Protein AF-0000000075629301 (afdb_homodimer)

Sequence (1030 aa):
MAGKGCRGGLLLKEEIRVGLITSRSAKGLIEGILRESGQEAEVIDLPVHAIGMLSTKTIAKILRSRRDLLERARSVDILVIPGHVRGDAAVISKVVGRPVYKGTVSPVYIPDIMKILRSGGKLDTEKPAEEVVKLSDYTSKIVFREAFRVGSLRIPLKPPPLLVVAEIPPTVAEDGIAGLAARMERDGASMVAVGTGFDDDPQVVHEKVRTALSALKDSPVIAETPTLDHAYSALKAGASGVIMPVETAVRLASEKPLPGDAFIIVSGEQPEELAKAVESLRTSGYSKVAVDPSLSPPLLGLLESIERFRRASRLLNVPLVFSAANVAEEVQADSHGVHALLALMALEAGASIYYVVEDSYKSYRSTAEAAEAARYASAARTLFSPRIPLTRLFVVKQPRRPPNPVEPPGERVNVDYIPPSMDRTGYAHIQVDHERGVIMLTFYPAGGEPVTFEGRKPTSLLRALTSRFPVSSEHAGYIGYELAKAEIALALGKTYVQDSPVLVPVWGGLDEEGCMAGKGCRGGLLLKEEIRVGLITSRSAKGLIEGILRESGQEAEVIDLPVHAIGMLSTKTIAKILRSRRDLLERARSVDILVIPGHVRGDAAVISKVVGRPVYKGTVSPVYIPDIMKILRSGGKLDTEKPAEEVVKLSDYTSKIVFREAFRVGSLRIPLKPPPLLVVAEIPPTVAEDGIAGLAARMERDGASMVAVGTGFDDDPQVVHEKVRTALSALKDSPVIAETPTLDHAYSALKAGASGVIMPVETAVRLASEKPLPGDAFIIVSGEQPEELAKAVESLRTSGYSKVAVDPSLSPPLLGLLESIERFRRASRLLNVPLVFSAANVAEEVQADSHGVHALLALMALEAGASIYYVVEDSYKSYRSTAEAAEAARYASAARTLFSPRIPLTRLFVVKQPRRPPNPVEPPGERVNVDYIPPSMDRTGYAHIQVDHERGVIMLTFYPAGGEPVTFEGRKPTSLLRALTSRFPVSSEHAGYIGYELAKAEIALALGKTYVQDSPVLVPVWGGLDEEGC

InterPro domains:
  IPR005236 Dihydropteroate synthase-related protein synthase-related protein [TIGR00284] (16-502)
  IPR011005 Dihydropteroate synthase-like superfamily [SSF51717] (174-373)
  IPR025595 Ycf91-like [PF14251] (423-499)

Structure (mmCIF, N/CA/C/O backbone):
data_AF-0000000075629301-model_v1
#
loop_
_entity.id
_entity.type
_entity.pdbx_description
1 polymer 'DUF4346 domain-containing protein'
#
loop_
_atom_site.group_PDB
_atom_site.id
_atom_site.type_symbol
_atom_site.label_atom_id
_atom_site.label_alt_id
_atom_site.label_comp_id
_atom_site.label_asym_id
_atom_site.label_entity_id
_atom_site.label_seq_id
_atom_site.pdbx_PDB_ins_code
_atom_site.Cartn_x
_atom_site.Cartn_y
_atom_site.Cartn_z
_atom_site.occupancy
_atom_site.B_iso_or_equiv
_atom_site.auth_seq_id
_atom_site.auth_comp_id
_atom_site.auth_asym_id
_atom_site.auth_atom_id
_atom_site.pdbx_PDB_model_num
ATOM 1 N N . MET A 1 1 ? 36.844 20.312 -61.188 1 24.89 1 MET A N 1
ATOM 2 C CA . MET A 1 1 ? 35.719 21.094 -60.656 1 24.89 1 MET A CA 1
ATOM 3 C C . MET A 1 1 ? 35.156 20.453 -59.406 1 24.89 1 MET A C 1
ATOM 5 O O . MET A 1 1 ? 34.562 19.375 -59.469 1 24.89 1 MET A O 1
ATOM 9 N N . ALA A 1 2 ? 35.844 20.531 -58.25 1 26.88 2 ALA A N 1
ATOM 10 C CA . ALA A 1 2 ? 35.781 19.891 -56.938 1 26.88 2 ALA A CA 1
ATOM 11 C C . ALA A 1 2 ? 34.5 20.266 -56.219 1 26.88 2 ALA A C 1
ATOM 13 O O . ALA A 1 2 ? 34.219 21.453 -56 1 26.88 2 ALA A O 1
ATOM 14 N N . GLY A 1 3 ? 33.406 19.484 -56.312 1 23.94 3 GLY A N 1
ATOM 15 C CA . GLY A 1 3 ? 32.062 19.703 -55.781 1 23.94 3 GLY A CA 1
ATOM 16 C C . GLY A 1 3 ? 32.031 19.906 -54.281 1 23.94 3 GLY A C 1
ATOM 17 O O . GLY A 1 3 ? 32.625 19.125 -53.531 1 23.94 3 GLY A O 1
ATOM 18 N N . LYS A 1 4 ? 31.906 21.219 -53.75 1 29.98 4 LYS A N 1
ATOM 19 C CA . LYS A 1 4 ? 31.812 21.734 -52.406 1 29.98 4 LYS A CA 1
ATOM 20 C C . LYS A 1 4 ? 30.656 21.078 -51.656 1 29.98 4 LYS A C 1
ATOM 22 O O . LYS A 1 4 ? 29.484 21.266 -52.031 1 29.98 4 LYS A O 1
ATOM 27 N N . GLY A 1 5 ? 30.812 19.875 -51.094 1 27.61 5 GLY A N 1
ATOM 28 C CA . GLY A 1 5 ? 29.797 19.156 -50.375 1 27.61 5 GLY A CA 1
ATOM 29 C C . GLY A 1 5 ? 29.203 19.953 -49.219 1 27.61 5 GLY A C 1
ATOM 30 O O . GLY A 1 5 ? 29.938 20.562 -48.438 1 27.61 5 GLY A O 1
ATOM 31 N N . CYS A 1 6 ? 27.953 20.531 -49.344 1 28.75 6 CYS A N 1
ATOM 32 C CA . CYS A 1 6 ? 27.125 21.281 -48.406 1 28.75 6 CYS A CA 1
ATOM 33 C C . CYS A 1 6 ? 27 20.562 -47.094 1 28.75 6 CYS A C 1
ATOM 35 O O . CYS A 1 6 ? 26.5 19.438 -47.031 1 28.75 6 CYS A O 1
ATOM 37 N N . ARG A 1 7 ? 28 20.656 -46.156 1 27.78 7 ARG A N 1
ATOM 38 C CA . ARG A 1 7 ? 27.906 20.219 -44.781 1 27.78 7 ARG A CA 1
ATOM 39 C C . ARG A 1 7 ? 26.609 20.719 -44.125 1 27.78 7 ARG A C 1
ATOM 41 O O . ARG A 1 7 ? 26.438 21.922 -43.938 1 27.78 7 ARG A O 1
ATOM 48 N N . GLY A 1 8 ? 25.406 20.234 -44.469 1 29.11 8 GLY A N 1
ATOM 49 C CA . GLY A 1 8 ? 24.125 20.484 -43.812 1 29.11 8 GLY A CA 1
ATOM 50 C C . GLY A 1 8 ? 24.219 20.531 -42.312 1 29.11 8 GLY A C 1
ATOM 51 O O . GLY A 1 8 ? 24.781 19.625 -41.688 1 29.11 8 GLY A O 1
ATOM 52 N N . GLY A 1 9 ? 24.438 21.672 -41.781 1 28.47 9 GLY A N 1
ATOM 53 C CA . GLY A 1 9 ? 24.547 22.016 -40.375 1 28.47 9 GLY A CA 1
ATOM 54 C C . GLY A 1 9 ? 23.5 21.328 -39.5 1 28.47 9 GLY A C 1
ATOM 55 O O . GLY A 1 9 ? 22.328 21.297 -39.844 1 28.47 9 GLY A O 1
ATOM 56 N N . LEU A 1 10 ? 23.859 20.234 -38.969 1 31.39 10 LEU A N 1
ATOM 57 C CA . LEU A 1 10 ? 23.094 19.625 -37.875 1 31.39 10 LEU A CA 1
ATOM 58 C C . LEU A 1 10 ? 22.469 20.703 -36.969 1 31.39 10 LEU A C 1
ATOM 60 O O . LEU A 1 10 ? 23.188 21.484 -36.344 1 31.39 10 LEU A O 1
ATOM 64 N N . LEU A 1 11 ? 21.406 21.422 -37.344 1 32.66 11 LEU A N 1
ATOM 65 C CA . LEU A 1 11 ? 20.641 22.359 -36.5 1 32.66 11 LEU A CA 1
ATOM 66 C C . LEU A 1 11 ? 20.609 21.875 -35.062 1 32.66 11 LEU A C 1
ATOM 68 O O . LEU A 1 11 ? 20.156 20.766 -34.781 1 32.66 11 LEU A O 1
ATOM 72 N N . LEU A 1 12 ? 21.547 22.125 -34.281 1 34.84 12 LEU A N 1
ATOM 73 C CA . LEU A 1 12 ? 21.516 22 -32.844 1 34.84 12 LEU A CA 1
ATOM 74 C C . LEU A 1 12 ? 20.109 22.297 -32.312 1 34.84 12 LEU A C 1
ATOM 76 O O . LEU A 1 12 ? 19.562 23.391 -32.531 1 34.84 12 LEU A O 1
ATOM 80 N N . LYS A 1 13 ? 19.219 21.5 -32.312 1 41.97 13 LYS A N 1
ATOM 81 C CA . LYS A 1 13 ? 17.906 21.672 -31.719 1 41.97 13 LYS A CA 1
ATOM 82 C C . LYS A 1 13 ? 17.969 22.531 -30.469 1 41.97 13 LYS A C 1
ATOM 84 O O . LYS A 1 13 ? 18.734 22.219 -29.547 1 41.97 13 LYS A O 1
ATOM 89 N N . GLU A 1 14 ? 17.859 23.812 -30.344 1 52.94 14 GLU A N 1
ATOM 90 C CA . GLU A 1 14 ? 17.781 24.75 -29.234 1 52.94 14 GLU A CA 1
ATOM 91 C C . GLU A 1 14 ? 16.969 24.172 -28.078 1 52.94 14 GLU A C 1
ATOM 93 O O . GLU A 1 14 ? 15.852 23.688 -28.281 1 52.94 14 GLU A O 1
ATOM 98 N N . GLU A 1 15 ? 17.625 23.781 -26.984 1 73.5 15 GLU A N 1
ATOM 99 C CA . GLU A 1 15 ? 17.016 23.219 -25.797 1 73.5 15 GLU A CA 1
ATOM 100 C C . GLU A 1 15 ? 15.922 24.125 -25.234 1 73.5 15 GLU A C 1
ATOM 102 O O . GLU A 1 15 ? 16.125 25.328 -25.109 1 73.5 15 GLU A O 1
ATOM 107 N N . ILE A 1 16 ? 14.656 23.766 -25.219 1 87.81 16 ILE A N 1
ATOM 108 C CA . ILE A 1 16 ? 13.484 24.484 -24.734 1 87.81 16 ILE A CA 1
ATOM 109 C C . ILE A 1 16 ? 13.766 25.047 -23.344 1 87.81 16 ILE A C 1
ATOM 111 O O . ILE A 1 16 ? 14.297 24.359 -22.484 1 87.81 16 ILE A O 1
ATOM 115 N N . ARG A 1 17 ? 13.711 26.422 -23.234 1 92.94 17 ARG A N 1
ATOM 116 C CA . ARG A 1 17 ? 13.859 27.062 -21.938 1 92.94 17 ARG A CA 1
ATOM 117 C C . ARG A 1 17 ? 12.562 27.016 -21.141 1 92.94 17 ARG A C 1
ATOM 119 O O . ARG A 1 17 ? 11.531 27.531 -21.578 1 92.94 17 ARG A O 1
ATOM 126 N N . VAL A 1 18 ? 12.648 26.344 -20 1 95.06 18 VAL A N 1
ATOM 127 C CA . VAL A 1 18 ? 11.461 26.156 -19.172 1 95.06 18 VAL A CA 1
ATOM 128 C C . VAL A 1 18 ? 11.531 27.078 -17.953 1 95.06 18 VAL A C 1
ATOM 130 O O . VAL A 1 18 ? 12.594 27.234 -17.344 1 95.06 18 VAL A O 1
ATOM 133 N N . GLY A 1 19 ? 10.445 27.781 -17.641 1 96.31 19 GLY A N 1
ATOM 134 C CA . GLY A 1 19 ? 10.297 28.547 -16.406 1 96.31 19 GLY A CA 1
ATOM 135 C C . GLY A 1 19 ? 9.344 27.906 -15.422 1 96.31 19 GLY A C 1
ATOM 136 O O . GLY A 1 19 ? 8.297 27.375 -15.812 1 96.31 19 GLY A O 1
ATOM 137 N N . LEU A 1 20 ? 9.742 27.844 -14.133 1 95.25 20 LEU A N 1
ATOM 138 C CA . LEU A 1 20 ? 8.898 27.328 -13.062 1 95.25 20 LEU A CA 1
ATOM 139 C C . LEU A 1 20 ? 8.445 28.438 -12.125 1 95.25 20 LEU A C 1
ATOM 141 O O . LEU A 1 20 ? 9.273 29.047 -11.445 1 95.25 20 LEU A O 1
ATOM 145 N N . ILE A 1 21 ? 7.141 28.656 -12.102 1 94.06 21 ILE A N 1
ATOM 146 C CA . ILE A 1 21 ? 6.586 29.641 -11.172 1 94.06 21 ILE A CA 1
ATOM 147 C C . ILE A 1 21 ? 6.375 29 -9.805 1 94.06 21 ILE A C 1
ATOM 149 O O . ILE A 1 21 ? 5.895 27.859 -9.711 1 94.06 21 ILE A O 1
ATOM 153 N N . THR A 1 22 ? 6.789 29.672 -8.742 1 89.12 22 THR A N 1
ATOM 154 C CA . THR A 1 22 ? 6.629 29.141 -7.391 1 89.12 22 THR A CA 1
ATOM 155 C C . THR A 1 22 ? 6.539 30.281 -6.379 1 89.12 22 THR A C 1
ATOM 157 O O . THR A 1 22 ? 6.43 31.453 -6.762 1 89.12 22 THR A O 1
ATOM 160 N N . SER A 1 23 ? 6.34 29.984 -5.148 1 80.62 23 SER A N 1
ATOM 161 C CA . SER A 1 23 ? 6.344 30.969 -4.074 1 80.62 23 SER A CA 1
ATOM 162 C C . SER A 1 23 ? 7.754 31.219 -3.551 1 80.62 23 SER A C 1
ATOM 164 O O . SER A 1 23 ? 8.672 30.453 -3.848 1 80.62 23 SER A O 1
ATOM 166 N N . ARG A 1 24 ? 7.898 32.25 -2.836 1 77.19 24 ARG A N 1
ATOM 167 C CA . ARG A 1 24 ? 9.188 32.594 -2.242 1 77.19 24 ARG A CA 1
ATOM 168 C C . ARG A 1 24 ? 9.664 31.469 -1.31 1 77.19 24 ARG A C 1
ATOM 170 O O . ARG A 1 24 ? 10.859 31.172 -1.246 1 77.19 24 ARG A O 1
ATOM 177 N N . SER A 1 25 ? 8.68 30.938 -0.648 1 69.06 25 SER A N 1
ATOM 178 C CA . SER A 1 25 ? 9.016 29.922 0.351 1 69.06 25 SER A CA 1
ATOM 179 C C . SER A 1 25 ? 9.445 28.609 -0.305 1 69.06 25 SER A C 1
ATOM 181 O O . SER A 1 25 ? 10.188 27.828 0.289 1 69.06 25 SER A O 1
ATOM 183 N N . ALA A 1 26 ? 9.055 28.422 -1.596 1 78.06 26 ALA A N 1
ATOM 184 C CA . ALA A 1 26 ? 9.305 27.141 -2.258 1 78.06 26 ALA A CA 1
ATOM 185 C C . ALA A 1 26 ? 10.477 27.25 -3.23 1 78.06 26 ALA A C 1
ATOM 187 O O . ALA A 1 26 ? 10.922 26.25 -3.791 1 78.06 26 ALA A O 1
ATOM 188 N N . LYS A 1 27 ? 10.984 28.438 -3.42 1 83.81 27 LYS A N 1
ATOM 189 C CA . LYS A 1 27 ? 12.039 28.672 -4.402 1 83.81 27 LYS A CA 1
ATOM 190 C C . LYS A 1 27 ? 13.25 27.797 -4.133 1 83.81 27 LYS A C 1
ATOM 192 O O . LYS A 1 27 ? 13.727 27.094 -5.027 1 83.81 27 LYS A O 1
ATOM 197 N N . GLY A 1 28 ? 13.664 27.844 -2.906 1 79.19 28 GLY A N 1
ATOM 198 C CA . GLY A 1 28 ? 14.836 27.062 -2.545 1 79.19 28 GLY A CA 1
ATOM 199 C C . GLY A 1 28 ? 14.641 25.578 -2.775 1 79.19 28 GLY A C 1
ATOM 200 O O . GLY A 1 28 ? 15.547 24.891 -3.246 1 79.19 28 GLY A O 1
ATOM 201 N N . LEU A 1 29 ? 13.492 25.141 -2.408 1 80.56 29 LEU A N 1
ATOM 202 C CA . LEU A 1 29 ? 13.164 23.734 -2.584 1 80.56 29 LEU A CA 1
ATOM 203 C C . LEU A 1 29 ? 13.227 23.328 -4.055 1 80.56 29 LEU A C 1
ATOM 205 O O . LEU A 1 29 ? 13.82 22.312 -4.406 1 80.56 29 LEU A O 1
ATOM 209 N N . ILE A 1 30 ? 12.664 24.141 -4.938 1 86.25 30 ILE A N 1
ATOM 210 C CA . ILE A 1 30 ? 12.602 23.859 -6.367 1 86.25 30 ILE A CA 1
ATOM 211 C C . ILE A 1 30 ? 14 23.906 -6.965 1 86.25 30 ILE A C 1
ATOM 213 O O . ILE A 1 30 ? 14.383 23.047 -7.754 1 86.25 30 ILE A O 1
ATOM 217 N N . GLU A 1 31 ? 14.758 24.859 -6.578 1 87.62 31 GLU A N 1
ATOM 218 C CA . GLU A 1 31 ? 16.141 24.969 -7.051 1 87.62 31 GLU A CA 1
ATOM 219 C C . GLU A 1 31 ? 16.969 23.766 -6.621 1 87.62 31 GLU A C 1
ATOM 221 O O . GLU A 1 31 ? 17.812 23.281 -7.383 1 87.62 31 GLU A O 1
ATOM 226 N N . GLY A 1 32 ? 16.719 23.359 -5.473 1 81.56 32 GLY A N 1
ATOM 227 C CA . GLY A 1 32 ? 17.391 22.172 -4.996 1 81.56 32 GLY A CA 1
ATOM 228 C C . GLY A 1 32 ? 17.078 20.938 -5.828 1 81.56 32 GLY A C 1
ATOM 229 O O . GLY A 1 32 ? 17.984 20.172 -6.18 1 81.56 32 GLY A O 1
ATOM 230 N N . ILE A 1 33 ? 15.844 20.766 -6.121 1 83.5 33 ILE A N 1
ATOM 231 C CA . ILE A 1 33 ? 15.406 19.625 -6.918 1 83.5 33 ILE A CA 1
ATOM 232 C C . ILE A 1 33 ? 16.047 19.688 -8.305 1 83.5 33 ILE A C 1
ATOM 234 O O . ILE A 1 33 ? 16.516 18.672 -8.82 1 83.5 33 ILE A O 1
ATOM 238 N N . LEU A 1 34 ? 16.094 20.875 -8.875 1 86.69 34 LEU A N 1
ATOM 239 C CA . LEU A 1 34 ? 16.672 21.062 -10.203 1 86.69 34 LEU A CA 1
ATOM 240 C C . LEU A 1 34 ? 18.172 20.766 -10.18 1 86.69 34 LEU A C 1
ATOM 242 O O . LEU A 1 34 ? 18.688 20.078 -11.062 1 86.69 34 LEU A O 1
ATOM 246 N N . ARG A 1 35 ? 18.781 21.188 -9.172 1 85.38 35 ARG A N 1
ATOM 247 C CA . ARG A 1 35 ? 20.219 20.953 -9.031 1 85.38 35 ARG A CA 1
ATOM 248 C C . ARG A 1 35 ? 20.531 19.469 -8.898 1 85.38 35 ARG A C 1
ATOM 250 O O . ARG A 1 35 ? 21.438 18.953 -9.555 1 85.38 35 ARG A O 1
ATOM 257 N N . GLU A 1 36 ? 19.781 18.875 -8.102 1 80.62 36 GLU A N 1
ATOM 258 C CA . GLU A 1 36 ? 20 17.453 -7.832 1 80.62 36 GLU A CA 1
ATOM 259 C C . GLU A 1 36 ? 19.719 16.609 -9.062 1 80.62 36 GLU A C 1
ATOM 261 O O . GLU A 1 36 ? 20.344 15.562 -9.266 1 80.62 36 GLU A O 1
ATOM 266 N N . SER A 1 37 ? 18.844 17.094 -9.883 1 81.69 37 SER A N 1
ATOM 267 C CA . SER A 1 37 ? 18.438 16.312 -11.047 1 81.69 37 SER A CA 1
ATOM 268 C C . SER A 1 37 ? 19.219 16.719 -12.289 1 81.69 37 SER A C 1
ATOM 270 O O . SER A 1 37 ? 19.016 16.156 -13.367 1 81.69 37 SER A O 1
ATOM 272 N N . GLY A 1 38 ? 20.016 17.734 -12.219 1 83.19 38 GLY A N 1
ATOM 273 C CA . GLY A 1 38 ? 20.812 18.203 -13.336 1 83.19 38 GLY A CA 1
ATOM 274 C C . GLY A 1 38 ? 20 18.906 -14.398 1 83.19 38 GLY A C 1
ATOM 275 O O . GLY A 1 38 ? 20.359 18.891 -15.578 1 83.19 38 GLY A O 1
ATOM 276 N N . GLN A 1 39 ? 18.875 19.359 -13.953 1 85.75 39 GLN A N 1
ATOM 277 C CA . GLN A 1 39 ? 18 20.078 -14.891 1 85.75 39 GLN A CA 1
ATOM 278 C C . GLN A 1 39 ? 18.141 21.594 -14.711 1 85.75 39 GLN A C 1
ATOM 280 O O . GLN A 1 39 ? 18.484 22.062 -13.625 1 85.75 39 GLN A O 1
ATOM 285 N N . GLU A 1 40 ? 17.953 22.234 -15.797 1 90.69 40 GLU A N 1
ATOM 286 C CA . GLU A 1 40 ? 18 23.703 -15.742 1 90.69 40 GLU A CA 1
ATOM 287 C C . GLU A 1 40 ? 16.656 24.312 -16.094 1 90.69 40 GLU A C 1
ATOM 289 O O . GLU A 1 40 ? 15.969 23.844 -17 1 90.69 40 GLU A O 1
ATOM 294 N N . ALA A 1 41 ? 16.266 25.219 -15.25 1 93.94 41 ALA A N 1
ATOM 295 C CA . ALA A 1 41 ? 15.047 25.984 -15.492 1 93.94 41 ALA A CA 1
ATOM 296 C C . ALA A 1 41 ? 15.109 27.344 -14.805 1 93.94 41 ALA A C 1
ATOM 298 O O . ALA A 1 41 ? 15.875 27.531 -13.859 1 93.94 41 ALA A O 1
ATOM 299 N N . GLU A 1 42 ? 14.438 28.266 -15.359 1 94.75 42 GLU A N 1
ATOM 300 C CA . GLU A 1 42 ? 14.289 29.547 -14.68 1 94.75 42 GLU A CA 1
ATOM 301 C C . GLU A 1 42 ? 13.234 29.484 -13.586 1 94.75 42 GLU A C 1
ATOM 303 O O . GLU A 1 42 ? 12.055 29.266 -13.867 1 94.75 42 GLU A O 1
ATOM 308 N N . VAL A 1 43 ? 13.68 29.656 -12.328 1 94.5 43 VAL A N 1
ATOM 309 C CA . VAL A 1 43 ? 12.719 29.641 -11.234 1 94.5 43 VAL A CA 1
ATOM 310 C C . VAL A 1 43 ? 12.227 31.047 -10.953 1 94.5 43 VAL A C 1
ATOM 312 O O . VAL A 1 43 ? 13.016 31.938 -10.602 1 94.5 43 VAL A O 1
ATOM 315 N N . ILE A 1 44 ? 10.969 31.25 -11.133 1 94.75 44 ILE A N 1
ATOM 316 C CA . ILE A 1 44 ? 10.344 32.562 -10.961 1 94.75 44 ILE A CA 1
ATOM 317 C C . ILE A 1 44 ? 9.5 32.562 -9.688 1 94.75 44 ILE A C 1
ATOM 319 O O . ILE A 1 44 ? 8.391 32.031 -9.672 1 94.75 44 ILE A O 1
ATOM 323 N N . ASP A 1 45 ? 9.953 33.125 -8.633 1 90.06 45 ASP A N 1
ATOM 324 C CA . ASP A 1 45 ? 9.219 33.156 -7.375 1 90.06 45 ASP A CA 1
ATOM 325 C C . ASP A 1 45 ? 8.344 34.406 -7.281 1 90.06 45 ASP A C 1
ATOM 327 O O . ASP A 1 45 ? 8.836 35.531 -7.457 1 90.06 45 ASP A O 1
ATOM 331 N N . LEU A 1 46 ? 7.133 34.25 -7.051 1 88.56 46 LEU A N 1
ATOM 332 C CA . LEU A 1 46 ? 6.199 35.344 -6.828 1 88.56 46 LEU A CA 1
ATOM 333 C C . LEU A 1 46 ? 6.316 35.906 -5.406 1 88.56 46 LEU A C 1
ATOM 335 O O . LEU A 1 46 ? 6.793 35.188 -4.512 1 88.56 46 LEU A O 1
ATOM 339 N N . PRO A 1 47 ? 5.977 37.094 -5.234 1 84.69 47 PRO A N 1
ATOM 340 C CA . PRO A 1 47 ? 6.059 37.688 -3.895 1 84.69 47 PRO A CA 1
ATOM 341 C C . PRO A 1 47 ? 4.922 37.219 -2.982 1 84.69 47 PRO A C 1
ATOM 343 O O . PRO A 1 47 ? 4.223 38.062 -2.396 1 84.69 47 PRO A O 1
ATOM 346 N N . VAL A 1 48 ? 4.75 35.906 -2.973 1 76.19 48 VAL A N 1
ATOM 347 C CA . VAL A 1 48 ? 3.75 35.281 -2.115 1 76.19 48 VAL A CA 1
ATOM 348 C C . VAL A 1 48 ? 4.391 34.125 -1.324 1 76.19 48 VAL A C 1
ATOM 350 O O . VAL A 1 48 ? 5.383 33.562 -1.763 1 76.19 48 VAL A O 1
ATOM 353 N N . HIS A 1 49 ? 3.932 33.969 -0.226 1 62.22 49 HIS A N 1
ATOM 354 C CA . HIS A 1 49 ? 4.512 32.938 0.64 1 62.22 49 HIS A CA 1
ATOM 355 C C . HIS A 1 49 ? 3.941 31.562 0.323 1 62.22 49 HIS A C 1
ATOM 357 O O . HIS A 1 49 ? 4.598 30.547 0.558 1 62.22 49 HIS A O 1
ATOM 363 N N . ALA A 1 50 ? 2.695 31.562 -0.016 1 63.69 50 ALA A N 1
ATOM 364 C CA . ALA A 1 50 ? 2.068 30.312 -0.392 1 63.69 50 ALA A CA 1
ATOM 365 C C . ALA A 1 50 ? 1.321 30.438 -1.716 1 63.69 50 ALA A C 1
ATOM 367 O O . ALA A 1 50 ? 0.444 31.297 -1.859 1 63.69 50 ALA A O 1
ATOM 368 N N . ILE A 1 51 ? 1.729 29.656 -2.652 1 67.62 51 ILE A N 1
ATOM 369 C CA . ILE A 1 51 ? 1.162 29.781 -3.988 1 67.62 51 ILE A CA 1
ATOM 370 C C . ILE A 1 51 ? -0.035 28.844 -4.137 1 67.62 51 ILE A C 1
ATOM 372 O O . ILE A 1 51 ? -0.898 29.062 -4.992 1 67.62 51 ILE A O 1
ATOM 376 N N . GLY A 1 52 ? -0.083 27.906 -3.242 1 61.34 52 GLY A N 1
ATOM 377 C CA . GLY A 1 52 ? -1.161 26.938 -3.34 1 61.34 52 GLY A CA 1
ATOM 378 C C . GLY A 1 52 ? -2.533 27.547 -3.119 1 61.34 52 GLY A C 1
ATOM 379 O O . GLY A 1 52 ? -3.541 26.984 -3.572 1 61.34 52 GLY A O 1
ATOM 380 N N . MET A 1 53 ? -2.543 28.703 -2.463 1 59.09 53 MET A N 1
ATOM 381 C CA . MET A 1 53 ? -3.822 29.344 -2.158 1 59.09 53 MET A CA 1
ATOM 382 C C . MET A 1 53 ? -4.227 30.312 -3.266 1 59.09 53 MET A C 1
ATOM 384 O O . MET A 1 53 ? -5.328 30.859 -3.242 1 59.09 53 MET A O 1
ATOM 388 N N . LEU A 1 54 ? -3.354 30.438 -4.219 1 72.69 54 LEU A N 1
ATOM 389 C CA . LEU A 1 54 ? -3.623 31.422 -5.258 1 72.69 54 LEU A CA 1
ATOM 390 C C . LEU A 1 54 ? -4.355 30.797 -6.434 1 72.69 54 LEU A C 1
ATOM 392 O O . LEU A 1 54 ? -4.348 29.562 -6.586 1 72.69 54 LEU A O 1
ATOM 396 N N . SER A 1 55 ? -5.102 31.594 -7.164 1 84.56 55 SER A N 1
ATOM 397 C CA . SER A 1 55 ? -5.684 31.188 -8.445 1 84.56 55 SER A CA 1
ATOM 398 C C . SER A 1 55 ? -4.824 31.656 -9.609 1 84.56 55 SER A C 1
ATOM 400 O O . SER A 1 55 ? -3.961 32.531 -9.453 1 84.56 55 SER A O 1
ATOM 402 N N . THR A 1 56 ? -5.07 31.062 -10.734 1 92.12 56 THR A N 1
ATOM 403 C CA . THR A 1 56 ? -4.355 31.469 -11.938 1 92.12 56 THR A CA 1
ATOM 404 C C . THR A 1 56 ? -4.621 32.938 -12.258 1 92.12 56 THR A C 1
ATOM 406 O O . THR A 1 56 ? -3.736 33.656 -12.734 1 92.12 56 THR A O 1
ATOM 409 N N . LYS A 1 57 ? -5.797 33.406 -11.844 1 90.62 57 LYS A N 1
ATOM 410 C CA . LYS A 1 57 ? -6.137 34.812 -12.055 1 90.62 57 LYS A CA 1
ATOM 411 C C . LYS A 1 57 ? -5.266 35.719 -11.188 1 90.62 57 LYS A C 1
ATOM 413 O O . LYS A 1 57 ? -4.781 36.75 -11.664 1 90.62 57 LYS A O 1
ATOM 418 N N . THR A 1 58 ? -5.125 35.25 -10 1 88.38 58 THR A N 1
ATOM 419 C CA . THR A 1 58 ? -4.301 36.031 -9.086 1 88.38 58 THR A CA 1
ATOM 420 C C . THR A 1 58 ? -2.848 36.031 -9.547 1 88.38 58 THR A C 1
ATOM 422 O O . THR A 1 58 ? -2.182 37.094 -9.469 1 88.38 58 THR A O 1
ATOM 425 N N . ILE A 1 59 ? -2.404 34.969 -9.992 1 92.44 59 ILE A N 1
ATOM 426 C CA . ILE A 1 59 ? -1.031 34.875 -10.477 1 92.44 59 ILE A CA 1
ATOM 427 C C . ILE A 1 59 ? -0.857 35.781 -11.695 1 92.44 59 ILE A C 1
ATOM 429 O O . ILE A 1 59 ? 0.13 36.5 -11.797 1 92.44 59 ILE A O 1
ATOM 433 N N . ALA A 1 60 ? -1.821 35.781 -12.602 1 94.31 60 ALA A N 1
ATOM 434 C CA . ALA A 1 60 ? -1.796 36.625 -13.781 1 94.31 60 ALA A CA 1
ATOM 435 C C . ALA A 1 60 ? -1.741 38.094 -13.391 1 94.31 60 ALA A C 1
ATOM 437 O O . ALA A 1 60 ? -1.001 38.875 -14 1 94.31 60 ALA A O 1
ATOM 438 N N . LYS A 1 61 ? -2.494 38.375 -12.375 1 92.44 61 LYS A N 1
ATOM 439 C CA . LYS A 1 61 ? -2.525 39.75 -11.891 1 92.44 61 LYS A CA 1
ATOM 440 C C . LYS A 1 61 ? -1.166 40.156 -11.336 1 92.44 61 LYS A C 1
ATOM 442 O O . LYS A 1 61 ? -0.705 41.281 -11.586 1 92.44 61 LYS A O 1
ATOM 447 N N . ILE A 1 62 ? -0.581 39.281 -10.641 1 92.12 62 ILE A N 1
ATOM 448 C CA . ILE A 1 62 ? 0.725 39.562 -10.047 1 92.12 62 ILE A CA 1
ATOM 449 C C . ILE A 1 62 ? 1.755 39.781 -11.156 1 92.12 62 ILE A C 1
ATOM 451 O O . ILE A 1 62 ? 2.535 40.75 -11.117 1 92.12 62 ILE A O 1
ATOM 455 N N . LEU A 1 63 ? 1.713 39 -12.164 1 93.5 63 LEU A N 1
ATOM 456 C CA . LEU A 1 63 ? 2.67 39.062 -13.266 1 93.5 63 LEU A CA 1
ATOM 457 C C . LEU A 1 63 ? 2.465 40.344 -14.07 1 93.5 63 LEU A C 1
ATOM 459 O O . LEU A 1 63 ? 3.434 40.969 -14.516 1 93.5 63 LEU A O 1
ATOM 463 N N . ARG A 1 64 ? 1.228 40.719 -14.18 1 92.56 64 ARG A N 1
ATOM 464 C CA . ARG A 1 64 ? 0.909 41.938 -14.922 1 92.56 64 ARG A CA 1
ATOM 465 C C . ARG A 1 64 ? 1.408 43.188 -14.188 1 92.56 64 ARG A C 1
ATOM 467 O O . ARG A 1 64 ? 1.833 44.156 -14.812 1 92.56 64 ARG A O 1
ATOM 474 N N . SER A 1 65 ? 1.328 43.094 -12.898 1 93 65 SER A N 1
ATOM 475 C CA . SER A 1 65 ? 1.621 44.25 -12.07 1 93 65 SER A CA 1
ATOM 476 C C . SER A 1 65 ? 3.119 44.406 -11.828 1 93 65 SER A C 1
ATOM 478 O O . SER A 1 65 ? 3.596 45.469 -11.469 1 93 65 SER A O 1
ATOM 480 N N . ARG A 1 66 ? 3.873 43.406 -12.008 1 92.94 66 ARG A N 1
ATOM 481 C CA . ARG A 1 66 ? 5.305 43.406 -11.734 1 92.94 66 ARG A CA 1
ATOM 482 C C . ARG A 1 66 ? 6.113 43.219 -13.008 1 92.94 66 ARG A C 1
ATOM 484 O O . ARG A 1 66 ? 6.359 42.094 -13.43 1 92.94 66 ARG A O 1
ATOM 491 N N . ARG A 1 67 ? 6.723 44.188 -13.5 1 91.75 67 ARG A N 1
ATOM 492 C CA . ARG A 1 67 ? 7.426 44.188 -14.781 1 91.75 67 ARG A CA 1
ATOM 493 C C . ARG A 1 67 ? 8.625 43.25 -14.742 1 91.75 67 ARG A C 1
ATOM 495 O O . ARG A 1 67 ? 8.914 42.562 -15.734 1 91.75 67 ARG A O 1
ATOM 502 N N . ASP A 1 68 ? 9.312 43.219 -13.633 1 93.69 68 ASP A N 1
ATOM 503 C CA . ASP A 1 68 ? 10.477 42.344 -13.508 1 93.69 68 ASP A CA 1
ATOM 504 C C . ASP A 1 68 ? 10.094 40.875 -13.648 1 93.69 68 ASP A C 1
ATOM 506 O O . ASP A 1 68 ? 10.758 40.125 -14.359 1 93.69 68 ASP A O 1
ATOM 510 N N . LEU A 1 69 ? 9.031 40.5 -13.031 1 94.75 69 LEU A N 1
ATOM 511 C CA . LEU A 1 69 ? 8.555 39.125 -13.094 1 94.75 69 LEU A CA 1
ATOM 512 C C . LEU A 1 69 ? 8.039 38.812 -14.492 1 94.75 69 LEU A C 1
ATOM 514 O O . LEU A 1 69 ? 8.25 37.688 -14.992 1 94.75 69 LEU A O 1
ATOM 518 N N . LEU A 1 70 ? 7.344 39.719 -15.078 1 95.06 70 LEU A N 1
ATOM 519 C CA . LEU A 1 70 ? 6.789 39.5 -16.406 1 95.06 70 LEU A CA 1
ATOM 520 C C . LEU A 1 70 ? 7.902 39.281 -17.438 1 95.06 70 LEU A C 1
ATOM 522 O O . LEU A 1 70 ? 7.785 38.438 -18.312 1 95.06 70 LEU A O 1
ATOM 526 N N . GLU A 1 71 ? 8.922 40.062 -17.328 1 95 71 GLU A N 1
ATOM 527 C CA . GLU A 1 71 ? 10.047 39.938 -18.25 1 95 71 GLU A CA 1
ATOM 528 C C . GLU A 1 71 ? 10.75 38.594 -18.078 1 95 71 GLU A C 1
ATOM 530 O O . GLU A 1 71 ? 11.133 37.969 -19.062 1 95 71 GLU A O 1
ATOM 535 N N . ARG A 1 72 ? 10.906 38.188 -16.859 1 95 72 ARG A N 1
ATOM 536 C CA . ARG A 1 72 ? 11.508 36.875 -16.609 1 95 72 ARG A CA 1
ATOM 537 C C . ARG A 1 72 ? 10.641 35.75 -17.188 1 95 72 ARG A C 1
ATOM 539 O O . ARG A 1 72 ? 11.164 34.781 -17.766 1 95 72 ARG A O 1
ATOM 546 N N . ALA A 1 73 ? 9.383 35.875 -17.031 1 95.38 73 ALA A N 1
ATOM 547 C CA . ALA A 1 73 ? 8.445 34.875 -17.547 1 95.38 73 ALA A CA 1
ATOM 548 C C . ALA A 1 73 ? 8.492 34.812 -19.078 1 95.38 73 ALA A C 1
ATOM 550 O O . ALA A 1 73 ? 8.375 33.75 -19.656 1 95.38 73 ALA A O 1
ATOM 551 N N . ARG A 1 74 ? 8.711 35.938 -19.703 1 94.69 74 ARG A N 1
ATOM 552 C CA . ARG A 1 74 ? 8.719 36.031 -21.156 1 94.69 74 ARG A CA 1
ATOM 553 C C . ARG A 1 74 ? 10.055 35.562 -21.719 1 94.69 74 ARG A C 1
ATOM 555 O O . ARG A 1 74 ? 10.164 35.281 -22.922 1 94.69 74 ARG A O 1
ATOM 562 N N . SER A 1 75 ? 11 35.469 -20.859 1 93.88 75 SER A N 1
ATOM 563 C CA . SER A 1 75 ? 12.336 35.094 -21.312 1 93.88 75 SER A CA 1
ATOM 564 C C . SER A 1 75 ? 12.43 33.625 -21.578 1 93.88 75 SER A C 1
ATOM 566 O O . SER A 1 75 ? 13.375 33.156 -22.234 1 93.88 75 SER A O 1
ATOM 568 N N . VAL A 1 76 ? 11.492 32.875 -21.094 1 95.38 76 VAL A N 1
ATOM 569 C CA . VAL A 1 76 ? 11.508 31.422 -21.297 1 95.38 76 VAL A CA 1
ATOM 570 C C . VAL A 1 76 ? 10.523 31.047 -22.406 1 95.38 76 VAL A C 1
ATOM 572 O O . VAL A 1 76 ? 9.711 31.875 -22.828 1 95.38 76 VAL A O 1
ATOM 575 N N . ASP A 1 77 ? 10.664 29.812 -22.859 1 94.81 77 ASP A N 1
ATOM 576 C CA . ASP A 1 77 ? 9.812 29.328 -23.953 1 94.81 77 ASP A CA 1
ATOM 577 C C . ASP A 1 77 ? 8.5 28.781 -23.422 1 94.81 77 ASP A C 1
ATOM 579 O O . ASP A 1 77 ? 7.461 28.891 -24.078 1 94.81 77 ASP A O 1
ATOM 583 N N . ILE A 1 78 ? 8.539 28.125 -22.281 1 95.94 78 ILE A N 1
ATOM 584 C CA . ILE A 1 78 ? 7.383 27.5 -21.656 1 95.94 78 ILE A CA 1
ATOM 585 C C . ILE A 1 78 ? 7.398 27.797 -20.156 1 95.94 78 ILE A C 1
ATOM 587 O O . ILE A 1 78 ? 8.453 27.766 -19.516 1 95.94 78 ILE A O 1
ATOM 591 N N . LEU A 1 79 ? 6.211 28.094 -19.656 1 96.06 79 LEU A N 1
ATOM 592 C CA . LEU A 1 79 ? 6.066 28.312 -18.219 1 96.06 79 LEU A CA 1
ATOM 593 C C . LEU A 1 79 ? 5.242 27.203 -17.578 1 96.06 79 LEU A C 1
ATOM 595 O O . LEU A 1 79 ? 4.266 26.734 -18.172 1 96.06 79 LEU A O 1
ATOM 599 N N . VAL A 1 80 ? 5.664 26.812 -16.391 1 95.25 80 VAL A N 1
ATOM 600 C CA . VAL A 1 80 ? 4.949 25.781 -15.648 1 95.25 80 VAL A CA 1
ATOM 601 C C . VAL A 1 80 ? 4.602 26.312 -14.258 1 95.25 80 VAL A C 1
ATOM 603 O O . VAL A 1 80 ? 5.449 26.875 -13.57 1 95.25 80 VAL A O 1
ATOM 606 N N . ILE A 1 81 ? 3.348 26.188 -13.867 1 93.81 81 ILE A N 1
ATOM 607 C CA . ILE A 1 81 ? 2.918 26.547 -12.523 1 93.81 81 ILE A CA 1
ATOM 608 C C . ILE A 1 81 ? 2.65 25.281 -11.711 1 93.81 81 ILE A C 1
ATOM 610 O O . ILE A 1 81 ? 2.502 24.203 -12.281 1 93.81 81 ILE A O 1
ATOM 614 N N . PRO A 1 82 ? 2.674 25.391 -10.352 1 87.31 82 PRO A N 1
ATOM 615 C CA . PRO A 1 82 ? 2.369 24.188 -9.555 1 87.31 82 PRO A CA 1
ATOM 616 C C . PRO A 1 82 ? 1.009 23.594 -9.898 1 87.31 82 PRO A C 1
ATOM 618 O O . PRO A 1 82 ? 0.061 24.328 -10.188 1 87.31 82 PRO A O 1
ATOM 621 N N . GLY A 1 83 ? 0.944 22.359 -9.844 1 84.12 83 GLY A N 1
ATOM 622 C CA . GLY A 1 83 ? -0.236 21.625 -10.273 1 84.12 83 GLY A CA 1
ATOM 623 C C . GLY A 1 83 ? -1.46 21.906 -9.43 1 84.12 83 GLY A C 1
ATOM 624 O O . GLY A 1 83 ? -2.592 21.797 -9.898 1 84.12 83 GLY A O 1
ATOM 625 N N . HIS A 1 84 ? -1.266 22.344 -8.188 1 78.69 84 HIS A N 1
ATOM 626 C CA . HIS A 1 84 ? -2.391 22.5 -7.266 1 78.69 84 HIS A CA 1
ATOM 627 C C . HIS A 1 84 ? -2.998 23.891 -7.359 1 78.69 84 HIS A C 1
ATOM 629 O O . HIS A 1 84 ? -3.992 24.188 -6.691 1 78.69 84 HIS A O 1
ATOM 635 N N . VAL A 1 85 ? -2.395 24.797 -8.133 1 83.06 85 VAL A N 1
ATOM 636 C CA . VAL A 1 85 ? -2.949 26.125 -8.328 1 83.06 85 VAL A CA 1
ATOM 637 C C . VAL A 1 85 ? -4.32 26.031 -8.992 1 83.06 85 VAL A C 1
ATOM 639 O O . VAL A 1 85 ? -4.5 25.266 -9.945 1 83.06 85 VAL A O 1
ATOM 642 N N . ARG A 1 86 ? -5.246 26.719 -8.414 1 80.19 86 ARG A N 1
ATOM 643 C CA . ARG A 1 86 ? -6.609 26.641 -8.922 1 80.19 86 ARG A CA 1
ATOM 644 C C . ARG A 1 86 ? -6.77 27.469 -10.188 1 80.19 86 ARG A C 1
ATOM 646 O O . ARG A 1 86 ? -6.227 28.578 -10.289 1 80.19 86 ARG A O 1
ATOM 653 N N . GLY A 1 87 ? -7.496 26.938 -11.195 1 85.56 87 GLY A N 1
ATOM 654 C CA . GLY A 1 87 ? -7.84 27.688 -12.383 1 85.56 87 GLY A CA 1
ATOM 655 C C . GLY A 1 87 ? -7.086 27.234 -13.625 1 85.56 87 GLY A C 1
ATOM 656 O O . GLY A 1 87 ? -6.289 26.297 -13.555 1 85.56 87 GLY A O 1
ATOM 657 N N . ASP A 1 88 ? -7.336 27.844 -14.789 1 92.31 88 ASP A N 1
ATOM 658 C CA . ASP A 1 88 ? -6.754 27.547 -16.094 1 92.31 88 ASP A CA 1
ATOM 659 C C . ASP A 1 88 ? -5.48 28.359 -16.328 1 92.31 88 ASP A C 1
ATOM 661 O O . ASP A 1 88 ? -5.516 29.578 -16.359 1 92.31 88 ASP A O 1
ATOM 665 N N . ALA A 1 89 ? -4.477 27.656 -16.516 1 94.5 89 ALA A N 1
ATOM 666 C CA . ALA A 1 89 ? -3.184 28.312 -16.719 1 94.5 89 ALA A CA 1
ATOM 667 C C . ALA A 1 89 ? -3.182 29.156 -17.984 1 94.5 89 ALA A C 1
ATOM 669 O O . ALA A 1 89 ? -2.293 30 -18.172 1 94.5 89 ALA A O 1
ATOM 670 N N . ALA A 1 90 ? -4.145 28.984 -18.859 1 94.56 90 ALA A N 1
ATOM 671 C CA . ALA A 1 90 ? -4.258 29.75 -20.094 1 94.56 90 ALA A CA 1
ATOM 672 C C . ALA A 1 90 ? -4.398 31.25 -19.797 1 94.56 90 ALA A C 1
ATOM 674 O O . ALA A 1 90 ? -3.99 32.094 -20.594 1 94.56 90 ALA A O 1
ATOM 675 N N . VAL A 1 91 ? -5.031 31.516 -18.625 1 95.06 91 VAL A N 1
ATOM 676 C CA . VAL A 1 91 ? -5.207 32.906 -18.188 1 95.06 91 VAL A CA 1
ATOM 677 C C . VAL A 1 91 ? -3.846 33.562 -18.062 1 95.06 91 VAL A C 1
ATOM 679 O O . VAL A 1 91 ? -3.691 34.75 -18.406 1 95.06 91 VAL A O 1
ATOM 682 N N . ILE A 1 92 ? -2.912 32.844 -17.562 1 96 92 ILE A N 1
ATOM 683 C CA . ILE A 1 92 ? -1.559 33.344 -17.391 1 96 92 ILE A CA 1
ATOM 684 C C . ILE A 1 92 ? -0.87 33.469 -18.75 1 96 92 ILE A C 1
ATOM 686 O O . ILE A 1 92 ? -0.122 34.406 -18.984 1 96 92 ILE A O 1
ATOM 690 N N . SER A 1 93 ? -1.114 32.5 -19.594 1 96.12 93 SER A N 1
ATOM 691 C CA . SER A 1 93 ? -0.533 32.5 -20.938 1 96.12 93 SER A CA 1
ATOM 692 C C . SER A 1 93 ? -0.884 33.75 -21.703 1 96.12 93 SER A C 1
ATOM 694 O O . SER A 1 93 ? -0.057 34.281 -22.453 1 96.12 93 SER A O 1
ATOM 696 N N . LYS A 1 94 ? -2.037 34.219 -21.531 1 95.12 94 LYS A N 1
ATOM 697 C CA . LYS A 1 94 ? -2.5 35.438 -22.219 1 95.12 94 LYS A CA 1
ATOM 698 C C . LYS A 1 94 ? -1.695 36.656 -21.781 1 95.12 94 LYS A C 1
ATOM 700 O O . LYS A 1 94 ? -1.472 37.562 -22.578 1 95.12 94 LYS A O 1
ATOM 705 N N . VAL A 1 95 ? -1.309 36.625 -20.594 1 95.5 95 VAL A N 1
ATOM 706 C CA . VAL A 1 95 ? -0.588 37.781 -20.031 1 95.5 95 VAL A CA 1
ATOM 707 C C . VAL A 1 95 ? 0.883 37.688 -20.422 1 95.5 95 VAL A C 1
ATOM 709 O O . VAL A 1 95 ? 1.478 38.719 -20.812 1 95.5 95 VAL A O 1
ATOM 712 N N . VAL A 1 96 ? 1.422 36.5 -20.422 1 95.56 96 VAL A N 1
ATOM 713 C CA . VAL A 1 96 ? 2.857 36.344 -20.609 1 95.56 96 VAL A CA 1
ATOM 714 C C . VAL A 1 96 ? 3.162 36.188 -22.109 1 95.56 96 VAL A C 1
ATOM 716 O O . VAL A 1 96 ? 4.273 36.5 -22.547 1 95.56 96 VAL A O 1
ATOM 719 N N . GLY A 1 97 ? 2.291 35.688 -22.844 1 93.75 97 GLY A N 1
ATOM 720 C CA . GLY A 1 97 ? 2.504 35.469 -24.266 1 93.75 97 GLY A CA 1
ATOM 721 C C . GLY A 1 97 ? 3.291 34.188 -24.562 1 93.75 97 GLY A C 1
ATOM 722 O O . GLY A 1 97 ? 4.012 34.125 -25.562 1 93.75 97 GLY A O 1
ATOM 723 N N . ARG A 1 98 ? 3.379 33.312 -23.625 1 94.12 98 ARG A N 1
ATOM 724 C CA . ARG A 1 98 ? 4.027 32 -23.734 1 94.12 98 ARG A CA 1
ATOM 725 C C . ARG A 1 98 ? 3.086 30.891 -23.297 1 94.12 98 ARG A C 1
ATOM 727 O O . ARG A 1 98 ? 2.137 31.141 -22.547 1 94.12 98 ARG A O 1
ATOM 734 N N . PRO A 1 99 ? 3.33 29.719 -23.828 1 94.75 99 PRO A N 1
ATOM 735 C CA . PRO A 1 99 ? 2.564 28.594 -23.281 1 94.75 99 PRO A CA 1
ATOM 736 C C . PRO A 1 99 ? 2.803 28.391 -21.797 1 94.75 99 PRO A C 1
ATOM 738 O O . PRO A 1 99 ? 3.945 28.438 -21.328 1 94.75 99 PRO A O 1
ATOM 741 N N . VAL A 1 100 ? 1.729 28.25 -21.078 1 96.19 100 VAL A N 1
ATOM 742 C CA . VAL A 1 100 ? 1.792 27.984 -19.641 1 96.19 100 VAL A CA 1
ATOM 743 C C . VAL A 1 100 ? 1.019 26.719 -19.312 1 96.19 100 VAL A C 1
ATOM 745 O O . VAL A 1 100 ? -0.116 26.531 -19.766 1 96.19 100 VAL A O 1
ATOM 748 N N . TYR A 1 101 ? 1.667 25.812 -18.531 1 94.5 101 TYR A N 1
ATOM 749 C CA . TYR A 1 101 ? 1.043 24.547 -18.172 1 94.5 101 TYR A CA 1
ATOM 750 C C . TYR A 1 101 ? 1.005 24.375 -16.656 1 94.5 101 TYR A C 1
ATOM 752 O O . TYR A 1 101 ? 1.807 24.969 -15.93 1 94.5 101 TYR A O 1
ATOM 760 N N . LYS A 1 102 ? 0.038 23.531 -16.234 1 91.75 102 LYS A N 1
ATOM 761 C CA . LYS A 1 102 ? 0.08 23.016 -14.867 1 91.75 102 LYS A CA 1
ATOM 762 C C . LYS A 1 102 ? 1.116 21.906 -14.727 1 91.75 102 LYS A C 1
ATOM 764 O O . LYS A 1 102 ? 1.096 20.938 -15.484 1 91.75 102 LYS A O 1
ATOM 769 N N . GLY A 1 103 ? 2.018 22.188 -13.844 1 89.19 103 GLY A N 1
ATOM 770 C CA . GLY A 1 103 ? 3.021 21.172 -13.562 1 89.19 103 GLY A CA 1
ATOM 771 C C . GLY A 1 103 ? 2.562 20.125 -12.555 1 89.19 103 GLY A C 1
ATOM 772 O O . GLY A 1 103 ? 1.422 19.672 -12.609 1 89.19 103 GLY A O 1
ATOM 773 N N . THR A 1 104 ? 3.479 19.781 -11.664 1 84.88 104 THR A N 1
ATOM 774 C CA . THR A 1 104 ? 3.213 18.734 -10.695 1 84.88 104 THR A CA 1
ATOM 775 C C . THR A 1 104 ? 2.756 19.328 -9.359 1 84.88 104 THR A C 1
ATOM 777 O O . THR A 1 104 ? 3.07 20.469 -9.047 1 84.88 104 THR A O 1
ATOM 780 N N . VAL A 1 105 ? 1.93 18.562 -8.648 1 76.81 105 VAL A N 1
ATOM 781 C CA . VAL A 1 105 ? 1.586 18.922 -7.277 1 76.81 105 VAL A CA 1
ATOM 782 C C . VAL A 1 105 ? 2.779 18.656 -6.363 1 76.81 105 VAL A C 1
ATOM 784 O O . VAL A 1 105 ? 3.182 19.531 -5.594 1 76.81 105 VAL A O 1
ATOM 787 N N . SER A 1 106 ? 3.387 17.547 -6.551 1 74.38 106 SER A N 1
ATOM 788 C CA . SER A 1 106 ? 4.59 17.219 -5.797 1 74.38 106 SER A CA 1
ATOM 789 C C . SER A 1 106 ? 5.848 17.594 -6.57 1 74.38 106 SER A C 1
ATOM 791 O O . SER A 1 106 ? 6.066 17.109 -7.688 1 74.38 106 SER A O 1
ATOM 793 N N . PRO A 1 107 ? 6.695 18.375 -5.949 1 78.94 107 PRO A N 1
ATOM 794 C CA . PRO A 1 107 ? 7.891 18.844 -6.656 1 78.94 107 PRO A CA 1
ATOM 795 C C . PRO A 1 107 ? 8.844 17.703 -7.008 1 78.94 107 PRO A C 1
ATOM 797 O O . PRO A 1 107 ? 9.742 17.875 -7.836 1 78.94 107 PRO A O 1
ATOM 800 N N . VAL A 1 108 ? 8.648 16.594 -6.469 1 76.75 108 VAL A N 1
ATOM 801 C CA . VAL A 1 108 ? 9.57 15.492 -6.711 1 76.75 108 VAL A CA 1
ATOM 802 C C . VAL A 1 108 ? 9.477 15.039 -8.164 1 76.75 108 VAL A C 1
ATOM 804 O O . VAL A 1 108 ? 10.367 14.367 -8.672 1 76.75 108 VAL A O 1
ATOM 807 N N . TYR A 1 109 ? 8.453 15.391 -8.891 1 79.38 109 TYR A N 1
ATOM 808 C CA . TYR A 1 109 ? 8.234 14.953 -10.266 1 79.38 109 TYR A CA 1
ATOM 809 C C . TYR A 1 109 ? 8.68 16.016 -11.258 1 79.38 109 TYR A C 1
ATOM 811 O O . TYR A 1 109 ? 8.523 15.844 -12.469 1 79.38 109 TYR A O 1
ATOM 819 N N . ILE A 1 110 ? 9.227 17.094 -10.719 1 86.38 110 ILE A N 1
ATOM 820 C CA . ILE A 1 110 ? 9.664 18.188 -11.586 1 86.38 110 ILE A CA 1
ATOM 821 C C . ILE A 1 110 ? 10.641 17.656 -12.633 1 86.38 110 ILE A C 1
ATOM 823 O O . ILE A 1 110 ? 10.523 17.969 -13.82 1 86.38 110 ILE A O 1
ATOM 827 N N . PRO A 1 111 ? 11.562 16.75 -12.289 1 83.62 111 PRO A N 1
ATOM 828 C CA . PRO A 1 111 ? 12.469 16.234 -13.312 1 83.62 111 PRO A CA 1
ATOM 829 C C . PRO A 1 111 ? 11.727 15.484 -14.422 1 83.62 111 PRO A C 1
ATOM 831 O O . PRO A 1 111 ? 12.109 15.57 -15.594 1 83.62 111 PRO A O 1
ATOM 834 N N . ASP A 1 112 ? 10.68 14.82 -14.094 1 81.88 112 ASP A N 1
ATOM 835 C CA . ASP A 1 112 ? 9.898 14.07 -15.078 1 81.88 112 ASP A CA 1
ATOM 836 C C . ASP A 1 112 ? 9.203 15.016 -16.062 1 81.88 112 ASP A C 1
ATOM 838 O O . ASP A 1 112 ? 9.203 14.766 -17.266 1 81.88 112 ASP A O 1
ATOM 842 N N . ILE A 1 113 ? 8.664 16.078 -15.562 1 85.94 113 ILE A N 1
ATOM 843 C CA . ILE A 1 113 ? 7.93 16.969 -16.453 1 85.94 113 ILE A CA 1
ATOM 844 C C . ILE A 1 113 ? 8.914 17.75 -17.328 1 85.94 113 ILE A C 1
ATOM 846 O O . ILE A 1 113 ? 8.602 18.078 -18.469 1 85.94 113 ILE A O 1
ATOM 850 N N . MET A 1 114 ? 10.094 18 -16.781 1 87.69 114 MET A N 1
ATOM 851 C CA . MET A 1 114 ? 11.125 18.641 -17.578 1 87.69 114 MET A CA 1
ATOM 852 C C . MET A 1 114 ? 11.508 17.781 -18.781 1 87.69 114 MET A C 1
ATOM 854 O O . MET A 1 114 ? 11.656 18.281 -19.891 1 87.69 114 MET A O 1
ATOM 858 N N . LYS A 1 115 ? 11.562 16.516 -18.516 1 82.94 115 LYS A N 1
ATOM 859 C CA . LYS A 1 115 ? 11.891 15.578 -19.594 1 82.94 115 LYS A CA 1
ATOM 860 C C . LYS A 1 115 ? 10.781 15.539 -20.641 1 82.94 115 LYS A C 1
ATOM 862 O O . LYS A 1 115 ? 11.055 15.492 -21.828 1 82.94 115 LYS A O 1
ATOM 867 N N . ILE A 1 116 ? 9.57 15.57 -20.172 1 81.25 116 ILE A N 1
ATOM 868 C CA . ILE A 1 116 ? 8.414 15.555 -21.062 1 81.25 116 ILE A CA 1
ATOM 869 C C . ILE A 1 116 ? 8.43 16.812 -21.938 1 81.25 116 ILE A C 1
ATOM 871 O O . ILE A 1 116 ? 8.289 16.719 -23.156 1 81.25 116 ILE A O 1
ATOM 875 N N . LEU A 1 117 ? 8.68 17.953 -21.359 1 86.44 117 LEU A N 1
ATOM 876 C CA . LEU A 1 117 ? 8.656 19.203 -22.094 1 86.44 117 LEU A CA 1
ATOM 877 C C . LEU A 1 117 ? 9.828 19.297 -23.062 1 86.44 117 LEU A C 1
ATOM 879 O O . LEU A 1 117 ? 9.672 19.75 -24.188 1 86.44 117 LEU A O 1
ATOM 883 N N . ARG A 1 118 ? 10.922 18.828 -22.688 1 85.88 118 ARG A N 1
ATOM 884 C CA . ARG A 1 118 ? 12.117 18.891 -23.516 1 85.88 118 ARG A CA 1
ATOM 885 C C . ARG A 1 118 ? 12.023 17.938 -24.703 1 85.88 118 ARG A C 1
ATOM 887 O O . ARG A 1 118 ? 12.641 18.156 -25.75 1 85.88 118 ARG A O 1
ATOM 894 N N . SER A 1 119 ? 11.281 16.922 -24.5 1 79.06 119 SER A N 1
ATOM 895 C CA . SER A 1 119 ? 11.07 15.977 -25.578 1 79.06 119 SER A CA 1
ATOM 896 C C . SER A 1 119 ? 9.953 16.438 -26.516 1 79.06 119 SER A C 1
ATOM 898 O O . SER A 1 119 ? 9.539 15.695 -27.406 1 79.06 119 SER A O 1
ATOM 900 N N . GLY A 1 120 ? 9.484 17.578 -26.188 1 81.19 120 GLY A N 1
ATOM 901 C CA . GLY A 1 120 ? 8.453 18.156 -27.047 1 81.19 120 GLY A CA 1
ATOM 902 C C . GLY A 1 120 ? 7.047 17.844 -26.578 1 81.19 120 GLY A C 1
ATOM 903 O O . GLY A 1 120 ? 6.074 18.156 -27.281 1 81.19 120 GLY A O 1
ATOM 904 N N . GLY A 1 121 ? 7.012 17.125 -25.406 1 78.69 121 GLY A N 1
ATOM 905 C CA . GLY A 1 121 ? 5.699 16.844 -24.844 1 78.69 121 GLY A CA 1
ATOM 906 C C . GLY A 1 121 ? 5.004 18.078 -24.312 1 78.69 121 GLY A C 1
ATOM 907 O O . GLY A 1 121 ? 5.625 19.141 -24.188 1 78.69 121 GLY A O 1
ATOM 908 N N . LYS A 1 122 ? 3.66 17.922 -24.172 1 82 122 LYS A N 1
ATOM 909 C CA . LYS A 1 122 ? 2.865 19.016 -23.625 1 82 122 LYS A CA 1
ATOM 910 C C . LYS A 1 122 ? 2.15 18.594 -22.344 1 82 122 LYS A C 1
ATOM 912 O O . LYS A 1 122 ? 1.852 17.422 -22.156 1 82 122 LYS A O 1
ATOM 917 N N . LEU A 1 123 ? 2.051 19.5 -21.484 1 88.56 123 LEU A N 1
ATOM 918 C CA . LEU A 1 123 ? 1.249 19.312 -20.281 1 88.56 123 LEU A CA 1
ATOM 919 C C . LEU A 1 123 ? -0.108 20 -20.422 1 88.56 123 LEU A C 1
ATOM 921 O O . LEU A 1 123 ? -0.482 20.422 -21.516 1 88.56 123 LEU A O 1
ATOM 925 N N . ASP A 1 124 ? -0.885 19.969 -19.359 1 88 124 ASP A N 1
ATOM 926 C CA . ASP A 1 124 ? -2.242 20.5 -19.422 1 88 124 ASP A CA 1
ATOM 927 C C . ASP A 1 124 ? -2.324 21.859 -18.719 1 88 124 ASP A C 1
ATOM 929 O O . ASP A 1 124 ? -1.542 22.141 -17.812 1 88 124 ASP A O 1
ATOM 933 N N . THR A 1 125 ? -3.268 22.656 -19.156 1 91.69 125 THR A N 1
ATOM 934 C CA . THR A 1 125 ? -3.395 23.984 -18.578 1 91.69 125 THR A CA 1
ATOM 935 C C . THR A 1 125 ? -4.348 23.953 -17.375 1 91.69 125 THR A C 1
ATOM 937 O O . THR A 1 125 ? -4.367 24.891 -16.578 1 91.69 125 THR A O 1
ATOM 940 N N . GLU A 1 126 ? -5.098 22.875 -17.234 1 88.12 126 GLU A N 1
ATOM 941 C CA . GLU A 1 126 ? -6.129 22.844 -16.203 1 88.12 126 GLU A CA 1
ATOM 942 C C . GLU A 1 126 ? -5.852 21.75 -15.172 1 88.12 126 GLU A C 1
ATOM 944 O O . GLU A 1 126 ? -6.23 21.891 -14.008 1 88.12 126 GLU A O 1
ATOM 949 N N . LYS A 1 127 ? -5.23 20.797 -15.656 1 84.06 127 LYS A N 1
ATOM 950 C CA . LYS A 1 127 ? -5.004 19.641 -14.781 1 84.06 127 LYS A CA 1
ATOM 951 C C . LYS A 1 127 ? -3.523 19.5 -14.445 1 84.06 127 LYS A C 1
ATOM 953 O O . LYS A 1 127 ? -2.66 19.719 -15.297 1 84.06 127 LYS A O 1
ATOM 958 N N . PRO A 1 128 ? -3.285 19.078 -13.164 1 84.5 128 PRO A N 1
ATOM 959 C CA . PRO A 1 128 ? -1.889 18.812 -12.805 1 84.5 128 PRO A CA 1
ATOM 960 C C . PRO A 1 128 ? -1.261 17.703 -13.648 1 84.5 128 PRO A C 1
ATOM 962 O O . PRO A 1 128 ? -1.972 16.844 -14.18 1 84.5 128 PRO A O 1
ATOM 965 N N . ALA A 1 129 ? 0.054 17.75 -13.797 1 80.44 129 ALA A N 1
ATOM 966 C CA . ALA A 1 129 ? 0.801 16.828 -14.648 1 80.44 129 ALA A CA 1
ATOM 967 C C . ALA A 1 129 ? 0.534 15.383 -14.25 1 80.44 129 ALA A C 1
ATOM 969 O O . ALA A 1 129 ? 0.478 14.492 -15.102 1 80.44 129 ALA A O 1
ATOM 970 N N . GLU A 1 130 ? 0.384 15.148 -12.992 1 72.19 130 GLU A N 1
ATOM 971 C CA . GLU A 1 130 ? 0.175 13.789 -12.492 1 72.19 130 GLU A CA 1
ATOM 972 C C . GLU A 1 130 ? -1.125 13.203 -13.023 1 72.19 130 GLU A C 1
ATOM 974 O O . GLU A 1 130 ? -1.271 11.977 -13.109 1 72.19 130 GLU A O 1
ATOM 979 N N . GLU A 1 131 ? -2.021 14.156 -13.414 1 68.31 131 GLU A N 1
ATOM 980 C CA . GLU A 1 131 ? -3.322 13.719 -13.906 1 68.31 131 GLU A CA 1
ATOM 981 C C . GLU A 1 131 ? -3.322 13.602 -15.43 1 68.31 131 GLU A C 1
ATOM 983 O O . GLU A 1 131 ? -4.203 12.961 -16 1 68.31 131 GLU A O 1
ATOM 988 N N . VAL A 1 132 ? -2.424 14.359 -16.016 1 62.91 132 VAL A N 1
ATOM 989 C CA . VAL A 1 132 ? -2.387 14.43 -17.484 1 62.91 132 VAL A CA 1
ATOM 990 C C . VAL A 1 132 ? -1.565 13.266 -18.031 1 62.91 132 VAL A C 1
ATOM 992 O O . VAL A 1 132 ? -1.971 12.617 -19 1 62.91 132 VAL A O 1
ATOM 995 N N . VAL A 1 133 ? -0.432 13.211 -17.484 1 61.41 133 VAL A N 1
ATOM 996 C CA . VAL A 1 133 ? 0.408 12.117 -17.969 1 61.41 133 VAL A CA 1
ATOM 997 C C . VAL A 1 133 ? -0.033 10.805 -17.328 1 61.41 133 VAL A C 1
ATOM 999 O O . VAL A 1 133 ? 0.355 10.5 -16.203 1 61.41 133 VAL A O 1
ATOM 1002 N N . LYS A 1 134 ? -1.123 10.383 -17.859 1 63.03 134 LYS A N 1
ATOM 1003 C CA . LYS A 1 134 ? -1.737 9.172 -17.328 1 63.03 134 LYS A CA 1
ATOM 1004 C C . LYS A 1 134 ? -1.237 7.926 -18.047 1 63.03 134 LYS A C 1
ATOM 1006 O O . LYS A 1 134 ? -0.788 8.008 -19.188 1 63.03 134 LYS A O 1
ATOM 1011 N N . LEU A 1 135 ? -1.1 7.055 -17.297 1 67.69 135 LEU A N 1
ATOM 1012 C CA . LEU A 1 135 ? -0.795 5.742 -17.859 1 67.69 135 LEU A CA 1
ATOM 1013 C C . LEU A 1 135 ? -1.625 5.484 -19.109 1 67.69 135 LEU A C 1
ATOM 1015 O O . LEU A 1 135 ? -1.187 4.766 -20.016 1 67.69 135 LEU A O 1
ATOM 1019 N N . SER A 1 136 ? -2.703 6.215 -19.141 1 64.75 136 SER A N 1
ATOM 1020 C CA . SER A 1 136 ? -3.631 6.02 -20.25 1 64.75 136 SER A CA 1
ATOM 1021 C C . SER A 1 136 ? -3.041 6.531 -21.562 1 64.75 136 SER A C 1
ATOM 1023 O O . SER A 1 136 ? -3.402 6.051 -22.641 1 64.75 136 SER A O 1
ATOM 1025 N N . ASP A 1 137 ? -2.162 7.473 -21.422 1 66.06 137 ASP A N 1
ATOM 1026 C CA . ASP A 1 137 ? -1.519 8 -22.625 1 66.06 137 ASP A CA 1
ATOM 1027 C C . ASP A 1 137 ? -0.663 6.938 -23.297 1 66.06 137 ASP A C 1
ATOM 1029 O O . ASP A 1 137 ? -0.474 6.973 -24.516 1 66.06 137 ASP A O 1
ATOM 1033 N N . TYR A 1 138 ? -0.274 6.047 -22.484 1 69.25 138 TYR A N 1
ATOM 1034 C CA . TYR A 1 138 ? 0.536 4.961 -23.031 1 69.25 138 TYR A CA 1
ATOM 1035 C C . TYR A 1 138 ? -0.343 3.807 -23.5 1 69.25 138 TYR A C 1
ATOM 1037 O O . TYR A 1 138 ? 0.004 3.096 -24.438 1 69.25 138 TYR A O 1
ATOM 1045 N N . THR A 1 139 ? -1.484 3.756 -22.906 1 73.88 139 THR A N 1
ATOM 1046 C CA . THR A 1 139 ? -2.312 2.584 -23.172 1 73.88 139 THR A CA 1
ATOM 1047 C C . THR A 1 139 ? -3.283 2.846 -24.312 1 73.88 139 THR A C 1
ATOM 1049 O O . THR A 1 139 ? -3.719 1.912 -24.984 1 73.88 139 THR A O 1
ATOM 1052 N N . SER A 1 140 ? -3.678 4.109 -24.484 1 68.19 140 SER A N 1
ATOM 1053 C CA . SER A 1 140 ? -4.656 4.445 -25.516 1 68.19 140 SER A CA 1
ATOM 1054 C C . SER A 1 140 ? -4.094 4.188 -26.922 1 68.19 140 SER A C 1
ATOM 1056 O O . SER A 1 140 ? -4.852 4.047 -27.875 1 68.19 140 SER A O 1
ATOM 1058 N N . LYS A 1 141 ? -2.863 3.996 -27.062 1 69.62 141 LYS A N 1
ATOM 1059 C CA . LYS A 1 141 ? -2.238 3.85 -28.375 1 69.62 141 LYS A CA 1
ATOM 1060 C C . LYS A 1 141 ? -1.851 2.398 -28.641 1 69.62 141 LYS A C 1
ATOM 1062 O O . LYS A 1 141 ? -1.209 2.096 -29.641 1 69.62 141 LYS A O 1
ATOM 1067 N N . ILE A 1 142 ? -2.34 1.59 -27.734 1 80.69 142 ILE A N 1
ATOM 1068 C CA . ILE A 1 142 ? -1.963 0.188 -27.891 1 80.69 142 ILE A CA 1
ATOM 1069 C C . ILE A 1 142 ? -2.73 -0.432 -29.047 1 80.69 142 ILE A C 1
ATOM 1071 O O . ILE A 1 142 ? -3.961 -0.365 -29.094 1 80.69 142 ILE A O 1
ATOM 1075 N N . VAL A 1 143 ? -2.062 -0.895 -30.016 1 78.75 143 VAL A N 1
ATOM 1076 C CA . VAL A 1 143 ? -2.645 -1.692 -31.078 1 78.75 143 VAL A CA 1
ATOM 1077 C C . VAL A 1 143 ? -2.525 -3.178 -30.75 1 78.75 143 VAL A C 1
ATOM 1079 O O . VAL A 1 143 ? -1.45 -3.65 -30.375 1 78.75 143 VAL A O 1
ATOM 1082 N N . PHE A 1 144 ? -3.67 -3.75 -30.734 1 89 144 PHE A N 1
ATOM 1083 C CA . PHE A 1 144 ? -3.646 -5.164 -30.375 1 89 144 PHE A CA 1
ATOM 1084 C C . PHE A 1 144 ? -4.562 -5.969 -31.297 1 89 144 PHE A C 1
ATOM 1086 O O . PHE A 1 144 ? -5.406 -5.402 -31.984 1 89 144 PHE A O 1
ATOM 1093 N N . ARG A 1 145 ? -4.336 -7.242 -31.406 1 92.31 145 ARG A N 1
ATOM 1094 C CA . ARG A 1 145 ? -5.199 -8.148 -32.156 1 92.31 145 ARG A CA 1
ATOM 1095 C C . ARG A 1 145 ? -6.488 -8.438 -31.391 1 92.31 145 ARG A C 1
ATOM 1097 O O . ARG A 1 145 ? -6.453 -9.031 -30.297 1 92.31 145 ARG A O 1
ATOM 1104 N N . GLU A 1 146 ? -7.547 -8.008 -31.969 1 95.69 146 GLU A N 1
ATOM 1105 C CA . GLU A 1 146 ? -8.867 -8.219 -31.391 1 95.69 146 GLU A CA 1
ATOM 1106 C C . GLU A 1 146 ? -9.336 -9.656 -31.578 1 95.69 146 GLU A C 1
ATOM 1108 O O . GLU A 1 146 ? -9.273 -10.195 -32.688 1 95.69 146 GLU A O 1
ATOM 1113 N N . ALA A 1 147 ? -9.719 -10.258 -30.5 1 97.62 147 ALA A N 1
ATOM 1114 C CA . ALA A 1 147 ? -10.312 -11.594 -30.594 1 97.62 147 ALA A CA 1
ATOM 1115 C C . ALA A 1 147 ? -11.781 -11.508 -31 1 97.62 147 ALA A C 1
ATOM 1117 O O . ALA A 1 147 ? -12.219 -12.203 -31.922 1 97.62 147 ALA A O 1
ATOM 1118 N N . PHE A 1 148 ? -12.539 -10.727 -30.375 1 97.5 148 PHE A N 1
ATOM 1119 C CA . PHE A 1 148 ? -13.953 -10.445 -30.609 1 97.5 148 PHE A CA 1
ATOM 1120 C C . PHE A 1 148 ? -14.414 -9.25 -29.797 1 97.5 148 PHE A C 1
ATOM 1122 O O . PHE A 1 148 ? -13.625 -8.664 -29.047 1 97.5 148 PHE A O 1
ATOM 1129 N N . ARG A 1 149 ? -15.664 -8.898 -29.891 1 96.5 149 ARG A N 1
ATOM 1130 C CA . ARG A 1 149 ? -16.234 -7.762 -29.172 1 96.5 149 ARG A CA 1
ATOM 1131 C C . ARG A 1 149 ? -17.328 -8.211 -28.219 1 96.5 149 ARG A C 1
ATOM 1133 O O . ARG A 1 149 ? -18.094 -9.133 -28.531 1 96.5 149 ARG A O 1
ATOM 1140 N N . VAL A 1 150 ? -17.391 -7.66 -27.125 1 96.88 150 VAL A N 1
ATOM 1141 C CA . VAL A 1 150 ? -18.484 -7.758 -26.172 1 96.88 150 VAL A CA 1
ATOM 1142 C C . VAL A 1 150 ? -19.125 -6.387 -25.969 1 96.88 150 VAL A C 1
ATOM 1144 O O . VAL A 1 150 ? -18.594 -5.551 -25.234 1 96.88 150 VAL A O 1
ATOM 1147 N N . GLY A 1 151 ? -20.234 -6.18 -26.531 1 90.56 151 GLY A N 1
ATOM 1148 C CA . GLY A 1 151 ? -20.688 -4.805 -26.672 1 90.56 151 GLY A CA 1
ATOM 1149 C C . GLY A 1 151 ? -19.734 -3.936 -27.469 1 90.56 151 GLY A C 1
ATOM 1150 O O . GLY A 1 151 ? -19.344 -4.289 -28.578 1 90.56 151 GLY A O 1
ATOM 1151 N N . SER A 1 152 ? -19.375 -2.857 -26.891 1 92.06 152 SER A N 1
ATOM 1152 C CA . SER A 1 152 ? -18.422 -1.957 -27.531 1 92.06 152 SER A CA 1
ATOM 1153 C C . SER A 1 152 ? -16.984 -2.281 -27.125 1 92.06 152 SER A C 1
ATOM 1155 O O . SER A 1 152 ? -16.031 -1.688 -27.641 1 92.06 152 SER A O 1
ATOM 1157 N N . LEU A 1 153 ? -16.875 -3.229 -26.312 1 95.44 153 LEU A N 1
ATOM 1158 C CA . LEU A 1 153 ? -15.57 -3.543 -25.75 1 95.44 153 LEU A CA 1
ATOM 1159 C C . LEU A 1 153 ? -14.812 -4.512 -26.656 1 95.44 153 LEU A C 1
ATOM 1161 O O . LEU A 1 153 ? -15.305 -5.602 -26.953 1 95.44 153 LEU A O 1
ATOM 1165 N N . ARG A 1 154 ? -13.664 -4.133 -27.094 1 95.94 154 ARG A N 1
ATOM 1166 C CA . ARG A 1 154 ? -12.789 -5.012 -27.859 1 95.94 154 ARG A CA 1
ATOM 1167 C C . ARG A 1 154 ? -11.938 -5.883 -26.938 1 95.94 154 ARG A C 1
ATOM 1169 O O . ARG A 1 154 ? -11.156 -5.367 -26.141 1 95.94 154 ARG A O 1
ATOM 1176 N N . ILE A 1 155 ? -12.062 -7.145 -27.047 1 98 155 ILE A N 1
ATOM 1177 C CA . ILE A 1 155 ? -11.297 -8.07 -26.219 1 98 155 ILE A CA 1
ATOM 1178 C C . ILE A 1 155 ? -10.008 -8.461 -26.938 1 98 155 ILE A C 1
ATOM 1180 O O . ILE A 1 155 ? -10.047 -9.031 -28.031 1 98 155 ILE A O 1
ATOM 1184 N N . PRO A 1 156 ? -8.875 -8.18 -26.328 1 97.19 156 PRO A N 1
ATOM 1185 C CA . PRO A 1 156 ? -7.625 -8.578 -26.984 1 97.19 156 PRO A CA 1
ATOM 1186 C C . PRO A 1 156 ? -7.375 -10.078 -26.922 1 97.19 156 PRO A C 1
ATOM 1188 O O . PRO A 1 156 ? -7.68 -10.719 -25.906 1 97.19 156 PRO A O 1
ATOM 1191 N N . LEU A 1 157 ? -6.824 -10.633 -27.969 1 97.44 157 LEU A N 1
ATOM 1192 C CA . LEU A 1 157 ? -6.434 -12.039 -27.969 1 97.44 157 LEU A CA 1
ATOM 1193 C C . LEU A 1 157 ? -5.305 -12.281 -26.969 1 97.44 157 LEU A C 1
ATOM 1195 O O . LEU A 1 157 ? -5.332 -13.266 -26.219 1 97.44 157 LEU A O 1
ATOM 1199 N N . LYS A 1 158 ? -4.371 -11.383 -27.016 1 95.19 158 LYS A N 1
ATOM 1200 C CA . LYS A 1 158 ? -3.24 -11.352 -26.094 1 95.19 158 LYS A CA 1
ATOM 1201 C C . LYS A 1 158 ? -3.01 -9.938 -25.562 1 95.19 158 LYS A C 1
ATOM 1203 O O . LYS A 1 158 ? -3.365 -8.953 -26.219 1 95.19 158 LYS A O 1
ATOM 1208 N N . PRO A 1 159 ? -2.465 -9.867 -24.391 1 94.25 159 PRO A N 1
ATOM 1209 C CA . PRO A 1 159 ? -2.158 -8.539 -23.844 1 94.25 159 PRO A CA 1
ATOM 1210 C C . PRO A 1 159 ? -0.91 -7.926 -24.484 1 94.25 159 PRO A C 1
ATOM 1212 O O . PRO A 1 159 ? -0.086 -8.641 -25.062 1 94.25 159 PRO A O 1
ATOM 1215 N N . PRO A 1 160 ? -0.822 -6.605 -24.375 1 92.56 160 PRO A N 1
ATOM 1216 C CA . PRO A 1 160 ? -1.733 -5.609 -23.797 1 92.56 160 PRO A CA 1
ATOM 1217 C C . PRO A 1 160 ? -2.852 -5.215 -24.766 1 92.56 160 PRO A C 1
ATOM 1219 O O . PRO A 1 160 ? -2.734 -5.43 -25.969 1 92.56 160 PRO A O 1
ATOM 1222 N N . PRO A 1 161 ? -3.926 -4.535 -24.328 1 94.81 161 PRO A N 1
ATOM 1223 C CA . PRO A 1 161 ? -4.152 -4.094 -22.938 1 94.81 161 PRO A CA 1
ATOM 1224 C C . PRO A 1 161 ? -4.707 -5.207 -22.047 1 94.81 161 PRO A C 1
ATOM 1226 O O . PRO A 1 161 ? -5.125 -6.254 -22.562 1 94.81 161 PRO A O 1
ATOM 1229 N N . LEU A 1 162 ? -4.555 -5.016 -20.781 1 97 162 LEU A N 1
ATOM 1230 C CA . LEU A 1 162 ? -5.18 -5.852 -19.766 1 97 162 LEU A CA 1
ATOM 1231 C C . LEU A 1 162 ? -6.52 -5.266 -19.328 1 97 162 LEU A C 1
ATOM 1233 O O . LEU A 1 162 ? -6.57 -4.168 -18.766 1 97 162 LEU A O 1
ATOM 1237 N N . LEU A 1 163 ? -7.637 -5.961 -19.625 1 97.81 163 LEU A N 1
ATOM 1238 C CA . LEU A 1 163 ? -8.969 -5.469 -19.281 1 97.81 163 LEU A CA 1
ATOM 1239 C C . LEU A 1 163 ? -9.398 -5.941 -17.906 1 97.81 163 LEU A C 1
ATOM 1241 O O . LEU A 1 163 ? -9.117 -7.078 -17.516 1 97.81 163 LEU A O 1
ATOM 1245 N N . VAL A 1 164 ? -10.117 -5.121 -17.141 1 98.56 164 VAL A N 1
ATOM 1246 C CA . VAL A 1 164 ? -10.492 -5.445 -15.766 1 98.56 164 VAL A CA 1
ATOM 1247 C C . VAL A 1 164 ? -11.969 -5.836 -15.711 1 98.56 164 VAL A C 1
ATOM 1249 O O . VAL A 1 164 ? -12.828 -5.094 -16.203 1 98.56 164 VAL A O 1
ATOM 1252 N N . VAL A 1 165 ? -12.258 -6.992 -15.219 1 98.75 165 VAL A N 1
ATOM 1253 C CA . VAL A 1 165 ? -13.609 -7.41 -14.875 1 98.75 165 VAL A CA 1
ATOM 1254 C C . VAL A 1 165 ? -13.789 -7.371 -13.352 1 98.75 165 VAL A C 1
ATOM 1256 O O . VAL A 1 165 ? -13.016 -7.988 -12.617 1 98.75 165 VAL A O 1
ATOM 1259 N N . ALA A 1 166 ? -14.742 -6.605 -12.891 1 98.69 166 ALA A N 1
ATOM 1260 C CA . ALA A 1 166 ? -15.031 -6.504 -11.461 1 98.69 166 ALA A CA 1
ATOM 1261 C C . ALA A 1 166 ? -16.297 -7.27 -11.102 1 98.69 166 ALA A C 1
ATOM 1263 O O . ALA A 1 166 ? -17.359 -7.059 -11.711 1 98.69 166 ALA A O 1
ATOM 1264 N N . GLU A 1 167 ? -16.219 -8.078 -10.148 1 98.25 167 GLU A N 1
ATOM 1265 C CA . GLU A 1 167 ? -17.344 -8.93 -9.758 1 98.25 167 GLU A CA 1
ATOM 1266 C C . GLU A 1 167 ? -18.109 -8.32 -8.586 1 98.25 167 GLU A C 1
ATOM 1268 O O . GLU A 1 167 ? -17.516 -7.926 -7.582 1 98.25 167 GLU A O 1
ATOM 1273 N N . ILE A 1 168 ? -19.359 -8.258 -8.75 1 97.81 168 ILE A N 1
ATOM 1274 C CA . ILE A 1 168 ? -20.25 -8.016 -7.613 1 97.81 168 ILE A CA 1
ATOM 1275 C C . ILE A 1 168 ? -20.391 -9.297 -6.797 1 97.81 168 ILE A C 1
ATOM 1277 O O . ILE A 1 168 ? -20.969 -10.281 -7.273 1 97.81 168 ILE A O 1
ATOM 1281 N N . PRO A 1 169 ? -19.922 -9.281 -5.613 1 94 169 PRO A N 1
ATOM 1282 C CA . PRO A 1 169 ? -20.016 -10.5 -4.805 1 94 169 PRO A CA 1
ATOM 1283 C C . PRO A 1 169 ? -21.453 -10.961 -4.594 1 94 169 PRO A C 1
ATOM 1285 O O . PRO A 1 169 ? -22.359 -10.125 -4.488 1 94 169 PRO A O 1
ATOM 1288 N N . PRO A 1 170 ? -21.609 -12.25 -4.473 1 90.12 170 PRO A N 1
ATOM 1289 C CA . PRO A 1 170 ? -22.969 -12.766 -4.262 1 90.12 170 PRO A CA 1
ATOM 1290 C C . PRO A 1 170 ? -23.562 -12.312 -2.936 1 90.12 170 PRO A C 1
ATOM 1292 O O . PRO A 1 170 ? -24.797 -12.336 -2.77 1 90.12 170 PRO A O 1
ATOM 1295 N N . THR A 1 171 ? -22.734 -11.883 -2.027 1 85.75 171 THR A N 1
ATOM 1296 C CA . THR A 1 171 ? -23.172 -11.539 -0.677 1 85.75 171 THR A CA 1
ATOM 1297 C C . THR A 1 171 ? -23.75 -10.125 -0.633 1 85.75 171 THR A C 1
ATOM 1299 O O . THR A 1 171 ? -24.328 -9.719 0.373 1 85.75 171 THR A O 1
ATOM 1302 N N . VAL A 1 172 ? -23.625 -9.352 -1.673 1 90.25 172 VAL A N 1
ATOM 1303 C CA . VAL A 1 172 ? -24.125 -7.984 -1.703 1 90.25 172 VAL A CA 1
ATOM 1304 C C . VAL A 1 172 ? -25.656 -8 -1.734 1 90.25 172 VAL A C 1
ATOM 1306 O O . VAL A 1 172 ? -26.266 -8.766 -2.484 1 90.25 172 VAL A O 1
ATOM 1309 N N . ALA A 1 173 ? -26.234 -7.18 -0.902 1 87.5 173 ALA A N 1
ATOM 1310 C CA . ALA A 1 173 ? -27.688 -7.051 -0.875 1 87.5 173 ALA A CA 1
ATOM 1311 C C . ALA A 1 173 ? -28.219 -6.5 -2.197 1 87.5 173 ALA A C 1
ATOM 1313 O O . ALA A 1 173 ? -27.516 -5.758 -2.891 1 87.5 173 ALA A O 1
ATOM 1314 N N . GLU A 1 174 ? -29.438 -6.859 -2.502 1 90.44 174 GLU A N 1
ATOM 1315 C CA . GLU A 1 174 ? -30.047 -6.484 -3.773 1 90.44 174 GLU A CA 1
ATOM 1316 C C . GLU A 1 174 ? -30.031 -4.969 -3.965 1 90.44 174 GLU A C 1
ATOM 1318 O O . GLU A 1 174 ? -29.781 -4.48 -5.066 1 90.44 174 GLU A O 1
ATOM 1323 N N . ASP A 1 175 ? -30.328 -4.27 -2.926 1 92.81 175 ASP A N 1
ATOM 1324 C CA . ASP A 1 175 ? -30.438 -2.818 -3.023 1 92.81 175 ASP A CA 1
ATOM 1325 C C . ASP A 1 175 ? -29.062 -2.168 -3.193 1 92.81 175 ASP A C 1
ATOM 1327 O O . ASP A 1 175 ? -28.969 -0.995 -3.557 1 92.81 175 ASP A O 1
ATOM 1331 N N . GLY A 1 176 ? -28.047 -2.906 -2.979 1 95.06 176 GLY A N 1
ATOM 1332 C CA . GLY A 1 176 ? -26.688 -2.379 -3.1 1 95.06 176 GLY A CA 1
ATOM 1333 C C . GLY A 1 176 ? -26.062 -2.66 -4.449 1 95.06 176 GLY A C 1
ATOM 1334 O O . GLY A 1 176 ? -25.016 -2.094 -4.785 1 95.06 176 GLY A O 1
ATOM 1335 N N . ILE A 1 177 ? -26.656 -3.473 -5.281 1 97 177 ILE A N 1
ATOM 1336 C CA . ILE A 1 177 ? -26.062 -3.98 -6.516 1 97 177 ILE A CA 1
ATOM 1337 C C . ILE A 1 177 ? -25.922 -2.842 -7.52 1 97 177 ILE A C 1
ATOM 1339 O O . ILE A 1 177 ? -24.859 -2.674 -8.125 1 97 177 ILE A O 1
ATOM 1343 N N . ALA A 1 178 ? -26.969 -2.027 -7.664 1 97.69 178 ALA A N 1
ATOM 1344 C CA . ALA A 1 178 ? -26.938 -0.936 -8.633 1 97.69 178 ALA A CA 1
ATOM 1345 C C . ALA A 1 178 ? -25.828 0.059 -8.297 1 97.69 178 ALA A C 1
ATOM 1347 O O . ALA A 1 178 ? -25.031 0.436 -9.172 1 97.69 178 ALA A O 1
ATOM 1348 N N . GLY A 1 179 ? -25.797 0.452 -7.008 1 96.56 179 GLY A N 1
ATOM 1349 C CA . GLY A 1 179 ? -24.781 1.389 -6.57 1 96.56 179 GLY A CA 1
ATOM 1350 C C . GLY A 1 179 ? -23.375 0.865 -6.754 1 96.56 179 GLY A C 1
ATOM 1351 O O . GLY A 1 179 ? -22.484 1.6 -7.191 1 96.56 179 GLY A O 1
ATOM 1352 N N . LEU A 1 180 ? -23.188 -0.364 -6.449 1 96.69 180 LEU A N 1
ATOM 1353 C CA . LEU A 1 180 ? -21.859 -0.967 -6.574 1 96.69 180 LEU A CA 1
ATOM 1354 C C . LEU A 1 180 ? -21.453 -1.085 -8.039 1 96.69 180 LEU A C 1
ATOM 1356 O O . LEU A 1 180 ? -20.312 -0.79 -8.391 1 96.69 180 LEU A O 1
ATOM 1360 N N . ALA A 1 181 ? -22.344 -1.506 -8.898 1 98.19 181 ALA A N 1
ATOM 1361 C CA . ALA A 1 181 ? -22.078 -1.615 -10.328 1 98.19 181 ALA A CA 1
ATOM 1362 C C . ALA A 1 181 ? -21.625 -0.273 -10.906 1 98.19 181 ALA A C 1
ATOM 1364 O O . ALA A 1 181 ? -20.625 -0.196 -11.617 1 98.19 181 ALA A O 1
ATOM 1365 N N . ALA A 1 182 ? -22.359 0.729 -10.57 1 97.75 182 ALA A N 1
ATOM 1366 C CA . ALA A 1 182 ? -22.047 2.07 -11.055 1 97.75 182 ALA A CA 1
ATOM 1367 C C . ALA A 1 182 ? -20.656 2.506 -10.586 1 97.75 182 ALA A C 1
ATOM 1369 O O . ALA A 1 182 ? -19.891 3.078 -11.359 1 97.75 182 ALA A O 1
ATOM 1370 N N . ARG A 1 183 ? -20.406 2.277 -9.328 1 96.31 183 ARG A N 1
ATOM 1371 C CA . ARG A 1 183 ? -19.109 2.637 -8.773 1 96.31 183 ARG A CA 1
ATOM 1372 C C . ARG A 1 183 ? -17.984 1.872 -9.469 1 96.31 183 ARG A C 1
ATOM 1374 O O . ARG A 1 183 ? -16.938 2.441 -9.773 1 96.31 183 ARG A O 1
ATOM 1381 N N . MET A 1 184 ? -18.172 0.572 -9.703 1 97.88 184 MET A N 1
ATOM 1382 C CA . MET A 1 184 ? -17.156 -0.258 -10.352 1 97.88 184 MET A CA 1
ATOM 1383 C C . MET A 1 184 ? -16.844 0.266 -11.75 1 97.88 184 MET A C 1
ATOM 1385 O O . MET A 1 184 ? -15.68 0.302 -12.148 1 97.88 184 MET A O 1
ATOM 1389 N N . GLU A 1 185 ? -17.859 0.671 -12.453 1 97.56 185 GLU A N 1
ATOM 1390 C CA . GLU A 1 185 ? -17.641 1.264 -13.766 1 97.56 185 GLU A CA 1
ATOM 1391 C C . GLU A 1 185 ? -16.828 2.553 -13.664 1 97.56 185 GLU A C 1
ATOM 1393 O O . GLU A 1 185 ? -15.875 2.754 -14.414 1 97.56 185 GLU A O 1
ATOM 1398 N N . ARG A 1 186 ? -17.172 3.389 -12.711 1 95.12 186 ARG A N 1
ATOM 1399 C CA . ARG A 1 186 ? -16.438 4.633 -12.492 1 95.12 186 ARG A CA 1
ATOM 1400 C C . ARG A 1 186 ? -14.992 4.363 -12.109 1 95.12 186 ARG A C 1
ATOM 1402 O O . ARG A 1 186 ? -14.094 5.117 -12.484 1 95.12 186 ARG A O 1
ATOM 1409 N N . ASP A 1 187 ? -14.812 3.303 -11.391 1 96 187 ASP A N 1
ATOM 1410 C CA . ASP A 1 187 ? -13.492 2.928 -10.898 1 96 187 ASP A CA 1
ATOM 1411 C C . ASP A 1 187 ? -12.625 2.369 -12.023 1 96 187 ASP A C 1
ATOM 1413 O O . ASP A 1 187 ? -11.422 2.168 -11.852 1 96 187 ASP A O 1
ATOM 1417 N N . GLY A 1 188 ? -13.227 2.033 -13.164 1 95.19 188 GLY A N 1
ATOM 1418 C CA . GLY A 1 188 ? -12.398 1.673 -14.312 1 95.19 188 GLY A CA 1
ATOM 1419 C C . GLY A 1 188 ? -12.617 0.245 -14.773 1 95.19 188 GLY A C 1
ATOM 1420 O O . GLY A 1 188 ? -11.875 -0.26 -15.617 1 95.19 188 GLY A O 1
ATOM 1421 N N . ALA A 1 189 ? -13.656 -0.435 -14.25 1 97.94 189 ALA A N 1
ATOM 1422 C CA . ALA A 1 189 ? -13.969 -1.775 -14.742 1 97.94 189 ALA A CA 1
ATOM 1423 C C . ALA A 1 189 ? -14.414 -1.737 -16.203 1 97.94 189 ALA A C 1
ATOM 1425 O O . ALA A 1 189 ? -15.258 -0.922 -16.578 1 97.94 189 ALA A O 1
ATOM 1426 N N . SER A 1 190 ? -13.805 -2.604 -16.984 1 97.38 190 SER A N 1
ATOM 1427 C CA . SER A 1 190 ? -14.227 -2.738 -18.375 1 97.38 190 SER A CA 1
ATOM 1428 C C . SER A 1 190 ? -15.539 -3.496 -18.484 1 97.38 190 SER A C 1
ATOM 1430 O O . SER A 1 190 ? -16.328 -3.268 -19.406 1 97.38 190 SER A O 1
ATOM 1432 N N . MET A 1 191 ? -15.766 -4.406 -17.609 1 98.25 191 MET A N 1
ATOM 1433 C CA . MET A 1 191 ? -16.969 -5.219 -17.484 1 98.25 191 MET A CA 1
ATOM 1434 C C . MET A 1 191 ? -17.312 -5.461 -16.016 1 98.25 191 MET A C 1
ATOM 1436 O O . MET A 1 191 ? -16.438 -5.473 -15.164 1 98.25 191 MET A O 1
ATOM 1440 N N . VAL A 1 192 ? -18.578 -5.613 -15.797 1 98.62 192 VAL A N 1
ATOM 1441 C CA . VAL A 1 192 ? -19.031 -5.965 -14.453 1 98.62 192 VAL A CA 1
ATOM 1442 C C . VAL A 1 192 ? -19.609 -7.379 -14.453 1 98.62 192 VAL A C 1
ATOM 1444 O O . VAL A 1 192 ? -20.406 -7.727 -15.328 1 98.62 192 VAL A O 1
ATOM 1447 N N . ALA A 1 193 ? -19.203 -8.203 -13.578 1 98.62 193 ALA A N 1
ATOM 1448 C CA . ALA A 1 193 ? -19.703 -9.57 -13.43 1 98.62 193 ALA A CA 1
ATOM 1449 C C . ALA A 1 193 ? -20.594 -9.695 -12.195 1 98.62 193 ALA A C 1
ATOM 1451 O O . ALA A 1 193 ? -20.266 -9.148 -11.133 1 98.62 193 ALA A O 1
ATOM 1452 N N . VAL A 1 194 ? -21.625 -10.359 -12.383 1 98.06 194 VAL A N 1
ATOM 1453 C CA . VAL A 1 194 ? -22.516 -10.641 -11.258 1 98.06 194 VAL A CA 1
ATOM 1454 C C . VAL A 1 194 ? -22.188 -12.016 -10.68 1 98.06 194 VAL A C 1
ATOM 1456 O O . VAL A 1 194 ? -22.25 -13.023 -11.383 1 98.06 194 VAL A O 1
ATOM 1459 N N . GLY A 1 195 ? -21.828 -11.961 -9.391 1 96.38 195 GLY A N 1
ATOM 1460 C CA . GLY A 1 195 ? -21.562 -13.219 -8.719 1 96.38 195 GLY A CA 1
ATOM 1461 C C . GLY A 1 195 ? -22.828 -13.992 -8.375 1 96.38 195 GLY A C 1
ATOM 1462 O O . GLY A 1 195 ? -23.875 -13.391 -8.133 1 96.38 195 GLY A O 1
ATOM 1463 N N . THR A 1 196 ? -22.672 -15.32 -8.352 1 92.5 196 THR A N 1
ATOM 1464 C CA . THR A 1 196 ? -23.766 -16.219 -8.008 1 92.5 196 THR A CA 1
ATOM 1465 C C . THR A 1 196 ? -23.438 -17.031 -6.758 1 92.5 196 THR A C 1
ATOM 1467 O O . THR A 1 196 ? -22.406 -17.703 -6.707 1 92.5 196 THR A O 1
ATOM 1470 N N . GLY A 1 197 ? -24.328 -16.875 -5.848 1 86.31 197 GLY A N 1
ATOM 1471 C CA . GLY A 1 197 ? -24.156 -17.672 -4.641 1 86.31 197 GLY A CA 1
ATOM 1472 C C . GLY A 1 197 ? -24.516 -19.125 -4.828 1 86.31 197 GLY A C 1
ATOM 1473 O O . GLY A 1 197 ? -25.203 -19.484 -5.781 1 86.31 197 GLY A O 1
ATOM 1474 N N . PHE A 1 198 ? -24.078 -19.922 -3.934 1 77.75 198 PHE A N 1
ATOM 1475 C CA . PHE A 1 198 ? -24.297 -21.359 -4.008 1 77.75 198 PHE A CA 1
ATOM 1476 C C . PHE A 1 198 ? -25.781 -21.688 -4.055 1 77.75 198 PHE A C 1
ATOM 1478 O O . PHE A 1 198 ? -26.203 -22.609 -4.758 1 77.75 198 PHE A O 1
ATOM 1485 N N . ASP A 1 199 ? -26.625 -20.875 -3.391 1 83.75 199 ASP A N 1
ATOM 1486 C CA . ASP A 1 199 ? -28.047 -21.188 -3.26 1 83.75 199 ASP A CA 1
ATOM 1487 C C . ASP A 1 199 ? -28.875 -20.297 -4.168 1 83.75 199 ASP A C 1
ATOM 1489 O O . ASP A 1 199 ? -30.109 -20.312 -4.102 1 83.75 199 ASP A O 1
ATOM 1493 N N . ASP A 1 200 ? -28.234 -19.547 -4.965 1 90.31 200 ASP A N 1
ATOM 1494 C CA . ASP A 1 200 ? -28.984 -18.641 -5.824 1 90.31 200 ASP A CA 1
ATOM 1495 C C . ASP A 1 200 ? -29.719 -19.391 -6.922 1 90.31 200 ASP A C 1
ATOM 1497 O O . ASP A 1 200 ? -29.109 -20.156 -7.676 1 90.31 200 ASP A O 1
ATOM 1501 N N . ASP A 1 201 ? -31.016 -19.156 -7.023 1 93.94 201 ASP A N 1
ATOM 1502 C CA . ASP A 1 201 ? -31.766 -19.703 -8.148 1 93.94 201 ASP A CA 1
ATOM 1503 C C . ASP A 1 201 ? -31.547 -18.875 -9.406 1 93.94 201 ASP A C 1
ATOM 1505 O O . ASP A 1 201 ? -31.109 -17.719 -9.336 1 93.94 201 ASP A O 1
ATOM 1509 N N . PRO A 1 202 ? -31.797 -19.484 -10.555 1 96.5 202 PRO A N 1
ATOM 1510 C CA . PRO A 1 202 ? -31.609 -18.766 -11.82 1 96.5 202 PRO A CA 1
ATOM 1511 C C . PRO A 1 202 ? -32.344 -17.422 -11.844 1 96.5 202 PRO A C 1
ATOM 1513 O O . PRO A 1 202 ? -31.828 -16.453 -12.398 1 96.5 202 PRO A O 1
ATOM 1516 N N . GLN A 1 203 ? -33.438 -17.375 -11.203 1 97 203 GLN A N 1
ATOM 1517 C CA . GLN A 1 203 ? -34.188 -16.125 -11.188 1 97 203 GLN A CA 1
ATOM 1518 C C . GLN A 1 203 ? -33.469 -15.031 -10.43 1 97 203 GLN A C 1
ATOM 1520 O O . GLN A 1 203 ? -33.562 -13.852 -10.773 1 97 203 GLN A O 1
ATOM 1525 N N . VAL A 1 204 ? -32.844 -15.398 -9.383 1 95.5 204 VAL A N 1
ATOM 1526 C CA . VAL A 1 204 ? -32.031 -14.453 -8.609 1 95.5 204 VAL A CA 1
ATOM 1527 C C . VAL A 1 204 ? -30.938 -13.852 -9.484 1 95.5 204 VAL A C 1
ATOM 1529 O O . VAL A 1 204 ? -30.703 -12.648 -9.445 1 95.5 204 VAL A O 1
ATOM 1532 N N . VAL A 1 205 ? -30.281 -14.648 -10.297 1 96.81 205 VAL A N 1
ATOM 1533 C CA . VAL A 1 205 ? -29.234 -14.188 -11.211 1 96.81 205 VAL A CA 1
ATOM 1534 C C . VAL A 1 205 ? -29.828 -13.234 -12.234 1 96.81 205 VAL A C 1
ATOM 1536 O O . VAL A 1 205 ? -29.219 -12.211 -12.562 1 96.81 205 VAL A O 1
ATOM 1539 N N . HIS A 1 206 ? -31.047 -13.617 -12.727 1 98 206 HIS A N 1
ATOM 1540 C CA . HIS A 1 206 ? -31.75 -12.75 -13.656 1 98 206 HIS A CA 1
ATOM 1541 C C . HIS A 1 206 ? -31.938 -11.352 -13.078 1 98 206 HIS A C 1
ATOM 1543 O O . HIS A 1 206 ? -31.625 -10.359 -13.734 1 98 206 HIS A O 1
ATOM 1549 N N . GLU A 1 207 ? -32.438 -11.336 -11.883 1 97.69 207 GLU A N 1
ATOM 1550 C CA . GLU A 1 207 ? -32.719 -10.062 -11.234 1 97.69 207 GLU A CA 1
ATOM 1551 C C . GLU A 1 207 ? -31.453 -9.266 -10.953 1 97.69 207 GLU A C 1
ATOM 1553 O O . GLU A 1 207 ? -31.438 -8.047 -11.133 1 97.69 207 GLU A O 1
ATOM 1558 N N . LYS A 1 208 ? -30.422 -9.922 -10.508 1 97.62 208 LYS A N 1
ATOM 1559 C CA . LYS A 1 208 ? -29.156 -9.258 -10.234 1 97.62 208 LYS A CA 1
ATOM 1560 C C . LYS A 1 208 ? -28.578 -8.625 -11.5 1 97.62 208 LYS A C 1
ATOM 1562 O O . LYS A 1 208 ? -28.078 -7.5 -11.461 1 97.62 208 LYS A O 1
ATOM 1567 N N . VAL A 1 209 ? -28.656 -9.336 -12.602 1 98.25 209 VAL A N 1
ATOM 1568 C CA . VAL A 1 209 ? -28.141 -8.836 -13.875 1 98.25 209 VAL A CA 1
ATOM 1569 C C . VAL A 1 209 ? -28.922 -7.594 -14.297 1 98.25 209 VAL A C 1
ATOM 1571 O O . VAL A 1 209 ? -28.328 -6.578 -14.672 1 98.25 209 VAL A O 1
ATOM 1574 N N . ARG A 1 210 ? -30.234 -7.691 -14.18 1 98.19 210 ARG A N 1
ATOM 1575 C CA . ARG A 1 210 ? -31.078 -6.562 -14.562 1 98.19 210 ARG A CA 1
ATOM 1576 C C . ARG A 1 210 ? -30.75 -5.332 -13.727 1 98.19 210 ARG A C 1
ATOM 1578 O O . ARG A 1 210 ? -30.672 -4.223 -14.258 1 98.19 210 ARG A O 1
ATOM 1585 N N . THR A 1 211 ? -30.656 -5.566 -12.453 1 98.12 211 THR A N 1
ATOM 1586 C CA . THR A 1 211 ? -30.359 -4.477 -11.531 1 98.12 211 THR A CA 1
ATOM 1587 C C . THR A 1 211 ? -29 -3.846 -11.859 1 98.12 211 THR A C 1
ATOM 1589 O O . THR A 1 211 ? -28.875 -2.619 -11.891 1 98.12 211 THR A O 1
ATOM 1592 N N . ALA A 1 212 ? -27.969 -4.621 -12.109 1 98.31 212 ALA A N 1
ATOM 1593 C CA . ALA A 1 212 ? -26.641 -4.109 -12.469 1 98.31 212 ALA A CA 1
ATOM 1594 C C . ALA A 1 212 ? -26.688 -3.314 -13.766 1 98.31 212 ALA A C 1
ATOM 1596 O O . ALA A 1 212 ? -26.141 -2.213 -13.852 1 98.31 212 ALA A O 1
ATOM 1597 N N . LEU A 1 213 ? -27.406 -3.832 -14.766 1 97.56 213 LEU A N 1
ATOM 1598 C CA . LEU A 1 213 ? -27.516 -3.201 -16.078 1 97.56 213 LEU A CA 1
ATOM 1599 C C . LEU A 1 213 ? -28.172 -1.829 -15.969 1 97.56 213 LEU A C 1
ATOM 1601 O O . LEU A 1 213 ? 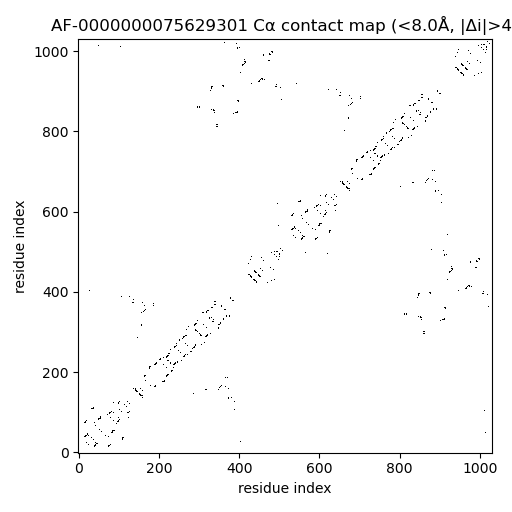-27.797 -0.902 -16.688 1 97.56 213 LEU A O 1
ATOM 1605 N N . SER A 1 214 ? -29.078 -1.773 -15.102 1 97.25 214 SER A N 1
ATOM 1606 C CA . SER A 1 214 ? -29.844 -0.536 -14.969 1 97.25 214 SER A CA 1
ATOM 1607 C C . SER A 1 214 ? -28.969 0.614 -14.5 1 97.25 214 SER A C 1
ATOM 1609 O O . SER A 1 214 ? -29.281 1.782 -14.727 1 97.25 214 SER A O 1
ATOM 1611 N N . ALA A 1 215 ? -27.875 0.298 -13.875 1 97.31 215 ALA A N 1
ATOM 1612 C CA . ALA A 1 215 ? -27.031 1.322 -13.266 1 97.31 215 ALA A CA 1
ATOM 1613 C C . ALA A 1 215 ? -25.828 1.631 -14.141 1 97.31 215 ALA A C 1
ATOM 1615 O O . ALA A 1 215 ? -25.109 2.605 -13.906 1 97.31 215 ALA A O 1
ATOM 1616 N N . LEU A 1 216 ? -25.578 0.837 -15.125 1 96.69 216 LEU A N 1
ATOM 1617 C CA . LEU A 1 216 ? -24.375 0.97 -15.938 1 96.69 216 LEU A CA 1
ATOM 1618 C C . LEU A 1 216 ? -24.641 1.824 -17.172 1 96.69 216 LEU A C 1
ATOM 1620 O O . LEU A 1 216 ? -25.75 1.806 -17.719 1 96.69 216 LEU A O 1
ATOM 1624 N N . LYS A 1 217 ? -23.672 2.525 -17.594 1 93 217 LYS A N 1
ATOM 1625 C CA . LYS A 1 217 ? -23.812 3.391 -18.766 1 93 217 LYS A CA 1
ATOM 1626 C C . LYS A 1 217 ? -23.312 2.691 -20.016 1 93 217 LYS A C 1
ATOM 1628 O O . LYS A 1 217 ? -24.031 2.627 -21.031 1 93 217 LYS A O 1
ATOM 1633 N N . ASP A 1 218 ? -22.109 2.094 -19.938 1 91.62 218 ASP A N 1
ATOM 1634 C CA . ASP A 1 218 ? -21.469 1.597 -21.156 1 91.62 218 ASP A CA 1
ATOM 1635 C C . ASP A 1 218 ? -20.938 0.179 -20.969 1 91.62 218 ASP A C 1
ATOM 1637 O O . ASP A 1 218 ? -20.859 -0.597 -21.922 1 91.62 218 ASP A O 1
ATOM 1641 N N . SER A 1 219 ? -20.672 -0.206 -19.766 1 95.75 219 SER A N 1
ATOM 1642 C CA . SER A 1 219 ? -19.953 -1.453 -19.516 1 95.75 219 SER A CA 1
ATOM 1643 C C . SER A 1 219 ? -20.891 -2.656 -19.625 1 95.75 219 SER A C 1
ATOM 1645 O O . SER A 1 219 ? -22 -2.637 -19.094 1 95.75 219 SER A O 1
ATOM 1647 N N . PRO A 1 220 ? -20.5 -3.648 -20.328 1 97.88 220 PRO A N 1
ATOM 1648 C CA . PRO A 1 220 ? -21.297 -4.871 -20.375 1 97.88 220 PRO A CA 1
ATOM 1649 C C . PRO A 1 220 ? -21.359 -5.586 -19.016 1 97.88 220 PRO A C 1
ATOM 1651 O O . PRO A 1 220 ? -20.484 -5.375 -18.172 1 97.88 220 PRO A O 1
ATOM 1654 N N . VAL A 1 221 ? -22.406 -6.367 -18.875 1 98.31 221 VAL A N 1
ATOM 1655 C CA . VAL A 1 221 ? -22.578 -7.199 -17.688 1 98.31 221 VAL A CA 1
ATOM 1656 C C . VAL A 1 221 ? -22.453 -8.672 -18.078 1 98.31 221 VAL A C 1
ATOM 1658 O O . VAL A 1 221 ? -22.984 -9.094 -19.109 1 98.31 221 VAL A O 1
ATOM 1661 N N . ILE A 1 222 ? -21.688 -9.391 -17.359 1 98.5 222 ILE A N 1
ATOM 1662 C CA . ILE A 1 222 ? -21.656 -10.844 -17.469 1 98.5 222 ILE A CA 1
ATOM 1663 C C . ILE A 1 222 ? -22.047 -11.477 -16.141 1 98.5 222 ILE A C 1
ATOM 1665 O O . ILE A 1 222 ? -22.25 -10.773 -15.148 1 98.5 222 ILE A O 1
ATOM 1669 N N . ALA A 1 223 ? -22.234 -12.766 -16.141 1 98.44 223 ALA A N 1
ATOM 1670 C CA . ALA A 1 223 ? -22.703 -13.398 -14.914 1 98.44 223 ALA A CA 1
ATOM 1671 C C . ALA A 1 223 ? -22.016 -14.742 -14.68 1 98.44 223 ALA A C 1
ATOM 1673 O O . ALA A 1 223 ? -21.766 -15.477 -15.633 1 98.44 223 ALA A O 1
ATOM 1674 N N . GLU A 1 224 ? -21.688 -15.023 -13.445 1 97 224 GLU A N 1
ATOM 1675 C CA . GLU A 1 224 ? -21.312 -16.375 -13.062 1 97 224 GLU A CA 1
ATOM 1676 C C . GLU A 1 224 ? -22.5 -17.328 -13.109 1 97 224 GLU A C 1
ATOM 1678 O O . GLU A 1 224 ? -23.547 -17.047 -12.516 1 97 224 GLU A O 1
ATOM 1683 N N . THR A 1 225 ? -22.328 -18.469 -13.82 1 97.25 225 THR A N 1
ATOM 1684 C CA . THR A 1 225 ? -23.453 -19.359 -14.047 1 97.25 225 THR A CA 1
ATOM 1685 C C . THR A 1 225 ? -23.031 -20.828 -13.875 1 97.25 225 THR A C 1
ATOM 1687 O O . THR A 1 225 ? -22.547 -21.453 -14.82 1 97.25 225 THR A O 1
ATOM 1690 N N . PRO A 1 226 ? -23.344 -21.391 -12.719 1 92.69 226 PRO A N 1
ATOM 1691 C CA . PRO A 1 226 ? -22.906 -22.766 -12.453 1 92.69 226 PRO A CA 1
ATOM 1692 C C . PRO A 1 226 ? -23.641 -23.781 -13.312 1 92.69 226 PRO A C 1
ATOM 1694 O O . PRO A 1 226 ? -23.109 -24.875 -13.562 1 92.69 226 PRO A O 1
ATOM 1697 N N . THR A 1 227 ? -24.875 -23.422 -13.789 1 93.88 227 THR A N 1
ATOM 1698 C CA . THR A 1 227 ? -25.641 -24.328 -14.625 1 93.88 227 THR A CA 1
ATOM 1699 C C . THR A 1 227 ? -26.125 -23.625 -15.891 1 93.88 227 THR A C 1
ATOM 1701 O O . THR A 1 227 ? -26.047 -22.406 -16 1 93.88 227 THR A O 1
ATOM 1704 N N . LEU A 1 228 ? -26.578 -24.484 -16.828 1 96.62 228 LEU A N 1
ATOM 1705 C CA . LEU A 1 228 ? -27.109 -23.938 -18.062 1 96.62 228 LEU A CA 1
ATOM 1706 C C . LEU A 1 228 ? -28.375 -23.125 -17.812 1 96.62 228 LEU A C 1
ATOM 1708 O O . LEU A 1 228 ? -28.625 -22.125 -18.5 1 96.62 228 LEU A O 1
ATOM 1712 N N . ASP A 1 229 ? -29.141 -23.484 -16.797 1 95.81 229 ASP A N 1
ATOM 1713 C CA . ASP A 1 229 ? -30.328 -22.734 -16.438 1 95.81 229 ASP A CA 1
ATOM 1714 C C . ASP A 1 229 ? -29.953 -21.328 -15.969 1 95.81 229 ASP A C 1
ATOM 1716 O O . ASP A 1 229 ? -30.625 -20.344 -16.328 1 95.81 229 ASP A O 1
ATOM 1720 N N . HIS A 1 230 ? -28.938 -21.25 -15.172 1 97.25 230 HIS A N 1
ATOM 1721 C CA . HIS A 1 230 ? -28.438 -19.938 -14.734 1 97.25 230 HIS A CA 1
ATOM 1722 C C . HIS A 1 230 ? -27.969 -19.109 -15.922 1 97.25 230 HIS A C 1
ATOM 1724 O O . HIS A 1 230 ? -28.219 -17.906 -15.977 1 97.25 230 HIS A O 1
ATOM 1730 N N . ALA A 1 231 ? -27.297 -19.781 -16.859 1 97.94 231 ALA A N 1
ATOM 1731 C CA . ALA A 1 231 ? -26.766 -19.094 -18.031 1 97.94 231 ALA A CA 1
ATOM 1732 C C . ALA A 1 231 ? -27.891 -18.531 -18.891 1 97.94 231 ALA A C 1
ATOM 1734 O O . ALA A 1 231 ? -27.844 -17.375 -19.328 1 97.94 231 ALA A O 1
ATOM 1735 N N . TYR A 1 232 ? -28.875 -19.391 -19.109 1 96.88 232 TYR A N 1
ATOM 1736 C CA . TYR A 1 232 ? -30.031 -18.953 -19.875 1 96.88 232 TYR A CA 1
ATOM 1737 C C . TYR A 1 232 ? -30.703 -17.75 -19.234 1 96.88 232 TYR A C 1
ATOM 1739 O O . TYR A 1 232 ? -31.016 -16.781 -19.922 1 96.88 232 TYR A O 1
ATOM 1747 N N . SER A 1 233 ? -30.891 -17.812 -17.938 1 97.25 233 SER A N 1
ATOM 1748 C CA . SER A 1 233 ? -31.547 -16.734 -17.203 1 97.25 233 SER A CA 1
ATOM 1749 C C . SER A 1 233 ? -30.75 -15.445 -17.266 1 97.25 233 SER A C 1
ATOM 1751 O O . SER A 1 233 ? -31.312 -14.359 -17.391 1 97.25 233 SER A O 1
ATOM 1753 N N . ALA A 1 234 ? -29.422 -15.5 -17.156 1 98.06 234 ALA A N 1
ATOM 1754 C CA . ALA A 1 234 ? -28.547 -14.328 -17.203 1 98.06 234 ALA A CA 1
ATOM 1755 C C . ALA A 1 234 ? -28.625 -13.648 -18.562 1 98.06 234 ALA A C 1
ATOM 1757 O O . ALA A 1 234 ? -28.75 -12.43 -18.656 1 98.06 234 ALA A O 1
ATOM 1758 N N . LEU A 1 235 ? -28.578 -14.453 -19.625 1 97.94 235 LEU A N 1
ATOM 1759 C CA . LEU A 1 235 ? -28.625 -13.914 -20.969 1 97.94 235 LEU A CA 1
ATOM 1760 C C . LEU A 1 235 ? -29.984 -13.305 -21.281 1 97.94 235 LEU A C 1
ATOM 1762 O O . LEU A 1 235 ? -30.078 -12.266 -21.938 1 97.94 235 LEU A O 1
ATOM 1766 N N . LYS A 1 236 ? -31 -14 -20.812 1 97.06 236 LYS A N 1
ATOM 1767 C CA . LYS A 1 236 ? -32.344 -13.477 -20.984 1 97.06 236 LYS A CA 1
ATOM 1768 C C . LYS A 1 236 ? -32.5 -12.109 -20.328 1 97.06 236 LYS A C 1
ATOM 1770 O O . LYS A 1 236 ? -33.219 -11.242 -20.828 1 97.06 236 LYS A O 1
ATOM 1775 N N . ALA A 1 237 ? -31.828 -11.914 -19.219 1 97.69 237 ALA A N 1
ATOM 1776 C CA . ALA A 1 237 ? -31.891 -10.664 -18.453 1 97.69 237 ALA A CA 1
ATOM 1777 C C . ALA A 1 237 ? -31.109 -9.562 -19.172 1 97.69 237 ALA A C 1
ATOM 1779 O O . ALA A 1 237 ? -31.25 -8.383 -18.844 1 97.69 237 ALA A O 1
ATOM 1780 N N . GLY A 1 238 ? -30.25 -9.961 -20.156 1 96.94 238 GLY A N 1
ATOM 1781 C CA . GLY A 1 238 ? -29.531 -8.961 -20.922 1 96.94 238 GLY A CA 1
ATOM 1782 C C . GLY A 1 238 ? -28.016 -9.047 -20.75 1 96.94 238 GLY A C 1
ATOM 1783 O O . GLY A 1 238 ? -27.281 -8.211 -21.266 1 96.94 238 GLY A O 1
ATOM 1784 N N . ALA A 1 239 ? -27.531 -10 -20.016 1 98 239 ALA A N 1
ATOM 1785 C CA . ALA A 1 239 ? -26.078 -10.18 -19.875 1 98 239 ALA A CA 1
ATOM 1786 C C . ALA A 1 239 ? -25.422 -10.414 -21.234 1 98 239 ALA A C 1
ATOM 1788 O O . ALA A 1 239 ? -26 -11.086 -22.094 1 98 239 ALA A O 1
ATOM 1789 N N . SER A 1 240 ? -24.266 -9.883 -21.406 1 97.69 240 SER A N 1
ATOM 1790 C CA . SER A 1 240 ? -23.531 -10.047 -22.656 1 97.69 240 SER A CA 1
ATOM 1791 C C . SER A 1 240 ? -22.797 -11.383 -22.688 1 97.69 240 SER A C 1
ATOM 1793 O O . SER A 1 240 ? -22.391 -11.844 -23.75 1 97.69 240 SER A O 1
ATOM 1795 N N . GLY A 1 241 ? -22.641 -11.953 -21.531 1 97.88 241 GLY A N 1
ATOM 1796 C CA . GLY A 1 241 ? -21.891 -13.203 -21.438 1 97.88 241 GLY A CA 1
ATOM 1797 C C . GLY A 1 241 ? -22.062 -13.906 -20.109 1 97.88 241 GLY A C 1
ATOM 1798 O O . GLY A 1 241 ? -22.75 -13.414 -19.219 1 97.88 241 GLY A O 1
ATOM 1799 N N . VAL A 1 242 ? -21.438 -15.094 -20.062 1 98.31 242 VAL A N 1
ATOM 1800 C CA . VAL A 1 242 ? -21.562 -15.93 -18.875 1 98.31 242 VAL A CA 1
ATOM 1801 C C . VAL A 1 242 ? -20.219 -16.578 -18.562 1 98.31 242 VAL A C 1
ATOM 1803 O O . VAL A 1 242 ? -19.406 -16.797 -19.453 1 98.31 242 VAL A O 1
ATOM 1806 N N . ILE A 1 243 ? -19.969 -16.766 -17.281 1 98.31 243 ILE A N 1
ATOM 1807 C CA . ILE A 1 243 ? -18.859 -17.547 -16.781 1 98.31 243 ILE A CA 1
ATOM 1808 C C . ILE A 1 243 ? -19.344 -18.906 -16.312 1 98.31 243 ILE A C 1
ATOM 1810 O O . ILE A 1 243 ? -20.297 -19 -15.516 1 98.31 243 ILE A O 1
ATOM 1814 N N . MET A 1 244 ? -18.766 -19.984 -16.812 1 97 244 MET A N 1
ATOM 1815 C CA . MET A 1 244 ? -19.234 -21.312 -16.422 1 97 244 MET A CA 1
ATOM 1816 C C . MET A 1 244 ? -18.062 -22.281 -16.281 1 97 244 MET A C 1
ATOM 1818 O O . MET A 1 244 ? -17.016 -22.094 -16.906 1 97 244 MET A O 1
ATOM 1822 N N . PRO A 1 245 ? -18.219 -23.328 -15.406 1 95.56 245 PRO A N 1
ATOM 1823 C CA . PRO A 1 245 ? -17.172 -24.344 -15.289 1 95.56 245 PRO A CA 1
ATOM 1824 C C . PRO A 1 245 ? -17.047 -25.203 -16.547 1 95.56 245 PRO A C 1
ATOM 1826 O O . PRO A 1 245 ? -17.984 -25.281 -17.344 1 95.56 245 PRO A O 1
ATOM 1829 N N . VAL A 1 246 ? -15.93 -25.797 -16.688 1 96.62 246 VAL A N 1
ATOM 1830 C CA . VAL A 1 246 ? -15.586 -26.562 -17.891 1 96.62 246 VAL A CA 1
ATOM 1831 C C . VAL A 1 246 ? -16.609 -27.672 -18.109 1 96.62 246 VAL A C 1
ATOM 1833 O O . VAL A 1 246 ? -16.969 -27.969 -19.25 1 96.62 246 VAL A O 1
ATOM 1836 N N . GLU A 1 247 ? -17.188 -28.203 -17.047 1 93.38 247 GLU A N 1
ATOM 1837 C CA . GLU A 1 247 ? -18.188 -29.25 -17.172 1 93.38 247 GLU A CA 1
ATOM 1838 C C . GLU A 1 247 ? -19.469 -28.719 -17.828 1 93.38 247 GLU A C 1
ATOM 1840 O O . GLU A 1 247 ? -20.062 -29.391 -18.656 1 93.38 247 GLU A O 1
ATOM 1845 N N . THR A 1 248 ? -19.812 -27.516 -17.438 1 94.62 248 THR A N 1
ATOM 1846 C CA . THR A 1 248 ? -21 -26.891 -17.984 1 94.62 248 THR A CA 1
ATOM 1847 C C . THR A 1 248 ? -20.766 -26.484 -19.438 1 94.62 248 THR A C 1
ATOM 1849 O O . THR A 1 248 ? -21.688 -26.547 -20.266 1 94.62 248 THR A O 1
ATOM 1852 N N . ALA A 1 249 ? -19.609 -26.094 -19.812 1 96.25 249 ALA A N 1
ATOM 1853 C CA . ALA A 1 249 ? -19.25 -25.703 -21.172 1 96.25 249 ALA A CA 1
ATOM 1854 C C . ALA A 1 249 ? -19.344 -26.891 -22.141 1 96.25 249 ALA A C 1
ATOM 1856 O O . ALA A 1 249 ? -19.781 -26.734 -23.281 1 96.25 249 ALA A O 1
ATOM 1857 N N . VAL A 1 250 ? -18.938 -28.047 -21.625 1 94.5 250 VAL A N 1
ATOM 1858 C CA . VAL A 1 250 ? -19.016 -29.25 -22.438 1 94.5 250 VAL A CA 1
ATOM 1859 C C . VAL A 1 250 ? -20.484 -29.578 -22.734 1 94.5 250 VAL A C 1
ATOM 1861 O O . VAL A 1 250 ? -20.828 -29.938 -23.859 1 94.5 250 VAL A O 1
ATOM 1864 N N . ARG A 1 251 ? -21.297 -29.391 -21.75 1 94.38 251 ARG A N 1
ATOM 1865 C CA . ARG A 1 251 ? -22.734 -29.609 -21.938 1 94.38 251 ARG A CA 1
ATOM 1866 C C . ARG A 1 251 ? -23.312 -28.594 -22.922 1 94.38 251 ARG A C 1
ATOM 1868 O O . ARG A 1 251 ? -24.156 -28.938 -23.75 1 94.38 251 ARG A O 1
ATOM 1875 N N . LEU A 1 252 ? -22.906 -27.406 -22.812 1 95.62 252 LEU A N 1
ATOM 1876 C CA . LEU A 1 252 ? -23.359 -26.359 -23.703 1 95.62 252 LEU A CA 1
ATOM 1877 C C . LEU A 1 252 ? -23.047 -26.703 -25.156 1 95.62 252 LEU A C 1
ATOM 1879 O O . LEU A 1 252 ? -23.891 -26.516 -26.031 1 95.62 252 LEU A O 1
ATOM 1883 N N . ALA A 1 253 ? -21.891 -27.156 -25.391 1 94.12 253 ALA A N 1
ATOM 1884 C CA . ALA A 1 253 ? -21.469 -27.5 -26.75 1 94.12 253 ALA A CA 1
ATOM 1885 C C . ALA A 1 253 ? -22.359 -28.578 -27.328 1 94.12 253 ALA A C 1
ATOM 1887 O O . ALA A 1 253 ? -22.625 -28.594 -28.531 1 94.12 253 ALA A O 1
ATOM 1888 N N . SER A 1 254 ? -22.812 -29.422 -26.438 1 92.12 254 SER A N 1
ATOM 1889 C CA . SER A 1 254 ? -23.609 -30.562 -26.891 1 92.12 254 SER A CA 1
ATOM 1890 C C . SER A 1 254 ? -25.078 -30.156 -27.062 1 92.12 254 SER A C 1
ATOM 1892 O O . SER A 1 254 ? -25.719 -30.531 -28.047 1 92.12 254 SER A O 1
ATOM 1894 N N . GLU A 1 255 ? -25.594 -29.344 -26.141 1 90.38 255 GLU A N 1
ATOM 1895 C CA . GLU A 1 255 ? -27.016 -29.047 -26.094 1 90.38 255 GLU A CA 1
ATOM 1896 C C . GLU A 1 255 ? -27.344 -27.75 -26.844 1 90.38 255 GLU A C 1
ATOM 1898 O O . GLU A 1 255 ? -28.469 -27.578 -27.328 1 90.38 255 GLU A O 1
ATOM 1903 N N . LYS A 1 256 ? -26.5 -26.922 -26.922 1 85.25 256 LYS A N 1
ATOM 1904 C CA . LYS A 1 256 ? -26.531 -25.641 -27.625 1 85.25 256 LYS A CA 1
ATOM 1905 C C . LYS A 1 256 ? -27.797 -24.859 -27.266 1 85.25 256 LYS A C 1
ATOM 1907 O O . LYS A 1 256 ? -28.5 -24.375 -28.156 1 85.25 256 LYS A O 1
ATOM 1912 N N . PRO A 1 257 ? -28.047 -24.656 -25.984 1 82.81 257 PRO A N 1
ATOM 1913 C CA . PRO A 1 257 ? -29.281 -23.969 -25.594 1 82.81 257 PRO A CA 1
ATOM 1914 C C . PRO A 1 257 ? -29.141 -22.453 -25.578 1 82.81 257 PRO A C 1
ATOM 1916 O O . PRO A 1 257 ? -30.125 -21.734 -25.406 1 82.81 257 PRO A O 1
ATOM 1919 N N . LEU A 1 258 ? -27.969 -21.906 -25.828 1 91.06 258 LEU A N 1
ATOM 1920 C CA . LEU A 1 258 ? -27.703 -20.469 -25.719 1 91.06 258 LEU A CA 1
ATOM 1921 C C . LEU A 1 258 ? -27.438 -19.875 -27.094 1 91.06 258 LEU A C 1
ATOM 1923 O O . LEU A 1 258 ? -27.078 -20.594 -28.031 1 91.06 258 LEU A O 1
ATOM 1927 N N . PRO A 1 259 ? -27.688 -18.562 -27.203 1 90.12 259 PRO A N 1
ATOM 1928 C CA . PRO A 1 259 ? -27.359 -17.922 -28.469 1 90.12 259 PRO A CA 1
ATOM 1929 C C . PRO A 1 259 ? -25.875 -18.062 -28.844 1 90.12 259 PRO A C 1
ATOM 1931 O O . PRO A 1 259 ? -25.016 -17.984 -27.969 1 90.12 259 PRO A O 1
ATOM 1934 N N . GLY A 1 260 ? -25.594 -18.219 -30.062 1 86.94 260 GLY A N 1
ATOM 1935 C CA . GLY A 1 260 ? -24.25 -18.453 -30.547 1 86.94 260 GLY A CA 1
ATOM 1936 C C . GLY A 1 260 ? -23.312 -17.266 -30.359 1 86.94 260 GLY A C 1
ATOM 1937 O O . GLY A 1 260 ? -22.094 -17.422 -30.359 1 86.94 260 GLY A O 1
ATOM 1938 N N . ASP A 1 261 ? -23.875 -16.109 -30.188 1 91.62 261 ASP A N 1
ATOM 1939 C CA . ASP A 1 261 ? -23.062 -14.898 -30.094 1 91.62 261 ASP A CA 1
ATOM 1940 C C . ASP A 1 261 ? -22.812 -14.531 -28.625 1 91.62 261 ASP A C 1
ATOM 1942 O O . ASP A 1 261 ? -22.234 -13.477 -28.344 1 91.62 261 ASP A O 1
ATOM 1946 N N . ALA A 1 262 ? -23.219 -15.375 -27.734 1 95.44 262 ALA A N 1
ATOM 1947 C CA . ALA A 1 262 ? -22.969 -15.141 -26.328 1 95.44 262 ALA A CA 1
ATOM 1948 C C . ALA A 1 262 ? -21.484 -15.227 -26 1 95.44 262 ALA A C 1
ATOM 1950 O O . ALA A 1 262 ? -20.781 -16.078 -26.531 1 95.44 262 ALA A O 1
ATOM 1951 N N . PHE A 1 263 ? -21 -14.281 -25.203 1 98.25 263 PHE A N 1
ATOM 1952 C CA . PHE A 1 263 ? -19.641 -14.352 -24.703 1 98.25 263 PHE A CA 1
ATOM 1953 C C . PHE A 1 263 ? -19.516 -15.391 -23.594 1 98.25 263 PHE A C 1
ATOM 1955 O O . PHE A 1 263 ? -20.25 -15.336 -22.609 1 98.25 263 PHE A O 1
ATOM 1962 N N . ILE A 1 264 ? -18.609 -16.375 -23.766 1 98.56 264 ILE A N 1
ATOM 1963 C CA . ILE A 1 264 ? -18.484 -17.469 -22.812 1 98.56 264 ILE A CA 1
ATOM 1964 C C . ILE A 1 264 ? -17.078 -17.484 -22.219 1 98.56 264 ILE A C 1
ATOM 1966 O O . ILE A 1 264 ? -16.094 -17.516 -22.953 1 98.56 264 ILE A O 1
ATOM 1970 N N . ILE A 1 265 ? -16.984 -17.375 -20.906 1 98.69 265 ILE A N 1
ATOM 1971 C CA . ILE A 1 265 ? -15.742 -17.641 -20.188 1 98.69 265 ILE A CA 1
ATOM 1972 C C . ILE A 1 265 ? -15.789 -19.016 -19.531 1 98.69 265 ILE A C 1
ATOM 1974 O O . ILE A 1 265 ? -16.656 -19.281 -18.703 1 98.69 265 ILE A O 1
ATOM 1978 N N . VAL A 1 266 ? -14.875 -19.875 -19.906 1 98.56 266 VAL A N 1
ATOM 1979 C CA . VAL A 1 266 ? -14.812 -21.234 -19.359 1 98.56 266 VAL A CA 1
ATOM 1980 C C . VAL A 1 266 ? -13.734 -21.312 -18.281 1 98.56 266 VAL A C 1
ATOM 1982 O O . VAL A 1 266 ? -12.562 -21.031 -18.547 1 98.56 266 VAL A O 1
ATOM 1985 N N . SER A 1 267 ? -14.164 -21.672 -17.125 1 97.56 267 SER A N 1
ATOM 1986 C CA . SER A 1 267 ? -13.219 -21.812 -16.016 1 97.56 267 SER A CA 1
ATOM 1987 C C . SER A 1 267 ? -12.844 -23.266 -15.773 1 97.56 267 SER A C 1
ATOM 1989 O O . SER A 1 267 ? -13.68 -24.156 -15.93 1 97.56 267 SER A O 1
ATOM 1991 N N . GLY A 1 268 ? -11.625 -23.531 -15.461 1 95.12 268 GLY A N 1
ATOM 1992 C CA . GLY A 1 268 ? -11.109 -24.859 -15.156 1 95.12 268 GLY A CA 1
ATOM 1993 C C . GLY A 1 268 ? -9.633 -24.859 -14.797 1 95.12 268 GLY A C 1
ATOM 1994 O O . GLY A 1 268 ? -8.945 -23.859 -15 1 95.12 268 GLY A O 1
ATOM 1995 N N . GLU A 1 269 ? -9.117 -25.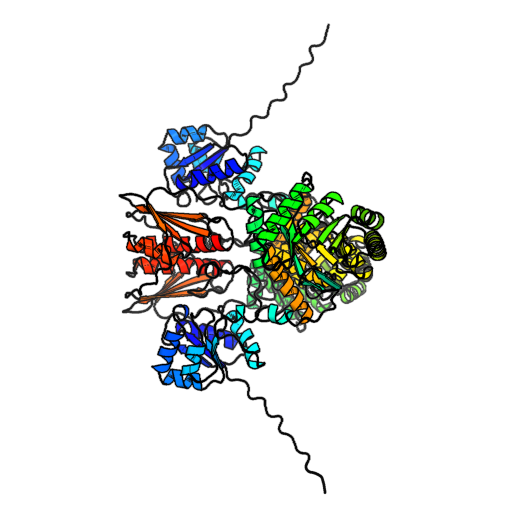984 -14.328 1 92.81 269 GLU A N 1
ATOM 1996 C CA . GLU A 1 269 ? -7.75 -26.031 -13.82 1 92.81 269 GLU A CA 1
ATOM 1997 C C . GLU A 1 269 ? -6.805 -26.641 -14.844 1 92.81 269 GLU A C 1
ATOM 1999 O O . GLU A 1 269 ? -5.648 -26.234 -14.961 1 92.81 269 GLU A O 1
ATOM 2004 N N . GLN A 1 270 ? -7.32 -27.578 -15.641 1 94.69 270 GLN A N 1
ATOM 2005 C CA . GLN A 1 270 ? -6.445 -28.344 -16.516 1 94.69 270 GLN A CA 1
ATOM 2006 C C . GLN A 1 270 ? -6.441 -27.781 -17.938 1 94.69 270 GLN A C 1
ATOM 2008 O O . GLN A 1 270 ? -7.461 -27.812 -18.625 1 94.69 270 GLN A O 1
ATOM 2013 N N . PRO A 1 271 ? -5.301 -27.328 -18.406 1 97.38 271 PRO A N 1
ATOM 2014 C CA . PRO A 1 271 ? -5.211 -26.688 -19.719 1 97.38 271 PRO A CA 1
ATOM 2015 C C . PRO A 1 271 ? -5.734 -27.562 -20.844 1 97.38 271 PRO A C 1
ATOM 2017 O O . PRO A 1 271 ? -6.422 -27.078 -21.75 1 97.38 271 PRO A O 1
ATOM 2020 N N . GLU A 1 272 ? -5.473 -28.844 -20.812 1 97.06 272 GLU A N 1
ATOM 2021 C CA . GLU A 1 272 ? -5.895 -29.766 -21.859 1 97.06 272 GLU A CA 1
ATOM 2022 C C . GLU A 1 272 ? -7.414 -29.891 -21.906 1 97.06 272 GLU A C 1
ATOM 2024 O O . GLU A 1 272 ? -8.016 -29.953 -22.969 1 97.06 272 GLU A O 1
ATOM 2029 N N . GLU A 1 273 ? -7.98 -29.953 -20.719 1 96.5 273 GLU A N 1
ATOM 2030 C CA . GLU A 1 273 ? -9.438 -30.016 -20.641 1 96.5 273 GLU A CA 1
ATOM 2031 C C . GLU A 1 273 ? -10.078 -28.734 -21.172 1 96.5 273 GLU A C 1
ATOM 2033 O O . GLU A 1 273 ? -11.109 -28.781 -21.844 1 96.5 273 GLU A O 1
ATOM 2038 N N . LEU A 1 274 ? -9.477 -27.641 -20.875 1 97.88 274 LEU A N 1
ATOM 2039 C CA . LEU A 1 274 ? -9.953 -26.344 -21.359 1 97.88 274 LEU A CA 1
ATOM 2040 C C . LEU A 1 274 ? -9.852 -26.25 -22.875 1 97.88 274 LEU A C 1
ATOM 2042 O O . LEU A 1 274 ? -10.758 -25.734 -23.531 1 97.88 274 LEU A O 1
ATOM 2046 N N . ALA A 1 275 ? -8.742 -26.766 -23.406 1 97.69 275 ALA A N 1
ATOM 2047 C CA . ALA A 1 275 ? -8.547 -26.766 -24.844 1 97.69 275 ALA A CA 1
ATOM 2048 C C . ALA A 1 275 ? -9.641 -27.562 -25.547 1 97.69 275 ALA A C 1
ATOM 2050 O O . ALA A 1 275 ? -10.172 -27.125 -26.578 1 97.69 275 ALA A O 1
ATOM 2051 N N . LYS A 1 276 ? -9.945 -28.688 -25 1 97.31 276 LYS A N 1
ATOM 2052 C CA . LYS A 1 276 ? -10.992 -29.531 -25.562 1 97.31 276 LYS A CA 1
ATOM 2053 C C . LYS A 1 276 ? -12.352 -28.844 -25.516 1 97.31 276 LYS A C 1
ATOM 2055 O O . LYS A 1 276 ? -13.133 -28.922 -26.469 1 97.31 276 LYS A O 1
ATOM 2060 N N . ALA A 1 277 ? -12.609 -28.203 -24.422 1 97.31 277 ALA A N 1
ATOM 2061 C CA . ALA A 1 277 ? -13.875 -27.5 -24.266 1 97.31 277 ALA A CA 1
ATOM 2062 C C . ALA A 1 277 ? -14 -26.359 -25.281 1 97.31 277 ALA A C 1
ATOM 2064 O O . ALA A 1 277 ? -15.07 -26.156 -25.859 1 97.31 277 ALA A O 1
ATOM 2065 N N . VAL A 1 278 ? -12.953 -25.594 -25.453 1 97.75 278 VAL A N 1
ATOM 2066 C CA . VAL A 1 278 ? -12.945 -24.484 -26.391 1 97.75 278 VAL A CA 1
ATOM 2067 C C . VAL A 1 278 ? -13.219 -25 -27.812 1 97.75 278 VAL A C 1
ATOM 2069 O O . VAL A 1 278 ? -14.008 -24.406 -28.547 1 97.75 278 VAL A O 1
ATOM 2072 N N . GLU A 1 279 ? -12.562 -26.062 -28.188 1 97 279 GLU A N 1
ATOM 2073 C CA . GLU A 1 279 ? -12.75 -26.656 -29.5 1 97 279 GLU A CA 1
ATOM 2074 C C . GLU A 1 279 ? -14.195 -27.109 -29.703 1 97 279 GLU A C 1
ATOM 2076 O O . GLU A 1 279 ? -14.781 -26.875 -30.766 1 97 279 GLU A O 1
ATOM 2081 N N . SER A 1 280 ? -14.703 -27.734 -28.703 1 96.69 280 SER A N 1
ATOM 2082 C CA . SER A 1 280 ? -16.094 -28.203 -28.766 1 96.69 280 SER A CA 1
ATOM 2083 C C . SER A 1 280 ? -17.062 -27.047 -28.922 1 96.69 280 SER A C 1
ATOM 2085 O O . SER A 1 280 ? -18.016 -27.125 -29.703 1 96.69 280 SER A O 1
ATOM 2087 N N . LEU A 1 281 ? -16.828 -25.984 -28.188 1 97.38 281 LEU A N 1
ATOM 2088 C CA . LEU A 1 281 ? -17.688 -24.812 -28.266 1 97.38 281 LEU A CA 1
ATOM 2089 C C . LEU A 1 281 ? -17.609 -24.156 -29.641 1 97.38 281 LEU A C 1
ATOM 2091 O O . LEU A 1 281 ? -18.641 -23.797 -30.234 1 97.38 281 LEU A O 1
ATOM 2095 N N . ARG A 1 282 ? -16.453 -24.047 -30.172 1 95.31 282 ARG A N 1
ATOM 2096 C CA . ARG A 1 282 ? -16.281 -23.453 -31.484 1 95.31 282 ARG A CA 1
ATOM 2097 C C . ARG A 1 282 ? -16.984 -24.266 -32.562 1 95.31 282 ARG A C 1
ATOM 2099 O O . ARG A 1 282 ? -17.656 -23.703 -33.438 1 95.31 282 ARG A O 1
ATOM 2106 N N . THR A 1 283 ? -16.781 -25.531 -32.469 1 94.94 283 THR A N 1
ATOM 2107 C CA . THR A 1 283 ? -17.422 -26.422 -33.438 1 94.94 283 THR A CA 1
ATOM 2108 C C . THR A 1 283 ? -18.938 -26.312 -33.344 1 94.94 283 THR A C 1
ATOM 2110 O O . THR A 1 283 ? -19.625 -26.5 -34.344 1 94.94 283 THR A O 1
ATOM 2113 N N . SER A 1 284 ? -19.391 -26.016 -32.156 1 95.5 284 SER A N 1
ATOM 2114 C CA . SER A 1 284 ? -20.828 -25.922 -31.938 1 95.5 284 SER A CA 1
ATOM 2115 C C . SER A 1 284 ? -21.359 -24.531 -32.281 1 95.5 284 SER A C 1
ATOM 2117 O O . SER A 1 284 ? -22.531 -24.25 -32.094 1 95.5 284 SER A O 1
ATOM 2119 N N . GLY A 1 285 ? -20.5 -23.609 -32.656 1 94.44 285 GLY A N 1
ATOM 2120 C CA . GLY A 1 285 ? -20.969 -22.344 -33.156 1 94.44 285 GLY A CA 1
ATOM 2121 C C . GLY A 1 285 ? -20.688 -21.188 -32.219 1 94.44 285 GLY A C 1
ATOM 2122 O O . GLY A 1 285 ? -21.078 -20.047 -32.5 1 94.44 285 GLY A O 1
ATOM 2123 N N . TYR A 1 286 ? -20.094 -21.422 -31.125 1 96.12 286 TYR A N 1
ATOM 2124 C CA . TYR A 1 286 ? -19.734 -20.344 -30.188 1 96.12 286 TYR A CA 1
ATOM 2125 C C . TYR A 1 286 ? -18.359 -19.781 -30.531 1 96.12 286 TYR A C 1
ATOM 2127 O O . TYR A 1 286 ? -17.344 -20.5 -30.438 1 96.12 286 TYR A O 1
ATOM 2135 N N . SER A 1 287 ? -18.312 -18.5 -30.844 1 93.75 287 SER A N 1
ATOM 2136 C CA . SER A 1 287 ? -17.062 -17.938 -31.344 1 93.75 287 SER A CA 1
ATOM 2137 C C . SER A 1 287 ? -16.438 -17 -30.312 1 93.75 287 SER A C 1
ATOM 2139 O O . SER A 1 287 ? -15.25 -16.688 -30.406 1 93.75 287 SER A O 1
ATOM 2141 N N . LYS A 1 288 ? -17.219 -16.469 -29.406 1 98 288 LYS A N 1
ATOM 2142 C CA . LYS A 1 288 ? -16.719 -15.547 -28.391 1 98 288 LYS A CA 1
ATOM 2143 C C . LYS A 1 288 ? -16.406 -16.281 -27.094 1 98 288 LYS A C 1
ATOM 2145 O O . LYS A 1 288 ? -17.188 -16.234 -26.141 1 98 288 LYS A O 1
ATOM 2150 N N . VAL A 1 289 ? -15.195 -16.953 -27.094 1 98.44 289 VAL A N 1
ATOM 2151 C CA . VAL A 1 289 ? -14.852 -17.812 -25.969 1 98.44 289 VAL A CA 1
ATOM 2152 C C . VAL A 1 289 ? -13.531 -17.344 -25.344 1 98.44 289 VAL A C 1
ATOM 2154 O O . VAL A 1 289 ? -12.562 -17.062 -26.062 1 98.44 289 VAL A O 1
ATOM 2157 N N . ALA A 1 290 ? -13.508 -17.125 -24.062 1 98.69 290 ALA A N 1
ATOM 2158 C CA . ALA A 1 290 ? -12.305 -16.922 -23.25 1 98.69 290 ALA A CA 1
ATOM 2159 C C . ALA A 1 290 ? -12.164 -18.016 -22.203 1 98.69 290 ALA A C 1
ATOM 2161 O O . ALA A 1 290 ? -13.117 -18.766 -21.938 1 98.69 290 ALA A O 1
ATOM 2162 N N . VAL A 1 291 ? -10.984 -18.188 -21.656 1 98.62 291 VAL A N 1
ATOM 2163 C CA . VAL A 1 291 ? -10.742 -19.25 -20.703 1 98.62 291 VAL A CA 1
ATOM 2164 C C . VAL A 1 291 ? -10.125 -18.688 -19.438 1 98.62 291 VAL A C 1
ATOM 2166 O O . VAL A 1 291 ? -9.312 -17.75 -19.484 1 98.62 291 VAL A O 1
ATOM 2169 N N . ASP A 1 292 ? -10.539 -19.156 -18.312 1 98.25 292 ASP A N 1
ATOM 2170 C CA . ASP A 1 292 ? -10 -18.828 -17 1 98.25 292 ASP A CA 1
ATOM 2171 C C . ASP A 1 292 ? -9.328 -20.031 -16.359 1 98.25 292 ASP A C 1
ATOM 2173 O O . ASP A 1 292 ? -9.969 -20.797 -15.641 1 98.25 292 ASP A O 1
ATOM 2177 N N . PRO A 1 293 ? -7.961 -20.188 -16.641 1 96.69 293 PRO A N 1
ATOM 2178 C CA . PRO A 1 293 ? -7.258 -21.234 -15.883 1 96.69 293 PRO A CA 1
ATOM 2179 C C . PRO A 1 293 ? -7.145 -20.906 -14.391 1 96.69 293 PRO A C 1
ATOM 2181 O O . PRO A 1 293 ? -6.164 -20.297 -13.961 1 96.69 293 PRO A O 1
ATOM 2184 N N . SER A 1 294 ? -8.055 -21.047 -13.633 1 92.19 294 SER A N 1
ATOM 2185 C CA . SER A 1 294 ? -8.258 -20.688 -12.234 1 92.19 294 SER A CA 1
ATOM 2186 C C . SER A 1 294 ? -6.93 -20.641 -11.484 1 92.19 294 SER A C 1
ATOM 2188 O O . SER A 1 294 ? -6.062 -21.484 -11.688 1 92.19 294 SER A O 1
ATOM 2190 N N . LEU A 1 295 ? -6.723 -19.656 -10.734 1 95.31 295 LEU A N 1
ATOM 2191 C CA . LEU A 1 295 ? -5.566 -19.531 -9.852 1 95.31 295 LEU A CA 1
ATOM 2192 C C . LEU A 1 295 ? -5.91 -19.969 -8.438 1 95.31 295 LEU A C 1
ATOM 2194 O O . LEU A 1 295 ? -7.008 -19.688 -7.945 1 95.31 295 LEU A O 1
ATOM 2198 N N . SER A 1 296 ? -4.969 -20.641 -7.848 1 90.94 296 SER A N 1
ATOM 2199 C CA . SER A 1 296 ? -5.109 -21.016 -6.445 1 90.94 296 SER A CA 1
ATOM 2200 C C . SER A 1 296 ? -4.605 -19.922 -5.52 1 90.94 296 SER A C 1
ATOM 2202 O O . SER A 1 296 ? -3.783 -19.094 -5.918 1 90.94 296 SER A O 1
ATOM 2204 N N . PRO A 1 297 ? -5.137 -19.891 -4.297 1 89.5 297 PRO A N 1
ATOM 2205 C CA . PRO A 1 297 ? -4.637 -18.906 -3.326 1 89.5 297 PRO A CA 1
ATOM 2206 C C . PRO A 1 297 ? -3.191 -19.172 -2.912 1 89.5 297 PRO A C 1
ATOM 2208 O O . PRO A 1 297 ? -2.688 -20.281 -3.09 1 89.5 297 PRO A O 1
ATOM 2211 N N . PRO A 1 298 ? -2.543 -18.109 -2.369 1 90.69 298 PRO A N 1
ATOM 2212 C CA . PRO A 1 298 ? -1.179 -18.297 -1.867 1 90.69 298 PRO A CA 1
ATOM 2213 C C . PRO A 1 298 ? -1.088 -19.359 -0.783 1 90.69 298 PRO A C 1
ATOM 2215 O O . PRO A 1 298 ? -1.973 -19.453 0.072 1 90.69 298 PRO A O 1
ATOM 2218 N N . LEU A 1 299 ? -0.006 -20.172 -0.797 1 87.88 299 LEU A N 1
ATOM 2219 C CA . LEU A 1 299 ? 0.312 -21.25 0.129 1 87.88 299 LEU A CA 1
ATOM 2220 C C . LEU A 1 299 ? -0.565 -22.469 -0.137 1 87.88 299 LEU A C 1
ATOM 2222 O O . LEU A 1 299 ? -0.362 -23.531 0.462 1 87.88 299 LEU A O 1
ATOM 2226 N N . LEU A 1 300 ? -1.529 -22.375 -1.074 1 87.56 300 LEU A N 1
ATOM 2227 C CA . LEU A 1 300 ? -2.398 -23.484 -1.438 1 87.56 300 LEU A CA 1
ATOM 2228 C C . LEU A 1 300 ? -2.283 -23.797 -2.926 1 87.56 300 LEU A C 1
ATOM 2230 O O . LEU A 1 300 ? -3.273 -24.156 -3.57 1 87.56 300 LEU A O 1
ATOM 2234 N N . GLY A 1 301 ? -1.113 -23.5 -3.482 1 90.06 301 GLY A N 1
ATOM 2235 C CA . GLY A 1 301 ? -0.835 -23.922 -4.848 1 90.06 301 GLY A CA 1
ATOM 2236 C C . GLY A 1 301 ? -0.84 -22.766 -5.836 1 90.06 301 GLY A C 1
ATOM 2237 O O . GLY A 1 301 ? -1.142 -22.953 -7.016 1 90.06 301 GLY A O 1
ATOM 2238 N N . LEU A 1 302 ? -0.594 -21.562 -5.371 1 94.81 302 LEU A N 1
ATOM 2239 C CA . LEU A 1 302 ? -0.561 -20.406 -6.27 1 94.81 302 LEU A CA 1
ATOM 2240 C C . LEU A 1 302 ? 0.489 -20.594 -7.359 1 94.81 302 LEU A C 1
ATOM 2242 O O . LEU A 1 302 ? 0.201 -20.406 -8.539 1 94.81 302 LEU A O 1
ATOM 2246 N N . LEU A 1 303 ? 1.726 -21 -7.008 1 96.69 303 LEU A N 1
ATOM 2247 C CA . LEU A 1 303 ? 2.814 -21.109 -7.969 1 96.69 303 LEU A CA 1
ATOM 2248 C C . LEU A 1 303 ? 2.531 -22.219 -8.984 1 96.69 303 LEU A C 1
ATOM 2250 O O . LEU A 1 303 ? 2.789 -22.047 -10.18 1 96.69 303 LEU A O 1
ATOM 2254 N N . GLU A 1 304 ? 1.937 -23.297 -8.508 1 94.25 304 GLU A N 1
ATOM 2255 C CA . GLU A 1 304 ? 1.538 -24.359 -9.422 1 94.25 304 GLU A CA 1
ATOM 2256 C C . GLU A 1 304 ? 0.46 -23.891 -10.391 1 94.25 304 GLU A C 1
ATOM 2258 O O . GLU A 1 304 ? 0.479 -24.25 -11.57 1 94.25 304 GLU A O 1
ATOM 2263 N N . SER A 1 305 ? -0.457 -23.188 -9.875 1 96.38 305 SER A N 1
ATOM 2264 C CA . SER A 1 305 ? -1.538 -22.703 -10.727 1 96.38 305 SER A CA 1
ATOM 2265 C C . SER A 1 305 ? -1.021 -21.703 -11.758 1 96.38 305 SER A C 1
ATOM 2267 O O . SER A 1 305 ? -1.535 -21.625 -12.875 1 96.38 305 SER A O 1
ATOM 2269 N N . ILE A 1 306 ? -0.031 -20.891 -11.43 1 97.62 306 ILE A N 1
ATOM 2270 C CA . ILE A 1 306 ? 0.575 -19.969 -12.375 1 97.62 306 ILE A CA 1
ATOM 2271 C C . ILE A 1 306 ? 1.268 -20.75 -13.492 1 97.62 306 ILE A C 1
ATOM 2273 O O . ILE A 1 306 ? 1.211 -20.344 -14.664 1 97.62 306 ILE A O 1
ATOM 2277 N N . GLU A 1 307 ? 1.894 -21.828 -13.133 1 96.12 307 GLU A N 1
ATOM 2278 C CA . GLU A 1 307 ? 2.506 -22.688 -14.141 1 96.12 307 GLU A CA 1
ATOM 2279 C C . GLU A 1 307 ? 1.458 -23.25 -15.102 1 96.12 307 GLU A C 1
ATOM 2281 O O . GLU A 1 307 ? 1.679 -23.297 -16.312 1 96.12 307 GLU A O 1
ATOM 2286 N N . ARG A 1 308 ? 0.36 -23.719 -14.516 1 96.5 308 ARG A N 1
ATOM 2287 C CA . ARG A 1 308 ? -0.731 -24.203 -15.352 1 96.5 308 ARG A CA 1
ATOM 2288 C C . ARG A 1 308 ? -1.263 -23.109 -16.266 1 96.5 308 ARG A C 1
ATOM 2290 O O . ARG A 1 308 ? -1.592 -23.375 -17.422 1 96.5 308 ARG A O 1
ATOM 2297 N N . PHE A 1 309 ? -1.33 -21.938 -15.766 1 97.94 309 PHE A N 1
ATOM 2298 C CA . PHE A 1 309 ? -1.798 -20.797 -16.547 1 97.94 309 PHE A CA 1
ATOM 2299 C C . PHE A 1 309 ? -0.894 -20.547 -17.75 1 97.94 309 PHE A C 1
ATOM 2301 O O . PHE A 1 309 ? -1.378 -20.328 -18.859 1 97.94 309 PHE A O 1
ATOM 2308 N N . ARG A 1 310 ? 0.394 -20.578 -17.516 1 96.94 310 ARG A N 1
ATOM 2309 C CA . ARG A 1 310 ? 1.351 -20.375 -18.594 1 96.94 310 ARG A CA 1
ATOM 2310 C C . ARG A 1 310 ? 1.24 -21.469 -19.656 1 96.94 310 ARG A C 1
ATOM 2312 O O . ARG A 1 310 ? 1.357 -21.188 -20.844 1 96.94 310 ARG A O 1
ATOM 2319 N N . ARG A 1 311 ? 1.009 -22.656 -19.203 1 96.69 311 ARG A N 1
ATOM 2320 C CA . ARG A 1 311 ? 0.798 -23.766 -20.141 1 96.69 311 ARG A CA 1
ATOM 2321 C C . ARG A 1 311 ? -0.448 -23.531 -20.984 1 96.69 311 ARG A C 1
ATOM 2323 O O . ARG A 1 311 ? -0.433 -23.766 -22.188 1 96.69 311 ARG A O 1
ATOM 2330 N N . ALA A 1 312 ? -1.464 -23.062 -20.344 1 97.88 312 ALA A N 1
ATOM 2331 C CA . ALA A 1 312 ? -2.697 -22.75 -21.062 1 97.88 312 ALA A CA 1
ATOM 2332 C C . ALA A 1 312 ? -2.465 -21.672 -22.109 1 97.88 312 ALA A C 1
ATOM 2334 O O . ALA A 1 312 ? -3.01 -21.75 -23.219 1 97.88 312 ALA A O 1
ATOM 2335 N N . SER A 1 313 ? -1.692 -20.703 -21.719 1 97.06 313 SER A N 1
ATOM 2336 C CA . SER A 1 313 ? -1.398 -19.578 -22.609 1 97.06 313 SER A CA 1
ATOM 2337 C C . SER A 1 313 ? -0.696 -20.062 -23.891 1 97.06 313 SER A C 1
ATOM 2339 O O . SER A 1 313 ? -0.9 -19.484 -24.969 1 97.06 313 SER A O 1
ATOM 2341 N N . ARG A 1 314 ? 0.085 -21.109 -23.797 1 94.38 314 ARG A N 1
ATOM 2342 C CA . ARG A 1 314 ? 0.803 -21.656 -24.953 1 94.38 314 ARG A CA 1
ATOM 2343 C C . ARG A 1 314 ? -0.1 -22.562 -25.781 1 94.38 314 ARG A C 1
ATOM 2345 O O . ARG A 1 314 ? 0.025 -22.625 -27 1 94.38 314 ARG A O 1
ATOM 2352 N N . LEU A 1 315 ? -1 -23.172 -25.109 1 96.19 315 LEU A N 1
ATOM 2353 C CA . LEU A 1 315 ? -1.809 -24.203 -25.75 1 96.19 315 LEU A CA 1
ATOM 2354 C C . LEU A 1 315 ? -3.027 -23.609 -26.438 1 96.19 315 LEU A C 1
ATOM 2356 O O . LEU A 1 315 ? -3.521 -24.156 -27.422 1 96.19 315 LEU A O 1
ATOM 2360 N N . LEU A 1 316 ? -3.506 -22.516 -25.906 1 96.94 316 LEU A N 1
ATOM 2361 C CA . LEU A 1 316 ? -4.801 -22.016 -26.344 1 96.94 316 LEU A CA 1
ATOM 2362 C C . LEU A 1 316 ? -4.645 -20.703 -27.109 1 96.94 316 LEU A C 1
ATOM 2364 O O . LEU A 1 316 ? -3.807 -19.875 -26.766 1 96.94 316 LEU A O 1
ATOM 2368 N N . ASN A 1 317 ? -5.406 -20.578 -28.141 1 95.69 317 ASN A N 1
ATOM 2369 C CA . ASN A 1 317 ? -5.453 -19.344 -28.922 1 95.69 317 ASN A CA 1
ATOM 2370 C C . ASN A 1 317 ? -6.754 -18.594 -28.688 1 95.69 317 ASN A C 1
ATOM 2372 O O . ASN A 1 317 ? -7.469 -18.266 -29.641 1 95.69 317 ASN A O 1
ATOM 2376 N N . VAL A 1 318 ? -7.098 -18.297 -27.484 1 98.38 318 VAL A N 1
ATOM 2377 C CA . VAL A 1 318 ? -8.234 -17.5 -27.031 1 98.38 318 VAL A CA 1
ATOM 2378 C C . VAL A 1 318 ? -7.801 -16.594 -25.891 1 98.38 318 VAL A C 1
ATOM 2380 O O . VAL A 1 318 ? -6.77 -16.828 -25.25 1 98.38 318 VAL A O 1
ATOM 2383 N N . PRO A 1 319 ? -8.523 -15.469 -25.625 1 98.62 319 PRO A N 1
ATOM 2384 C CA . PRO A 1 319 ? -8.188 -14.633 -24.469 1 98.62 319 PRO A CA 1
ATOM 2385 C C . PRO A 1 319 ? -8.211 -15.406 -23.156 1 98.62 319 PRO A C 1
ATOM 2387 O O . PRO A 1 319 ? -9.078 -16.266 -22.953 1 98.62 319 PRO A O 1
ATOM 2390 N N . LEU A 1 320 ? -7.277 -15.156 -22.328 1 98.75 320 LEU A N 1
ATOM 2391 C CA . LEU A 1 320 ? -7.203 -15.797 -21.016 1 98.75 320 LEU A CA 1
ATOM 2392 C C . LEU A 1 320 ? -7.59 -14.828 -19.906 1 98.75 320 LEU A C 1
ATOM 2394 O O . LEU A 1 320 ? -7.297 -13.633 -20 1 98.75 320 LEU A O 1
ATOM 2398 N N . VAL A 1 321 ? -8.258 -15.375 -18.906 1 98.75 321 VAL A N 1
ATOM 2399 C CA . VAL A 1 321 ? -8.672 -14.602 -17.734 1 98.75 321 VAL A CA 1
ATOM 2400 C C . VAL A 1 321 ? -7.754 -14.93 -16.562 1 98.75 321 VAL A C 1
ATOM 2402 O O . VAL A 1 321 ? -7.578 -16.094 -16.203 1 98.75 321 VAL A O 1
ATOM 2405 N N . PHE A 1 322 ? -7.086 -13.922 -16.047 1 98.62 322 PHE A N 1
ATOM 2406 C CA . PHE A 1 322 ? -6.305 -14.031 -14.82 1 98.62 322 PHE A CA 1
ATOM 2407 C C . PHE A 1 322 ? -7.156 -13.695 -13.602 1 98.62 322 PHE A C 1
ATOM 2409 O O . PHE A 1 322 ? -7.324 -12.523 -13.258 1 98.62 322 PHE A O 1
ATOM 2416 N N . SER A 1 323 ? -7.684 -14.727 -12.945 1 97.5 323 SER A N 1
ATOM 2417 C CA . SER A 1 323 ? -8.547 -14.531 -11.781 1 97.5 323 SER A CA 1
ATOM 2418 C C . SER A 1 323 ? -7.742 -14.109 -10.555 1 97.5 323 SER A C 1
ATOM 2420 O O . SER A 1 323 ? -7.531 -14.906 -9.641 1 97.5 323 SER A O 1
ATOM 2422 N N . ALA A 1 324 ? -7.438 -12.867 -10.477 1 97.94 324 ALA A N 1
ATOM 2423 C CA . ALA A 1 324 ? -6.645 -12.305 -9.383 1 97.94 324 ALA A CA 1
ATOM 2424 C C . ALA A 1 324 ? -7.441 -12.281 -8.078 1 97.94 324 ALA A C 1
ATOM 2426 O O . ALA A 1 324 ? -6.863 -12.188 -6.996 1 97.94 324 ALA A O 1
ATOM 2427 N N . ALA A 1 325 ? -8.773 -12.359 -8.188 1 93.88 325 ALA A N 1
ATOM 2428 C CA . ALA A 1 325 ? -9.664 -12.312 -7.027 1 93.88 325 ALA A CA 1
ATOM 2429 C C . ALA A 1 325 ? -9.289 -13.367 -5.996 1 93.88 325 ALA A C 1
ATOM 2431 O O . ALA A 1 325 ? -9.234 -13.086 -4.797 1 93.88 325 ALA A O 1
ATOM 2432 N N . ASN A 1 326 ? -8.953 -14.586 -6.473 1 86.19 326 ASN A N 1
ATOM 2433 C CA . ASN A 1 326 ? -8.633 -15.703 -5.59 1 86.19 326 ASN A CA 1
ATOM 2434 C C . ASN A 1 326 ? -7.34 -15.453 -4.82 1 86.19 326 ASN A C 1
ATOM 2436 O O . ASN A 1 326 ? -7.152 -15.977 -3.723 1 86.19 326 ASN A O 1
ATOM 2440 N N . VAL A 1 327 ? -6.473 -14.688 -5.367 1 94.31 327 VAL A N 1
ATOM 2441 C CA . VAL A 1 327 ? -5.176 -14.422 -4.754 1 94.31 327 VAL A CA 1
ATOM 2442 C C . VAL A 1 327 ? -5.262 -13.172 -3.879 1 94.31 327 VAL A C 1
ATOM 2444 O O . VAL A 1 327 ? -4.992 -13.234 -2.678 1 94.31 327 VAL A O 1
ATOM 2447 N N . ALA A 1 328 ? -5.785 -12.039 -4.434 1 95.69 328 ALA A N 1
ATOM 2448 C CA . ALA A 1 328 ? -5.801 -10.75 -3.758 1 95.69 328 ALA A CA 1
ATOM 2449 C C . ALA A 1 328 ? -6.672 -10.789 -2.506 1 95.69 328 ALA A C 1
ATOM 2451 O O . ALA A 1 328 ? -6.359 -10.141 -1.504 1 95.69 328 ALA A O 1
ATOM 2452 N N . GLU A 1 329 ? -7.746 -11.594 -2.504 1 89.38 329 GLU A N 1
ATOM 2453 C CA . GLU A 1 329 ? -8.656 -11.688 -1.366 1 89.38 329 GLU A CA 1
ATOM 2454 C C . GLU A 1 329 ? -8 -12.414 -0.193 1 89.38 329 GLU A C 1
ATOM 2456 O O . GLU A 1 329 ? -8.359 -12.188 0.963 1 89.38 329 GLU A O 1
ATOM 2461 N N . GLU A 1 330 ? -7.055 -13.195 -0.49 1 86.56 330 GLU A N 1
ATOM 2462 C CA . GLU A 1 330 ? -6.473 -14.031 0.557 1 86.56 330 GLU A CA 1
ATOM 2463 C C . GLU A 1 330 ? -5.223 -13.383 1.147 1 86.56 330 GLU A C 1
ATOM 2465 O O . GLU A 1 330 ? -4.812 -13.719 2.26 1 86.56 330 GLU A O 1
ATOM 2470 N N . VAL A 1 331 ? -4.57 -12.5 0.437 1 92.06 331 VAL A N 1
ATOM 2471 C CA . VAL A 1 331 ? -3.383 -11.82 0.939 1 92.06 331 VAL A CA 1
ATOM 2472 C C . VAL A 1 331 ? -3.787 -10.75 1.952 1 92.06 331 VAL A C 1
ATOM 2474 O O . VAL A 1 331 ? -4.453 -9.773 1.602 1 92.06 331 VAL A O 1
ATOM 2477 N N . GLN A 1 332 ? -3.422 -10.906 3.189 1 88.62 332 GLN A N 1
ATOM 2478 C CA . GLN A 1 332 ? -3.77 -9.961 4.246 1 88.62 332 GLN A CA 1
ATOM 2479 C C . GLN A 1 332 ? -2.764 -8.82 4.312 1 88.62 332 GLN A C 1
ATOM 2481 O O . GLN A 1 332 ? -2.01 -8.703 5.281 1 88.62 332 GLN A O 1
ATOM 2486 N N . ALA A 1 333 ? -2.775 -7.941 3.412 1 93.25 333 ALA A N 1
ATOM 2487 C CA . ALA A 1 333 ? -1.933 -6.758 3.266 1 93.25 333 ALA A CA 1
ATOM 2488 C C . ALA A 1 333 ? -2.613 -5.703 2.4 1 93.25 333 ALA A C 1
ATOM 2490 O O . ALA A 1 333 ? -3.74 -5.898 1.943 1 93.25 333 ALA A O 1
ATOM 2491 N N . ASP A 1 334 ? -1.956 -4.594 2.211 1 94.06 334 ASP A N 1
ATOM 2492 C CA . ASP A 1 334 ? -2.479 -3.545 1.338 1 94.06 334 ASP A CA 1
ATOM 2493 C C . ASP A 1 334 ? -2.619 -4.047 -0.097 1 94.06 334 ASP A C 1
ATOM 2495 O O . ASP A 1 334 ? -1.632 -4.43 -0.725 1 94.06 334 ASP A O 1
ATOM 2499 N N . SER A 1 335 ? -3.795 -3.922 -0.667 1 94.69 335 SER A N 1
ATOM 2500 C CA . SER A 1 335 ? -4.121 -4.586 -1.925 1 94.69 335 SER A CA 1
ATOM 2501 C C . SER A 1 335 ? -3.512 -3.85 -3.113 1 94.69 335 SER A C 1
ATOM 2503 O O . SER A 1 335 ? -3.312 -4.438 -4.18 1 94.69 335 SER A O 1
ATOM 2505 N N . HIS A 1 336 ? -3.262 -2.561 -3.041 1 93.94 336 HIS A N 1
ATOM 2506 C CA . HIS A 1 336 ? -2.809 -1.815 -4.211 1 93.94 336 HIS A CA 1
ATOM 2507 C C . HIS A 1 336 ? -1.466 -2.336 -4.711 1 93.94 336 HIS A C 1
ATOM 2509 O O . HIS A 1 336 ? -1.269 -2.502 -5.914 1 93.94 336 HIS A O 1
ATOM 2515 N N . GLY A 1 337 ? -0.491 -2.65 -3.76 1 96.06 337 GLY A N 1
ATOM 2516 C CA . GLY A 1 337 ? 0.749 -3.277 -4.191 1 96.06 337 GLY A CA 1
ATOM 2517 C C . GLY A 1 337 ? 0.556 -4.695 -4.699 1 96.06 337 GLY A C 1
ATOM 2518 O O . GLY A 1 337 ? 1.229 -5.117 -5.641 1 96.06 337 GLY A O 1
ATOM 2519 N N . VAL A 1 338 ? -0.337 -5.406 -4.117 1 97.62 338 VAL A N 1
ATOM 2520 C CA . VAL A 1 338 ? -0.651 -6.773 -4.52 1 97.62 338 VAL A CA 1
ATOM 2521 C C . VAL A 1 338 ? -1.162 -6.785 -5.957 1 97.62 338 VAL A C 1
ATOM 2523 O O . VAL A 1 338 ? -0.678 -7.555 -6.789 1 97.62 338 VAL A O 1
ATOM 2526 N N . HIS A 1 339 ? -2.115 -5.875 -6.238 1 98.12 339 HIS A N 1
ATOM 2527 C CA . HIS A 1 339 ? -2.682 -5.805 -7.578 1 98.12 339 HIS A CA 1
ATOM 2528 C C . HIS A 1 339 ? -1.632 -5.379 -8.602 1 98.12 339 HIS A C 1
ATOM 2530 O O . HIS A 1 339 ? -1.651 -5.84 -9.742 1 98.12 339 HIS A O 1
ATOM 2536 N N . ALA A 1 340 ? -0.719 -4.484 -8.211 1 96.5 340 ALA A N 1
ATOM 2537 C CA . ALA A 1 340 ? 0.331 -4.066 -9.133 1 96.5 340 ALA A CA 1
ATOM 2538 C C . ALA A 1 340 ? 1.18 -5.254 -9.578 1 96.5 340 ALA A C 1
ATOM 2540 O O . ALA A 1 340 ? 1.415 -5.449 -10.766 1 96.5 340 ALA A O 1
ATOM 2541 N N . LEU A 1 341 ? 1.629 -6.059 -8.633 1 97.81 341 LEU A N 1
ATOM 2542 C CA . LEU A 1 341 ? 2.457 -7.219 -8.945 1 97.81 341 LEU A CA 1
ATOM 2543 C C . LEU A 1 341 ? 1.659 -8.266 -9.719 1 97.81 341 LEU A C 1
ATOM 2545 O O . LEU A 1 341 ? 2.145 -8.812 -10.711 1 97.81 341 LEU A O 1
ATOM 2549 N N . LEU A 1 342 ? 0.435 -8.508 -9.336 1 98.56 342 LEU A N 1
ATOM 2550 C CA . LEU A 1 342 ? -0.397 -9.5 -10.008 1 98.56 342 LEU A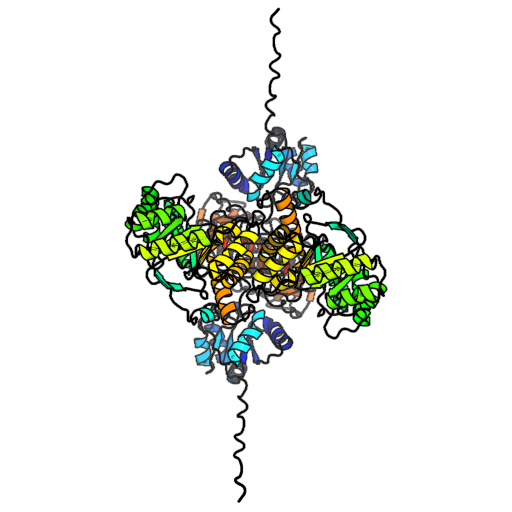 CA 1
ATOM 2551 C C . LEU A 1 342 ? -0.68 -9.086 -11.445 1 98.56 342 LEU A C 1
ATOM 2553 O O . LEU A 1 342 ? -0.717 -9.93 -12.344 1 98.56 342 LEU A O 1
ATOM 2557 N N . ALA A 1 343 ? -0.944 -7.805 -11.664 1 97.88 343 ALA A N 1
ATOM 2558 C CA . ALA A 1 343 ? -1.213 -7.332 -13.016 1 97.88 343 ALA A CA 1
ATOM 2559 C C . ALA A 1 343 ? -0.001 -7.543 -13.922 1 97.88 343 ALA A C 1
ATOM 2561 O O . ALA A 1 343 ? -0.145 -7.93 -15.086 1 97.88 343 ALA A O 1
ATOM 2562 N N . LEU A 1 344 ? 1.198 -7.246 -13.398 1 95.69 344 LEU A N 1
ATOM 2563 C CA . LEU A 1 344 ? 2.416 -7.484 -14.172 1 95.69 344 LEU A CA 1
ATOM 2564 C C . LEU A 1 344 ? 2.58 -8.969 -14.484 1 95.69 344 LEU A C 1
ATOM 2566 O O . LEU A 1 344 ? 2.947 -9.328 -15.602 1 95.69 344 LEU A O 1
ATOM 2570 N N . MET A 1 345 ? 2.299 -9.805 -13.508 1 97.81 345 MET A N 1
ATOM 2571 C CA . MET A 1 345 ? 2.373 -11.25 -13.711 1 97.81 345 MET A CA 1
ATOM 2572 C C . MET A 1 345 ? 1.337 -11.711 -14.734 1 97.81 345 MET A C 1
ATOM 2574 O O . MET A 1 345 ? 1.622 -12.57 -15.57 1 97.81 345 MET A O 1
ATOM 2578 N N . ALA A 1 346 ? 0.123 -11.117 -14.617 1 98.31 346 ALA A N 1
ATOM 2579 C CA . ALA A 1 346 ? -0.939 -11.445 -15.562 1 98.31 346 ALA A CA 1
ATOM 2580 C C . ALA A 1 346 ? -0.512 -11.141 -17 1 98.31 346 ALA A C 1
ATOM 2582 O O . ALA A 1 346 ? -0.693 -11.969 -17.891 1 98.31 346 ALA A O 1
ATOM 2583 N N . LEU A 1 347 ? 0.039 -10 -17.172 1 95.56 347 LEU A N 1
ATOM 2584 C CA . LEU A 1 347 ? 0.511 -9.602 -18.484 1 95.56 347 LEU A CA 1
ATOM 2585 C C . LEU A 1 347 ? 1.598 -10.547 -18.984 1 95.56 347 LEU A C 1
ATOM 2587 O O . LEU A 1 347 ? 1.582 -10.961 -20.156 1 95.56 347 LEU A O 1
ATOM 2591 N N . GLU A 1 348 ? 2.52 -10.852 -18.141 1 93.88 348 GLU A N 1
ATOM 2592 C CA . GLU A 1 348 ? 3.615 -11.742 -18.5 1 93.88 348 GLU A CA 1
ATOM 2593 C C . GLU A 1 348 ? 3.096 -13.133 -18.859 1 93.88 348 GLU A C 1
ATOM 2595 O O . GLU A 1 348 ? 3.648 -13.805 -19.734 1 93.88 348 GLU A O 1
ATOM 2600 N N . ALA A 1 349 ? 2.023 -13.562 -18.188 1 97.31 349 ALA A N 1
ATOM 2601 C CA . ALA A 1 349 ? 1.453 -14.891 -18.406 1 97.31 349 ALA A CA 1
ATOM 2602 C C . ALA A 1 349 ? 0.587 -14.922 -19.656 1 97.31 349 ALA A C 1
ATOM 2604 O O . ALA A 1 349 ? 0.167 -16 -20.109 1 97.31 349 ALA A O 1
ATOM 2605 N N . GLY A 1 350 ? 0.258 -13.766 -20.172 1 96.56 350 GLY A N 1
ATOM 2606 C CA . GLY A 1 350 ? -0.482 -13.711 -21.422 1 96.56 350 GLY A CA 1
ATOM 2607 C C . GLY A 1 350 ? -1.975 -13.523 -21.234 1 96.56 350 GLY A C 1
ATOM 2608 O O . GLY A 1 350 ? -2.77 -13.852 -22.109 1 96.56 350 GLY A O 1
ATOM 2609 N N . ALA A 1 351 ? -2.348 -12.961 -20.078 1 98.44 351 ALA A N 1
ATOM 2610 C CA . ALA A 1 351 ? -3.764 -12.781 -19.781 1 98.44 351 ALA A CA 1
ATOM 2611 C C . ALA A 1 351 ? -4.316 -11.531 -20.469 1 98.44 351 ALA A C 1
ATOM 2613 O O . ALA A 1 351 ? -3.652 -10.492 -20.5 1 98.44 351 ALA A O 1
ATOM 2614 N N . SER A 1 352 ? -5.52 -11.656 -21 1 98.19 352 SER A N 1
ATOM 2615 C CA . SER A 1 352 ? -6.211 -10.523 -21.625 1 98.19 352 SER A CA 1
ATOM 2616 C C . SER A 1 352 ? -7.148 -9.844 -20.625 1 98.19 352 SER A C 1
ATOM 2618 O O . SER A 1 352 ? -7.504 -8.68 -20.797 1 98.19 352 SER A O 1
ATOM 2620 N N . ILE A 1 353 ? -7.551 -10.602 -19.656 1 98.75 353 ILE A N 1
ATOM 2621 C CA . ILE A 1 353 ? -8.555 -10.117 -18.719 1 98.75 353 ILE A CA 1
ATOM 2622 C C . ILE A 1 353 ? -8.078 -10.336 -17.281 1 98.75 353 ILE A C 1
ATOM 2624 O O . ILE A 1 353 ? -7.551 -11.398 -16.953 1 98.75 353 ILE A O 1
ATOM 2628 N N . TYR A 1 354 ? -8.156 -9.32 -16.516 1 98.75 354 TYR A N 1
ATOM 2629 C CA . TYR A 1 354 ? -7.844 -9.32 -15.086 1 98.75 354 TYR A CA 1
ATOM 2630 C C . TYR A 1 354 ? -9.117 -9.289 -14.25 1 98.75 354 TYR A C 1
ATOM 2632 O O . TYR A 1 354 ? -9.875 -8.32 -14.297 1 98.75 354 TYR A O 1
ATOM 2640 N N . TYR A 1 355 ? -9.383 -10.375 -13.484 1 98.69 355 TYR A N 1
ATOM 2641 C CA . TYR A 1 355 ? -10.633 -10.562 -12.766 1 98.69 355 TYR A CA 1
ATOM 2642 C C . TYR A 1 355 ? -10.461 -10.242 -11.281 1 98.69 355 TYR A C 1
ATOM 2644 O O . TYR A 1 355 ? -9.648 -10.867 -10.602 1 98.69 355 TYR A O 1
ATOM 2652 N N . VAL A 1 356 ? -11.242 -9.25 -10.727 1 98.19 356 VAL A N 1
ATOM 2653 C CA . VAL A 1 356 ? -11.094 -8.797 -9.352 1 98.19 356 VAL A CA 1
ATOM 2654 C C . VAL A 1 356 ? -12.445 -8.82 -8.648 1 98.19 356 VAL A C 1
ATOM 2656 O O . VAL A 1 356 ? -13.492 -8.852 -9.305 1 98.19 356 VAL A O 1
ATOM 2659 N N . VAL A 1 357 ? -12.438 -8.875 -7.301 1 95.88 357 VAL A N 1
ATOM 2660 C CA . VAL A 1 357 ? -13.648 -8.852 -6.496 1 95.88 357 VAL A CA 1
ATOM 2661 C C . VAL A 1 357 ? -13.398 -8.086 -5.203 1 95.88 357 VAL A C 1
ATOM 2663 O O . VAL A 1 357 ? -12.258 -7.977 -4.746 1 95.88 357 VAL A O 1
ATOM 2666 N N . GLU A 1 358 ? -14.383 -7.402 -4.719 1 95.06 358 GLU A N 1
ATOM 2667 C CA . GLU A 1 358 ? -14.359 -6.75 -3.416 1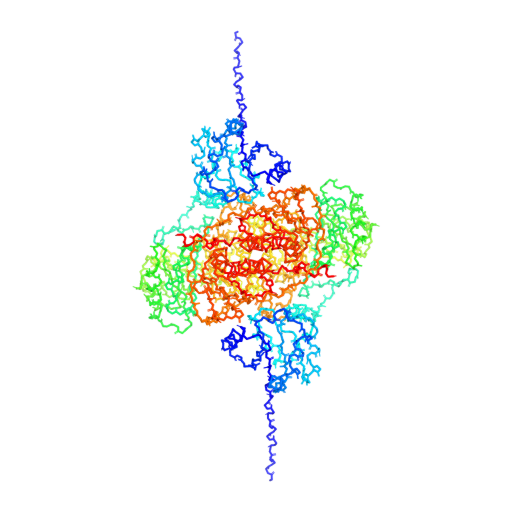 95.06 358 GLU A CA 1
ATOM 2668 C C . GLU A 1 358 ? -15.25 -7.473 -2.414 1 95.06 358 GLU A C 1
ATOM 2670 O O . GLU A 1 358 ? -16.219 -6.902 -1.917 1 95.06 358 GLU A O 1
ATOM 2675 N N . ASP A 1 359 ? -14.898 -8.672 -2.098 1 88.94 359 ASP A N 1
ATOM 2676 C CA . ASP A 1 359 ? -15.734 -9.516 -1.253 1 88.94 359 ASP A CA 1
ATOM 2677 C C . ASP A 1 359 ? -15.578 -9.148 0.221 1 88.94 359 ASP A C 1
ATOM 2679 O O . ASP A 1 359 ? -16.562 -9.062 0.952 1 88.94 359 ASP A O 1
ATOM 2683 N N . SER A 1 360 ? -14.398 -9.016 0.702 1 86.31 360 SER A N 1
ATOM 2684 C CA . SER A 1 360 ? -14.125 -8.562 2.059 1 86.31 360 SER A CA 1
ATOM 2685 C C . SER A 1 360 ? -13.703 -7.094 2.074 1 86.31 360 SER A C 1
ATOM 2687 O O . SER A 1 360 ? -13.336 -6.535 1.038 1 86.31 360 SER A O 1
ATOM 2689 N N . TYR A 1 361 ? -13.75 -6.449 3.242 1 89.38 361 TYR A N 1
ATOM 2690 C CA . TYR A 1 361 ? -13.445 -5.023 3.324 1 89.38 361 TYR A CA 1
ATOM 2691 C C . TYR A 1 361 ? -11.961 -4.766 3.09 1 89.38 361 TYR A C 1
ATOM 2693 O O . TYR A 1 361 ? -11.57 -3.645 2.76 1 89.38 361 TYR A O 1
ATOM 2701 N N . LYS A 1 362 ? -11.156 -5.762 3.293 1 87.56 362 LYS A N 1
ATOM 2702 C CA . LYS A 1 362 ? -9.734 -5.59 2.98 1 87.56 362 LYS A CA 1
ATOM 2703 C C . LYS A 1 362 ? -9.539 -5.211 1.515 1 87.56 362 LYS A C 1
ATOM 2705 O O . LYS A 1 362 ? -8.555 -4.566 1.162 1 87.56 362 LYS A O 1
ATOM 2710 N N . SER A 1 363 ? -10.484 -5.605 0.743 1 92.75 363 SER A N 1
ATOM 2711 C CA . SER A 1 363 ? -10.406 -5.363 -0.694 1 92.75 363 SER A CA 1
ATOM 2712 C C . SER A 1 363 ? -11.211 -4.125 -1.087 1 92.75 363 SER A C 1
ATOM 2714 O O . SER A 1 363 ? -11.586 -3.965 -2.25 1 92.75 363 SER A O 1
ATOM 2716 N N . TYR A 1 364 ? -11.5 -3.264 -0.089 1 93.38 364 TYR A N 1
ATOM 2717 C CA . TYR A 1 364 ? -12.211 -2.018 -0.348 1 93.38 364 TYR A CA 1
ATOM 2718 C C . TYR A 1 364 ? -11.562 -1.245 -1.49 1 93.38 364 TYR A C 1
ATOM 2720 O O . TYR A 1 364 ? -10.383 -0.896 -1.42 1 93.38 364 TYR A O 1
ATOM 2728 N N . ARG A 1 365 ? -12.336 -1.008 -2.637 1 95.88 365 ARG A N 1
ATOM 2729 C CA . ARG A 1 365 ? -11.961 -0.223 -3.809 1 95.88 365 ARG A CA 1
ATOM 2730 C C . ARG A 1 365 ? -10.898 -0.946 -4.637 1 95.88 365 ARG A C 1
ATOM 2732 O O . ARG A 1 365 ? -10.125 -0.312 -5.355 1 95.88 365 ARG A O 1
ATOM 2739 N N . SER A 1 366 ? -10.82 -2.225 -4.543 1 96.69 366 SER A N 1
ATOM 2740 C CA . SER A 1 366 ? -9.867 -3.031 -5.305 1 96.69 366 SER A CA 1
ATOM 2741 C C . SER A 1 366 ? -10.109 -2.896 -6.805 1 96.69 366 SER A C 1
ATOM 2743 O O . SER A 1 366 ? -9.188 -3.086 -7.605 1 96.69 366 SER A O 1
ATOM 2745 N N . THR A 1 367 ? -11.352 -2.576 -7.172 1 97.94 367 THR A N 1
ATOM 2746 C CA . THR A 1 367 ? -11.625 -2.363 -8.594 1 97.94 367 THR A CA 1
ATOM 2747 C C . THR A 1 367 ? -10.781 -1.214 -9.141 1 97.94 367 THR A C 1
ATOM 2749 O O . THR A 1 367 ? -10.148 -1.346 -10.188 1 97.94 367 THR A O 1
ATOM 2752 N N . ALA A 1 368 ? -10.758 -0.102 -8.422 1 96.75 368 ALA A N 1
ATOM 2753 C CA . ALA A 1 368 ? -9.953 1.045 -8.836 1 96.75 368 ALA A CA 1
ATOM 2754 C C . ALA A 1 368 ? -8.469 0.703 -8.828 1 96.75 368 ALA A C 1
ATOM 2756 O O . ALA A 1 368 ? -7.727 1.11 -9.727 1 96.75 368 ALA A O 1
ATOM 2757 N N . GLU A 1 369 ? -8.062 0.001 -7.809 1 96.5 369 GLU A N 1
ATOM 2758 C CA . GLU A 1 369 ? -6.672 -0.413 -7.695 1 96.5 369 GLU A CA 1
ATOM 2759 C C . GLU A 1 369 ? -6.277 -1.343 -8.844 1 96.5 369 GLU A C 1
ATOM 2761 O O . GLU A 1 369 ? -5.203 -1.194 -9.43 1 96.5 369 GLU A O 1
ATOM 2766 N N . ALA A 1 370 ? -7.141 -2.275 -9.148 1 97.81 370 ALA A N 1
ATOM 2767 C CA . ALA A 1 370 ? -6.906 -3.207 -10.25 1 97.81 370 ALA A CA 1
ATOM 2768 C C . ALA A 1 370 ? -6.852 -2.475 -11.586 1 97.81 370 ALA A C 1
ATOM 2770 O O . ALA A 1 370 ? -6.027 -2.795 -12.445 1 97.81 370 ALA A O 1
ATOM 2771 N N . ALA A 1 371 ? -7.777 -1.556 -11.773 1 95.81 371 ALA A N 1
ATOM 2772 C CA . ALA A 1 371 ? -7.793 -0.779 -13.008 1 95.81 371 ALA A CA 1
ATOM 2773 C C . ALA A 1 371 ? -6.484 -0.011 -13.195 1 95.81 371 ALA A C 1
ATOM 2775 O O . ALA A 1 371 ? -5.906 -0.009 -14.281 1 95.81 371 ALA A O 1
ATOM 2776 N N . GLU A 1 372 ? -6.039 0.642 -12.109 1 93.06 372 GLU A N 1
ATOM 2777 C CA . GLU A 1 372 ? -4.762 1.351 -12.156 1 93.06 372 GLU A CA 1
ATOM 2778 C C . GLU A 1 372 ? -3.607 0.39 -12.422 1 93.06 372 GLU A C 1
ATOM 2780 O O . GLU A 1 372 ? -2.713 0.69 -13.219 1 93.06 372 GLU A O 1
ATOM 2785 N N . ALA A 1 373 ? -3.6 -0.727 -11.797 1 95.5 373 ALA A N 1
ATOM 2786 C CA . ALA A 1 373 ? -2.564 -1.744 -11.961 1 95.5 373 ALA A CA 1
ATOM 2787 C C . ALA A 1 373 ? -2.537 -2.27 -13.391 1 95.5 373 ALA A C 1
ATOM 2789 O O . ALA A 1 373 ? -1.465 -2.477 -13.961 1 95.5 373 ALA A O 1
ATOM 2790 N N . ALA A 1 374 ? -3.729 -2.527 -13.938 1 95.38 374 ALA A N 1
ATOM 2791 C CA . ALA A 1 374 ? -3.83 -3.02 -15.305 1 95.38 374 ALA A CA 1
ATOM 2792 C C . ALA A 1 374 ? -3.273 -2 -16.297 1 95.38 374 ALA A C 1
ATOM 2794 O O . ALA A 1 374 ? -2.561 -2.361 -17.234 1 95.38 374 ALA A O 1
ATOM 2795 N N . ARG A 1 375 ? -3.607 -0.724 -16.109 1 91.31 375 ARG A N 1
ATOM 2796 C CA . ARG A 1 375 ? -3.068 0.334 -16.969 1 91.31 375 ARG A CA 1
ATOM 2797 C C . ARG A 1 375 ? -1.551 0.415 -16.844 1 91.31 375 ARG A C 1
ATOM 2799 O O . ARG A 1 375 ? -0.847 0.552 -17.844 1 91.31 375 ARG A O 1
ATOM 2806 N N . TYR A 1 376 ? -1.074 0.337 -15.633 1 91.56 376 TYR A N 1
ATOM 2807 C CA . TYR A 1 376 ? 0.358 0.36 -15.352 1 91.56 376 TYR A CA 1
ATOM 2808 C C . TYR A 1 376 ? 1.067 -0.792 -16.062 1 91.56 376 TYR A C 1
ATOM 2810 O O . TYR A 1 376 ? 2.055 -0.583 -16.766 1 91.56 376 TYR A O 1
ATOM 2818 N N . ALA A 1 377 ? 0.563 -1.981 -15.891 1 93.06 377 ALA A N 1
ATOM 2819 C CA . ALA A 1 377 ? 1.177 -3.164 -16.5 1 93.06 377 ALA A CA 1
ATOM 2820 C C . ALA A 1 377 ? 1.166 -3.076 -18.016 1 93.06 377 ALA A C 1
ATOM 2822 O O . ALA A 1 377 ? 2.152 -3.42 -18.672 1 93.06 377 ALA A O 1
ATOM 2823 N N . SER A 1 378 ? 0.045 -2.621 -18.562 1 92.12 378 SER A N 1
ATOM 2824 C CA . SER A 1 378 ? -0.07 -2.484 -20 1 92.12 378 SER A CA 1
ATOM 2825 C C . SER A 1 378 ? 0.925 -1.461 -20.547 1 92.12 378 SER A C 1
ATOM 2827 O O . SER A 1 378 ? 1.567 -1.693 -21.578 1 92.12 378 SER A O 1
ATOM 2829 N N . ALA A 1 379 ? 1.049 -0.34 -19.812 1 85.44 379 ALA A N 1
ATOM 2830 C CA . ALA A 1 379 ? 2 0.695 -20.203 1 85.44 379 ALA A CA 1
ATOM 2831 C C . ALA A 1 379 ? 3.436 0.188 -20.094 1 85.44 379 ALA A C 1
ATOM 2833 O O . ALA A 1 379 ? 4.25 0.427 -21 1 85.44 379 ALA A O 1
ATOM 2834 N N . ALA A 1 380 ? 3.721 -0.499 -19 1 83.44 380 ALA A N 1
ATOM 2835 C CA . ALA A 1 380 ? 5.059 -1.038 -18.766 1 83.44 380 ALA A CA 1
ATOM 2836 C C . ALA A 1 380 ? 5.465 -1.989 -19.891 1 83.44 380 ALA A C 1
ATOM 2838 O O . ALA A 1 380 ? 6.609 -1.957 -20.359 1 83.44 380 ALA A O 1
ATOM 2839 N N . ARG A 1 381 ? 4.547 -2.791 -20.312 1 84.5 381 ARG A N 1
ATOM 2840 C CA . ARG A 1 381 ? 4.816 -3.73 -21.391 1 84.5 381 ARG A CA 1
ATOM 2841 C C . ARG A 1 381 ? 5.047 -2.996 -22.719 1 84.5 381 ARG A C 1
ATOM 2843 O O . ARG A 1 381 ? 5.918 -3.375 -23.5 1 84.5 381 ARG A O 1
ATOM 2850 N N . THR A 1 382 ? 4.254 -2.031 -22.906 1 77.31 382 THR A N 1
ATOM 2851 C CA . THR A 1 382 ? 4.348 -1.262 -24.141 1 77.31 382 THR A CA 1
ATOM 2852 C C . THR A 1 382 ? 5.688 -0.538 -24.219 1 77.31 382 THR A C 1
ATOM 2854 O O . THR A 1 382 ? 6.285 -0.45 -25.297 1 77.31 382 THR A O 1
ATOM 2857 N N . LEU A 1 383 ? 6.199 -0.102 -23.078 1 70.62 383 LEU A N 1
ATOM 2858 C CA . LEU A 1 383 ? 7.434 0.676 -23.031 1 70.62 383 LEU A CA 1
ATOM 2859 C C . LEU A 1 383 ? 8.641 -0.225 -22.766 1 70.62 383 LEU A C 1
ATOM 2861 O O . LEU A 1 383 ? 9.781 0.244 -22.766 1 70.62 383 LEU A O 1
ATOM 2865 N N . PHE A 1 384 ? 8.328 -1.518 -22.531 1 68 384 PHE A N 1
ATOM 2866 C CA . PHE A 1 384 ? 9.359 -2.488 -22.188 1 68 384 PHE A CA 1
ATOM 2867 C C . PHE A 1 384 ? 10.188 -2.006 -21 1 68 384 PHE A C 1
ATOM 2869 O O . PHE A 1 384 ? 11.414 -2.086 -21.031 1 68 384 PHE A O 1
ATOM 2876 N N . SER A 1 385 ? 9.438 -1.29 -20.125 1 68.06 385 SER A N 1
ATOM 2877 C CA . SER A 1 385 ? 10.047 -0.826 -18.875 1 68.06 385 SER A CA 1
ATOM 2878 C C . SER A 1 385 ? 9.023 -0.718 -17.766 1 68.06 385 SER A C 1
ATOM 2880 O O . SER A 1 385 ? 7.969 -0.104 -17.938 1 68.06 385 SER A O 1
ATOM 2882 N N . PRO A 1 386 ? 9.352 -1.32 -16.641 1 67.62 386 PRO A N 1
ATOM 2883 C CA . PRO A 1 386 ? 8.422 -1.14 -15.531 1 67.62 386 PRO A CA 1
ATOM 2884 C C . PRO A 1 386 ? 8.469 0.269 -14.945 1 67.62 386 PRO A C 1
ATOM 2886 O O . PRO A 1 386 ? 7.578 0.656 -14.18 1 67.62 386 PRO A O 1
ATOM 2889 N N . ARG A 1 387 ? 9.477 1.003 -15.25 1 69.06 387 ARG A N 1
ATOM 2890 C CA . ARG A 1 387 ? 9.602 2.361 -14.727 1 69.06 387 ARG A CA 1
ATOM 2891 C C . ARG A 1 387 ? 9.031 3.377 -15.719 1 69.06 387 ARG A C 1
ATOM 2893 O O . ARG A 1 387 ? 9.602 3.596 -16.781 1 69.06 387 ARG A O 1
ATOM 2900 N N . ILE A 1 388 ? 7.898 3.855 -15.406 1 69.94 388 ILE A N 1
ATOM 2901 C CA . ILE A 1 388 ? 7.211 4.84 -16.234 1 69.94 388 ILE A CA 1
ATOM 2902 C C . ILE A 1 388 ? 7.332 6.223 -15.594 1 69.94 388 ILE A C 1
ATOM 2904 O O . ILE A 1 388 ? 7.016 6.402 -14.414 1 69.94 388 ILE A O 1
ATOM 2908 N N . PRO A 1 389 ? 7.816 7.145 -16.328 1 65.12 389 PRO A N 1
ATOM 2909 C CA . PRO A 1 389 ? 7.957 8.484 -15.75 1 65.12 389 PRO A CA 1
ATOM 2910 C C . PRO A 1 389 ? 6.637 9.055 -15.234 1 65.12 389 PRO A C 1
ATOM 2912 O O . PRO A 1 389 ? 5.59 8.836 -15.852 1 65.12 389 PRO A O 1
ATOM 2915 N N . LEU A 1 390 ? 6.715 9.773 -14.203 1 63.78 390 LEU A N 1
ATOM 2916 C CA . LEU A 1 390 ? 5.609 10.531 -13.633 1 63.78 390 LEU A CA 1
ATOM 2917 C C . LEU A 1 390 ? 4.504 9.602 -13.148 1 63.78 390 LEU A C 1
ATOM 2919 O O . LEU A 1 390 ? 3.348 10.016 -13.031 1 63.78 390 LEU A O 1
ATOM 2923 N N . THR A 1 391 ? 4.82 8.367 -13.039 1 67.12 391 THR A N 1
ATOM 2924 C CA . THR A 1 391 ? 3.797 7.453 -12.547 1 67.12 391 THR A CA 1
ATOM 2925 C C . THR A 1 391 ? 3.777 7.441 -11.016 1 67.12 391 THR A C 1
ATOM 2927 O O . THR A 1 391 ? 4.828 7.359 -10.383 1 67.12 391 THR A O 1
ATOM 2930 N N . ARG A 1 392 ? 2.607 7.645 -10.586 1 72.62 392 ARG A N 1
ATOM 2931 C CA . ARG A 1 392 ? 2.42 7.527 -9.141 1 72.62 392 ARG A CA 1
ATOM 2932 C C . ARG A 1 392 ? 2.562 6.074 -8.688 1 72.62 392 ARG A C 1
ATOM 2934 O O . ARG A 1 392 ? 2.299 5.152 -9.461 1 72.62 392 ARG A O 1
ATOM 2941 N N . LEU A 1 393 ? 3.072 5.953 -7.488 1 77.5 393 LEU A N 1
ATOM 2942 C CA . LEU A 1 393 ? 3.205 4.625 -6.898 1 77.5 393 LEU A CA 1
ATOM 2943 C C . LEU A 1 393 ? 1.99 4.293 -6.039 1 77.5 393 LEU A C 1
ATOM 2945 O O . LEU A 1 393 ? 2.137 3.896 -4.879 1 77.5 393 LEU A O 1
ATOM 2949 N N . PHE A 1 394 ? 0.778 4.621 -6.648 1 84.75 394 PHE A N 1
ATOM 2950 C CA . PHE A 1 394 ? -0.559 4.277 -6.176 1 84.75 394 PHE A CA 1
ATOM 2951 C C . PHE A 1 394 ? -0.937 5.121 -4.965 1 84.75 394 PHE A C 1
ATOM 2953 O O . PHE A 1 394 ? -1.509 6.203 -5.109 1 84.75 394 PHE A O 1
ATOM 2960 N N . VAL A 1 395 ? -0.381 4.781 -3.682 1 87.75 395 VAL A N 1
ATOM 2961 C CA . VAL A 1 395 ? -0.988 5.516 -2.576 1 87.75 395 VAL A CA 1
ATOM 2962 C C . VAL A 1 395 ? 0.103 6.066 -1.66 1 87.75 395 VAL A C 1
ATOM 2964 O O . VAL A 1 395 ? 0.165 7.273 -1.415 1 87.75 395 VAL A O 1
ATOM 2967 N N . VAL A 1 396 ? 1.045 5.27 -1.22 1 91.12 396 VAL A N 1
ATOM 2968 C CA . VAL A 1 396 ? 1.899 5.621 -0.09 1 91.12 396 VAL A CA 1
ATOM 2969 C C . VAL A 1 396 ? 3.295 5.988 -0.592 1 91.12 396 VAL A C 1
ATOM 2971 O O . VAL A 1 396 ? 3.85 7.02 -0.204 1 91.12 396 VAL A O 1
ATOM 2974 N N . LYS A 1 397 ? 3.844 5.27 -1.494 1 90.38 397 LYS A N 1
ATOM 2975 C CA . LYS A 1 397 ? 5.25 5.387 -1.879 1 90.38 397 LYS A CA 1
ATOM 2976 C C . LYS A 1 397 ? 5.438 6.457 -2.949 1 90.38 397 LYS A C 1
ATOM 2978 O O . LYS A 1 397 ? 4.469 6.887 -3.584 1 90.38 397 LYS A O 1
ATOM 2983 N N . GLN A 1 398 ? 6.629 6.969 -3.029 1 86.81 398 GLN A N 1
ATOM 2984 C CA . GLN A 1 398 ? 7.02 7.902 -4.082 1 86.81 398 GLN A CA 1
ATOM 2985 C C . GLN A 1 398 ? 8.398 7.562 -4.633 1 86.81 398 GLN A C 1
ATOM 2987 O O . GLN A 1 398 ? 9.195 6.895 -3.967 1 86.81 398 GLN A O 1
ATOM 2992 N N . PRO A 1 399 ? 8.719 7.977 -5.766 1 81.5 399 PRO A N 1
ATOM 2993 C CA . PRO A 1 399 ? 9.914 7.496 -6.461 1 81.5 399 PRO A CA 1
ATOM 2994 C C . PRO A 1 399 ? 11.188 8.219 -6.008 1 81.5 399 PRO A C 1
ATOM 2996 O O . PRO A 1 399 ? 12.289 7.703 -6.199 1 81.5 399 PRO A O 1
ATOM 2999 N N . ARG A 1 400 ? 11.023 9.398 -5.383 1 82.25 400 ARG A N 1
ATOM 3000 C CA . ARG A 1 400 ? 12.203 10.188 -5.043 1 82.25 400 ARG A CA 1
ATOM 3001 C C . ARG A 1 400 ? 12.156 10.641 -3.588 1 82.25 400 ARG A C 1
ATOM 3003 O O . ARG A 1 400 ? 11.07 10.82 -3.021 1 82.25 400 ARG A O 1
ATOM 3010 N N . ARG A 1 401 ? 13.328 10.82 -3.109 1 85.5 401 ARG A N 1
ATOM 3011 C CA . ARG A 1 401 ? 13.461 11.328 -1.746 1 85.5 401 ARG A CA 1
ATOM 3012 C C . ARG A 1 401 ? 12.852 12.719 -1.613 1 85.5 401 ARG A C 1
ATOM 3014 O O . ARG A 1 401 ? 12.984 13.547 -2.514 1 85.5 401 ARG A O 1
ATOM 3021 N N . PRO A 1 402 ? 12.203 12.977 -0.412 1 86.44 402 PRO A N 1
ATOM 3022 C CA . PRO A 1 402 ? 11.758 14.352 -0.178 1 86.44 402 PRO A CA 1
ATOM 3023 C C . PRO A 1 402 ? 12.906 15.359 -0.203 1 86.44 402 PRO A C 1
ATOM 3025 O O . PRO A 1 402 ? 14.008 15.062 0.266 1 86.44 402 PRO A O 1
ATOM 3028 N N . PRO A 1 403 ? 12.648 16.516 -0.748 1 78.56 403 PRO A N 1
ATOM 3029 C CA . PRO A 1 403 ? 13.688 17.547 -0.739 1 78.56 403 PRO A CA 1
ATOM 3030 C C . PRO A 1 403 ? 14.031 18.016 0.67 1 78.56 403 PRO A C 1
ATOM 3032 O O . PRO A 1 403 ? 13.188 17.984 1.563 1 78.56 403 PRO A O 1
ATOM 3035 N N . ASN A 1 404 ? 15.281 18.484 0.788 1 82.38 404 ASN A N 1
ATOM 3036 C CA . ASN A 1 404 ? 15.672 19.094 2.053 1 82.38 404 ASN A CA 1
ATOM 3037 C C . ASN A 1 404 ? 14.93 20.406 2.295 1 82.38 404 ASN A C 1
ATOM 3039 O O . ASN A 1 404 ? 14.68 21.156 1.357 1 82.38 404 ASN A O 1
ATOM 3043 N N . PRO A 1 405 ? 14.539 20.641 3.539 1 83.81 405 PRO A N 1
ATOM 3044 C CA . PRO A 1 405 ? 13.898 21.938 3.828 1 83.81 405 PRO A CA 1
ATOM 3045 C C . PRO A 1 405 ? 14.844 23.125 3.664 1 83.81 405 PRO A C 1
ATOM 3047 O O . PRO A 1 405 ? 16.062 22.953 3.75 1 83.81 405 PRO A O 1
ATOM 3050 N N . VAL A 1 406 ? 14.211 24.219 3.377 1 77.62 406 VAL A N 1
ATOM 3051 C CA . VAL A 1 406 ? 14.961 25.469 3.336 1 77.62 406 VAL A CA 1
ATOM 3052 C C . VAL A 1 406 ? 15.172 25.984 4.754 1 77.62 406 VAL A C 1
ATOM 3054 O O . VAL A 1 406 ? 14.258 25.953 5.578 1 77.62 406 VAL A O 1
ATOM 3057 N N . GLU A 1 407 ? 16.391 26.406 5 1 84.38 407 GLU A N 1
ATOM 3058 C CA . GLU A 1 407 ? 16.672 26.969 6.32 1 84.38 407 GLU A CA 1
ATOM 3059 C C . GLU A 1 407 ? 15.812 28.203 6.594 1 84.38 407 GLU A C 1
ATOM 3061 O O . GLU A 1 407 ? 15.891 29.188 5.855 1 84.38 407 GLU A O 1
ATOM 3066 N N . PRO A 1 408 ? 15.016 28.094 7.609 1 83 408 PRO A N 1
ATOM 3067 C CA . PRO A 1 408 ? 14.164 29.25 7.879 1 83 408 PRO A CA 1
ATOM 3068 C C . PRO A 1 408 ? 14.922 30.422 8.516 1 83 408 PRO A C 1
ATOM 3070 O O . PRO A 1 408 ? 15.914 30.203 9.219 1 83 408 PRO A O 1
ATOM 3073 N N . PRO A 1 409 ? 14.445 31.578 8.242 1 84.19 409 PRO A N 1
ATOM 3074 C CA . PRO A 1 409 ? 15.062 32.75 8.883 1 84.19 409 PRO A CA 1
ATOM 3075 C C . PRO A 1 409 ? 14.602 32.938 10.328 1 84.19 409 PRO A C 1
ATOM 3077 O O . PRO A 1 409 ? 13.641 32.312 10.766 1 84.19 409 PRO A O 1
ATOM 3080 N N . GLY A 1 410 ? 15.375 33.719 11.078 1 91.75 410 GLY A N 1
ATOM 3081 C CA . GLY A 1 410 ? 14.945 34.188 12.391 1 91.75 410 GLY A CA 1
ATOM 3082 C C . GLY A 1 410 ? 15.281 33.188 13.5 1 91.75 410 GLY A C 1
ATOM 3083 O O . GLY A 1 410 ? 16.266 32.438 13.406 1 91.75 410 GLY A O 1
ATOM 3084 N N . GLU A 1 411 ? 14.547 33.312 14.508 1 94.69 411 GLU A N 1
ATOM 3085 C CA . GLU A 1 411 ? 14.766 32.5 15.719 1 94.69 411 GLU A CA 1
ATOM 3086 C C . GLU A 1 411 ? 14.289 31.078 15.531 1 94.69 411 GLU A C 1
ATOM 3088 O O . GLU A 1 411 ? 13.266 30.828 14.898 1 94.69 411 GLU A O 1
ATOM 3093 N N . ARG A 1 412 ? 15.086 30.141 16.172 1 95.88 412 ARG A N 1
ATOM 3094 C CA . ARG A 1 412 ? 14.719 28.734 16.156 1 95.88 412 ARG A CA 1
ATOM 3095 C C . ARG A 1 412 ? 14.469 28.219 17.578 1 95.88 412 ARG A C 1
ATOM 3097 O O . ARG A 1 412 ? 15.242 28.516 18.5 1 95.88 412 ARG A O 1
ATOM 3104 N N . VAL A 1 413 ? 13.406 27.578 17.719 1 97.12 413 VAL A N 1
ATOM 3105 C CA . VAL A 1 413 ? 13.008 27.078 19.031 1 97.12 413 VAL A CA 1
ATOM 3106 C C . VAL A 1 413 ? 12.742 25.578 18.953 1 97.12 413 VAL A C 1
ATOM 3108 O O . VAL A 1 413 ? 11.859 25.141 18.219 1 97.12 413 VAL A O 1
ATOM 3111 N N . ASN A 1 414 ? 13.484 24.75 19.688 1 96.81 414 ASN A N 1
ATOM 3112 C CA . ASN A 1 414 ? 13.188 23.328 19.812 1 96.81 414 ASN A CA 1
ATOM 3113 C C . ASN A 1 414 ? 12.031 23.078 20.781 1 96.81 414 ASN A C 1
ATOM 3115 O O . ASN A 1 414 ? 12.062 23.562 21.922 1 96.81 414 ASN A O 1
ATOM 3119 N N . VAL A 1 415 ? 11.031 22.375 20.312 1 96.62 415 VAL A N 1
ATOM 3120 C CA . VAL A 1 415 ? 9.82 22.203 21.109 1 96.62 415 VAL A CA 1
ATOM 3121 C C . VAL A 1 415 ? 9.695 20.734 21.531 1 96.62 415 VAL A C 1
ATOM 3123 O O . VAL A 1 415 ? 9.609 19.844 20.688 1 96.62 415 VAL A O 1
ATOM 3126 N N . ASP A 1 416 ? 9.656 20.453 22.766 1 92.88 416 ASP A N 1
ATOM 3127 C CA . ASP A 1 416 ? 9.359 19.156 23.328 1 92.88 416 ASP A CA 1
ATOM 3128 C C . ASP A 1 416 ? 7.859 19 23.609 1 92.88 416 ASP A C 1
ATOM 3130 O O . ASP A 1 416 ? 7.051 19.766 23.078 1 92.88 416 ASP A O 1
ATOM 3134 N N . TYR A 1 417 ? 7.605 18.016 24.297 1 89.94 417 TYR A N 1
ATOM 3135 C CA . TYR A 1 417 ? 6.199 17.75 24.594 1 89.94 417 TYR A CA 1
ATOM 3136 C C . TYR A 1 417 ? 5.609 18.844 25.469 1 89.94 417 TYR A C 1
ATOM 3138 O O . TYR A 1 417 ? 6.168 19.172 26.516 1 89.94 417 TYR A O 1
ATOM 3146 N N . ILE A 1 418 ? 4.523 19.469 25.047 1 91 418 ILE A N 1
ATOM 3147 C CA . ILE A 1 418 ? 3.734 20.438 25.797 1 91 418 ILE A CA 1
ATOM 3148 C C . ILE A 1 418 ? 2.342 19.859 26.062 1 91 418 ILE A C 1
ATOM 3150 O O . ILE A 1 418 ? 1.58 19.609 25.125 1 91 418 ILE A O 1
ATOM 3154 N N . PRO A 1 419 ? 1.957 19.594 27.266 1 85 419 PRO A N 1
ATOM 3155 C CA . PRO A 1 419 ? 0.633 19.047 27.562 1 85 419 PRO A CA 1
ATOM 3156 C C . PRO A 1 419 ? -0.502 19.984 27.172 1 85 419 PRO A C 1
ATOM 3158 O O . PRO A 1 419 ? -0.333 21.203 27.203 1 85 419 PRO A O 1
ATOM 3161 N N . PRO A 1 420 ? -1.635 19.391 26.844 1 82.5 420 PRO A N 1
ATOM 3162 C CA . PRO A 1 420 ? -2.777 20.219 26.453 1 82.5 420 PRO A CA 1
ATOM 3163 C C . PRO A 1 420 ? -3.416 20.938 27.625 1 82.5 420 PRO A C 1
ATOM 3165 O O . PRO A 1 420 ? -3.305 20.484 28.766 1 82.5 420 PRO A O 1
ATOM 3168 N N . SER A 1 421 ? -4.008 22.109 27.25 1 80.38 421 SER A N 1
ATOM 3169 C CA . SER A 1 421 ? -4.844 22.828 28.219 1 80.38 421 SER A CA 1
ATOM 3170 C C . SER A 1 421 ? -6.324 22.672 27.891 1 80.38 421 SER A C 1
ATOM 3172 O O . SER A 1 421 ? -6.715 22.719 26.719 1 80.38 421 SER A O 1
ATOM 3174 N N . MET A 1 422 ? -7.078 22.375 28.922 1 73.69 422 MET A N 1
ATOM 3175 C CA . MET A 1 422 ? -8.508 22.172 28.703 1 73.69 422 MET A CA 1
ATOM 3176 C C . MET A 1 422 ? -9.188 23.5 28.344 1 73.69 422 MET A C 1
ATOM 3178 O O . MET A 1 422 ? -8.898 24.531 28.953 1 73.69 422 MET A O 1
ATOM 3182 N N . ASP A 1 423 ? -9.922 23.453 27.281 1 79.06 423 ASP A N 1
ATOM 3183 C CA . ASP A 1 423 ? -10.727 24.609 26.891 1 79.06 423 ASP A CA 1
ATOM 3184 C C . ASP A 1 423 ? -12.023 24.672 27.703 1 79.06 423 ASP A C 1
ATOM 3186 O O . ASP A 1 423 ? -12.859 23.781 27.609 1 79.06 423 ASP A O 1
ATOM 3190 N N . ARG A 1 424 ? -12.266 25.672 28.344 1 82.88 424 ARG A N 1
ATOM 3191 C CA . ARG A 1 424 ? -13.438 25.812 29.203 1 82.88 424 ARG A CA 1
ATOM 3192 C C . ARG A 1 424 ? -14.695 26.062 28.391 1 82.88 424 ARG A C 1
ATOM 3194 O O . ARG A 1 424 ? -15.812 25.953 28.906 1 82.88 424 ARG A O 1
ATOM 3201 N N . THR A 1 425 ? -14.445 26.328 27.172 1 88 425 THR A N 1
ATOM 3202 C CA . THR A 1 425 ? -15.594 26.672 26.328 1 88 425 THR A CA 1
ATOM 3203 C C . THR A 1 425 ? -16.359 25.406 25.938 1 88 425 THR A C 1
ATOM 3205 O O . THR A 1 425 ? -17.531 25.484 25.547 1 88 425 THR A O 1
ATOM 3208 N N . GLY A 1 426 ? -15.773 24.297 25.938 1 89.25 426 GLY A N 1
ATOM 3209 C CA . GLY A 1 426 ? -16.422 23.062 25.547 1 89.25 426 GLY A CA 1
ATOM 3210 C C . GLY A 1 426 ? -15.469 22.031 24.969 1 89.25 426 GLY A C 1
ATOM 3211 O O . GLY A 1 426 ? -14.25 22.188 25.078 1 89.25 426 GLY A O 1
ATOM 3212 N N . TYR A 1 427 ? -16.047 20.969 24.453 1 85.25 427 TYR A N 1
ATOM 3213 C CA . TYR A 1 427 ? -15.219 19.938 23.828 1 85.25 427 TYR A CA 1
ATOM 3214 C C . TYR A 1 427 ? -15.812 19.516 22.484 1 85.25 427 TYR A C 1
ATOM 3216 O O . TYR A 1 427 ? -16.984 19.766 22.219 1 85.25 427 TYR A O 1
ATOM 3224 N N . ALA A 1 428 ? -14.953 18.969 21.656 1 90.81 428 ALA A N 1
ATOM 3225 C CA . ALA A 1 428 ? -15.344 18.562 20.312 1 90.81 428 ALA A CA 1
ATOM 3226 C C . ALA A 1 428 ? -15.25 17.047 20.156 1 90.81 428 ALA A C 1
ATOM 3228 O O . ALA A 1 428 ? -14.32 16.422 20.672 1 90.81 428 ALA A O 1
ATOM 3229 N N . HIS A 1 429 ? -16.188 16.484 19.5 1 88 429 HIS A N 1
ATOM 3230 C CA . HIS A 1 429 ? -16.203 15.086 19.109 1 88 429 HIS A CA 1
ATOM 3231 C C . HIS A 1 429 ? -16.344 14.922 17.609 1 88 429 HIS A C 1
ATOM 3233 O O . HIS A 1 429 ? -17.297 15.43 17 1 88 429 HIS A O 1
ATOM 3239 N N . ILE A 1 430 ? -15.383 14.234 17.031 1 93.38 430 ILE A N 1
ATOM 3240 C CA . ILE A 1 430 ? -15.344 14.094 15.57 1 93.38 430 ILE A CA 1
ATOM 3241 C C . ILE A 1 430 ? -15.641 12.648 15.188 1 93.38 430 ILE A C 1
ATOM 3243 O O . ILE A 1 430 ? -15.141 11.719 15.812 1 93.38 430 ILE A O 1
ATOM 3247 N N . GLN A 1 431 ? -16.516 12.453 14.219 1 90.19 431 GLN A N 1
ATOM 3248 C CA . GLN A 1 431 ? -16.844 11.156 13.641 1 90.19 431 GLN A CA 1
ATOM 3249 C C . GLN A 1 431 ? -16.812 11.211 12.117 1 90.19 431 GLN A C 1
ATOM 3251 O O . GLN A 1 431 ? -16.844 12.289 11.523 1 90.19 431 GLN A O 1
ATOM 3256 N N . VAL A 1 432 ? -16.672 10.062 11.539 1 94 432 VAL A N 1
ATOM 3257 C CA . VAL A 1 432 ? -16.688 9.953 10.086 1 94 432 VAL A CA 1
ATOM 3258 C C . VAL A 1 432 ? -17.844 9.047 9.648 1 94 432 VAL A C 1
ATOM 3260 O O . VAL A 1 432 ? -17.969 7.922 10.148 1 94 432 VAL A O 1
ATOM 3263 N N . ASP A 1 433 ? -18.719 9.555 8.844 1 93.75 433 ASP A N 1
ATOM 3264 C CA . ASP A 1 433 ? -19.781 8.773 8.227 1 93.75 433 ASP A CA 1
ATOM 3265 C C . ASP A 1 433 ? -19.391 8.312 6.824 1 93.75 433 ASP A C 1
ATOM 3267 O O . ASP A 1 433 ? -19.562 9.055 5.855 1 93.75 433 ASP A O 1
ATOM 3271 N N . HIS A 1 434 ? -18.953 7.129 6.691 1 92.31 434 HIS A N 1
ATOM 3272 C CA . HIS A 1 434 ? -18.453 6.609 5.426 1 92.31 434 HIS A CA 1
ATOM 3273 C C . HIS A 1 434 ? -19.594 6.367 4.438 1 92.31 434 HIS A C 1
ATOM 3275 O O . HIS A 1 434 ? -19.391 6.461 3.223 1 92.31 434 HIS A O 1
ATOM 3281 N N . GLU A 1 435 ? -20.719 6.055 4.91 1 89.44 435 GLU A N 1
ATOM 3282 C CA . GLU A 1 435 ? -21.844 5.805 4.027 1 89.44 435 GLU A CA 1
ATOM 3283 C C . GLU A 1 435 ? -22.266 7.074 3.299 1 89.44 435 GLU A C 1
ATOM 3285 O O . GLU A 1 435 ? -22.5 7.059 2.086 1 89.44 435 GLU A O 1
ATOM 3290 N N . ARG A 1 436 ? -22.328 8.164 4.125 1 93.38 436 ARG A N 1
ATOM 3291 C CA . ARG A 1 436 ? -22.75 9.43 3.545 1 93.38 436 ARG A CA 1
ATOM 3292 C C . ARG A 1 436 ? -21.562 10.18 2.955 1 93.38 436 ARG A C 1
ATOM 3294 O O . ARG A 1 436 ? -21.734 11.156 2.221 1 93.38 436 ARG A O 1
ATOM 3301 N N . GLY A 1 437 ? -20.375 9.773 3.312 1 93.88 437 GLY A N 1
ATOM 3302 C CA . GLY A 1 437 ? -19.172 10.406 2.812 1 93.88 437 GLY A CA 1
ATOM 3303 C C . GLY A 1 437 ? -18.922 11.781 3.416 1 93.88 437 GLY A C 1
ATOM 3304 O O . GLY A 1 437 ? -18.516 12.711 2.713 1 93.88 437 GLY A O 1
ATOM 3305 N N . VAL A 1 438 ? -19.234 11.93 4.734 1 96.12 438 VAL A N 1
ATOM 3306 C CA . VAL A 1 438 ? -19.062 13.234 5.359 1 96.12 438 VAL A CA 1
ATOM 3307 C C . VAL A 1 438 ? -18.375 13.07 6.715 1 96.12 438 VAL A C 1
ATOM 3309 O O . VAL A 1 438 ? -18.375 11.977 7.289 1 96.12 438 VAL A O 1
ATOM 3312 N N . ILE A 1 439 ? -17.75 14.117 7.18 1 97.56 439 ILE A N 1
ATOM 3313 C CA . ILE A 1 439 ? -17.203 14.234 8.523 1 97.56 439 ILE A CA 1
ATOM 3314 C C . ILE A 1 439 ? -18.203 14.953 9.43 1 97.56 439 ILE A C 1
ATOM 3316 O O . ILE A 1 439 ? -18.859 15.922 9.008 1 97.56 439 ILE A O 1
ATOM 3320 N N . MET A 1 440 ? -18.375 14.461 10.617 1 96.25 440 MET A N 1
ATOM 3321 C CA . MET A 1 440 ? -19.266 15.055 11.609 1 96.25 440 MET A CA 1
ATOM 3322 C C . MET A 1 440 ? -18.469 15.641 12.773 1 96.25 440 MET A C 1
ATOM 3324 O O . MET A 1 440 ? -17.828 14.906 13.516 1 96.25 440 MET A O 1
ATOM 3328 N N . LEU A 1 441 ? -18.484 16.922 12.898 1 97.62 441 LEU A N 1
ATOM 3329 C CA . LEU A 1 441 ? -17.859 17.656 14 1 97.62 441 LEU A CA 1
ATOM 3330 C C . LEU A 1 441 ? -18.906 18.156 14.984 1 97.62 441 LEU A C 1
ATOM 3332 O O . LEU A 1 441 ? -19.609 19.141 14.711 1 97.62 441 LEU A O 1
ATOM 3336 N N . THR A 1 442 ? -18.984 17.5 16.109 1 94.12 442 THR A N 1
ATOM 3337 C CA . THR A 1 442 ? -19.938 17.891 17.141 1 94.12 442 THR A CA 1
ATOM 3338 C C . THR A 1 442 ? -19.25 18.703 18.234 1 94.12 442 THR A C 1
ATOM 3340 O O . THR A 1 442 ? -18.25 18.25 18.812 1 94.12 442 THR A O 1
ATOM 3343 N N . PHE A 1 443 ? -19.734 19.859 18.484 1 94.56 443 PHE A N 1
ATOM 3344 C CA . PHE A 1 443 ? -19.219 20.672 19.578 1 94.56 443 PHE A CA 1
ATOM 3345 C C . PHE A 1 443 ? -20.203 20.703 20.734 1 94.56 443 PHE A C 1
ATOM 3347 O O . PHE A 1 443 ? -21.391 20.969 20.547 1 94.56 443 PHE A O 1
ATOM 3354 N N . TYR A 1 444 ? -19.688 20.375 21.922 1 88.56 444 TYR A N 1
ATOM 3355 C CA . TYR A 1 444 ? -20.438 20.438 23.172 1 88.56 444 TYR A CA 1
ATOM 3356 C C . TYR A 1 444 ? -20.016 21.656 24 1 88.56 444 TYR A C 1
ATOM 3358 O O . TYR A 1 444 ? -19.031 21.609 24.734 1 88.56 444 TYR A O 1
ATOM 3366 N N . PRO A 1 445 ? -20.828 22.656 23.922 1 91.69 445 PRO A N 1
ATOM 3367 C CA . PRO A 1 445 ? -20.469 23.844 24.703 1 91.69 445 PRO A CA 1
ATOM 3368 C C . PRO A 1 445 ? -20.672 23.656 26.203 1 91.69 445 PRO A C 1
ATOM 3370 O O . PRO A 1 445 ? -21.469 22.797 26.609 1 91.69 445 PRO A O 1
ATOM 3373 N N . ALA A 1 446 ? -19.75 24.312 27.062 1 86.75 446 ALA A N 1
ATOM 3374 C CA . ALA A 1 446 ? -19.906 24.25 28.516 1 86.75 446 ALA A CA 1
ATOM 3375 C C . ALA A 1 446 ? -21.328 24.625 28.922 1 86.75 446 ALA A C 1
ATOM 3377 O O . ALA A 1 446 ? -21.891 24.047 29.859 1 86.75 446 ALA A O 1
ATOM 3378 N N . GLY A 1 447 ? -21.969 25.484 28.266 1 81.62 447 GLY A N 1
ATOM 3379 C CA . GLY A 1 447 ? -23.359 25.875 28.469 1 81.62 447 GLY A CA 1
ATOM 3380 C C . GLY A 1 447 ? -24.172 25.938 27.188 1 81.62 447 GLY A C 1
ATOM 3381 O O . GLY A 1 447 ? -23.703 26.469 26.188 1 81.62 447 GLY A O 1
ATOM 3382 N N . GLY A 1 448 ? -25.203 25.062 27.125 1 86 448 GLY A N 1
ATOM 3383 C CA . GLY A 1 448 ? -26.031 25.078 25.938 1 86 448 GLY A CA 1
ATOM 3384 C C . GLY A 1 448 ? -26.203 23.719 25.312 1 86 448 GLY A C 1
ATOM 3385 O O . GLY A 1 448 ? -25.812 22.703 25.891 1 86 448 GLY A O 1
ATOM 3386 N N . GLU A 1 449 ? -26.719 23.75 24.047 1 92.69 449 GLU A N 1
ATOM 3387 C CA . GLU A 1 449 ? -27 22.516 23.328 1 92.69 449 GLU A CA 1
ATOM 3388 C C . GLU A 1 449 ? -25.891 22.188 22.344 1 92.69 449 GLU A C 1
ATOM 3390 O O . GLU A 1 449 ? -25.312 23.078 21.719 1 92.69 449 GLU A O 1
ATOM 3395 N N . PRO A 1 450 ? -25.594 20.938 22.203 1 93.06 450 PRO A N 1
ATOM 3396 C CA . PRO A 1 450 ? -24.594 20.516 21.234 1 93.06 450 PRO A CA 1
ATOM 3397 C C . PRO A 1 450 ? -24.984 20.844 19.797 1 93.06 450 PRO A C 1
ATOM 3399 O O . PRO A 1 450 ? -26.172 20.844 19.469 1 93.06 450 PRO A O 1
ATOM 3402 N N . VAL A 1 451 ? -24.031 21.125 18.984 1 96.75 451 VAL A N 1
ATOM 3403 C CA . VAL A 1 451 ? -24.219 21.391 17.562 1 96.75 451 VAL A CA 1
ATOM 3404 C C . VAL A 1 451 ? -23.266 20.516 16.75 1 96.75 451 VAL A C 1
ATOM 3406 O O . VAL A 1 451 ? -22.078 20.422 17.062 1 96.75 451 VAL A O 1
ATOM 3409 N N . THR A 1 452 ? -23.844 19.844 15.719 1 97 452 THR A N 1
ATOM 3410 C CA . THR A 1 452 ? -23.031 19.016 14.828 1 97 452 THR A CA 1
ATOM 3411 C C . THR A 1 452 ? -22.891 19.672 13.461 1 97 452 THR A C 1
ATOM 3413 O O . THR A 1 452 ? -23.891 19.906 12.773 1 97 452 THR A O 1
ATOM 3416 N N . PHE A 1 453 ? -21.703 20.031 13.102 1 98.12 453 PHE A N 1
ATOM 3417 C CA . PHE A 1 453 ? -21.375 20.5 11.758 1 98.12 453 PHE A CA 1
ATOM 3418 C C . PHE A 1 453 ? -20.984 19.328 10.859 1 98.12 453 PHE A C 1
ATOM 3420 O O . PHE A 1 453 ? -20.062 18.562 11.195 1 98.12 453 PHE A O 1
ATOM 3427 N N . GLU A 1 454 ? -21.625 19.125 9.734 1 97.44 454 GLU A N 1
ATOM 3428 C CA . GLU A 1 454 ? -21.359 17.984 8.852 1 97.44 454 GLU A CA 1
ATOM 3429 C C . GLU A 1 454 ? -20.984 18.453 7.445 1 97.44 454 GLU A C 1
ATOM 3431 O O . GLU A 1 454 ? -21.562 19.422 6.934 1 97.44 454 GLU A O 1
ATOM 3436 N N . GLY A 1 455 ? -19.953 17.891 6.879 1 96.19 455 GLY A N 1
ATOM 3437 C CA . GLY A 1 455 ? -19.484 18.234 5.547 1 96.19 455 GLY A CA 1
ATOM 3438 C C . GLY A 1 455 ? -18.25 17.469 5.137 1 96.19 455 GLY A C 1
ATOM 3439 O O . GLY A 1 455 ? -17.797 16.578 5.855 1 96.19 455 GLY A O 1
ATOM 3440 N N . ARG A 1 456 ? -17.719 17.797 3.957 1 93.94 456 ARG A N 1
ATOM 3441 C CA . ARG A 1 456 ? -16.609 17.031 3.385 1 93.94 456 ARG A CA 1
ATOM 3442 C C . ARG A 1 456 ? -15.297 17.797 3.531 1 93.94 456 ARG A C 1
ATOM 3444 O O . ARG A 1 456 ? -14.219 17.203 3.42 1 93.94 456 ARG A O 1
ATOM 3451 N N . LYS A 1 457 ? -15.375 19.062 3.793 1 94.06 457 LYS A N 1
ATOM 3452 C CA . LYS A 1 457 ? -14.164 19.875 3.852 1 94.06 457 LYS A CA 1
ATOM 3453 C C . LYS A 1 457 ? -13.812 20.234 5.293 1 94.06 457 LYS A C 1
ATOM 3455 O O . LYS A 1 457 ? -14.477 21.078 5.91 1 94.06 457 LYS A O 1
ATOM 3460 N N . PRO A 1 458 ? -12.727 19.719 5.805 1 96.12 458 PRO A N 1
ATOM 3461 C CA . PRO A 1 458 ? -12.367 19.906 7.211 1 96.12 458 PRO A CA 1
ATOM 3462 C C . PRO A 1 458 ? -12.195 21.391 7.574 1 96.12 458 PRO A C 1
ATOM 3464 O O . PRO A 1 458 ? -12.664 21.828 8.625 1 96.12 458 PRO A O 1
ATOM 3467 N N . THR A 1 459 ? -11.57 22.172 6.711 1 93.88 459 THR A N 1
ATOM 3468 C CA . THR A 1 459 ? -11.312 23.578 7.027 1 93.88 459 THR A CA 1
ATOM 3469 C C . THR A 1 459 ? -12.609 24.375 7.062 1 93.88 459 THR A C 1
ATOM 3471 O O . THR A 1 459 ? -12.742 25.312 7.855 1 93.88 459 THR A O 1
ATOM 3474 N N . SER A 1 460 ? -13.555 23.984 6.25 1 96.25 460 SER A N 1
ATOM 3475 C CA . SER A 1 460 ? -14.859 24.641 6.297 1 96.25 460 SER A CA 1
ATOM 3476 C C . SER A 1 460 ? -15.602 24.281 7.578 1 96.25 460 SER A C 1
ATOM 3478 O O . SER A 1 460 ? -16.281 25.141 8.164 1 96.25 460 SER A O 1
ATOM 3480 N N . LEU A 1 461 ? -15.508 23.047 7.965 1 97.75 461 LEU A N 1
ATOM 3481 C CA . LEU A 1 461 ? -16.125 22.625 9.227 1 97.75 461 LEU A CA 1
ATOM 3482 C C . LEU A 1 461 ? -15.547 23.422 10.391 1 97.75 461 LEU A C 1
ATOM 3484 O O . LEU A 1 461 ? -16.297 23.875 11.266 1 97.75 461 LEU A O 1
ATOM 3488 N N . LEU A 1 462 ? -14.258 23.562 10.375 1 97 462 LEU A N 1
ATOM 3489 C CA . LEU A 1 462 ? -13.57 24.328 11.406 1 97 462 LEU A CA 1
ATOM 3490 C C . LEU A 1 462 ? -14.031 25.781 11.414 1 97 462 LEU A C 1
ATOM 3492 O O . LEU A 1 462 ? -14.266 26.359 12.477 1 97 462 LEU A O 1
ATOM 3496 N N . ARG A 1 463 ? -14.203 26.359 10.289 1 96.62 463 ARG A N 1
ATOM 3497 C CA . ARG A 1 463 ? -14.625 27.75 10.188 1 96.62 463 ARG A CA 1
ATOM 3498 C C . ARG A 1 463 ? -16.062 27.922 10.648 1 96.62 463 ARG A C 1
ATOM 3500 O O . ARG A 1 463 ? -16.406 28.938 11.273 1 96.62 463 ARG A O 1
ATOM 3507 N N . ALA A 1 464 ? -16.844 26.984 10.281 1 97.38 464 ALA A N 1
ATOM 3508 C CA . ALA A 1 464 ? -18.219 27.016 10.781 1 97.38 464 ALA A CA 1
ATOM 3509 C C . ALA A 1 464 ? -18.25 26.984 12.312 1 97.38 464 ALA A C 1
ATOM 3511 O O . ALA A 1 464 ? -19 27.734 12.938 1 97.38 464 ALA A O 1
ATOM 3512 N N . LEU A 1 465 ? -17.438 26.188 12.898 1 97.12 465 LEU A N 1
ATOM 3513 C CA . LEU A 1 465 ? -17.375 26.047 14.352 1 97.12 465 LEU A CA 1
ATOM 3514 C C . LEU A 1 465 ? -16.875 27.344 14.992 1 97.12 465 LEU A C 1
ATOM 3516 O O . LEU A 1 465 ? -17.5 27.859 15.922 1 97.12 465 LEU A O 1
ATOM 3520 N N . THR A 1 466 ? -15.766 27.906 14.508 1 95.56 466 THR A N 1
ATOM 3521 C CA . THR A 1 466 ? -15.102 29.031 15.148 1 95.56 466 THR A CA 1
ATOM 3522 C C . THR A 1 466 ? -15.906 30.312 14.945 1 95.56 466 THR A C 1
ATOM 3524 O O . THR A 1 466 ? -15.75 31.281 15.695 1 95.56 466 THR A O 1
ATOM 3527 N N . SER A 1 467 ? -16.734 30.328 13.945 1 95.25 467 SER A N 1
ATOM 3528 C CA . SER A 1 467 ? -17.609 31.484 13.742 1 95.25 467 SER A CA 1
ATOM 3529 C C . SER A 1 467 ? -18.75 31.484 14.742 1 95.25 467 SER A C 1
ATOM 3531 O O . SER A 1 467 ? -19.297 32.531 15.078 1 95.25 467 SER A O 1
ATOM 3533 N N . ARG A 1 468 ? -19.109 30.406 15.242 1 95.12 468 ARG A N 1
ATOM 3534 C CA . ARG A 1 468 ? -20.297 30.281 16.094 1 95.12 468 ARG A CA 1
ATOM 3535 C C . ARG A 1 468 ? -19.922 30.203 17.562 1 95.12 468 ARG A C 1
ATOM 3537 O O . ARG A 1 468 ? -20.672 30.656 18.422 1 95.12 468 ARG A O 1
ATOM 3544 N N . PHE A 1 469 ? -18.781 29.594 17.859 1 95.12 469 PHE A N 1
ATOM 3545 C CA . PHE A 1 469 ? -18.375 29.406 19.25 1 95.12 469 PHE A CA 1
ATOM 3546 C C . PHE A 1 469 ? -17 30.016 19.5 1 95.12 469 PHE A C 1
ATOM 3548 O O . PHE A 1 469 ? -16.109 29.953 18.625 1 95.12 469 PHE A O 1
ATOM 3555 N N . PRO A 1 470 ? -16.766 30.5 20.656 1 93.81 470 PRO A N 1
ATOM 3556 C CA . PRO A 1 470 ? -15.484 31.109 20.984 1 93.81 470 PRO A CA 1
ATOM 3557 C C . PRO A 1 470 ? -14.438 30.078 21.406 1 93.81 470 PRO A C 1
ATOM 3559 O O . PRO A 1 470 ? -13.906 30.141 22.516 1 93.81 470 PRO A O 1
ATOM 3562 N N . VAL A 1 471 ? -14.102 29.25 20.531 1 94.31 471 VAL A N 1
ATOM 3563 C CA . VAL A 1 471 ? -13.102 28.219 20.781 1 94.31 471 VAL A CA 1
ATOM 3564 C C . VAL A 1 471 ? -11.711 28.844 20.844 1 94.31 471 VAL A C 1
ATOM 3566 O O . VAL A 1 471 ? -11.383 29.719 20.031 1 94.31 471 VAL A O 1
ATOM 3569 N N . SER A 1 472 ? -10.93 28.484 21.828 1 94.5 472 SER A N 1
ATOM 3570 C CA . SER A 1 472 ? -9.57 29.016 21.938 1 94.5 472 SER A CA 1
ATOM 3571 C C . SER A 1 472 ? -8.719 28.609 20.734 1 94.5 472 SER A C 1
ATOM 3573 O O . SER A 1 472 ? -9.039 27.656 20.031 1 94.5 472 SER A O 1
ATOM 3575 N N . SER A 1 473 ? -7.637 29.344 20.469 1 95.12 473 SER A N 1
ATOM 3576 C CA . SER A 1 473 ? -6.734 29.031 19.375 1 95.12 473 SER A CA 1
ATOM 3577 C C . SER A 1 473 ? -6.117 27.656 19.531 1 95.12 473 SER A C 1
ATOM 3579 O O . SER A 1 473 ? -6.016 26.891 18.562 1 95.12 473 SER A O 1
ATOM 3581 N N . GLU A 1 474 ? -5.738 27.328 20.688 1 94.31 474 GLU A N 1
ATOM 3582 C CA . GLU A 1 474 ? -5.152 26.016 20.953 1 94.31 474 GLU A CA 1
ATOM 3583 C C . GLU A 1 474 ? -6.145 24.906 20.625 1 94.31 474 GLU A C 1
ATOM 3585 O O . GLU A 1 474 ? -5.793 23.922 19.969 1 94.31 474 GLU A O 1
ATOM 3590 N N . HIS A 1 475 ? -7.34 25.062 21.156 1 94.62 475 HIS A N 1
ATOM 3591 C CA . HIS A 1 475 ? -8.367 24.062 20.922 1 94.62 475 HIS A CA 1
ATOM 3592 C C . HIS A 1 475 ? -8.719 23.953 19.438 1 94.62 475 HIS A C 1
ATOM 3594 O O . HIS A 1 475 ? -8.883 22.844 18.922 1 94.62 475 HIS A O 1
ATOM 3600 N N . ALA A 1 476 ? -8.844 25.047 18.797 1 96.44 476 ALA A N 1
ATOM 3601 C CA . ALA A 1 476 ? -9.102 25.062 17.359 1 96.44 476 ALA A CA 1
ATOM 3602 C C . ALA A 1 476 ? -8.008 24.328 16.594 1 96.44 476 ALA A C 1
ATOM 3604 O O . ALA A 1 476 ? -8.289 23.594 15.641 1 96.44 476 ALA A O 1
ATOM 3605 N N . GLY A 1 477 ? -6.777 24.578 17 1 96.56 477 GLY A N 1
ATOM 3606 C CA . GLY A 1 477 ? -5.66 23.875 16.391 1 96.56 477 GLY A CA 1
ATOM 3607 C C . GLY A 1 477 ? -5.762 22.359 16.547 1 96.56 477 GLY A C 1
ATOM 3608 O O . GLY A 1 477 ? -5.539 21.625 15.586 1 96.56 477 GLY A O 1
ATOM 3609 N N . TYR A 1 478 ? -6.105 21.938 17.719 1 94.44 478 TYR A N 1
ATOM 3610 C CA . TYR A 1 478 ? -6.309 20.516 17.969 1 94.44 478 TYR A CA 1
ATOM 3611 C C . TYR A 1 478 ? -7.41 19.969 17.078 1 94.44 478 TYR A C 1
ATOM 3613 O O . TYR A 1 478 ? -7.262 18.875 16.5 1 94.44 478 TYR A O 1
ATOM 3621 N N . ILE A 1 479 ? -8.469 20.672 17.031 1 96.62 479 ILE A N 1
ATOM 3622 C CA . ILE A 1 479 ? -9.602 20.219 16.219 1 96.62 479 ILE A CA 1
ATOM 3623 C C . ILE A 1 479 ? -9.188 20.125 14.758 1 96.62 479 ILE A C 1
ATOM 3625 O O . ILE A 1 479 ? -9.516 19.141 14.078 1 96.62 479 ILE A O 1
ATOM 3629 N N . GLY A 1 480 ? -8.461 21.125 14.234 1 97.88 480 GLY A N 1
ATOM 3630 C CA . GLY A 1 480 ? -7.934 21.047 12.883 1 97.88 480 GLY A CA 1
ATOM 3631 C C . GLY A 1 480 ? -7.059 19.828 12.656 1 97.88 480 GLY A C 1
ATOM 3632 O O . GLY A 1 480 ? -7.168 19.156 11.625 1 97.88 480 GLY A O 1
ATOM 3633 N N . TYR A 1 481 ? -6.219 19.578 13.609 1 97.44 481 TYR A N 1
ATOM 3634 C CA . TYR A 1 481 ? -5.344 18.406 13.578 1 97.44 481 TYR A CA 1
ATOM 3635 C C . TYR A 1 481 ? -6.145 17.125 13.43 1 97.44 481 TYR A C 1
ATOM 3637 O O . TYR A 1 481 ? -5.828 16.281 12.586 1 97.44 481 TYR A O 1
ATOM 3645 N N . GLU A 1 482 ? -7.18 16.984 14.148 1 95.62 482 GLU A N 1
ATOM 3646 C CA . GLU A 1 482 ? -8.016 15.781 14.133 1 95.62 482 GLU A CA 1
ATOM 3647 C C . GLU A 1 482 ? -8.852 15.711 12.859 1 95.62 482 GLU A C 1
ATOM 3649 O O . GLU A 1 482 ? -9.086 14.617 12.328 1 95.62 482 GLU A O 1
ATOM 3654 N N . LEU A 1 483 ? -9.281 16.828 12.406 1 98.06 483 LEU A N 1
ATOM 3655 C CA . LEU A 1 483 ? -10.086 16.859 11.195 1 98.06 483 LEU A CA 1
ATOM 3656 C C . LEU A 1 483 ? -9.281 16.375 9.992 1 98.06 483 LEU A C 1
ATOM 3658 O O . LEU A 1 483 ? -9.836 15.742 9.086 1 98.06 483 LEU A O 1
ATOM 3662 N N . ALA A 1 484 ? -7.996 16.703 9.984 1 97.56 484 ALA A N 1
ATOM 3663 C CA . ALA A 1 484 ? -7.141 16.203 8.914 1 97.56 484 ALA A CA 1
ATOM 3664 C C . ALA A 1 484 ? -7.113 14.672 8.906 1 97.56 484 ALA A C 1
ATOM 3666 O O . ALA A 1 484 ? -7.215 14.047 7.852 1 97.56 484 ALA A O 1
ATOM 3667 N N . LYS A 1 485 ? -7 14.109 10.055 1 95.75 485 LYS A N 1
ATOM 3668 C CA . LYS A 1 485 ? -7.004 12.656 10.18 1 95.75 485 LYS A CA 1
ATOM 3669 C C . LYS A 1 485 ? -8.336 12.062 9.734 1 95.75 485 LYS A C 1
ATOM 3671 O O . LYS A 1 485 ? -8.375 11.023 9.07 1 95.75 485 LYS A O 1
ATOM 3676 N N . ALA A 1 486 ? -9.391 12.742 10.133 1 96.62 486 ALA A N 1
ATOM 3677 C CA . ALA A 1 486 ? -10.719 12.297 9.734 1 96.62 486 ALA A CA 1
ATOM 3678 C C . ALA A 1 486 ? -10.875 12.305 8.219 1 96.62 486 ALA A C 1
ATOM 3680 O O . ALA A 1 486 ? -11.469 11.398 7.637 1 96.62 486 ALA A O 1
ATOM 3681 N N . GLU A 1 487 ? -10.367 13.336 7.613 1 96.75 487 GLU A N 1
ATOM 3682 C CA . GLU A 1 487 ? -10.422 13.445 6.16 1 96.75 487 GLU A CA 1
ATOM 3683 C C . GLU A 1 487 ? -9.695 12.281 5.492 1 96.75 487 GLU A C 1
ATOM 3685 O O . GLU A 1 487 ? -10.195 11.695 4.531 1 96.75 487 GLU A O 1
ATOM 3690 N N . ILE A 1 488 ? -8.547 11.984 5.965 1 95.75 488 ILE A N 1
ATOM 3691 C CA . ILE A 1 488 ? -7.734 10.906 5.414 1 95.75 488 ILE A CA 1
ATOM 3692 C C . ILE A 1 488 ? -8.453 9.57 5.617 1 95.75 488 ILE A C 1
ATOM 3694 O O . ILE A 1 488 ? -8.484 8.734 4.715 1 95.75 488 ILE A O 1
ATOM 3698 N N . ALA A 1 489 ? -9.023 9.391 6.801 1 94.5 489 ALA A N 1
ATOM 3699 C CA . ALA A 1 489 ? -9.789 8.18 7.078 1 94.5 489 ALA A CA 1
ATOM 3700 C C . ALA A 1 489 ? -10.945 8.023 6.098 1 94.5 489 ALA A C 1
ATOM 3702 O O . ALA A 1 489 ? -11.18 6.934 5.57 1 94.5 489 ALA A O 1
ATOM 3703 N N . LEU A 1 490 ? -11.641 9.094 5.871 1 95.44 490 LEU A N 1
ATOM 3704 C CA . LEU A 1 490 ? -12.758 9.086 4.938 1 95.44 490 LEU A CA 1
ATOM 3705 C C . LEU A 1 490 ? -12.281 8.742 3.529 1 95.44 490 LEU A C 1
ATOM 3707 O O . LEU A 1 490 ? -12.883 7.898 2.857 1 95.44 490 LEU A O 1
ATOM 3711 N N . ALA A 1 491 ? -11.211 9.328 3.117 1 93.94 491 ALA A N 1
ATOM 3712 C CA . ALA A 1 491 ? -10.695 9.141 1.763 1 93.94 491 ALA A CA 1
ATOM 3713 C C . ALA A 1 491 ? -10.242 7.703 1.535 1 93.94 491 ALA A C 1
ATOM 3715 O O . ALA A 1 491 ? -10.422 7.156 0.445 1 93.94 491 ALA A O 1
ATOM 3716 N N . LEU A 1 492 ? -9.695 7.047 2.553 1 93.81 492 LEU A N 1
ATOM 3717 C CA . LEU A 1 492 ? -9.078 5.73 2.404 1 93.81 492 LEU A CA 1
ATOM 3718 C C . LEU A 1 492 ? -10.047 4.629 2.834 1 93.81 492 LEU A C 1
ATOM 3720 O O . LEU A 1 492 ? -9.75 3.443 2.67 1 93.81 492 LEU A O 1
ATOM 3724 N N . GLY A 1 493 ? -11.203 5.027 3.422 1 93 493 GLY A N 1
ATOM 3725 C CA . GLY A 1 493 ? -12.109 4.031 3.969 1 93 493 GLY A CA 1
ATOM 3726 C C . GLY A 1 493 ? -11.609 3.416 5.262 1 93 493 GLY A C 1
ATOM 3727 O O . GLY A 1 493 ? -11.875 2.246 5.543 1 93 493 GLY A O 1
ATOM 3728 N N . LYS A 1 494 ? -10.812 4.129 6.004 1 91.56 494 LYS A N 1
ATOM 3729 C CA . LYS A 1 494 ? -10.281 3.65 7.277 1 91.56 494 LYS A CA 1
ATOM 3730 C C . LYS A 1 494 ? -11.141 4.125 8.445 1 91.56 494 LYS A C 1
ATOM 3732 O O . LYS A 1 494 ? -11.82 5.145 8.352 1 91.56 494 LYS A O 1
ATOM 3737 N N . THR A 1 495 ? -11 3.389 9.516 1 86 495 THR A N 1
ATOM 3738 C CA . THR A 1 495 ? -11.664 3.803 10.75 1 86 495 THR A CA 1
ATOM 3739 C C . THR A 1 495 ? -10.938 4.988 11.383 1 86 495 THR A C 1
ATOM 3741 O O . THR A 1 495 ? -9.711 4.98 11.5 1 86 495 THR A O 1
ATOM 3744 N N . TYR A 1 496 ? -11.727 5.973 11.672 1 90.44 496 TYR A N 1
ATOM 3745 C CA . TYR A 1 496 ? -11.195 7.121 12.406 1 90.44 496 TYR A CA 1
ATOM 3746 C C . TYR A 1 496 ? -11.477 6.988 13.898 1 90.44 496 TYR A C 1
ATOM 3748 O O . TYR A 1 496 ? -12.609 6.699 14.297 1 90.44 496 TYR A O 1
ATOM 3756 N N . VAL A 1 497 ? -10.438 7.129 14.633 1 78.5 497 VAL A N 1
ATOM 3757 C CA . VAL A 1 497 ? -10.523 7.191 16.094 1 78.5 497 VAL A CA 1
ATOM 3758 C C . VAL A 1 497 ? -9.82 8.453 16.594 1 78.5 497 VAL A C 1
ATOM 3760 O O . VAL A 1 497 ? -8.617 8.625 16.391 1 78.5 497 VAL A O 1
ATOM 3763 N N . GLN A 1 498 ? -10.594 9.344 17.203 1 82.81 498 GLN A N 1
ATOM 3764 C CA . GLN A 1 498 ? -10.047 10.594 17.719 1 82.81 498 GLN A CA 1
ATOM 3765 C C . GLN A 1 498 ? -8.914 10.336 18.719 1 82.81 498 GLN A C 1
ATOM 3767 O O . GLN A 1 498 ? -9.016 9.453 19.562 1 82.81 498 GLN A O 1
ATOM 3772 N N . ASP A 1 499 ? -7.758 11.07 18.562 1 78.94 499 ASP A N 1
ATOM 3773 C CA . ASP A 1 499 ? -6.586 11.031 19.422 1 78.94 499 ASP A CA 1
ATOM 3774 C C . ASP A 1 499 ? -5.75 9.773 19.172 1 78.94 499 ASP A C 1
ATOM 3776 O O . ASP A 1 499 ? -4.949 9.367 20.016 1 78.94 499 ASP A O 1
ATOM 3780 N N . SER A 1 500 ? -6.051 9.086 18 1 78.31 500 SER A N 1
ATOM 3781 C CA . SER A 1 500 ? -5.238 7.957 17.562 1 78.31 500 SER A CA 1
ATOM 3782 C C . SER A 1 500 ? -4.699 8.188 16.156 1 78.31 500 SER A C 1
ATOM 3784 O O . SER A 1 500 ? -5.336 8.867 15.344 1 78.31 500 SER A O 1
ATOM 3786 N N . PRO A 1 501 ? -3.555 7.613 15.93 1 84.75 501 PRO A N 1
ATOM 3787 C CA . PRO A 1 501 ? -3.049 7.75 14.562 1 84.75 501 PRO A CA 1
ATOM 3788 C C . PRO A 1 501 ? -3.936 7.051 13.531 1 84.75 501 PRO A C 1
ATOM 3790 O O . PRO A 1 501 ? -4.484 5.984 13.812 1 84.75 501 PRO A O 1
ATOM 3793 N N . VAL A 1 502 ? -4.145 7.68 12.422 1 89.5 502 VAL A N 1
ATOM 3794 C CA . VAL A 1 502 ? -4.977 7.105 11.367 1 89.5 502 VAL A CA 1
ATOM 3795 C C . VAL A 1 502 ? -4.152 6.125 10.539 1 89.5 502 VAL A C 1
ATOM 3797 O O . VAL A 1 502 ? -4.695 5.164 9.977 1 89.5 502 VAL A O 1
ATOM 3800 N N . LEU A 1 503 ? -2.852 6.371 10.43 1 90.44 503 LEU A N 1
ATOM 3801 C CA . LEU A 1 503 ? -1.912 5.512 9.719 1 90.44 503 LEU A CA 1
ATOM 3802 C C . LEU A 1 503 ? -0.677 5.23 10.5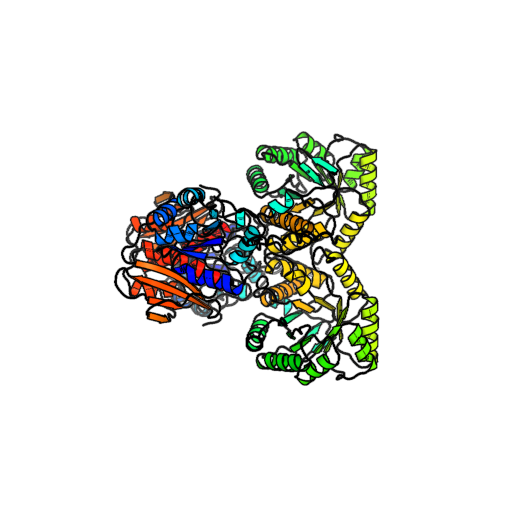7 1 90.44 503 LEU A C 1
ATOM 3804 O O . LEU A 1 503 ? -0.115 6.145 11.172 1 90.44 503 LEU A O 1
ATOM 3808 N N . VAL A 1 504 ? -0.325 4.02 10.648 1 85.19 504 VAL A N 1
ATOM 3809 C CA . VAL A 1 504 ? 0.89 3.59 11.328 1 85.19 504 VAL A CA 1
ATOM 3810 C C . VAL A 1 504 ? 1.725 2.711 10.406 1 85.19 504 VAL A C 1
ATOM 3812 O O . VAL A 1 504 ? 1.273 1.646 9.977 1 85.19 504 VAL A O 1
ATOM 3815 N N . PRO A 1 505 ? 2.881 3.209 10.031 1 89.75 505 PRO A N 1
ATOM 3816 C CA . PRO A 1 505 ? 3.729 2.35 9.203 1 89.75 505 PRO A CA 1
ATOM 3817 C C . PRO A 1 505 ? 4.168 1.077 9.922 1 89.75 505 PRO A C 1
ATOM 3819 O O . PRO A 1 505 ? 4.02 0.971 11.141 1 89.75 505 PRO A O 1
ATOM 3822 N N . VAL A 1 506 ? 4.715 0.167 9.227 1 87.69 506 VAL A N 1
ATOM 3823 C CA . VAL A 1 506 ? 5.062 -1.134 9.789 1 87.69 506 VAL A CA 1
ATOM 3824 C C . VAL A 1 506 ? 6.242 -0.983 10.742 1 87.69 506 VAL A C 1
ATOM 3826 O O . VAL A 1 506 ? 6.457 -1.835 11.609 1 87.69 506 VAL A O 1
ATOM 3829 N N . TRP A 1 507 ? 7.035 0.077 10.594 1 87.44 507 TRP A N 1
ATOM 3830 C CA . TRP A 1 507 ? 8.188 0.292 11.469 1 87.44 507 TRP A CA 1
ATOM 3831 C C . TRP A 1 507 ? 7.805 1.158 12.664 1 87.44 507 TRP A C 1
ATOM 3833 O O . TRP A 1 507 ? 8.672 1.564 13.445 1 87.44 507 TRP A O 1
ATOM 3843 N N . GLY A 1 508 ? 6.578 1.408 12.844 1 79.31 508 GLY A N 1
ATOM 3844 C CA . GLY A 1 508 ? 6.105 2.088 14.039 1 79.31 508 GLY A CA 1
ATOM 3845 C C . GLY A 1 508 ? 5.949 3.584 13.852 1 79.31 508 GLY A C 1
ATOM 3846 O O . GLY A 1 508 ? 6.391 4.141 12.852 1 79.31 508 GLY A O 1
ATOM 3847 N N . GLY A 1 509 ? 5.293 4.199 14.844 1 66.56 509 GLY A N 1
ATOM 3848 C CA . GLY A 1 509 ? 5.012 5.625 14.805 1 66.56 509 GLY A CA 1
ATOM 3849 C C . GLY A 1 509 ? 6.16 6.473 15.312 1 66.56 509 GLY A C 1
ATOM 3850 O O . GLY A 1 509 ? 7.219 5.949 15.664 1 66.56 509 GLY A O 1
ATOM 3851 N N . LEU A 1 510 ? 6.094 7.789 15.117 1 55 510 LEU A N 1
ATOM 3852 C CA . LEU A 1 510 ? 7.113 8.766 15.484 1 55 510 LEU A CA 1
ATOM 3853 C C . LEU A 1 510 ? 7.363 8.758 16.984 1 55 510 LEU A C 1
ATOM 3855 O O . LEU A 1 510 ? 8.453 9.117 17.438 1 55 510 LEU A O 1
ATOM 3859 N N . ASP A 1 511 ? 6.336 8.477 17.859 1 54.28 511 ASP A N 1
ATOM 3860 C CA . ASP A 1 511 ? 6.492 8.555 19.312 1 54.28 511 ASP A CA 1
ATOM 3861 C C . ASP A 1 511 ? 7.383 7.426 19.828 1 54.28 511 ASP A C 1
ATOM 3863 O O . ASP A 1 511 ? 8.008 7.559 20.891 1 54.28 511 ASP A O 1
ATOM 3867 N N . GLU A 1 512 ? 7.414 6.312 19.281 1 42.97 512 GLU A N 1
ATOM 3868 C CA . GLU A 1 512 ? 8.148 5.199 19.891 1 42.97 512 GLU A CA 1
ATOM 3869 C C . GLU A 1 512 ? 9.656 5.426 19.797 1 42.97 512 GLU A C 1
ATOM 3871 O O . GLU A 1 512 ? 10.414 4.887 20.609 1 42.97 512 GLU A O 1
ATOM 3876 N N . GLU A 1 513 ? 10.227 6 18.875 1 39.19 513 GLU A N 1
ATOM 3877 C CA . GLU A 1 513 ? 11.68 6.137 18.922 1 39.19 513 GLU A CA 1
ATOM 3878 C C . GLU A 1 513 ? 12.102 7.219 19.906 1 39.19 513 GLU A C 1
ATOM 3880 O O . GLU A 1 513 ? 13.242 7.234 20.375 1 39.19 513 GLU A O 1
ATOM 3885 N N . GLY A 1 514 ? 11.508 8.383 20.125 1 30.06 514 GLY A N 1
ATOM 3886 C CA . GLY A 1 514 ? 11.938 9.469 20.984 1 30.06 514 GLY A CA 1
ATOM 3887 C C . GLY A 1 514 ? 11.273 9.453 22.344 1 30.06 514 GLY A C 1
ATOM 3888 O O . GLY A 1 514 ? 11.258 10.469 23.047 1 30.06 514 GLY A O 1
ATOM 3889 N N . CYS A 1 515 ? 10.508 8.578 22.859 1 23.81 515 CYS A N 1
ATOM 3890 C CA . CYS A 1 515 ? 10.281 8.867 24.266 1 23.81 515 CYS A CA 1
ATOM 3891 C C . CYS A 1 515 ? 11.578 8.797 25.062 1 23.81 515 CYS A C 1
ATOM 3893 O O . CYS A 1 515 ? 12.414 7.922 24.828 1 23.81 515 CYS A O 1
ATOM 3895 N N . MET B 1 1 ? -27.984 -55.969 38.719 1 25.69 1 MET B N 1
ATOM 3896 C CA . MET B 1 1 ? -27.594 -54.75 39.375 1 25.69 1 MET B CA 1
ATOM 3897 C C . MET B 1 1 ? -26.859 -53.812 38.375 1 25.69 1 MET B C 1
ATOM 3899 O O . MET B 1 1 ? -25.781 -54.156 37.906 1 25.69 1 MET B O 1
ATOM 3903 N N . ALA B 1 2 ? -27.625 -53.062 37.562 1 25.59 2 ALA B N 1
ATOM 3904 C CA . ALA B 1 2 ? -27.453 -52.188 36.406 1 25.59 2 ALA B CA 1
ATOM 3905 C C . ALA B 1 2 ? -26.672 -50.906 36.781 1 25.59 2 ALA B C 1
ATOM 3907 O O . ALA B 1 2 ? -27.062 -50.188 37.688 1 25.59 2 ALA B O 1
ATOM 3908 N N . GLY B 1 3 ? -25.375 -51.031 36.812 1 23.02 3 GLY B N 1
ATOM 3909 C CA . GLY B 1 3 ? -24.453 -50 37.25 1 23.02 3 GLY B CA 1
ATOM 3910 C C . GLY B 1 3 ? -24.703 -48.656 36.594 1 23.02 3 GLY B C 1
ATOM 3911 O O . GLY B 1 3 ? -24.953 -48.562 35.406 1 23.02 3 GLY B O 1
ATOM 3912 N N . LYS B 1 4 ? -25.328 -47.688 37.438 1 32 4 LYS B N 1
ATOM 3913 C CA . LYS B 1 4 ? -25.703 -46.312 37.188 1 32 4 LYS B CA 1
ATOM 3914 C C . LYS B 1 4 ? -24.547 -45.531 36.531 1 32 4 LYS B C 1
ATOM 3916 O O . LYS B 1 4 ? -23.469 -45.438 37.094 1 32 4 LYS B O 1
ATOM 3921 N N . GLY B 1 5 ? -24.375 -45.562 35.188 1 28 5 GLY B N 1
ATOM 3922 C CA . GLY B 1 5 ? -23.391 -44.875 34.344 1 28 5 GLY B CA 1
ATOM 3923 C C . GLY B 1 5 ? -23.281 -43.375 34.688 1 28 5 GLY B C 1
ATOM 3924 O O . GLY B 1 5 ? -24.297 -42.719 34.844 1 28 5 GLY B O 1
ATOM 3925 N N . CYS B 1 6 ? -22.266 -43 35.469 1 27.33 6 CYS B N 1
ATOM 3926 C CA . CYS B 1 6 ? -21.875 -41.656 35.844 1 27.33 6 CYS B CA 1
ATOM 3927 C C . CYS B 1 6 ? -21.953 -40.719 34.625 1 27.33 6 CYS B C 1
ATOM 3929 O O . CYS B 1 6 ? -21.25 -40.906 33.625 1 27.33 6 CYS B O 1
ATOM 3931 N N . ARG B 1 7 ? -23.141 -40.188 34.281 1 28.8 7 ARG B N 1
ATOM 3932 C CA . ARG B 1 7 ? -23.344 -39.062 33.375 1 28.8 7 ARG B CA 1
ATOM 3933 C C . ARG B 1 7 ? -22.422 -37.906 33.75 1 28.8 7 ARG B C 1
ATOM 3935 O O . ARG B 1 7 ? -22.688 -37.188 34.719 1 28.8 7 ARG B O 1
ATOM 3942 N N . GLY B 1 8 ? -21.109 -38.125 33.719 1 28.75 8 GLY B N 1
ATOM 3943 C CA . GLY B 1 8 ? -20.203 -37 33.938 1 28.75 8 GLY B CA 1
ATOM 3944 C C . GLY B 1 8 ? -20.656 -35.719 33.25 1 28.75 8 GLY B C 1
ATOM 3945 O O . GLY B 1 8 ? -20.969 -35.75 32.062 1 28.75 8 GLY B O 1
ATOM 3946 N N . GLY B 1 9 ? -21.359 -34.875 33.938 1 29.75 9 GLY B N 1
ATOM 3947 C CA . GLY B 1 9 ? -21.844 -33.562 33.562 1 29.75 9 GLY B CA 1
ATOM 3948 C C . GLY B 1 9 ? -20.844 -32.781 32.719 1 29.75 9 GLY B C 1
ATOM 3949 O O . GLY B 1 9 ? -19.656 -32.719 33.062 1 29.75 9 GLY B O 1
ATOM 3950 N N . LEU B 1 10 ? -20.891 -32.844 31.453 1 30.3 10 LEU B N 1
ATOM 3951 C CA . LEU B 1 10 ? -20.188 -31.938 30.562 1 30.3 10 LEU B CA 1
ATOM 3952 C C . LEU B 1 10 ? -20.156 -30.531 31.172 1 30.3 10 LEU B C 1
ATOM 3954 O O . LEU B 1 10 ? -21.188 -29.906 31.359 1 30.3 10 LEU B O 1
ATOM 3958 N N . LEU B 1 11 ? -19.375 -30.203 32.188 1 32.5 11 LEU B N 1
ATOM 3959 C CA . LEU B 1 11 ? -19.141 -28.859 32.719 1 32.5 11 LEU B CA 1
ATOM 3960 C C . LEU B 1 11 ? -19.203 -27.828 31.594 1 32.5 11 LEU B C 1
ATOM 3962 O O . LEU B 1 11 ? -18.422 -27.906 30.641 1 32.5 11 LEU B O 1
ATOM 3966 N N . LEU B 1 12 ? -20.328 -27.453 31.203 1 36.41 12 LEU B N 1
ATOM 3967 C CA . LEU B 1 12 ? -20.5 -26.281 30.344 1 36.41 12 LEU B CA 1
ATOM 3968 C C . LEU B 1 12 ? -19.375 -25.266 30.562 1 36.41 12 LEU B C 1
ATOM 3970 O O . LEU B 1 12 ? -19.188 -24.781 31.688 1 36.41 12 LEU B O 1
ATOM 3974 N N . LYS B 1 13 ? -18.297 -25.406 30.141 1 42.91 13 LYS B N 1
ATOM 3975 C CA . LYS B 1 13 ? -17.234 -24.406 30.203 1 42.91 13 LYS B CA 1
ATOM 3976 C C . LYS B 1 13 ? -17.812 -23 30.281 1 42.91 13 LYS B C 1
ATOM 3978 O O . LYS B 1 13 ? -18.594 -22.609 29.422 1 42.91 13 LYS B O 1
ATOM 3983 N N . GLU B 1 14 ? -18.156 -22.344 31.344 1 55.47 14 GLU B N 1
ATOM 3984 C CA . GLU B 1 14 ? -18.656 -21 31.625 1 55.47 14 GLU B CA 1
ATOM 3985 C C . GLU B 1 14 ? -17.953 -19.953 30.766 1 55.47 14 GLU B C 1
ATOM 3987 O O . GLU B 1 14 ? -16.719 -19.938 30.703 1 55.47 14 GLU B O 1
ATOM 3992 N N . GLU B 1 15 ? -18.641 -19.453 29.75 1 74.44 15 GLU B N 1
ATOM 3993 C CA . GLU B 1 15 ? -18.141 -18.438 28.828 1 74.44 15 GLU B CA 1
ATOM 3994 C C . GLU B 1 15 ? -17.609 -17.219 29.562 1 74.44 15 GLU B C 1
ATOM 3996 O O . GLU B 1 15 ? -18.281 -16.703 30.453 1 74.44 15 GLU B O 1
ATOM 4001 N N . ILE B 1 16 ? -16.297 -16.938 29.547 1 87.81 16 ILE B N 1
ATOM 4002 C CA . ILE B 1 16 ? -15.633 -15.797 30.172 1 87.81 16 ILE B CA 1
ATOM 4003 C C . ILE B 1 16 ? -16.406 -14.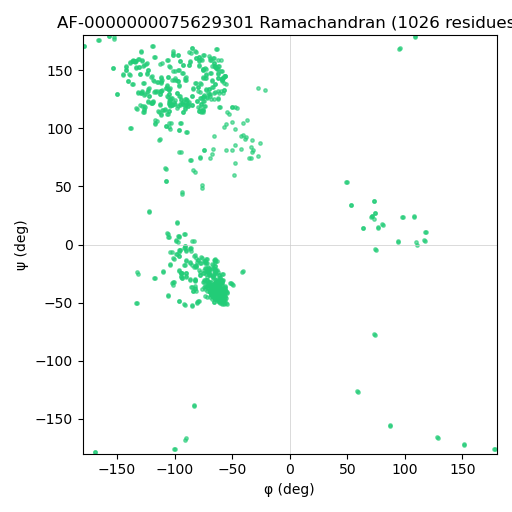516 29.875 1 87.81 16 ILE B C 1
ATOM 4005 O O . ILE B 1 16 ? -16.812 -14.273 28.734 1 87.81 16 ILE B O 1
ATOM 4009 N N . ARG B 1 17 ? -16.906 -13.906 31.047 1 92.94 17 ARG B N 1
ATOM 4010 C CA . ARG B 1 17 ? -17.578 -12.609 30.906 1 92.94 17 ARG B CA 1
ATOM 4011 C C . ARG B 1 17 ? -16.562 -11.492 30.75 1 92.94 17 ARG B C 1
ATOM 4013 O O . ARG B 1 17 ? -15.734 -11.266 31.641 1 92.94 17 ARG B O 1
ATOM 4020 N N . VAL B 1 18 ? -16.609 -10.781 29.516 1 94.88 18 VAL B N 1
ATOM 4021 C CA . VAL B 1 18 ? -15.648 -9.727 29.203 1 94.88 18 VAL B CA 1
ATOM 4022 C C . VAL B 1 18 ? -16.328 -8.359 29.344 1 94.88 18 VAL B C 1
ATOM 4024 O O . VAL B 1 18 ? -17.469 -8.188 28.938 1 94.88 18 VAL B O 1
ATOM 4027 N N . GLY B 1 19 ? -15.672 -7.426 30 1 96.31 19 GLY B N 1
ATOM 4028 C CA . GLY B 1 19 ? -16.078 -6.031 30.062 1 96.31 19 GLY B CA 1
ATOM 4029 C C . GLY B 1 19 ? -15.195 -5.117 29.234 1 96.31 19 GLY B C 1
ATOM 4030 O O . GLY B 1 19 ? -13.977 -5.27 29.219 1 96.31 19 GLY B O 1
ATOM 4031 N N . LEU B 1 20 ? -15.812 -4.203 28.453 1 95.25 20 LEU B N 1
ATOM 4032 C CA . LEU B 1 20 ? -15.086 -3.213 27.656 1 95.25 20 LEU B CA 1
ATOM 4033 C C . LEU B 1 20 ? -15.305 -1.812 28.219 1 95.25 20 LEU B C 1
ATOM 4035 O O . LEU B 1 20 ? -16.422 -1.296 28.203 1 95.25 20 LEU B O 1
ATOM 4039 N N . ILE B 1 21 ? -14.219 -1.221 28.688 1 94.12 21 ILE B N 1
ATOM 4040 C CA . ILE B 1 21 ? -14.289 0.156 29.156 1 94.12 21 ILE B CA 1
ATOM 4041 C C . ILE B 1 21 ? -14.148 1.118 27.984 1 94.12 21 ILE B C 1
ATOM 4043 O O . ILE B 1 21 ? -13.305 0.916 27.109 1 94.12 21 ILE B O 1
ATOM 4047 N N . THR B 1 22 ? -14.984 2.127 27.922 1 89.25 22 THR B N 1
ATOM 4048 C CA . THR B 1 22 ? -14.938 3.107 26.844 1 89.25 22 THR B CA 1
ATOM 4049 C C . THR B 1 22 ? -15.492 4.449 27.312 1 89.25 22 THR B C 1
ATOM 4051 O O . THR B 1 22 ? -15.742 4.648 28.5 1 89.25 22 THR B O 1
ATOM 4054 N N . SER B 1 23 ? -15.484 5.426 26.469 1 80.81 23 SER B N 1
ATOM 4055 C CA . SER B 1 23 ? -16.078 6.727 26.75 1 80.81 23 SER B CA 1
ATOM 4056 C C . SER B 1 23 ? -17.562 6.746 26.375 1 80.81 23 SER B C 1
ATOM 4058 O O . SER B 1 23 ? -18.047 5.848 25.688 1 80.81 23 SER B O 1
ATOM 4060 N N . ARG B 1 24 ? -18.234 7.723 26.844 1 77.31 24 ARG B N 1
ATOM 4061 C CA . ARG B 1 24 ? -19.641 7.883 26.547 1 77.31 24 ARG B CA 1
ATOM 4062 C C . ARG B 1 24 ? -19.859 8.039 25.031 1 77.31 24 ARG B C 1
ATOM 4064 O O . ARG B 1 24 ? -20.828 7.516 24.484 1 77.31 24 ARG B O 1
ATOM 4071 N N . SER B 1 25 ? -18.906 8.727 24.469 1 69.06 25 SER B N 1
ATOM 4072 C CA . SER B 1 25 ? -19.062 9.023 23.047 1 69.06 25 SER B CA 1
ATOM 4073 C C . SER B 1 25 ? -18.812 7.781 22.188 1 69.06 25 SER B C 1
ATOM 4075 O O . SER B 1 25 ? -19.312 7.68 21.078 1 69.06 25 SER B O 1
ATOM 4077 N N . ALA B 1 26 ? -18.094 6.77 22.766 1 77.94 26 ALA B N 1
ATOM 4078 C CA . ALA B 1 26 ? -17.703 5.602 21.984 1 77.94 26 ALA B CA 1
ATOM 4079 C C . ALA B 1 26 ? -18.594 4.406 22.297 1 77.94 26 ALA B C 1
ATOM 4081 O O . ALA B 1 26 ? -18.5 3.363 21.641 1 77.94 26 ALA B O 1
ATOM 4082 N N . LYS B 1 27 ? -19.453 4.547 23.266 1 83.94 27 LYS B N 1
ATOM 4083 C CA . LYS B 1 27 ? -20.281 3.434 23.734 1 83.94 27 LYS B CA 1
ATOM 4084 C C . LYS B 1 27 ? -21.109 2.855 22.578 1 83.94 27 LYS B C 1
ATOM 4086 O O . LYS B 1 27 ? -21.078 1.646 22.344 1 83.94 27 LYS B O 1
ATOM 4091 N N . GLY B 1 28 ? -21.766 3.744 21.922 1 79.19 28 GLY B N 1
ATOM 4092 C CA . GLY B 1 28 ? -22.609 3.297 20.812 1 79.19 28 GLY B CA 1
ATOM 4093 C C . GLY B 1 28 ? -21.828 2.568 19.734 1 79.19 28 GLY B C 1
ATOM 4094 O O . GLY B 1 28 ? -22.297 1.562 19.203 1 79.19 28 GLY B O 1
ATOM 4095 N N . LEU B 1 29 ? -20.719 3.123 19.438 1 80.69 29 LEU B N 1
ATOM 4096 C CA . LEU B 1 29 ? -19.859 2.523 18.438 1 80.69 29 LEU B CA 1
ATOM 4097 C C . LEU B 1 29 ? -19.453 1.108 18.828 1 80.69 29 LEU B C 1
ATOM 4099 O O . LEU B 1 29 ? -19.531 0.18 18.031 1 80.69 29 LEU B O 1
ATOM 4103 N N . ILE B 1 30 ? -19.047 0.919 20.078 1 86.31 30 ILE B N 1
ATOM 4104 C CA . ILE B 1 30 ? -18.578 -0.367 20.578 1 86.31 30 ILE B CA 1
ATOM 4105 C C . ILE B 1 30 ? -19.734 -1.36 20.609 1 86.31 30 ILE B C 1
ATOM 4107 O O . ILE B 1 30 ? -19.594 -2.512 20.188 1 86.31 30 ILE B O 1
ATOM 4111 N N . GLU B 1 31 ? -20.859 -0.937 21.031 1 87.75 31 GLU B N 1
ATOM 4112 C CA . GLU B 1 31 ? -22.031 -1.794 21.047 1 87.75 31 GLU B CA 1
ATOM 4113 C C . GLU B 1 31 ? -22.438 -2.232 19.641 1 87.75 31 GLU B C 1
ATOM 4115 O O . GLU B 1 31 ? -22.844 -3.375 19.438 1 87.75 31 GLU B O 1
ATOM 4120 N N . GLY B 1 32 ? -22.312 -1.338 18.797 1 81.56 32 GLY B N 1
ATOM 4121 C CA . GLY B 1 32 ? -22.562 -1.674 17.406 1 81.56 32 GLY B CA 1
ATOM 4122 C C . GLY B 1 32 ? -21.656 -2.76 16.859 1 81.56 32 GLY B C 1
ATOM 4123 O O . GLY B 1 32 ? -22.109 -3.695 16.203 1 81.56 32 GLY B O 1
ATOM 4124 N N . ILE B 1 33 ? -20.422 -2.609 17.141 1 83.31 33 ILE B N 1
ATOM 4125 C CA . ILE B 1 33 ? -19.438 -3.58 16.688 1 83.31 33 ILE B CA 1
ATOM 4126 C C . ILE B 1 33 ? -19.734 -4.945 17.297 1 83.31 33 ILE B C 1
ATOM 4128 O O . ILE B 1 33 ? -19.672 -5.969 16.609 1 83.31 33 ILE B O 1
ATOM 4132 N N . LEU B 1 34 ? -20.094 -4.957 18.578 1 86.69 34 LEU B N 1
ATOM 4133 C CA . LEU B 1 34 ? -20.406 -6.203 19.266 1 86.69 34 LEU B CA 1
ATOM 4134 C C . LEU B 1 34 ? -21.656 -6.852 18.672 1 86.69 34 LEU B C 1
ATOM 4136 O O . LEU B 1 34 ? -21.672 -8.062 18.438 1 86.69 34 LEU B O 1
ATOM 4140 N N . ARG B 1 35 ? -22.562 -6.07 18.375 1 85.5 35 ARG B N 1
ATOM 4141 C CA . ARG B 1 35 ? -23.812 -6.574 17.797 1 85.5 35 ARG B CA 1
ATOM 4142 C C . ARG B 1 35 ? -23.562 -7.184 16.422 1 85.5 35 ARG B C 1
ATOM 4144 O O . ARG B 1 35 ? -24.047 -8.281 16.125 1 85.5 35 ARG B O 1
ATOM 4151 N N . GLU B 1 36 ? -22.844 -6.492 15.672 1 80.62 36 GLU B N 1
ATOM 4152 C CA . GLU B 1 36 ? -22.578 -6.93 14.305 1 80.62 36 GLU B CA 1
ATOM 4153 C C . GLU B 1 36 ? -21.734 -8.203 14.289 1 80.62 36 GLU B C 1
ATOM 4155 O O . GLU B 1 36 ? -21.875 -9.023 13.375 1 80.62 36 GLU B O 1
ATOM 4160 N N . SER B 1 37 ? -20.953 -8.359 15.297 1 81.44 37 SER B N 1
ATOM 4161 C CA . SER B 1 37 ? -20.047 -9.5 15.328 1 81.44 37 SER B CA 1
ATOM 4162 C C . SER B 1 37 ? -20.641 -10.656 16.125 1 81.44 37 SER B C 1
ATOM 4164 O O . SER B 1 37 ? -20.016 -11.711 16.25 1 81.44 37 SER B O 1
ATOM 4166 N N . GLY B 1 38 ? -21.766 -10.492 16.734 1 83.44 38 GLY B N 1
ATOM 4167 C CA . GLY B 1 38 ? -22.422 -11.523 17.531 1 83.44 38 GLY B CA 1
ATOM 4168 C C . GLY B 1 38 ? -21.703 -11.82 18.828 1 83.44 38 GLY B C 1
ATOM 4169 O O . GLY B 1 38 ? -21.766 -12.945 19.344 1 83.44 38 GLY B O 1
ATOM 4170 N N . GLN B 1 39 ? -20.953 -10.859 19.266 1 85.75 39 GLN B N 1
ATOM 4171 C CA . GLN B 1 39 ? -20.25 -11.023 20.531 1 85.75 39 GLN B CA 1
ATOM 4172 C C . GLN B 1 39 ? -20.953 -10.305 21.656 1 85.75 39 GLN B C 1
ATOM 4174 O O . GLN B 1 39 ? -21.688 -9.336 21.438 1 85.75 39 GLN B O 1
ATOM 4179 N N . GLU B 1 40 ? -20.781 -10.891 22.781 1 90.62 40 GLU B N 1
ATOM 4180 C CA . GLU B 1 40 ? -21.391 -10.266 23.969 1 90.62 40 GLU B CA 1
ATOM 4181 C C . GLU B 1 40 ? -20.312 -9.805 24.953 1 90.62 40 GLU B C 1
ATOM 4183 O O . GLU B 1 40 ? -19.328 -10.508 25.172 1 90.62 40 GLU B O 1
ATOM 4188 N N . ALA B 1 41 ? -20.484 -8.617 25.359 1 93.94 41 ALA B N 1
ATOM 4189 C CA . ALA B 1 41 ? -19.609 -8.055 26.391 1 93.94 41 ALA B CA 1
ATOM 4190 C C . ALA B 1 41 ? -20.328 -6.953 27.172 1 93.94 41 ALA B C 1
ATOM 4192 O O . ALA B 1 41 ? -21.281 -6.363 26.672 1 93.94 41 ALA B O 1
ATOM 4193 N N . GLU B 1 42 ? -19.938 -6.781 28.359 1 94.75 42 GLU B N 1
ATOM 4194 C CA . GLU B 1 42 ? -20.422 -5.641 29.125 1 94.75 42 GLU B CA 1
ATOM 4195 C C . GLU B 1 42 ? -19.688 -4.363 28.75 1 94.75 42 GLU B C 1
ATOM 4197 O O . GLU B 1 42 ? -18.469 -4.254 28.984 1 94.75 42 GLU B O 1
ATOM 4202 N N . VAL B 1 43 ? -20.406 -3.41 28.172 1 94.62 43 VAL B N 1
ATOM 4203 C CA . VAL B 1 43 ? -19.781 -2.145 27.812 1 94.62 43 VAL B CA 1
ATOM 4204 C C . VAL B 1 43 ? -19.922 -1.153 28.969 1 94.62 43 VAL B C 1
ATOM 4206 O O . VAL B 1 43 ? -21.031 -0.791 29.344 1 94.62 43 VAL B O 1
ATOM 4209 N N . ILE B 1 44 ? -18.828 -0.761 29.516 1 94.88 44 ILE B N 1
ATOM 4210 C CA . ILE B 1 44 ? -18.797 0.144 30.656 1 94.88 44 ILE B CA 1
ATOM 4211 C C . ILE B 1 44 ? -18.312 1.52 30.203 1 94.88 44 ILE B C 1
ATOM 4213 O O . ILE B 1 44 ? -17.109 1.719 29.984 1 94.88 44 ILE B O 1
ATOM 4217 N N . ASP B 1 45 ? -19.141 2.457 30.031 1 90.19 45 ASP B N 1
ATOM 4218 C CA . ASP B 1 45 ? -18.766 3.795 29.594 1 90.19 45 ASP B CA 1
ATOM 4219 C C . ASP B 1 45 ? -18.469 4.703 30.781 1 90.19 45 ASP B C 1
ATOM 4221 O O . ASP B 1 45 ? -19.281 4.828 31.703 1 90.19 45 ASP B O 1
ATOM 4225 N N . LEU B 1 46 ? -17.359 5.285 30.828 1 88.81 46 LEU B N 1
ATOM 4226 C CA . LEU B 1 46 ? -16.984 6.262 31.844 1 88.81 46 LEU B CA 1
ATOM 4227 C C . LEU B 1 46 ? -17.594 7.625 31.562 1 88.81 46 LEU B C 1
ATOM 4229 O O . LEU B 1 46 ? -17.953 7.918 30.422 1 88.81 46 LEU B O 1
ATOM 4233 N N . PRO B 1 47 ? -17.766 8.367 32.562 1 85.06 47 PRO B N 1
ATOM 4234 C CA . PRO B 1 47 ? -18.344 9.695 32.344 1 85.06 47 PRO B CA 1
ATOM 4235 C C . PRO B 1 47 ? -17.344 10.695 31.766 1 85.06 47 PRO B C 1
ATOM 4237 O O . PRO B 1 47 ? -17.156 11.781 32.344 1 85.06 47 PRO B O 1
ATOM 4240 N N . VAL B 1 48 ? -16.719 10.234 30.703 1 76.69 48 VAL B N 1
ATOM 4241 C CA . VAL B 1 48 ? -15.766 11.07 29.969 1 76.69 48 VAL B CA 1
ATOM 4242 C C . VAL B 1 48 ? -16.094 11.039 28.484 1 76.69 48 VAL B C 1
ATOM 4244 O O . VAL B 1 48 ? -16.656 10.062 27.984 1 76.69 48 VAL B O 1
ATOM 4247 N N . HIS B 1 49 ? -15.859 12.055 27.891 1 62.72 49 HIS B N 1
ATOM 4248 C CA . HIS B 1 49 ? -16.188 12.156 26.484 1 62.72 49 HIS B CA 1
ATOM 4249 C C . HIS B 1 49 ? -15.102 11.531 25.609 1 62.72 49 HIS B C 1
ATOM 4251 O O . HIS B 1 49 ? -15.383 11.016 24.531 1 62.72 49 HIS B O 1
ATOM 4257 N N . ALA B 1 50 ? -13.883 11.734 26.047 1 63.97 50 ALA B N 1
ATOM 4258 C CA . ALA B 1 50 ? -12.773 11.133 25.312 1 63.97 50 ALA B CA 1
ATOM 4259 C C . ALA B 1 50 ? -11.859 10.344 26.25 1 63.97 50 ALA B C 1
ATOM 4261 O O . ALA B 1 50 ? -11.336 10.891 27.219 1 63.97 50 ALA B O 1
ATOM 4262 N N . ILE B 1 51 ? -11.75 9.094 25.984 1 68.31 51 ILE B N 1
ATOM 4263 C CA . ILE B 1 51 ? -10.992 8.234 26.875 1 68.31 51 ILE B CA 1
ATOM 4264 C C . ILE B 1 51 ? -9.531 8.164 26.438 1 68.31 51 ILE B C 1
ATOM 4266 O O . ILE B 1 51 ? -8.648 7.855 27.234 1 68.31 51 ILE B O 1
ATOM 4270 N N . GLY B 1 52 ? -9.344 8.555 25.203 1 61.59 52 GLY B N 1
ATOM 4271 C CA . GLY B 1 52 ? -7.992 8.477 24.672 1 61.59 52 GLY B CA 1
ATOM 4272 C C . GLY B 1 52 ? -7.023 9.414 25.375 1 61.59 52 GLY B C 1
ATOM 4273 O O . GLY B 1 52 ? -5.812 9.188 25.359 1 61.59 52 GLY B O 1
ATOM 4274 N N . MET B 1 53 ? -7.594 10.438 26.031 1 59.72 53 MET B N 1
ATOM 4275 C CA . MET B 1 53 ? -6.738 11.43 26.688 1 59.72 53 MET B CA 1
ATOM 4276 C C . MET B 1 53 ? -6.484 11.039 28.141 1 59.72 53 MET B C 1
ATOM 4278 O O . MET B 1 53 ? -5.699 11.695 28.828 1 59.72 53 MET B O 1
ATOM 4282 N N . LEU B 1 54 ? -7.105 9.969 28.531 1 73.44 54 LEU B N 1
ATOM 4283 C CA . LEU B 1 54 ? -7 9.602 29.938 1 73.44 54 LEU B CA 1
ATOM 4284 C C . LEU B 1 54 ? -5.844 8.625 30.156 1 73.44 54 LEU B C 1
ATOM 4286 O O . LEU B 1 54 ? -5.355 8.016 29.219 1 73.44 54 LEU B O 1
ATOM 4290 N N . SER B 1 55 ? -5.316 8.617 31.375 1 84.94 55 SER B N 1
ATOM 4291 C CA . SER B 1 55 ? -4.363 7.602 31.812 1 84.94 55 SER B CA 1
ATOM 4292 C C . SER B 1 55 ? -5.059 6.496 32.594 1 84.94 55 SER B C 1
ATOM 4294 O O . SER B 1 55 ? -6.191 6.664 33.062 1 84.94 55 SER B O 1
ATOM 4296 N N . THR B 1 56 ? -4.363 5.391 32.719 1 92.19 56 THR B N 1
ATOM 4297 C CA . THR B 1 56 ? -4.902 4.289 33.5 1 92.19 56 THR B CA 1
ATOM 4298 C C . THR B 1 56 ? -5.137 4.719 34.938 1 92.19 56 THR B C 1
ATOM 4300 O O . THR B 1 56 ? -6.094 4.277 35.594 1 92.19 56 THR B O 1
ATOM 4303 N N . LYS B 1 57 ? -4.34 5.68 35.406 1 90.75 57 LYS B N 1
ATOM 4304 C CA . LYS B 1 57 ? -4.504 6.203 36.75 1 90.75 57 LYS B CA 1
ATOM 4305 C C . LYS B 1 57 ? -5.812 6.977 36.875 1 90.75 57 LYS B C 1
ATOM 4307 O O . LYS B 1 57 ? -6.535 6.82 37.875 1 90.75 57 LYS B O 1
ATOM 4312 N N . THR B 1 58 ? -6.016 7.723 35.844 1 88.75 58 THR B N 1
ATOM 4313 C CA . THR B 1 58 ? -7.246 8.508 35.875 1 88.75 58 THR B CA 1
ATOM 4314 C C . THR B 1 58 ? -8.469 7.598 35.781 1 88.75 58 THR B C 1
ATOM 4316 O O . THR B 1 58 ? -9.469 7.836 36.469 1 88.75 58 THR B O 1
ATOM 4319 N N . ILE B 1 59 ? -8.375 6.617 35 1 92.62 59 ILE B N 1
ATOM 4320 C CA . ILE B 1 59 ? -9.477 5.676 34.875 1 92.62 59 ILE B CA 1
ATOM 4321 C C . ILE B 1 59 ? -9.711 4.957 36.219 1 92.62 59 ILE B C 1
ATOM 4323 O O . ILE B 1 59 ? -10.852 4.809 36.656 1 92.62 59 ILE B O 1
ATOM 4327 N N . ALA B 1 60 ? -8.641 4.555 36.875 1 94.5 60 ALA B N 1
ATOM 4328 C CA . ALA B 1 60 ? -8.727 3.9 38.188 1 94.5 60 ALA B CA 1
ATOM 4329 C C . ALA B 1 60 ? -9.398 4.805 39.188 1 94.5 60 ALA B C 1
ATOM 4331 O O . ALA B 1 60 ? -10.227 4.348 40 1 94.5 60 ALA B O 1
ATOM 4332 N N . LYS B 1 61 ? -9.039 6.035 39.062 1 92.62 61 LYS B N 1
ATOM 4333 C CA . LYS B 1 61 ? -9.625 7.008 40 1 92.62 61 LYS B CA 1
ATOM 4334 C C . LYS B 1 61 ? -11.133 7.141 39.75 1 92.62 61 LYS B C 1
ATOM 4336 O O . LYS B 1 61 ? -11.906 7.215 40.719 1 92.62 61 LYS B O 1
ATOM 4341 N N . ILE B 1 62 ? -11.492 7.152 38.562 1 92.44 62 ILE B N 1
ATOM 4342 C CA . ILE B 1 62 ? -12.898 7.277 38.188 1 92.44 62 ILE B CA 1
ATOM 4343 C C . ILE B 1 62 ? -13.672 6.059 38.688 1 92.44 62 ILE B C 1
ATOM 4345 O O . ILE B 1 62 ? -14.734 6.195 39.312 1 92.44 62 ILE B O 1
ATOM 4349 N N . LEU B 1 63 ? -13.125 4.918 38.562 1 93.69 63 LEU B N 1
ATOM 4350 C CA . LEU B 1 63 ? -13.781 3.68 38.969 1 93.69 63 LEU B CA 1
ATOM 4351 C C . LEU B 1 63 ? -13.898 3.602 40.5 1 93.69 63 LEU B C 1
ATOM 4353 O O . LEU B 1 63 ? -14.914 3.135 41.031 1 93.69 63 LEU B O 1
ATOM 4357 N N . ARG B 1 64 ? -12.898 4.105 41.125 1 92.75 64 ARG B N 1
ATOM 4358 C CA . ARG B 1 64 ? -12.898 4.098 42.594 1 92.75 64 ARG B CA 1
ATOM 4359 C C . ARG B 1 64 ? -13.969 5.039 43.156 1 92.75 64 ARG B C 1
ATOM 4361 O O . ARG B 1 64 ? -14.578 4.758 44.188 1 92.75 64 ARG B O 1
ATOM 4368 N N . SER B 1 65 ? -14.133 6.09 42.438 1 93.12 65 SER B N 1
ATOM 4369 C CA . SER B 1 65 ? -15.008 7.148 42.938 1 93.12 65 SER B CA 1
ATOM 4370 C C . SER B 1 65 ? -16.469 6.867 42.594 1 93.12 65 SER B C 1
ATOM 4372 O O . SER B 1 65 ? -17.375 7.438 43.188 1 93.12 65 SER B O 1
ATOM 4374 N N . ARG B 1 66 ? -16.734 6.031 41.688 1 93.19 66 ARG B N 1
ATOM 4375 C CA . ARG B 1 66 ? -18.094 5.75 41.25 1 93.19 66 ARG B CA 1
ATOM 4376 C C . ARG B 1 66 ? -18.484 4.301 41.531 1 93.19 66 ARG B C 1
ATOM 4378 O O . ARG B 1 66 ? -18.188 3.404 40.75 1 93.19 66 ARG B O 1
ATOM 4385 N N . ARG B 1 67 ? -19.297 4.07 42.469 1 91.81 67 ARG B N 1
ATOM 4386 C CA . ARG B 1 67 ? -19.656 2.74 42.969 1 91.81 67 ARG B CA 1
ATOM 4387 C C . ARG B 1 67 ? -20.391 1.945 41.875 1 91.81 67 ARG B C 1
ATOM 4389 O O . ARG B 1 67 ? -20.188 0.737 41.75 1 91.81 67 ARG B O 1
ATOM 4396 N N . ASP B 1 68 ? -21.234 2.6 41.125 1 93.75 68 ASP B N 1
ATOM 4397 C CA . ASP B 1 68 ? -22 1.926 40.094 1 93.75 68 ASP B CA 1
ATOM 4398 C C . ASP B 1 68 ? -21.062 1.354 39.031 1 93.75 68 ASP B C 1
ATOM 4400 O O . ASP B 1 68 ? -21.234 0.209 38.594 1 93.75 68 ASP B O 1
ATOM 4404 N N . LEU B 1 69 ? -20.109 2.117 38.625 1 94.88 69 LEU B N 1
ATOM 4405 C CA . LEU B 1 69 ? -19.156 1.683 37.625 1 94.88 69 LEU B CA 1
ATOM 4406 C C . LEU B 1 69 ? -18.266 0.572 38.156 1 94.88 69 LEU B C 1
ATOM 4408 O O . LEU B 1 69 ? -17.938 -0.376 37.438 1 94.88 69 LEU B O 1
ATOM 4412 N N . LEU B 1 70 ? -17.844 0.712 39.375 1 95.19 70 LEU B N 1
ATOM 4413 C CA . LEU B 1 70 ? -16.984 -0.285 40 1 95.19 70 LEU B CA 1
ATOM 4414 C C . LEU B 1 70 ? -17.688 -1.636 40.094 1 95.19 70 LEU B C 1
ATOM 4416 O O . LEU B 1 70 ? -17.078 -2.676 39.844 1 95.19 70 LEU B O 1
ATOM 4420 N N . GLU B 1 71 ? -18.922 -1.605 40.469 1 95 71 GLU B N 1
ATOM 4421 C CA . GLU B 1 71 ? -19.688 -2.838 40.562 1 95 71 GLU B CA 1
ATOM 4422 C C . GLU B 1 71 ? -19.859 -3.502 39.188 1 95 71 GLU B C 1
ATOM 4424 O O . GLU B 1 71 ? -19.766 -4.723 39.062 1 95 71 GLU B O 1
ATOM 4429 N N . ARG B 1 72 ? -20.109 -2.721 38.188 1 95.06 72 ARG B N 1
ATOM 4430 C CA . ARG B 1 72 ? -20.219 -3.252 36.844 1 95.06 72 ARG B CA 1
ATOM 4431 C C . ARG B 1 72 ? -18.891 -3.875 36.406 1 95.06 72 ARG B C 1
ATOM 4433 O O . ARG B 1 72 ? -18.891 -4.938 35.781 1 95.06 72 ARG B O 1
ATOM 4440 N N . ALA B 1 73 ? -17.844 -3.23 36.688 1 95.44 73 ALA B N 1
ATOM 4441 C CA . ALA B 1 73 ? -16.516 -3.719 36.344 1 95.44 73 ALA B CA 1
ATOM 4442 C C . ALA B 1 73 ? -16.203 -5.039 37.031 1 95.44 73 ALA B C 1
ATOM 4444 O O . ALA B 1 73 ? -15.578 -5.926 36.469 1 95.44 73 ALA B O 1
ATOM 4445 N N . ARG B 1 74 ? -16.688 -5.176 38.25 1 94.81 74 ARG B N 1
ATOM 4446 C CA . ARG B 1 74 ? -16.406 -6.367 39.031 1 94.81 74 ARG B CA 1
ATOM 4447 C C . ARG B 1 74 ? -17.328 -7.52 38.656 1 94.81 74 ARG B C 1
ATOM 4449 O O . ARG B 1 74 ? -17.062 -8.672 39 1 94.81 74 ARG B O 1
ATOM 4456 N N . SER B 1 75 ? -18.328 -7.18 37.906 1 93.88 75 SER B N 1
ATOM 4457 C CA . SER B 1 75 ? -19.297 -8.203 37.531 1 93.88 75 SER B CA 1
ATOM 4458 C C . SER B 1 75 ? -18.766 -9.078 36.406 1 93.88 75 SER B C 1
ATOM 4460 O O . SER B 1 75 ? -19.312 -10.141 36.125 1 93.88 75 SER B O 1
ATOM 4462 N N . VAL B 1 76 ? -17.75 -8.617 35.75 1 95.31 76 VAL B N 1
ATOM 4463 C CA . VAL B 1 76 ? -17.188 -9.375 34.656 1 95.31 76 VAL B CA 1
ATOM 4464 C C . VAL B 1 76 ? -15.922 -10.094 35.094 1 95.31 76 VAL B C 1
ATOM 4466 O O . VAL B 1 76 ? -15.398 -9.812 36.188 1 95.31 76 VAL B O 1
ATOM 4469 N N . ASP B 1 77 ? -15.508 -11.039 34.281 1 94.75 77 ASP B N 1
ATOM 4470 C CA . ASP B 1 77 ? -14.328 -11.828 34.625 1 94.75 77 ASP B CA 1
ATOM 4471 C C . ASP B 1 77 ? -13.047 -11.125 34.188 1 94.75 77 ASP B C 1
ATOM 4473 O O . ASP B 1 77 ? -12.008 -11.242 34.844 1 94.75 77 ASP B O 1
ATOM 4477 N N . ILE B 1 78 ? -13.078 -10.461 33.062 1 95.88 78 ILE B N 1
ATOM 4478 C CA . ILE B 1 78 ? -11.938 -9.758 32.469 1 95.88 78 ILE B CA 1
ATOM 4479 C C . ILE B 1 78 ? -12.383 -8.391 31.953 1 95.88 78 ILE B C 1
ATOM 4481 O O . ILE B 1 78 ? -13.461 -8.266 31.375 1 95.88 78 ILE B O 1
ATOM 4485 N N . LEU B 1 79 ? -11.523 -7.41 32.219 1 96.06 79 LEU B N 1
ATOM 4486 C CA . LEU B 1 79 ? -11.781 -6.07 31.703 1 96.06 79 LEU B CA 1
ATOM 4487 C C . LEU B 1 79 ? -10.766 -5.688 30.625 1 96.06 79 LEU B C 1
ATOM 4489 O O . LEU B 1 79 ? -9.586 -6.012 30.75 1 96.06 79 LEU B O 1
ATOM 4493 N N . VAL B 1 80 ? -11.258 -5.008 29.625 1 95.25 80 VAL B N 1
ATOM 4494 C CA . VAL B 1 80 ? -10.391 -4.535 28.547 1 95.25 80 VAL B CA 1
ATOM 4495 C C . VAL B 1 80 ? -10.578 -3.029 28.359 1 95.25 80 VAL B C 1
ATOM 4497 O O . VAL B 1 80 ? -11.703 -2.537 28.297 1 95.25 80 VAL B O 1
ATOM 4500 N N . ILE B 1 81 ? -9.484 -2.279 28.344 1 93.88 81 ILE B N 1
ATOM 4501 C CA . ILE B 1 81 ? -9.523 -0.849 28.062 1 93.88 81 ILE B CA 1
ATOM 4502 C C . ILE B 1 81 ? -8.984 -0.59 26.656 1 93.88 81 ILE B C 1
ATOM 4504 O O . ILE B 1 81 ? -8.328 -1.451 26.078 1 93.88 81 ILE B O 1
ATOM 4508 N N . PRO B 1 82 ? -9.344 0.579 26.047 1 87.56 82 PRO B N 1
ATOM 4509 C CA . PRO B 1 82 ? -8.797 0.866 24.719 1 87.56 82 PRO B CA 1
ATOM 4510 C C . PRO B 1 82 ? -7.27 0.837 24.688 1 87.56 82 PRO B C 1
ATOM 4512 O O . PRO B 1 82 ? -6.621 1.235 25.656 1 87.56 82 PRO B O 1
ATOM 4515 N N . GLY B 1 83 ? -6.766 0.407 23.641 1 84.31 83 GLY B N 1
ATOM 4516 C CA . GLY B 1 83 ? -5.332 0.181 23.516 1 84.31 83 GLY B CA 1
ATOM 4517 C C . GLY B 1 83 ? -4.52 1.458 23.609 1 84.31 83 GLY B C 1
ATOM 4518 O O . GLY B 1 83 ? -3.35 1.429 23.984 1 84.31 83 GLY B O 1
ATOM 4519 N N . HIS B 1 84 ? -5.113 2.604 23.297 1 78.94 84 HIS B N 1
ATOM 4520 C CA . HIS B 1 84 ? -4.348 3.842 23.203 1 78.94 84 HIS B CA 1
ATOM 4521 C C . HIS B 1 84 ? -4.297 4.559 24.547 1 78.94 84 HIS B C 1
ATOM 4523 O O . HIS B 1 84 ? -3.654 5.605 24.672 1 78.94 84 HIS B O 1
ATOM 4529 N N . VAL B 1 85 ? -5.004 4.062 25.578 1 83.56 85 VAL B N 1
ATOM 4530 C CA . VAL B 1 85 ? -4.957 4.648 26.906 1 83.56 85 VAL B CA 1
ATOM 4531 C C . VAL B 1 85 ? -3.537 4.555 27.453 1 83.56 85 VAL B C 1
ATOM 4533 O O . VAL B 1 85 ? -2.887 3.514 27.344 1 83.56 85 VAL B O 1
ATOM 4536 N N . ARG B 1 86 ? -3.094 5.66 27.953 1 80.56 86 ARG B N 1
ATOM 4537 C CA . ARG B 1 86 ? -1.722 5.699 28.453 1 80.56 86 ARG B CA 1
ATOM 4538 C C . ARG B 1 86 ? -1.613 5.035 29.812 1 80.56 86 ARG B C 1
ATOM 4540 O O . ARG B 1 86 ? -2.492 5.203 30.672 1 80.56 86 ARG B O 1
ATOM 4547 N N . GLY B 1 87 ? -0.542 4.242 30.047 1 85.88 87 GLY B N 1
ATOM 4548 C CA . GLY B 1 87 ? -0.258 3.678 31.344 1 85.88 87 GLY B CA 1
ATOM 4549 C C . GLY B 1 87 ? -0.496 2.182 31.422 1 85.88 87 GLY B C 1
ATOM 4550 O O . GLY B 1 87 ? -0.868 1.56 30.422 1 85.88 87 GLY B O 1
ATOM 4551 N N . ASP B 1 88 ? -0.247 1.553 32.562 1 92.38 88 ASP B N 1
ATOM 4552 C CA . ASP B 1 88 ? -0.376 0.125 32.844 1 92.38 88 ASP B CA 1
ATOM 4553 C C . ASP B 1 88 ? -1.777 -0.212 33.344 1 92.38 88 ASP B C 1
ATOM 4555 O O . ASP B 1 88 ? -2.193 0.27 34.406 1 92.38 88 ASP B O 1
ATOM 4559 N N . ALA B 1 89 ? -2.385 -1.035 32.656 1 94.56 89 ALA B N 1
ATOM 4560 C CA . ALA B 1 89 ? -3.752 -1.406 33 1 94.56 89 ALA B CA 1
ATOM 4561 C C . ALA B 1 89 ? -3.795 -2.125 34.344 1 94.56 89 ALA B C 1
ATOM 4563 O O . ALA B 1 89 ? -4.863 -2.275 34.938 1 94.56 89 ALA B O 1
ATOM 4564 N N . ALA B 1 90 ? -2.668 -2.586 34.844 1 94.62 90 ALA B N 1
ATOM 4565 C CA . ALA B 1 90 ? -2.586 -3.258 36.156 1 94.62 90 ALA B CA 1
ATOM 4566 C C . ALA B 1 90 ? -3.074 -2.35 37.281 1 94.62 90 ALA B C 1
ATOM 4568 O O . ALA B 1 90 ? -3.586 -2.826 38.281 1 94.62 90 ALA B O 1
ATOM 4569 N N . VAL B 1 91 ? -2.854 -1.04 37.031 1 95.19 91 VAL B N 1
ATOM 4570 C CA . VAL B 1 91 ? -3.297 -0.056 38.031 1 95.19 91 VAL B CA 1
ATOM 4571 C C . VAL B 1 91 ? -4.809 -0.164 38.219 1 95.19 91 VAL B C 1
ATOM 4573 O O . VAL B 1 91 ? -5.305 -0.034 39.344 1 95.19 91 VAL B O 1
ATOM 4576 N N . ILE B 1 92 ? -5.488 -0.393 37.156 1 96.12 92 ILE B N 1
ATOM 4577 C CA . ILE B 1 92 ? -6.941 -0.528 37.188 1 96.12 92 ILE B CA 1
ATOM 4578 C C . ILE B 1 92 ? -7.316 -1.869 37.812 1 96.12 92 ILE B C 1
ATOM 4580 O O . ILE B 1 92 ? -8.289 -1.959 38.562 1 96.12 92 ILE B O 1
ATOM 4584 N N . SER B 1 93 ? -6.559 -2.885 37.5 1 96.19 93 SER B N 1
ATOM 4585 C CA . SER B 1 93 ? -6.789 -4.223 38.031 1 96.19 93 SER B CA 1
ATOM 4586 C C . SER B 1 93 ? -6.777 -4.223 39.562 1 96.19 93 SER B C 1
ATOM 4588 O O . SER B 1 93 ? -7.562 -4.934 40.188 1 96.19 93 SER B O 1
ATOM 4590 N N . LYS B 1 94 ? -5.945 -3.463 40.125 1 95.19 94 LYS B N 1
ATOM 4591 C CA . LYS B 1 94 ? -5.828 -3.373 41.594 1 95.19 94 LYS B CA 1
ATOM 4592 C C . LYS B 1 94 ? -7.102 -2.807 42.188 1 95.19 94 LYS B C 1
ATOM 4594 O O . LYS B 1 94 ? -7.469 -3.174 43.312 1 95.19 94 LYS B O 1
ATOM 4599 N N . VAL B 1 95 ? -7.699 -1.971 41.5 1 95.62 95 VAL B N 1
ATOM 4600 C CA . VAL B 1 95 ? -8.891 -1.302 42 1 95.62 95 VAL B CA 1
ATOM 4601 C C . VAL B 1 95 ? -10.109 -2.207 41.812 1 95.62 95 VAL B C 1
ATOM 4603 O O . VAL B 1 95 ? -10.938 -2.33 42.719 1 95.62 95 VAL B O 1
ATOM 4606 N N . VAL B 1 96 ? -10.156 -2.877 40.688 1 95.69 96 VAL B N 1
ATOM 4607 C CA . VAL B 1 96 ? -11.352 -3.633 40.344 1 95.69 96 VAL B CA 1
ATOM 4608 C C . VAL B 1 96 ? -11.25 -5.055 40.875 1 95.69 96 VAL B C 1
ATOM 4610 O O . VAL B 1 96 ? -12.266 -5.711 41.125 1 95.69 96 VAL B O 1
ATOM 4613 N N . GLY B 1 97 ? -10.109 -5.559 41.031 1 93.94 97 GLY B N 1
ATOM 4614 C CA . GLY B 1 97 ? -9.914 -6.914 41.5 1 93.94 97 GLY B CA 1
ATOM 4615 C C . GLY B 1 97 ? -10.102 -7.961 40.406 1 93.94 97 GLY B C 1
ATOM 4616 O O . GLY B 1 97 ? -10.516 -9.086 40.719 1 93.94 97 GLY B O 1
ATOM 4617 N N . ARG B 1 98 ? -10.055 -7.566 39.188 1 94.06 98 ARG B N 1
ATOM 4618 C CA . ARG B 1 98 ? -10.133 -8.422 38.031 1 94.06 98 ARG B CA 1
ATOM 4619 C C . ARG B 1 98 ? -8.961 -8.172 37.062 1 94.06 98 ARG B C 1
ATOM 4621 O O . ARG B 1 98 ? -8.359 -7.098 37.094 1 94.06 98 ARG B O 1
ATOM 4628 N N . PRO B 1 99 ? -8.625 -9.188 36.312 1 94.75 99 PRO B N 1
A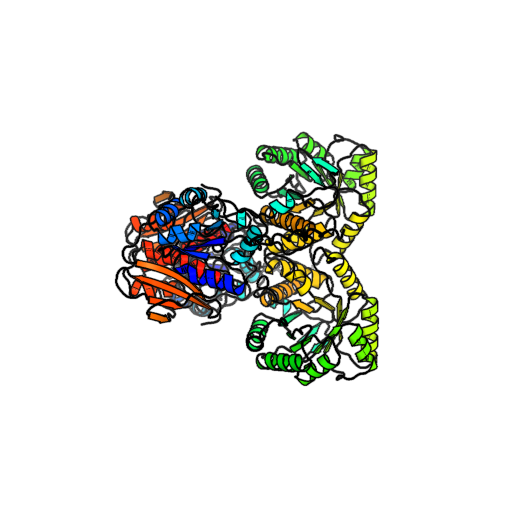TOM 4629 C CA . PRO B 1 99 ? -7.637 -8.906 35.25 1 94.75 99 PRO B CA 1
ATOM 4630 C C . PRO B 1 99 ? -8.094 -7.828 34.281 1 94.75 99 PRO B C 1
ATOM 4632 O O . PRO B 1 99 ? -9.25 -7.836 33.844 1 94.75 99 PRO B O 1
ATOM 4635 N N . VAL B 1 100 ? -7.227 -6.883 34.062 1 96.31 100 VAL B N 1
ATOM 4636 C CA . VAL B 1 100 ? -7.496 -5.812 33.094 1 96.31 100 VAL B CA 1
ATOM 4637 C C . VAL B 1 100 ? -6.398 -5.773 32.031 1 96.31 100 VAL B C 1
ATOM 4639 O O . VAL B 1 100 ? -5.211 -5.809 32.375 1 96.31 100 VAL B O 1
ATOM 4642 N N . TYR B 1 101 ? -6.824 -5.719 30.766 1 94.56 101 TYR B N 1
ATOM 4643 C CA . TYR B 1 101 ? -5.871 -5.707 29.656 1 94.56 101 TYR B CA 1
ATOM 4644 C C . TYR B 1 101 ? -6.098 -4.496 28.75 1 94.56 101 TYR B C 1
ATOM 4646 O O . TYR B 1 101 ? -7.195 -3.941 28.719 1 94.56 101 TYR B O 1
ATOM 4654 N N . LYS B 1 102 ? -4.996 -4.121 28.047 1 91.81 102 LYS B N 1
ATOM 4655 C CA . LYS B 1 102 ? -5.141 -3.199 26.922 1 91.81 102 LYS B CA 1
ATOM 4656 C C . LYS B 1 102 ? -5.695 -3.914 25.688 1 91.81 102 LYS B C 1
ATOM 4658 O O . LYS B 1 102 ? -5.152 -4.938 25.266 1 91.81 102 LYS B O 1
ATOM 4663 N N . GLY B 1 103 ? -6.805 -3.396 25.281 1 89.38 103 GLY B N 1
ATOM 4664 C CA . GLY B 1 103 ? -7.395 -3.945 24.062 1 89.38 103 GLY B CA 1
ATOM 4665 C C . GLY B 1 103 ? -6.812 -3.354 22.797 1 89.38 103 GLY B C 1
ATOM 4666 O O . GLY B 1 103 ? -5.598 -3.174 22.688 1 89.38 103 GLY B O 1
ATOM 4667 N N . THR B 1 104 ? -7.699 -3.1 21.859 1 85.06 104 THR B N 1
ATOM 4668 C CA . THR B 1 104 ? -7.273 -2.617 20.547 1 85.06 104 THR B CA 1
ATOM 4669 C C . THR B 1 104 ? -7.367 -1.096 20.469 1 85.06 104 THR B C 1
ATOM 4671 O O . THR B 1 104 ? -8.156 -0.482 21.203 1 85.06 104 THR B O 1
ATOM 4674 N N . VAL B 1 105 ? -6.488 -0.504 19.656 1 76.94 105 VAL B N 1
ATOM 4675 C CA . VAL B 1 105 ? -6.613 0.914 19.328 1 76.94 105 VAL B CA 1
ATOM 4676 C C . VAL B 1 105 ? -7.797 1.132 18.391 1 76.94 105 VAL B C 1
ATOM 4678 O O . VAL B 1 105 ? -8.656 1.975 18.656 1 76.94 105 VAL B O 1
ATOM 4681 N N . SER B 1 106 ? -7.879 0.289 17.422 1 74.44 106 SER B N 1
ATOM 4682 C CA . SER B 1 106 ? -9.008 0.333 16.5 1 74.44 106 SER B CA 1
ATOM 4683 C C . SER B 1 106 ? -10.117 -0.62 16.922 1 74.44 106 SER B C 1
ATOM 4685 O O . SER B 1 106 ? -9.891 -1.824 17.062 1 74.44 106 SER B O 1
ATOM 4687 N N . PRO B 1 107 ? -11.305 -0.089 17.078 1 79.12 107 PRO B N 1
ATOM 4688 C CA . PRO B 1 107 ? -12.406 -0.928 17.562 1 79.12 107 PRO B CA 1
ATOM 4689 C C . PRO B 1 107 ? -12.773 -2.039 16.578 1 79.12 107 PRO B C 1
ATOM 4691 O O . PRO B 1 107 ? -13.469 -2.988 16.953 1 79.12 107 PRO B O 1
ATOM 4694 N N . VAL B 1 108 ? -12.305 -1.959 15.422 1 76.81 108 VAL B N 1
ATOM 4695 C CA . VAL B 1 108 ? -12.68 -2.949 14.414 1 76.81 108 VAL B CA 1
ATOM 4696 C C . VAL B 1 108 ? -12.117 -4.312 14.797 1 76.81 108 VAL B C 1
ATOM 4698 O O . VAL B 1 108 ? -12.562 -5.344 14.289 1 76.81 108 VAL B O 1
ATOM 4701 N N . TYR B 1 109 ? -11.156 -4.398 15.68 1 79.5 109 TYR B N 1
ATOM 4702 C CA . TYR B 1 109 ? -10.5 -5.648 16.047 1 79.5 109 TYR B CA 1
ATOM 4703 C C . TYR B 1 109 ? -11.078 -6.203 17.344 1 79.5 109 TYR B C 1
ATOM 4705 O O . TYR B 1 109 ? -10.609 -7.227 17.844 1 79.5 109 TYR B O 1
ATOM 4713 N N . ILE B 1 110 ? -12.102 -5.512 17.859 1 86.5 110 ILE B N 1
ATOM 4714 C CA . ILE B 1 110 ? -12.703 -5.953 19.109 1 86.5 110 ILE B CA 1
ATOM 4715 C C . ILE B 1 110 ? -13.172 -7.398 18.984 1 86.5 110 ILE B C 1
ATOM 4717 O O . ILE B 1 110 ? -12.914 -8.227 19.859 1 86.5 110 ILE B O 1
ATOM 4721 N N . PRO B 1 111 ? -13.742 -7.82 17.844 1 83.69 111 PRO B N 1
ATOM 4722 C CA . PRO B 1 111 ? -14.141 -9.227 17.719 1 83.69 111 PRO B CA 1
ATOM 4723 C C . PRO B 1 111 ? -12.961 -10.188 17.828 1 83.69 111 PRO B C 1
ATOM 4725 O O . PRO B 1 111 ? -13.086 -11.266 18.406 1 83.69 111 PRO B O 1
ATOM 4728 N N . ASP B 1 112 ? -11.828 -9.805 17.328 1 82.12 112 ASP B N 1
ATOM 4729 C CA . ASP B 1 112 ? -10.633 -10.648 17.375 1 82.12 112 ASP B CA 1
ATOM 4730 C C . ASP B 1 112 ? -10.148 -10.828 18.812 1 82.12 112 ASP B C 1
ATOM 4732 O O . ASP B 1 112 ? -9.797 -11.938 19.219 1 82.12 112 ASP B O 1
ATOM 4736 N N . ILE B 1 113 ? -10.164 -9.789 19.578 1 86.06 113 ILE B N 1
ATOM 4737 C CA . ILE B 1 113 ? -9.633 -9.898 20.938 1 86.06 113 ILE B CA 1
ATOM 4738 C C . ILE B 1 113 ? -10.625 -10.664 21.812 1 86.06 113 ILE B C 1
ATOM 4740 O O . ILE B 1 113 ? -10.227 -11.375 22.734 1 86.06 113 ILE B O 1
ATOM 4744 N N . MET B 1 114 ? -11.906 -10.531 21.469 1 87.88 114 MET B N 1
ATOM 4745 C CA . MET B 1 114 ? -12.906 -11.32 22.188 1 87.88 114 MET B CA 1
ATOM 4746 C C . MET B 1 114 ? -12.672 -12.812 21.984 1 87.88 114 MET B C 1
ATOM 4748 O O . MET B 1 114 ? -12.75 -13.594 22.938 1 87.88 114 MET B O 1
ATOM 4752 N N . LYS B 1 115 ? -12.305 -13.133 20.781 1 82.94 115 LYS B N 1
ATOM 4753 C CA . LYS B 1 115 ? -12.023 -14.531 20.484 1 82.94 115 LYS B CA 1
ATOM 4754 C C . LYS B 1 115 ? -10.781 -15.008 21.219 1 82.94 115 LYS B C 1
ATOM 4756 O O . LYS B 1 115 ? -10.75 -16.125 21.734 1 82.94 115 LYS B O 1
ATOM 4761 N N . ILE B 1 116 ? -9.797 -14.164 21.281 1 81.44 116 ILE B N 1
ATOM 4762 C CA . ILE B 1 116 ? -8.555 -14.492 21.969 1 81.44 116 ILE B CA 1
ATOM 4763 C C . ILE B 1 116 ? -8.844 -14.719 23.453 1 81.44 116 ILE B C 1
ATOM 4765 O O . ILE B 1 116 ? -8.422 -15.727 24.031 1 81.44 116 ILE B O 1
ATOM 4769 N N . LEU B 1 117 ? -9.625 -13.875 24.062 1 86.56 117 LEU B N 1
ATOM 4770 C CA . LEU B 1 117 ? -9.914 -13.953 25.484 1 86.56 117 LEU B CA 1
ATOM 4771 C C . LEU B 1 117 ? -10.805 -15.156 25.797 1 86.56 117 LEU B C 1
ATOM 4773 O O . LEU B 1 117 ? -10.578 -15.859 26.781 1 86.56 117 LEU B O 1
ATOM 4777 N N . ARG B 1 118 ? -11.695 -15.438 24.969 1 85.88 118 ARG B N 1
ATOM 4778 C CA . ARG B 1 118 ? -12.625 -16.547 25.188 1 85.88 118 ARG B CA 1
ATOM 4779 C C . ARG B 1 118 ? -11.938 -17.891 25 1 85.88 118 ARG B C 1
ATOM 4781 O O . ARG B 1 118 ? -12.359 -18.891 25.578 1 85.88 118 ARG B O 1
ATOM 4788 N N . SER B 1 119 ? -10.914 -17.859 24.219 1 79.44 119 SER B N 1
ATOM 4789 C CA . SER B 1 119 ? -10.141 -19.078 24.016 1 79.44 119 SER B CA 1
ATOM 4790 C C . SER B 1 119 ? -9.102 -19.266 25.109 1 79.44 119 SER B C 1
ATOM 4792 O O . SER B 1 119 ? -8.266 -20.172 25.047 1 79.44 119 SER B O 1
ATOM 4794 N N . GLY B 1 120 ? -9.164 -18.344 26.016 1 81.19 120 GLY B N 1
ATOM 4795 C CA . GLY B 1 120 ? -8.266 -18.453 27.156 1 81.19 120 GLY B CA 1
ATOM 4796 C C . GLY B 1 120 ? -6.98 -17.672 26.969 1 81.19 120 GLY B C 1
ATOM 4797 O O . GLY B 1 120 ? -6.066 -17.766 27.797 1 81.19 120 GLY B O 1
ATOM 4798 N N . GLY B 1 121 ? -6.93 -16.969 25.797 1 78.75 121 GLY B N 1
ATOM 4799 C CA . GLY B 1 121 ? -5.762 -16.141 25.578 1 78.75 121 GLY B CA 1
ATOM 4800 C C . GLY B 1 121 ? -5.707 -14.93 26.484 1 78.75 121 GLY B C 1
ATOM 4801 O O . GLY B 1 121 ? -6.688 -14.617 27.172 1 78.75 121 GLY B O 1
ATOM 4802 N N . LYS B 1 122 ? -4.484 -14.367 26.578 1 82 122 LYS B N 1
ATOM 4803 C CA . LYS B 1 122 ? -4.289 -13.172 27.391 1 82 122 LYS B CA 1
ATOM 4804 C C . LYS B 1 122 ? -3.764 -12.008 26.562 1 82 122 LYS B C 1
ATOM 4806 O O . LYS B 1 122 ? -3.1 -12.227 25.547 1 82 122 LYS B O 1
ATOM 4811 N N . LEU B 1 123 ? -4.191 -10.891 26.891 1 88.56 123 LEU B N 1
ATOM 4812 C CA . LEU B 1 123 ? -3.66 -9.656 26.312 1 88.56 123 LEU B CA 1
ATOM 4813 C C . LEU B 1 123 ? -2.652 -9.008 27.25 1 88.56 123 LEU B C 1
ATOM 4815 O O . LEU B 1 123 ? -2.232 -9.609 28.234 1 88.56 123 LEU B O 1
ATOM 4819 N N . ASP B 1 124 ? -2.168 -7.844 26.859 1 88.19 124 ASP B N 1
ATOM 4820 C CA . ASP B 1 124 ? -1.128 -7.176 27.625 1 88.19 124 ASP B CA 1
ATOM 4821 C C . ASP B 1 124 ? -1.704 -6.008 28.438 1 88.19 124 ASP B C 1
ATOM 4823 O O . ASP B 1 124 ? -2.709 -5.414 28.031 1 88.19 124 ASP B O 1
ATOM 4827 N N . THR B 1 125 ? -1.063 -5.703 29.531 1 91.88 125 THR B N 1
ATOM 4828 C CA . THR B 1 125 ? -1.564 -4.625 30.375 1 91.88 125 THR B CA 1
ATOM 4829 C C . THR B 1 125 ? -0.949 -3.289 29.969 1 91.88 125 THR B C 1
ATOM 4831 O O . THR B 1 125 ? -1.451 -2.229 30.344 1 91.88 125 THR B O 1
ATOM 4834 N N . GLU B 1 126 ? 0.103 -3.336 29.156 1 88.31 126 GLU B N 1
ATOM 4835 C CA . GLU B 1 126 ? 0.824 -2.107 28.844 1 88.31 126 GLU B CA 1
ATOM 4836 C C . GLU B 1 126 ? 0.758 -1.792 27.344 1 88.31 126 GLU B C 1
ATOM 4838 O O . GLU B 1 126 ? 0.803 -0.625 26.953 1 88.31 126 GLU B O 1
ATOM 4843 N N . LYS B 1 127 ? 0.656 -2.822 26.641 1 84 127 LYS B N 1
ATOM 4844 C CA . LYS B 1 127 ? 0.685 -2.635 25.188 1 84 127 LYS B CA 1
ATOM 4845 C C . LYS B 1 127 ? -0.671 -2.953 24.562 1 84 127 LYS B C 1
ATOM 4847 O O . LYS B 1 127 ? -1.349 -3.893 24.984 1 84 127 LYS B O 1
ATOM 4852 N N . PRO B 1 128 ? -1.001 -2.145 23.5 1 84.69 128 PRO B N 1
ATOM 4853 C CA . PRO B 1 128 ? -2.24 -2.461 22.797 1 84.69 128 PRO B CA 1
ATOM 4854 C C . PRO B 1 128 ? -2.217 -3.85 22.156 1 84.69 128 PRO B C 1
ATOM 4856 O O . PRO B 1 128 ? -1.143 -4.383 21.875 1 84.69 128 PRO B O 1
ATOM 4859 N N . ALA B 1 129 ? -3.389 -4.438 21.984 1 80.5 129 ALA B N 1
ATOM 4860 C CA . ALA B 1 129 ? -3.535 -5.801 21.484 1 80.5 129 ALA B CA 1
ATOM 4861 C C . ALA B 1 129 ? -2.844 -5.957 20.125 1 80.5 129 ALA B C 1
ATOM 4863 O O . ALA B 1 129 ? -2.277 -7.012 19.844 1 80.5 129 ALA B O 1
ATOM 4864 N N . GLU B 1 130 ? -2.893 -4.957 19.328 1 72.38 130 GLU B N 1
ATOM 4865 C CA . GLU B 1 130 ? -2.307 -5.012 18 1 72.38 130 GLU B CA 1
ATOM 4866 C C . GLU B 1 130 ? -0.797 -5.223 18.062 1 72.38 130 GLU B C 1
ATOM 4868 O O . GLU B 1 130 ? -0.195 -5.738 17.125 1 72.38 130 GLU B O 1
ATOM 4873 N N . GLU B 1 131 ? -0.257 -4.809 19.25 1 68.56 131 GLU B N 1
ATOM 4874 C CA . GLU B 1 131 ? 1.188 -4.918 19.422 1 68.56 131 GLU B CA 1
ATOM 4875 C C . GLU B 1 131 ? 1.563 -6.238 20.094 1 68.56 131 GLU B C 1
ATOM 4877 O O . GLU B 1 131 ? 2.721 -6.66 20.047 1 68.56 131 GLU B O 1
ATOM 4882 N N . VAL B 1 132 ? 0.591 -6.758 20.828 1 63.19 132 VAL B N 1
ATOM 4883 C CA . VAL B 1 132 ? 0.852 -7.957 21.609 1 63.19 132 VAL B CA 1
ATOM 4884 C C . VAL B 1 132 ? 0.664 -9.195 20.734 1 63.19 132 VAL B C 1
ATOM 4886 O O . VAL B 1 132 ? 1.48 -10.125 20.781 1 63.19 132 VAL B O 1
ATOM 4889 N N . VAL B 1 133 ? -0.45 -9.18 20.156 1 61.34 133 VAL B N 1
ATOM 4890 C CA . VAL B 1 133 ? -0.689 -10.336 19.297 1 61.34 133 VAL B CA 1
ATOM 4891 C C . VAL B 1 133 ? 0.07 -10.172 17.984 1 61.34 133 VAL B C 1
ATOM 4893 O O . VAL B 1 133 ? -0.397 -9.484 17.078 1 61.34 133 VAL B O 1
ATOM 4896 N N . LYS B 1 134 ? 1.317 -10.367 18.141 1 63.25 134 LYS B N 1
ATOM 4897 C CA . LYS B 1 134 ? 2.213 -10.18 17 1 63.25 134 LYS B CA 1
ATOM 4898 C C . LYS B 1 134 ? 2.377 -11.469 16.219 1 63.25 134 LYS B C 1
ATOM 4900 O O . LYS B 1 134 ? 2.193 -12.562 16.75 1 63.25 134 LYS B O 1
ATOM 4905 N N . LEU B 1 135 ? 2.422 -11.25 15.078 1 67.75 135 LEU B N 1
ATOM 4906 C CA . LEU B 1 135 ? 2.754 -12.359 14.195 1 67.75 135 LEU B CA 1
ATOM 4907 C C . LEU B 1 135 ? 3.873 -13.211 14.789 1 67.75 135 LEU B C 1
ATOM 4909 O O . LEU B 1 135 ? 3.941 -14.414 14.539 1 67.75 135 LEU B O 1
ATOM 4913 N N . SER B 1 136 ? 4.598 -12.539 15.648 1 64.88 136 SER B N 1
ATOM 4914 C CA . SER B 1 136 ? 5.75 -13.203 16.25 1 64.88 136 SER B CA 1
ATOM 4915 C C . SER B 1 136 ? 5.316 -14.312 17.203 1 64.88 136 SER B C 1
ATOM 4917 O O . SER B 1 136 ? 6.055 -15.273 17.422 1 64.88 136 SER B O 1
ATOM 4919 N N . ASP B 1 137 ? 4.141 -14.141 17.719 1 66.44 137 ASP B N 1
ATOM 4920 C CA . ASP B 1 137 ? 3.625 -15.172 18.625 1 66.44 137 ASP B CA 1
ATOM 4921 C C . ASP B 1 137 ? 3.404 -16.484 17.891 1 66.44 137 ASP B C 1
ATOM 4923 O O . ASP B 1 137 ? 3.486 -17.562 18.484 1 66.44 137 ASP B O 1
ATOM 4927 N N . TYR B 1 138 ? 3.207 -16.297 16.656 1 69.38 138 TYR B N 1
ATOM 4928 C CA . TYR B 1 138 ? 3 -17.5 15.836 1 69.38 138 TYR B CA 1
ATOM 4929 C C . TYR B 1 138 ? 4.324 -18.016 15.297 1 69.38 138 TYR B C 1
ATOM 4931 O O . TYR B 1 138 ? 4.484 -19.234 15.094 1 69.38 138 TYR B O 1
ATOM 4939 N N . THR B 1 139 ? 5.246 -17.125 15.203 1 73.75 139 THR B N 1
ATOM 4940 C CA . THR B 1 139 ? 6.484 -17.516 14.531 1 73.75 139 THR B CA 1
ATOM 4941 C C . THR B 1 139 ? 7.516 -18 15.547 1 73.75 139 THR B C 1
ATOM 4943 O O . THR B 1 139 ? 8.406 -18.781 15.203 1 73.75 139 THR B O 1
ATOM 4946 N N . SER B 1 140 ? 7.449 -17.484 16.781 1 68.19 140 SER B N 1
ATOM 4947 C CA . SER B 1 140 ? 8.43 -17.859 17.797 1 68.19 140 SER B CA 1
ATOM 4948 C C . SER B 1 140 ? 8.328 -19.328 18.156 1 68.19 140 SER B C 1
ATOM 4950 O O . SER B 1 140 ? 9.273 -19.922 18.703 1 68.19 140 SER B O 1
ATOM 4952 N N . LYS B 1 141 ? 7.316 -19.969 17.797 1 69.69 141 LYS B N 1
ATOM 4953 C CA . LYS B 1 141 ? 7.094 -21.359 18.188 1 69.69 141 LYS B CA 1
ATOM 4954 C C . LYS B 1 141 ? 7.344 -22.312 17.031 1 69.69 141 LYS B C 1
ATOM 4956 O O . LYS B 1 141 ? 7.098 -23.516 17.141 1 69.69 141 LYS B O 1
ATOM 4961 N N . ILE B 1 142 ? 7.879 -21.719 16.016 1 80.75 142 ILE B N 1
ATOM 4962 C CA . ILE B 1 142 ? 8.094 -22.547 14.828 1 80.75 142 ILE B CA 1
ATOM 4963 C C . ILE B 1 142 ? 9.266 -23.5 15.07 1 80.75 142 ILE B C 1
ATOM 4965 O O . ILE B 1 142 ? 10.367 -23.047 15.422 1 80.75 142 ILE B O 1
ATOM 4969 N N . VAL B 1 143 ? 9.062 -24.734 15.016 1 78.62 143 VAL B N 1
ATOM 4970 C CA . VAL B 1 143 ? 10.117 -25.734 15.016 1 78.62 143 VAL B CA 1
ATOM 4971 C C . VAL B 1 143 ? 10.484 -26.109 13.578 1 78.62 143 VAL B C 1
ATOM 4973 O O . VAL B 1 143 ? 9.609 -26.391 12.758 1 78.62 143 VAL B O 1
ATOM 4976 N N . PHE B 1 144 ? 11.734 -25.891 13.336 1 88.94 144 PHE B N 1
ATOM 4977 C CA . PHE B 1 144 ? 12.156 -26.172 11.977 1 88.94 144 PHE B CA 1
ATOM 4978 C C . PHE B 1 144 ? 13.484 -26.922 11.961 1 88.94 144 PHE B C 1
ATOM 4980 O O . PHE B 1 144 ? 14.188 -26.953 12.969 1 88.94 144 PHE B O 1
ATOM 4987 N N . ARG B 1 145 ? 13.781 -27.609 10.914 1 92.31 145 ARG B N 1
ATOM 4988 C CA . ARG B 1 145 ? 15.055 -28.281 10.727 1 92.31 145 ARG B CA 1
ATOM 4989 C C . ARG B 1 145 ? 16.156 -27.281 10.383 1 92.31 145 ARG B C 1
ATOM 4991 O O . ARG B 1 145 ? 16.109 -26.625 9.344 1 92.31 145 ARG B O 1
ATOM 4998 N N . GLU B 1 146 ? 17.078 -27.203 11.273 1 95.62 146 GLU B N 1
ATOM 4999 C CA . GLU B 1 146 ? 18.219 -26.312 11.102 1 95.62 146 GLU B CA 1
ATOM 5000 C C . GLU B 1 146 ? 19.219 -26.875 10.086 1 95.62 146 GLU B C 1
ATOM 5002 O O . GLU B 1 146 ? 19.609 -28.031 10.188 1 95.62 146 GLU B O 1
ATOM 5007 N N . ALA B 1 147 ? 19.547 -26.078 9.125 1 97.62 147 ALA B N 1
ATOM 5008 C CA . ALA B 1 147 ? 20.594 -26.484 8.188 1 97.62 147 ALA B CA 1
ATOM 5009 C C . ALA B 1 147 ? 21.969 -26.234 8.781 1 97.62 147 ALA B C 1
ATOM 5011 O O . ALA B 1 147 ? 22.828 -27.125 8.758 1 97.62 147 ALA B O 1
ATOM 5012 N N . PHE B 1 148 ? 22.234 -25.109 9.289 1 97.5 148 PHE B N 1
ATOM 5013 C CA . PHE B 1 148 ? 23.453 -24.672 9.953 1 97.5 148 PHE B CA 1
ATOM 5014 C C . PHE B 1 148 ? 23.25 -23.328 10.648 1 97.5 148 PHE B C 1
ATOM 5016 O O . PHE B 1 148 ? 22.156 -22.75 10.578 1 97.5 148 PHE B O 1
ATOM 5023 N N . ARG B 1 149 ? 24.266 -22.797 11.266 1 96.56 149 ARG B N 1
ATOM 5024 C CA . ARG B 1 149 ? 24.188 -21.531 11.977 1 96.56 149 ARG B CA 1
ATOM 5025 C C . ARG B 1 149 ? 25.141 -20.5 11.359 1 96.56 149 ARG B C 1
ATOM 5027 O O . ARG B 1 149 ? 26.219 -20.859 10.914 1 96.56 149 ARG B O 1
ATOM 5034 N N . VAL B 1 150 ? 24.75 -19.359 11.289 1 96.88 150 VAL B N 1
ATOM 5035 C CA . VAL B 1 150 ? 25.562 -18.188 10.969 1 96.88 150 VAL B CA 1
ATOM 5036 C C . VAL B 1 150 ? 25.578 -17.234 12.156 1 96.88 150 VAL B C 1
ATOM 5038 O O . VAL B 1 150 ? 24.625 -16.469 12.367 1 96.88 150 VAL B O 1
ATOM 5041 N N . GLY B 1 151 ? 26.625 -17.188 12.867 1 90.62 151 GLY B N 1
ATOM 5042 C CA . GLY B 1 151 ? 26.562 -16.578 14.188 1 90.62 151 GLY B CA 1
ATOM 5043 C C . GLY B 1 151 ? 25.547 -17.234 15.102 1 90.62 151 GLY B C 1
ATOM 5044 O O . GLY B 1 151 ? 25.578 -18.453 15.281 1 90.62 151 GLY B O 1
ATOM 5045 N N . SER B 1 152 ? 24.688 -16.469 15.633 1 92.06 152 SER B N 1
ATOM 5046 C CA . SER B 1 152 ? 23.625 -17 16.5 1 92.06 152 SER B CA 1
ATOM 5047 C C . SER B 1 152 ? 22.375 -17.328 15.703 1 92.06 152 SER B C 1
ATOM 5049 O O . SER B 1 152 ? 21.406 -17.875 16.25 1 92.06 152 SER B O 1
ATOM 5051 N N . LEU B 1 153 ? 22.453 -17.078 14.477 1 95.44 153 LEU B N 1
ATOM 5052 C CA . LEU B 1 153 ? 21.266 -17.219 13.641 1 95.44 153 LEU B CA 1
ATOM 5053 C C . LEU B 1 153 ? 21.141 -18.641 13.109 1 95.44 153 LEU B C 1
ATOM 5055 O O . LEU B 1 153 ? 22.062 -19.156 12.461 1 95.44 153 LEU B O 1
ATOM 5059 N N . ARG B 1 154 ? 20.062 -19.297 13.398 1 96 154 ARG B N 1
ATOM 5060 C CA . ARG B 1 154 ? 19.781 -20.609 12.859 1 96 154 ARG B CA 1
ATOM 5061 C C . ARG B 1 154 ? 19.125 -20.516 11.477 1 96 154 ARG B C 1
ATOM 5063 O O . ARG B 1 154 ? 18.062 -19.938 11.336 1 96 154 ARG B O 1
ATOM 5070 N N . ILE B 1 155 ? 19.734 -21.062 10.508 1 98 155 ILE B N 1
ATOM 5071 C CA . ILE B 1 155 ? 19.203 -21.031 9.148 1 98 155 ILE B CA 1
ATOM 5072 C C . ILE B 1 155 ? 18.344 -22.281 8.898 1 98 155 ILE B C 1
ATOM 5074 O O . ILE B 1 155 ? 18.844 -23.406 8.984 1 98 155 ILE B O 1
ATOM 5078 N N . PRO B 1 156 ? 17.094 -22.062 8.586 1 97.19 156 PRO B N 1
ATOM 5079 C CA . PRO B 1 156 ? 16.266 -23.234 8.305 1 97.19 156 PRO B CA 1
ATOM 5080 C C . PRO B 1 156 ? 16.578 -23.891 6.965 1 97.19 156 PRO B C 1
ATOM 5082 O O . PRO B 1 156 ? 16.859 -23.188 5.988 1 97.19 156 PRO B O 1
ATOM 5085 N N . LEU B 1 157 ? 16.516 -25.203 6.902 1 97.5 157 LEU B N 1
ATOM 5086 C CA . LEU B 1 157 ? 16.688 -25.922 5.637 1 97.5 157 LEU B CA 1
ATOM 5087 C C . LEU B 1 157 ? 15.539 -25.594 4.684 1 97.5 157 LEU B C 1
ATOM 5089 O O . LEU B 1 157 ? 15.766 -25.359 3.494 1 97.5 157 LEU B O 1
ATOM 5093 N N . LYS B 1 158 ? 14.367 -25.609 5.246 1 95.31 158 LYS B N 1
ATOM 5094 C CA . LYS B 1 158 ? 13.133 -25.25 4.562 1 95.31 158 LYS B CA 1
ATOM 5095 C C . LYS B 1 158 ? 12.281 -24.312 5.426 1 95.31 158 LYS B C 1
ATOM 5097 O O . LYS B 1 158 ? 12.391 -24.328 6.652 1 95.31 158 LYS B O 1
ATOM 5102 N N . PRO B 1 159 ? 11.492 -23.516 4.777 1 94.25 159 PRO B N 1
ATOM 5103 C CA . PRO B 1 159 ? 10.609 -22.641 5.551 1 94.25 159 PRO B CA 1
ATOM 5104 C C . PRO B 1 159 ? 9.398 -23.391 6.109 1 94.25 159 PRO B C 1
ATOM 5106 O O . PRO B 1 159 ? 9.047 -24.453 5.617 1 94.25 159 PRO B O 1
ATOM 5109 N N . PRO B 1 160 ? 8.805 -22.781 7.148 1 92.62 160 PRO B N 1
ATOM 5110 C CA . PRO B 1 160 ? 9.133 -21.562 7.891 1 92.62 160 PRO B CA 1
ATOM 5111 C C . PRO B 1 160 ? 10.203 -21.797 8.953 1 92.62 160 PRO B C 1
ATOM 5113 O O . PRO B 1 160 ? 10.445 -22.938 9.359 1 92.62 160 PRO B O 1
ATOM 5116 N N . PRO B 1 161 ? 10.836 -20.75 9.531 1 94.81 161 PRO B N 1
ATOM 5117 C CA . PRO B 1 161 ? 10.578 -19.344 9.25 1 94.81 161 PRO B CA 1
ATOM 5118 C C . PRO B 1 161 ? 11.289 -18.844 7.996 1 94.81 161 PRO B C 1
ATOM 5120 O O . PRO B 1 161 ? 12.164 -19.531 7.465 1 94.81 161 PRO B O 1
ATOM 5123 N N . LEU B 1 162 ? 10.805 -17.766 7.488 1 97 162 LEU B N 1
ATOM 5124 C CA . LEU B 1 162 ? 11.445 -17.016 6.414 1 97 162 LEU B CA 1
ATOM 5125 C C . LEU B 1 162 ? 12.344 -15.914 6.977 1 97 162 LEU B C 1
ATOM 5127 O O . LEU B 1 162 ? 11.859 -14.992 7.629 1 97 162 LEU B O 1
ATOM 5131 N N . LEU B 1 163 ? 13.68 -16.016 6.785 1 97.75 163 LEU B N 1
ATOM 5132 C CA . LEU B 1 163 ? 14.625 -15.047 7.324 1 97.75 163 LEU B CA 1
ATOM 5133 C C . LEU B 1 163 ? 14.883 -13.922 6.324 1 97.75 163 LEU B C 1
ATOM 5135 O O . LEU B 1 163 ? 14.977 -14.164 5.117 1 97.75 163 LEU B O 1
ATOM 5139 N N . VAL B 1 164 ? 15.047 -12.68 6.777 1 98.56 164 VAL B N 1
ATOM 5140 C CA . VAL B 1 164 ? 15.203 -11.523 5.898 1 98.56 164 VAL B CA 1
ATOM 5141 C C . VAL B 1 164 ? 16.672 -11.094 5.871 1 98.56 164 VAL B C 1
ATOM 5143 O O . VAL B 1 164 ? 17.281 -10.875 6.922 1 98.56 164 VAL B O 1
ATOM 5146 N N . VAL B 1 165 ? 17.25 -11.039 4.73 1 98.75 165 VAL B N 1
ATOM 5147 C CA . VAL B 1 165 ? 18.547 -10.414 4.5 1 98.75 165 VAL B CA 1
ATOM 5148 C C . VAL B 1 165 ? 18.359 -9.07 3.807 1 98.75 165 VAL B C 1
ATOM 5150 O O . VAL B 1 165 ? 17.719 -8.984 2.754 1 98.75 165 VAL B O 1
ATOM 5153 N N . ALA B 1 166 ? 18.828 -8.008 4.422 1 98.69 166 ALA B N 1
ATOM 5154 C CA . ALA B 1 166 ? 18.734 -6.668 3.848 1 98.69 166 ALA B CA 1
ATOM 5155 C C . ALA B 1 166 ? 20.094 -6.207 3.305 1 98.69 166 ALA B C 1
ATOM 5157 O O . ALA B 1 166 ? 21.094 -6.234 4.02 1 98.69 166 ALA B O 1
ATOM 5158 N N . GLU B 1 167 ? 20.094 -5.77 2.139 1 98.19 167 GLU B N 1
ATOM 5159 C CA . GLU B 1 167 ? 21.344 -5.375 1.478 1 98.19 167 GLU B CA 1
ATOM 5160 C C . GLU B 1 167 ? 21.547 -3.865 1.562 1 98.19 167 GLU B C 1
ATOM 5162 O O . GLU B 1 167 ? 20.641 -3.088 1.256 1 98.19 167 GLU B O 1
ATOM 5167 N N . ILE B 1 168 ? 22.688 -3.5 1.97 1 97.75 168 ILE B N 1
ATOM 5168 C CA . ILE B 1 168 ? 23.141 -2.125 1.79 1 97.75 168 ILE B CA 1
ATOM 5169 C C . ILE B 1 168 ? 23.578 -1.909 0.341 1 97.75 168 ILE B C 1
ATOM 5171 O O . ILE B 1 168 ? 24.562 -2.492 -0.112 1 97.75 168 ILE B O 1
ATOM 5175 N N . PRO B 1 169 ? 22.875 -1.098 -0.342 1 93.81 169 PRO B N 1
ATOM 5176 C CA . PRO B 1 169 ? 23.219 -0.883 -1.746 1 93.81 169 PRO B CA 1
ATOM 5177 C C . PRO B 1 169 ? 24.656 -0.361 -1.918 1 93.81 169 PRO B C 1
ATOM 5179 O O . PRO B 1 169 ? 25.141 0.404 -1.082 1 93.81 169 PRO B O 1
ATOM 5182 N N . PRO B 1 170 ? 25.25 -0.72 -3.02 1 89.94 170 PRO B N 1
ATOM 5183 C CA . PRO B 1 170 ? 26.609 -0.256 -3.256 1 89.94 170 PRO B CA 1
ATOM 5184 C C . PRO B 1 170 ? 26.703 1.26 -3.418 1 89.94 170 PRO B C 1
ATOM 5186 O O . PRO B 1 170 ? 27.781 1.84 -3.25 1 89.94 170 PRO B O 1
ATOM 5189 N N . THR B 1 171 ? 25.594 1.894 -3.697 1 85.25 171 THR B N 1
ATOM 5190 C CA . THR B 1 171 ? 25.562 3.32 -4 1 85.25 171 THR B CA 1
ATOM 5191 C C . THR B 1 171 ? 25.547 4.145 -2.715 1 85.25 171 THR B C 1
ATOM 5193 O O . THR B 1 171 ? 25.719 5.367 -2.752 1 85.25 171 THR B O 1
ATOM 5196 N N . VAL B 1 172 ? 25.375 3.543 -1.568 1 90.19 172 VAL B N 1
ATOM 5197 C CA . VAL B 1 172 ? 25.328 4.262 -0.3 1 90.19 172 VAL B CA 1
ATOM 5198 C C . VAL B 1 172 ? 26.719 4.797 0.039 1 90.19 172 VAL B C 1
ATOM 5200 O O . VAL B 1 172 ? 27.719 4.082 -0.089 1 90.19 172 VAL B O 1
ATOM 5203 N N . ALA B 1 173 ? 26.75 6.035 0.436 1 87.25 173 ALA B N 1
ATOM 5204 C CA . ALA B 1 173 ? 28.016 6.652 0.848 1 87.25 173 ALA B CA 1
ATOM 5205 C C . ALA B 1 173 ? 28.578 5.969 2.092 1 87.25 173 ALA B C 1
ATOM 5207 O O . ALA B 1 173 ? 27.812 5.434 2.908 1 87.25 173 ALA B O 1
ATOM 5208 N N . GLU B 1 174 ? 29.859 6.027 2.225 1 90.25 174 GLU B N 1
ATOM 5209 C CA . GLU B 1 174 ? 30.562 5.344 3.312 1 90.25 174 GLU B CA 1
ATOM 5210 C C . GLU B 1 174 ? 30.031 5.793 4.672 1 90.25 174 GLU B C 1
ATOM 5212 O O . GLU B 1 174 ? 29.859 4.977 5.578 1 90.25 174 GLU B O 1
ATOM 5217 N N . ASP B 1 175 ? 29.812 7.055 4.801 1 92.81 175 ASP B N 1
ATOM 5218 C CA . ASP B 1 175 ? 29.406 7.605 6.086 1 92.81 175 ASP B CA 1
ATOM 5219 C C . ASP B 1 175 ? 27.953 7.219 6.41 1 92.81 175 ASP B C 1
ATOM 5221 O O . ASP B 1 175 ? 27.516 7.355 7.551 1 92.81 175 ASP B O 1
ATOM 5225 N N . GLY B 1 176 ? 27.25 6.719 5.449 1 95 176 GLY B N 1
ATOM 5226 C CA . GLY B 1 176 ? 25.875 6.332 5.652 1 95 176 GLY B CA 1
ATOM 5227 C C . GLY B 1 176 ? 25.703 4.855 5.957 1 95 176 GLY B C 1
ATOM 5228 O O . GLY B 1 176 ? 24.625 4.418 6.367 1 95 176 GLY B O 1
ATOM 5229 N N . ILE B 1 177 ? 26.719 4.047 5.828 1 97 177 ILE B N 1
ATOM 5230 C CA . ILE B 1 177 ? 26.656 2.592 5.898 1 97 177 ILE B CA 1
ATOM 5231 C C . ILE B 1 177 ? 26.312 2.156 7.32 1 97 177 ILE B C 1
ATOM 5233 O O . ILE B 1 177 ? 25.422 1.328 7.531 1 97 177 ILE B O 1
ATOM 5237 N N . ALA B 1 178 ? 27 2.756 8.297 1 97.69 178 ALA B N 1
ATOM 5238 C CA . ALA B 1 178 ? 26.781 2.375 9.688 1 97.69 178 ALA B CA 1
ATOM 5239 C C . ALA B 1 178 ? 25.328 2.648 10.109 1 97.69 178 ALA B C 1
ATOM 5241 O O . ALA B 1 178 ? 24.672 1.783 10.688 1 97.69 178 ALA B O 1
ATOM 5242 N N . GLY B 1 179 ? 24.891 3.881 9.789 1 96.56 179 GLY B N 1
ATOM 5243 C CA . GLY B 1 179 ? 23.516 4.254 10.125 1 96.56 179 GLY B CA 1
ATOM 5244 C C . GLY B 1 179 ? 22.484 3.361 9.477 1 96.56 179 GLY B C 1
ATOM 5245 O O . GLY B 1 179 ? 21.5 2.967 10.109 1 96.56 179 GLY B O 1
ATOM 5246 N N . LEU B 1 180 ? 22.688 3.033 8.258 1 96.62 180 LEU B N 1
ATOM 5247 C CA . LEU B 1 180 ? 21.75 2.193 7.523 1 96.62 180 LEU B CA 1
ATOM 5248 C C . LEU B 1 180 ? 21.75 0.771 8.07 1 96.62 180 LEU B C 1
ATOM 5250 O O . LEU B 1 180 ? 20.688 0.171 8.25 1 96.62 180 LEU B O 1
ATOM 5254 N N . ALA B 1 181 ? 22.906 0.221 8.344 1 98.19 181 ALA B N 1
ATOM 5255 C CA . ALA B 1 181 ? 23.016 -1.121 8.906 1 98.19 181 ALA B CA 1
ATOM 5256 C C . ALA B 1 181 ? 22.25 -1.222 10.219 1 98.19 181 ALA B C 1
ATOM 5258 O O . ALA B 1 181 ? 21.469 -2.16 10.422 1 98.19 181 ALA B O 1
ATOM 5259 N N . ALA B 1 182 ? 22.469 -0.264 11.055 1 97.75 182 ALA B N 1
ATOM 5260 C CA . ALA B 1 182 ? 21.781 -0.245 12.352 1 97.75 182 ALA B CA 1
ATOM 5261 C C . ALA B 1 182 ? 20.266 -0.188 12.172 1 97.75 182 ALA B C 1
ATOM 5263 O O . ALA B 1 182 ? 19.531 -0.888 12.867 1 97.75 182 ALA B O 1
ATOM 5264 N N . ARG B 1 183 ? 19.859 0.678 11.297 1 96.31 183 ARG B N 1
ATOM 5265 C CA . ARG B 1 183 ? 18.422 0.801 11.031 1 96.31 183 ARG B CA 1
ATOM 5266 C C . ARG B 1 183 ? 17.844 -0.509 10.5 1 96.31 183 ARG B C 1
ATOM 5268 O O . ARG B 1 183 ? 16.766 -0.921 10.898 1 96.31 183 ARG B O 1
ATOM 5275 N N . MET B 1 184 ? 18.547 -1.157 9.57 1 97.88 184 MET B N 1
ATOM 5276 C CA . MET B 1 184 ? 18.094 -2.412 8.984 1 97.88 184 MET B CA 1
ATOM 5277 C C . MET B 1 184 ? 17.922 -3.484 10.055 1 97.88 184 MET B C 1
ATOM 5279 O O . MET B 1 184 ? 16.938 -4.238 10.039 1 97.88 184 MET B O 1
ATOM 5283 N N . GLU B 1 185 ? 18.844 -3.529 10.969 1 97.56 185 GLU B N 1
ATOM 5284 C CA . GLU B 1 185 ? 18.719 -4.469 12.078 1 97.56 185 GLU B CA 1
ATOM 5285 C C . GLU B 1 185 ? 17.484 -4.156 12.922 1 97.56 185 GLU B C 1
ATOM 5287 O O . GLU B 1 185 ? 16.719 -5.059 13.258 1 97.56 185 GLU B O 1
ATOM 5292 N N . ARG B 1 186 ? 17.266 -2.898 13.211 1 95.19 186 ARG B N 1
ATOM 5293 C CA . ARG B 1 186 ? 16.094 -2.484 13.984 1 95.19 186 ARG B CA 1
ATOM 5294 C C . ARG B 1 186 ? 14.812 -2.809 13.242 1 95.19 186 ARG B C 1
ATOM 5296 O O . ARG B 1 186 ? 13.797 -3.148 13.867 1 95.19 186 ARG B O 1
ATOM 5303 N N . ASP B 1 187 ? 14.883 -2.707 11.961 1 96.06 187 ASP B N 1
ATOM 5304 C CA . ASP B 1 187 ? 13.719 -2.939 11.109 1 96.06 187 ASP B CA 1
ATOM 5305 C C . ASP B 1 187 ? 13.391 -4.43 11.023 1 96.06 187 ASP B C 1
ATOM 5307 O O . ASP B 1 187 ? 12.344 -4.812 10.5 1 96.06 187 ASP B O 1
ATOM 5311 N N . GLY B 1 188 ? 14.312 -5.293 11.445 1 95.25 188 GLY B N 1
ATOM 5312 C CA . GLY B 1 188 ? 13.953 -6.699 11.547 1 95.25 188 GLY B CA 1
ATOM 5313 C C . GLY B 1 188 ? 14.781 -7.59 10.633 1 95.25 188 GLY B C 1
ATOM 5314 O O . GLY B 1 188 ? 14.477 -8.773 10.477 1 95.25 188 GLY B O 1
ATOM 5315 N N . ALA B 1 189 ? 15.852 -7.047 10.023 1 97.94 189 ALA B N 1
ATOM 5316 C CA . ALA B 1 189 ? 16.734 -7.887 9.219 1 97.94 189 ALA B CA 1
ATOM 5317 C C . ALA B 1 189 ? 17.453 -8.922 10.086 1 97.94 189 ALA B C 1
ATOM 5319 O O . ALA B 1 189 ? 17.984 -8.594 11.141 1 97.94 189 ALA B O 1
ATOM 5320 N N . SER B 1 190 ? 17.391 -10.156 9.625 1 97.38 190 SER B N 1
ATOM 5321 C CA . SER B 1 190 ? 18.141 -11.219 10.305 1 97.38 190 SER B CA 1
ATOM 5322 C C . SER B 1 190 ? 19.625 -11.125 10.016 1 97.38 190 SER B C 1
ATOM 5324 O O . SER B 1 190 ? 20.453 -11.516 10.844 1 97.38 190 SER B O 1
ATOM 5326 N N . MET B 1 191 ? 19.984 -10.68 8.859 1 98.25 191 MET B N 1
ATOM 5327 C CA . MET B 1 191 ? 21.344 -10.453 8.383 1 98.25 191 MET B CA 1
ATOM 5328 C C . MET B 1 191 ? 21.422 -9.203 7.516 1 98.25 191 MET B C 1
ATOM 5330 O O . MET B 1 191 ? 20.422 -8.82 6.887 1 98.25 191 MET B O 1
ATOM 5334 N N . VAL B 1 192 ? 22.562 -8.609 7.555 1 98.62 192 VAL B N 1
ATOM 5335 C CA . VAL B 1 192 ? 22.797 -7.461 6.688 1 98.62 192 VAL B CA 1
ATOM 5336 C C . VAL B 1 192 ? 23.844 -7.82 5.633 1 98.62 192 VAL B C 1
ATOM 5338 O O . VAL B 1 192 ? 24.891 -8.391 5.957 1 98.62 192 VAL B O 1
ATOM 5341 N N . ALA B 1 193 ? 23.594 -7.578 4.414 1 98.62 193 ALA B N 1
ATOM 5342 C CA . ALA B 1 193 ? 24.516 -7.82 3.314 1 98.62 193 ALA B CA 1
ATOM 5343 C C . ALA B 1 193 ? 25.094 -6.512 2.777 1 98.62 193 ALA B C 1
ATOM 5345 O O . ALA B 1 193 ? 24.359 -5.527 2.623 1 98.62 193 ALA B O 1
ATOM 5346 N N . VAL B 1 194 ? 26.328 -6.551 2.551 1 98.06 194 VAL B N 1
ATOM 5347 C CA . VAL B 1 194 ? 26.969 -5.395 1.94 1 98.06 194 VAL B CA 1
ATOM 5348 C C . VAL B 1 194 ? 27.062 -5.59 0.428 1 98.06 194 VAL B C 1
ATOM 5350 O O . VAL B 1 194 ? 27.625 -6.574 -0.047 1 98.06 194 VAL B O 1
ATOM 5353 N N . GLY B 1 195 ? 26.438 -4.625 -0.25 1 96.31 195 GLY B N 1
ATOM 5354 C CA . GLY B 1 195 ? 26.531 -4.672 -1.701 1 96.31 195 GLY B CA 1
ATOM 5355 C C . GLY B 1 195 ? 27.875 -4.23 -2.24 1 96.31 195 GLY B C 1
ATOM 5356 O O . GLY B 1 195 ? 28.547 -3.398 -1.629 1 96.31 195 GLY B O 1
ATOM 5357 N N . THR B 1 196 ? 28.219 -4.801 -3.391 1 92.25 196 THR B N 1
ATOM 5358 C CA . THR B 1 196 ? 29.469 -4.48 -4.074 1 92.25 196 THR B CA 1
ATOM 5359 C C . THR B 1 196 ? 29.203 -3.891 -5.457 1 92.25 196 THR B C 1
ATOM 5361 O O . THR B 1 196 ? 28.516 -4.512 -6.273 1 92.25 196 THR B O 1
ATOM 5364 N N . GLY B 1 197 ? 29.734 -2.729 -5.594 1 86.06 197 GLY B N 1
ATOM 5365 C CA . GLY B 1 197 ? 29.609 -2.107 -6.902 1 86.06 197 GLY B CA 1
ATOM 5366 C C . GLY B 1 197 ? 30.516 -2.727 -7.949 1 86.06 197 GLY B C 1
ATOM 5367 O O . GLY B 1 197 ? 31.484 -3.408 -7.609 1 86.06 197 GLY B O 1
ATOM 5368 N N . PHE B 1 198 ? 30.234 -2.473 -9.156 1 77.44 198 PHE B N 1
ATOM 5369 C CA . PHE B 1 198 ? 30.984 -3.039 -10.273 1 77.44 198 PHE B CA 1
ATOM 5370 C C . PHE B 1 198 ? 32.469 -2.656 -10.188 1 77.44 198 PHE B C 1
ATOM 5372 O O . PHE B 1 198 ? 33.344 -3.459 -10.523 1 77.44 198 PHE B O 1
ATOM 5379 N N . ASP B 1 199 ? 32.75 -1.456 -9.672 1 83.56 199 ASP B N 1
ATOM 5380 C CA . ASP B 1 199 ? 34.125 -0.942 -9.68 1 83.56 199 ASP B CA 1
ATOM 5381 C C . ASP B 1 199 ? 34.75 -1.025 -8.289 1 83.56 199 ASP B C 1
ATOM 5383 O O . ASP B 1 199 ? 35.844 -0.523 -8.07 1 83.56 199 ASP B O 1
ATOM 5387 N N . ASP B 1 200 ? 34.062 -1.622 -7.406 1 90.31 200 ASP B N 1
ATOM 5388 C CA . ASP B 1 200 ? 34.562 -1.688 -6.047 1 90.31 200 ASP B CA 1
ATOM 5389 C C . ASP B 1 200 ? 35.75 -2.645 -5.965 1 90.31 200 ASP B C 1
ATOM 5391 O O . ASP B 1 200 ? 35.656 -3.807 -6.363 1 90.31 200 ASP B O 1
ATOM 5395 N N . ASP B 1 201 ? 36.875 -2.154 -5.422 1 93.94 201 ASP B N 1
ATOM 5396 C CA . ASP B 1 201 ? 38 -3.035 -5.148 1 93.94 201 ASP B CA 1
ATOM 5397 C C . ASP B 1 201 ? 37.781 -3.83 -3.865 1 93.94 201 ASP B C 1
ATOM 5399 O O . ASP B 1 201 ? 36.938 -3.467 -3.039 1 93.94 201 ASP B O 1
ATOM 5403 N N . PRO B 1 202 ? 38.469 -4.953 -3.744 1 96.5 202 PRO B N 1
ATOM 5404 C CA . PRO B 1 202 ? 38.344 -5.781 -2.545 1 96.5 202 PRO B CA 1
ATOM 5405 C C . PRO B 1 202 ? 38.5 -4.984 -1.253 1 96.5 202 PRO B C 1
ATOM 5407 O O . PRO B 1 202 ? 37.781 -5.246 -0.272 1 96.5 202 PRO B O 1
ATOM 5410 N N . GLN B 1 203 ? 39.312 -4.023 -1.276 1 97 203 GLN B N 1
ATOM 5411 C CA . GLN B 1 203 ? 39.531 -3.221 -0.079 1 97 203 GLN B CA 1
ATOM 5412 C C . GLN B 1 203 ? 38.281 -2.416 0.287 1 97 203 GLN B C 1
ATOM 5414 O O . GLN B 1 203 ? 38 -2.199 1.468 1 97 203 GLN B O 1
ATOM 5419 N N . VAL B 1 204 ? 37.625 -1.934 -0.698 1 95.5 204 VAL B N 1
ATOM 5420 C CA . VAL B 1 204 ? 36.375 -1.194 -0.48 1 95.5 204 VAL B CA 1
ATOM 5421 C C . VAL B 1 204 ? 35.375 -2.092 0.219 1 95.5 204 VAL B C 1
ATOM 5423 O O . VAL B 1 204 ? 34.688 -1.66 1.157 1 95.5 204 VAL B O 1
ATOM 5426 N N . VAL B 1 205 ? 35.25 -3.33 -0.169 1 96.81 205 VAL B N 1
ATOM 5427 C CA . VAL B 1 205 ? 34.344 -4.297 0.436 1 96.81 205 VAL B CA 1
ATOM 5428 C C . VAL B 1 205 ? 34.75 -4.547 1.887 1 96.81 205 VAL B C 1
ATOM 5430 O O . VAL B 1 205 ? 33.906 -4.629 2.771 1 96.81 205 VAL B O 1
ATOM 5433 N N . HIS B 1 206 ? 36.094 -4.656 2.08 1 98 206 HIS B N 1
ATOM 5434 C CA . HIS B 1 206 ? 36.625 -4.82 3.43 1 98 206 HIS B CA 1
ATOM 5435 C C . HIS B 1 206 ? 36.125 -3.701 4.348 1 98 206 HIS B C 1
ATOM 5437 O O . HIS B 1 206 ? 35.625 -3.961 5.438 1 98 206 HIS B O 1
ATOM 5443 N N . GLU B 1 207 ? 36.312 -2.518 3.865 1 97.69 207 GLU B N 1
ATOM 5444 C CA . GLU B 1 207 ? 35.969 -1.348 4.668 1 97.69 207 GLU B CA 1
ATOM 5445 C C . GLU B 1 207 ? 34.469 -1.265 4.914 1 97.69 207 GLU B C 1
ATOM 5447 O O . GLU B 1 207 ? 34.031 -0.932 6.016 1 97.69 207 GLU B O 1
ATOM 5452 N N . LYS B 1 208 ? 33.656 -1.541 3.91 1 97.62 208 LYS B N 1
ATOM 5453 C CA . LYS B 1 208 ? 32.219 -1.515 4.047 1 97.62 208 LYS B CA 1
ATOM 5454 C C . LYS B 1 208 ? 31.734 -2.525 5.086 1 97.62 208 LYS B C 1
ATOM 5456 O O . LYS B 1 208 ? 30.859 -2.225 5.895 1 97.62 208 LYS B O 1
ATOM 5461 N N . VAL B 1 209 ? 32.312 -3.707 5.066 1 98.25 209 VAL B N 1
ATOM 5462 C CA . VAL B 1 209 ? 31.953 -4.758 6.012 1 98.25 209 VAL B CA 1
ATOM 5463 C C . VAL B 1 209 ? 32.281 -4.312 7.434 1 98.25 209 VAL B C 1
ATOM 5465 O O . VAL B 1 209 ? 31.453 -4.43 8.336 1 98.25 209 VAL B O 1
ATOM 5468 N N . ARG B 1 210 ? 33.5 -3.775 7.578 1 98.19 210 ARG B N 1
ATOM 5469 C CA . ARG B 1 210 ? 33.906 -3.322 8.898 1 98.19 210 ARG B CA 1
ATOM 5470 C C . ARG B 1 210 ? 32.969 -2.244 9.438 1 98.19 210 ARG B C 1
ATOM 5472 O O . ARG B 1 210 ? 32.594 -2.266 10.609 1 98.19 210 ARG B O 1
ATOM 5479 N N . THR B 1 211 ? 32.688 -1.306 8.578 1 98.12 211 THR B N 1
ATOM 5480 C CA . THR B 1 211 ? 31.812 -0.205 8.961 1 98.12 211 THR B CA 1
ATOM 5481 C C . THR B 1 211 ? 30.438 -0.725 9.352 1 98.12 211 THR B C 1
ATOM 5483 O O . THR B 1 211 ? 29.875 -0.3 10.367 1 98.12 211 THR B O 1
ATOM 5486 N N . ALA B 1 212 ? 29.828 -1.642 8.602 1 98.31 212 ALA B N 1
ATOM 5487 C CA . ALA B 1 212 ? 28.531 -2.221 8.922 1 98.31 212 ALA B CA 1
ATOM 5488 C C . ALA B 1 212 ? 28.578 -2.965 10.25 1 98.31 212 ALA B C 1
ATOM 5490 O O . ALA B 1 212 ? 27.688 -2.793 11.094 1 98.31 212 ALA B O 1
ATOM 5491 N N . LEU B 1 213 ? 29.625 -3.742 10.477 1 97.5 213 LEU B N 1
ATOM 5492 C CA . LEU B 1 213 ? 29.781 -4.543 11.688 1 97.5 213 LEU B CA 1
ATOM 5493 C C . LEU B 1 213 ? 29.828 -3.652 12.922 1 97.5 213 LEU B C 1
ATOM 5495 O O . LEU B 1 213 ? 29.312 -4.016 13.984 1 97.5 213 LEU B O 1
ATOM 5499 N N . SER B 1 214 ? 30.453 -2.562 12.734 1 97.19 214 SER B N 1
ATOM 5500 C CA . SER B 1 214 ? 30.656 -1.669 13.875 1 97.19 214 SER B CA 1
ATOM 5501 C C . SER B 1 214 ? 29.328 -1.139 14.406 1 97.19 214 SER B C 1
ATOM 5503 O O . SER B 1 214 ? 29.234 -0.726 15.562 1 97.19 214 SER B O 1
ATOM 5505 N N . ALA B 1 215 ? 28.328 -1.145 13.578 1 97.31 215 ALA B N 1
ATOM 5506 C CA . ALA B 1 215 ? 27.047 -0.533 13.945 1 97.31 215 ALA B CA 1
ATOM 5507 C C . ALA B 1 215 ? 26.047 -1.59 14.383 1 97.31 215 ALA B C 1
ATOM 5509 O O . ALA B 1 215 ? 24.984 -1.261 14.914 1 97.31 215 ALA B O 1
ATOM 5510 N N . LEU B 1 216 ? 26.312 -2.82 14.156 1 96.62 216 LEU B N 1
ATOM 5511 C CA . LEU B 1 216 ? 25.359 -3.895 14.414 1 96.62 216 LEU B CA 1
ATOM 5512 C C . LEU B 1 216 ? 25.562 -4.48 15.805 1 96.62 216 LEU B C 1
ATOM 5514 O O . LEU B 1 216 ? 26.688 -4.527 16.312 1 96.62 216 LEU B O 1
ATOM 5518 N N . LYS B 1 217 ? 24.531 -4.91 16.391 1 93.06 217 LYS B N 1
ATOM 5519 C CA . LYS B 1 217 ? 24.594 -5.492 17.734 1 93.06 217 LYS B CA 1
ATOM 5520 C C . LYS B 1 217 ? 24.672 -7.012 17.672 1 93.06 217 LYS B C 1
ATOM 5522 O O . LYS B 1 217 ? 25.562 -7.613 18.266 1 93.06 217 LYS B O 1
ATOM 5527 N N . ASP B 1 218 ? 23.781 -7.633 16.875 1 91.75 218 ASP B N 1
ATOM 5528 C CA . ASP B 1 218 ? 23.656 -9.086 16.922 1 91.75 218 ASP B CA 1
ATOM 5529 C C . ASP B 1 218 ? 23.672 -9.695 15.523 1 91.75 218 ASP B C 1
ATOM 5531 O O . ASP B 1 218 ? 24.078 -10.836 15.336 1 91.75 218 ASP B O 1
ATOM 5535 N N . SER B 1 219 ? 23.297 -8.961 14.539 1 95.69 219 SER B N 1
ATOM 5536 C CA . SER B 1 219 ? 23.062 -9.508 13.211 1 95.69 219 SER B CA 1
ATOM 5537 C C . SER B 1 219 ? 24.375 -9.742 12.469 1 95.69 219 SER B C 1
ATOM 5539 O O . SER B 1 219 ? 25.25 -8.875 12.461 1 95.69 219 SER B O 1
ATOM 5541 N N . PRO B 1 220 ? 24.562 -10.875 11.906 1 97.88 220 PRO B N 1
ATOM 5542 C CA . PRO B 1 220 ? 25.75 -11.109 11.078 1 97.88 220 PRO B CA 1
ATOM 5543 C C . PRO B 1 220 ? 25.766 -10.258 9.812 1 97.88 220 PRO B C 1
ATOM 5545 O O . PRO B 1 220 ? 24.703 -9.797 9.367 1 97.88 220 PRO B O 1
ATOM 5548 N N . VAL B 1 221 ? 26.969 -10.055 9.328 1 98.31 221 VAL B N 1
ATOM 5549 C CA . VAL B 1 221 ? 27.156 -9.344 8.07 1 98.31 221 VAL B CA 1
ATOM 5550 C C . VAL B 1 221 ? 27.688 -10.305 7.004 1 98.31 221 VAL B C 1
ATOM 5552 O O . VAL B 1 221 ? 28.547 -11.141 7.289 1 98.31 221 VAL B O 1
ATOM 5555 N N . ILE B 1 222 ? 27.109 -10.289 5.887 1 98.5 222 ILE B N 1
ATOM 5556 C CA . ILE B 1 222 ? 27.641 -10.984 4.719 1 98.5 222 ILE B CA 1
ATOM 5557 C C . ILE B 1 222 ? 27.938 -9.984 3.607 1 98.5 222 ILE B C 1
ATOM 5559 O O . ILE B 1 222 ? 27.641 -8.797 3.736 1 98.5 222 ILE B O 1
ATOM 5563 N N . ALA B 1 223 ? 28.594 -10.445 2.566 1 98.44 223 ALA B N 1
ATOM 5564 C CA . ALA B 1 223 ? 28.984 -9.5 1.526 1 98.44 223 ALA B CA 1
ATOM 5565 C C . ALA B 1 223 ? 28.812 -10.109 0.138 1 98.44 223 ALA B C 1
ATOM 5567 O O . ALA B 1 223 ? 29.062 -11.297 -0.059 1 98.44 223 ALA B O 1
ATOM 5568 N N . GLU B 1 224 ? 28.344 -9.305 -0.798 1 96.94 224 GLU B N 1
ATOM 5569 C CA . GLU B 1 224 ? 28.422 -9.688 -2.207 1 96.94 224 GLU B CA 1
ATOM 5570 C C . GLU B 1 224 ? 29.859 -9.656 -2.713 1 96.94 224 GLU B C 1
ATOM 5572 O O . GLU B 1 224 ? 30.562 -8.656 -2.547 1 96.94 224 GLU B O 1
ATOM 5577 N N . THR B 1 225 ? 30.281 -10.773 -3.355 1 97.25 225 THR B N 1
ATOM 5578 C CA . THR B 1 225 ? 31.672 -10.906 -3.742 1 97.25 225 THR B CA 1
ATOM 5579 C C . THR B 1 225 ? 31.797 -11.508 -5.137 1 97.25 225 THR B C 1
ATOM 5581 O O . THR B 1 225 ? 31.812 -12.734 -5.289 1 97.25 225 THR B O 1
ATOM 5584 N N . PRO B 1 226 ? 32.031 -10.664 -6.117 1 92.56 226 PRO B N 1
ATOM 5585 C CA . PRO B 1 226 ? 32.094 -11.156 -7.492 1 92.56 226 PRO B CA 1
ATOM 5586 C C . PRO B 1 226 ? 33.312 -12.023 -7.754 1 92.56 226 PRO B C 1
ATOM 5588 O O . PRO B 1 226 ? 33.312 -12.867 -8.656 1 92.56 226 PRO B O 1
ATOM 5591 N N . THR B 1 227 ? 34.406 -11.812 -6.941 1 93.75 227 THR B N 1
ATOM 5592 C CA . THR B 1 227 ? 35.625 -12.594 -7.113 1 93.75 227 THR B CA 1
ATOM 5593 C C . THR B 1 227 ? 36.094 -13.195 -5.785 1 93.75 227 THR B C 1
ATOM 5595 O O . THR B 1 227 ? 35.594 -12.805 -4.723 1 93.75 227 THR B O 1
ATOM 5598 N N . LEU B 1 228 ? 37 -14.148 -5.918 1 96.62 228 LEU B N 1
ATOM 5599 C CA . LEU B 1 228 ? 37.562 -14.773 -4.715 1 96.62 228 LEU B CA 1
ATOM 5600 C C . LEU B 1 228 ? 38.344 -13.758 -3.887 1 96.62 228 LEU B C 1
ATOM 5602 O O . LEU B 1 228 ? 38.344 -13.828 -2.656 1 96.62 228 LEU B O 1
ATOM 5606 N N . ASP B 1 229 ? 38.938 -12.773 -4.539 1 95.81 229 ASP B N 1
ATOM 5607 C CA . ASP B 1 229 ? 39.656 -11.727 -3.816 1 95.81 229 ASP B CA 1
ATOM 5608 C C . ASP B 1 229 ? 38.688 -10.898 -2.965 1 95.81 229 ASP B C 1
ATOM 5610 O O . ASP B 1 229 ? 39 -10.547 -1.826 1 95.81 229 ASP B O 1
ATOM 5614 N N . HIS B 1 230 ? 37.562 -10.578 -3.531 1 97.19 230 HIS B N 1
ATOM 5615 C CA . HIS B 1 230 ? 36.531 -9.875 -2.779 1 97.19 230 HIS B CA 1
ATOM 5616 C C . HIS B 1 230 ? 36.062 -10.703 -1.588 1 97.19 230 HIS B C 1
ATOM 5618 O O . HIS B 1 230 ? 35.844 -10.164 -0.498 1 97.19 230 HIS B O 1
ATOM 5624 N N . ALA B 1 231 ? 35.906 -11.992 -1.82 1 97.94 231 ALA B N 1
ATOM 5625 C CA . ALA B 1 231 ? 35.438 -12.891 -0.772 1 97.94 231 ALA B CA 1
ATOM 5626 C C . ALA B 1 231 ? 36.438 -12.961 0.379 1 97.94 231 ALA B C 1
ATOM 5628 O O . ALA B 1 231 ? 36.062 -12.875 1.548 1 97.94 231 ALA B O 1
ATOM 5629 N N . TYR B 1 232 ? 37.688 -13.125 -0.006 1 96.94 232 TYR B N 1
ATOM 5630 C CA . TYR B 1 232 ? 38.75 -13.172 0.996 1 96.94 232 TYR B CA 1
ATOM 5631 C C . TYR B 1 232 ? 38.75 -11.898 1.832 1 96.94 232 TYR B C 1
ATOM 5633 O O . TYR B 1 232 ? 38.844 -11.961 3.062 1 96.94 232 TYR B O 1
ATOM 5641 N N . SER B 1 233 ? 38.656 -10.773 1.169 1 97.25 233 SER B N 1
ATOM 5642 C CA . SER B 1 233 ? 38.688 -9.469 1.834 1 97.25 233 SER B CA 1
ATOM 5643 C C . SER B 1 233 ? 37.5 -9.305 2.775 1 97.25 233 SER B C 1
ATOM 5645 O O . SER B 1 233 ? 37.656 -8.758 3.871 1 97.25 233 SER B O 1
ATOM 5647 N N . ALA B 1 234 ? 36.312 -9.719 2.379 1 98.06 234 ALA B N 1
ATOM 5648 C CA . ALA B 1 234 ? 35.094 -9.609 3.188 1 98.06 234 ALA B CA 1
ATOM 5649 C C . ALA B 1 234 ? 35.219 -10.453 4.457 1 98.06 234 ALA B C 1
ATOM 5651 O O . ALA B 1 234 ? 34.906 -9.977 5.551 1 98.06 234 ALA B O 1
ATOM 5652 N N . LEU B 1 235 ? 35.719 -11.664 4.309 1 97.94 235 LEU B N 1
ATOM 5653 C CA . LEU B 1 235 ? 35.844 -12.562 5.449 1 97.94 235 LEU B CA 1
ATOM 5654 C C . LEU B 1 235 ? 36.906 -12.062 6.41 1 97.94 235 LEU B C 1
ATOM 5656 O O . LEU B 1 235 ? 36.75 -12.156 7.633 1 97.94 235 LEU B O 1
ATOM 5660 N N . LYS B 1 236 ? 37.969 -11.586 5.836 1 97.06 236 LYS B N 1
ATOM 5661 C CA . LYS B 1 236 ? 39.031 -11.016 6.66 1 97.06 236 LYS B CA 1
ATOM 5662 C C . LYS B 1 236 ? 38.531 -9.844 7.496 1 97.06 236 LYS B C 1
ATOM 5664 O O . LYS B 1 236 ? 38.969 -9.641 8.625 1 97.06 236 LYS B O 1
ATOM 5669 N N . ALA B 1 237 ? 37.594 -9.078 6.949 1 97.75 237 ALA B N 1
ATOM 5670 C CA . ALA B 1 237 ? 37.031 -7.922 7.629 1 97.75 237 ALA B CA 1
ATOM 5671 C C . ALA B 1 237 ? 36.062 -8.352 8.734 1 97.75 237 ALA B C 1
ATOM 5673 O O . ALA B 1 237 ? 35.688 -7.551 9.586 1 97.75 237 ALA B O 1
ATOM 5674 N N . GLY B 1 238 ? 35.656 -9.672 8.703 1 97 238 GLY B N 1
ATOM 5675 C CA . GLY B 1 238 ? 34.812 -10.18 9.766 1 97 238 GLY B CA 1
ATOM 5676 C C . GLY B 1 238 ? 33.438 -10.625 9.266 1 97 238 GLY B C 1
ATOM 5677 O O . GLY B 1 238 ? 32.594 -10.992 10.062 1 97 238 GLY B O 1
ATOM 5678 N N . ALA B 1 239 ? 33.188 -10.586 7.984 1 98 239 ALA B N 1
ATOM 5679 C CA . ALA B 1 239 ? 31.922 -11.086 7.449 1 98 239 ALA B CA 1
ATOM 5680 C C . ALA B 1 239 ? 31.719 -12.555 7.793 1 98 239 ALA B C 1
ATOM 5682 O O . ALA B 1 239 ? 32.688 -13.336 7.785 1 98 239 ALA B O 1
ATOM 5683 N N . SER B 1 240 ? 30.516 -12.906 8.07 1 97.69 240 SER B N 1
ATOM 5684 C CA . SER B 1 240 ? 30.188 -14.289 8.398 1 97.69 240 SER B CA 1
ATOM 5685 C C . SER B 1 240 ? 30.031 -15.141 7.137 1 97.69 240 SER B C 1
ATOM 5687 O O . SER B 1 240 ? 30.062 -16.375 7.203 1 97.69 240 SER B O 1
ATOM 5689 N N . GLY B 1 241 ? 29.812 -14.453 6.047 1 97.88 241 GLY B N 1
ATOM 5690 C CA . GLY B 1 241 ? 29.594 -15.172 4.801 1 97.88 241 GLY B CA 1
ATOM 5691 C C . GLY B 1 241 ? 29.703 -14.281 3.576 1 97.88 241 GLY B C 1
ATOM 5692 O O . GLY B 1 241 ? 29.969 -13.086 3.693 1 97.88 241 GLY B O 1
ATOM 5693 N N . VAL B 1 242 ? 29.594 -14.961 2.424 1 98.31 242 VAL B N 1
ATOM 5694 C CA . VAL B 1 242 ? 29.766 -14.266 1.151 1 98.31 242 VAL B CA 1
ATOM 5695 C C . VAL B 1 242 ? 28.719 -14.766 0.151 1 98.31 242 VAL B C 1
ATOM 5697 O O . VAL B 1 242 ? 28.266 -15.906 0.238 1 98.31 242 VAL B O 1
ATOM 5700 N N . ILE B 1 243 ? 28.281 -13.859 -0.694 1 98.31 243 ILE B N 1
ATOM 5701 C CA . ILE B 1 243 ? 27.453 -14.172 -1.852 1 98.31 243 ILE B CA 1
ATOM 5702 C C . ILE B 1 243 ? 28.297 -14.148 -3.119 1 98.31 243 ILE B C 1
ATOM 5704 O O . ILE B 1 243 ? 29.016 -13.172 -3.373 1 98.31 243 ILE B O 1
ATOM 5708 N N . MET B 1 244 ? 28.281 -15.219 -3.9 1 96.94 244 MET B N 1
ATOM 5709 C CA . MET B 1 244 ? 29.109 -15.258 -5.102 1 96.94 244 MET B CA 1
ATOM 5710 C C . MET B 1 244 ? 28.375 -15.961 -6.242 1 96.94 244 MET B C 1
ATOM 5712 O O . MET B 1 244 ? 27.516 -16.812 -6 1 96.94 244 MET B O 1
ATOM 5716 N N . PRO B 1 245 ? 28.734 -15.609 -7.523 1 95.44 245 PRO B N 1
ATOM 5717 C CA . PRO B 1 245 ? 28.141 -16.312 -8.664 1 95.44 245 PRO B CA 1
ATOM 5718 C C . PRO B 1 245 ? 28.625 -17.75 -8.773 1 95.44 245 PRO B C 1
ATOM 5720 O O . PRO B 1 245 ? 29.672 -18.109 -8.227 1 95.44 245 PRO B O 1
ATOM 5723 N N . VAL B 1 246 ? 27.875 -18.531 -9.445 1 96.56 246 VAL B N 1
ATOM 5724 C CA . VAL B 1 246 ? 28.109 -19.969 -9.539 1 96.56 246 VAL B CA 1
ATOM 5725 C C . VAL B 1 246 ? 29.5 -20.219 -10.125 1 96.56 246 VAL B C 1
ATOM 5727 O O . VAL B 1 246 ? 30.188 -21.156 -9.727 1 96.56 246 VAL B O 1
ATOM 5730 N N . GLU B 1 247 ? 29.969 -19.344 -10.984 1 93.25 247 GLU B N 1
ATOM 5731 C CA . GLU B 1 247 ? 31.297 -19.5 -11.578 1 93.25 247 GLU B CA 1
ATOM 5732 C C . GLU B 1 247 ? 32.406 -19.359 -10.531 1 93.25 247 GLU B C 1
ATOM 5734 O O . GLU B 1 247 ? 33.375 -20.109 -10.539 1 93.25 247 GLU B O 1
ATOM 5739 N N . THR B 1 248 ? 32.188 -18.406 -9.656 1 94.5 248 THR B N 1
ATOM 5740 C CA . THR B 1 248 ? 33.125 -18.156 -8.578 1 94.5 248 THR B CA 1
ATOM 5741 C C . THR B 1 248 ? 33.094 -19.297 -7.559 1 94.5 248 THR B C 1
ATOM 5743 O O . THR B 1 248 ? 34.125 -19.672 -7 1 94.5 248 THR B O 1
ATOM 5746 N N . ALA B 1 249 ? 31.984 -19.891 -7.297 1 96.19 249 ALA B N 1
ATOM 5747 C CA . ALA B 1 249 ? 31.812 -21 -6.355 1 96.19 249 ALA B CA 1
ATOM 5748 C C . ALA B 1 249 ? 32.562 -22.25 -6.844 1 96.19 249 ALA B C 1
ATOM 5750 O O . ALA B 1 249 ? 33.156 -22.984 -6.047 1 96.19 249 ALA B O 1
ATOM 5751 N N . VAL B 1 250 ? 32.5 -22.438 -8.148 1 94.44 250 VAL B N 1
ATOM 5752 C CA . VAL B 1 250 ? 33.188 -23.578 -8.734 1 94.44 250 VAL B CA 1
ATOM 5753 C C . VAL B 1 250 ? 34.719 -23.406 -8.539 1 94.44 250 VAL B C 1
ATOM 5755 O O . VAL B 1 250 ? 35.406 -24.359 -8.188 1 94.44 250 VAL B O 1
ATOM 5758 N N . ARG B 1 251 ? 35.156 -22.203 -8.703 1 94.31 251 ARG B N 1
ATOM 5759 C CA . ARG B 1 251 ? 36.562 -21.922 -8.477 1 94.31 251 ARG B CA 1
ATOM 5760 C C . ARG B 1 251 ? 36.938 -22.109 -7.008 1 94.31 251 ARG B C 1
ATOM 5762 O O . ARG B 1 251 ? 38.031 -22.625 -6.691 1 94.31 251 ARG B O 1
ATOM 5769 N N . LEU B 1 252 ? 36.094 -21.703 -6.172 1 95.5 252 LEU B N 1
ATOM 5770 C CA . LEU B 1 252 ? 36.312 -21.844 -4.734 1 95.5 252 LEU B CA 1
ATOM 5771 C C . LEU B 1 252 ? 36.5 -23.312 -4.359 1 95.5 252 LEU B C 1
ATOM 5773 O O . LEU B 1 252 ? 37.375 -23.656 -3.574 1 95.5 252 LEU B O 1
ATOM 5777 N N . ALA B 1 253 ? 35.656 -24.125 -4.875 1 94.19 253 ALA B N 1
ATOM 5778 C CA . ALA B 1 253 ? 35.719 -25.547 -4.57 1 94.19 253 ALA B CA 1
ATOM 5779 C C . ALA B 1 253 ? 37.062 -26.156 -4.988 1 94.19 253 ALA B C 1
ATOM 5781 O O . ALA B 1 253 ? 37.562 -27.062 -4.336 1 94.19 253 ALA B O 1
ATOM 5782 N N . SER B 1 254 ? 37.594 -25.594 -6.035 1 91.94 254 SER B N 1
ATOM 5783 C CA . SER B 1 254 ? 38.844 -26.125 -6.574 1 91.94 254 SER B CA 1
ATOM 5784 C C . SER B 1 254 ? 40.031 -25.562 -5.832 1 91.94 254 SER B C 1
ATOM 5786 O O . SER B 1 254 ? 40.969 -26.297 -5.508 1 91.94 254 SER B O 1
ATOM 5788 N N . GLU B 1 255 ? 40 -24.266 -5.492 1 90.31 255 GLU B N 1
ATOM 5789 C CA . GLU B 1 255 ? 41.156 -23.578 -4.957 1 90.31 255 GLU B CA 1
ATOM 5790 C C . GLU B 1 255 ? 41.156 -23.562 -3.43 1 90.31 255 GLU B C 1
ATOM 5792 O O . GLU B 1 255 ? 42.188 -23.469 -2.793 1 90.31 255 GLU B O 1
ATOM 5797 N N . LYS B 1 256 ? 40.094 -23.609 -2.885 1 85.25 256 LYS B N 1
ATOM 5798 C CA . LYS B 1 256 ? 39.812 -23.641 -1.452 1 85.25 256 LYS B CA 1
ATOM 5799 C C . LYS B 1 256 ? 40.562 -22.562 -0.708 1 85.25 256 LYS B C 1
ATOM 5801 O O . LYS B 1 256 ? 41.219 -22.828 0.305 1 85.25 256 LYS B O 1
ATOM 5806 N N . PRO B 1 257 ? 40.438 -21.312 -1.126 1 82.88 257 PRO B N 1
ATOM 5807 C CA . PRO B 1 257 ? 41.219 -20.234 -0.483 1 82.88 257 PRO B CA 1
ATOM 5808 C C . PRO B 1 257 ? 40.531 -19.672 0.754 1 82.88 257 PRO B C 1
ATOM 5810 O O . PRO B 1 257 ? 41.094 -18.859 1.474 1 82.88 257 PRO B O 1
ATOM 5813 N N . LEU B 1 258 ? 39.312 -20.094 1.068 1 91.38 258 LEU B N 1
ATOM 5814 C CA . LEU B 1 258 ? 38.531 -19.531 2.154 1 91.38 258 LEU B CA 1
ATOM 5815 C C . LEU B 1 258 ? 38.375 -20.531 3.293 1 91.38 258 LEU B C 1
ATOM 5817 O O . LEU B 1 258 ? 38.5 -21.734 3.086 1 91.38 258 LEU B O 1
ATOM 5821 N N . PRO B 1 259 ? 38.125 -19.984 4.492 1 90.31 259 PRO B N 1
ATOM 5822 C CA . PRO B 1 259 ? 37.844 -20.906 5.598 1 90.31 259 PRO B CA 1
ATOM 5823 C C . PRO B 1 259 ? 36.656 -21.828 5.34 1 90.31 259 PRO B C 1
ATOM 5825 O O . PRO B 1 259 ? 35.656 -21.391 4.773 1 90.31 259 PRO B O 1
ATOM 5828 N N . GLY B 1 260 ? 36.719 -23.016 5.777 1 87.25 260 GLY B N 1
ATOM 5829 C CA . GLY B 1 260 ? 35.719 -24.031 5.531 1 87.25 260 GLY B CA 1
ATOM 5830 C C . GLY B 1 260 ? 34.375 -23.734 6.219 1 87.25 260 GLY B C 1
ATOM 5831 O O . GLY B 1 260 ? 33.344 -24.25 5.816 1 87.25 260 GLY B O 1
ATOM 5832 N N . ASP B 1 261 ? 34.438 -22.906 7.227 1 91.56 261 ASP B N 1
ATOM 5833 C CA . ASP B 1 261 ? 33.219 -22.641 7.992 1 91.56 261 ASP B CA 1
ATOM 5834 C C . ASP B 1 261 ? 32.531 -21.359 7.508 1 91.56 261 ASP B C 1
ATOM 5836 O O . ASP B 1 261 ? 31.562 -20.906 8.117 1 91.56 261 ASP B O 1
ATOM 5840 N N . ALA B 1 262 ? 33.031 -20.812 6.434 1 95.5 262 ALA B N 1
ATOM 5841 C CA . ALA B 1 262 ? 32.406 -19.625 5.859 1 95.5 262 ALA B CA 1
ATOM 5842 C C . ALA B 1 262 ? 31.016 -19.953 5.297 1 95.5 262 ALA B C 1
ATOM 5844 O O . ALA B 1 262 ? 30.812 -21.016 4.695 1 95.5 262 ALA B O 1
ATOM 5845 N N . PHE B 1 263 ? 30.047 -19.094 5.582 1 98.25 263 PHE B N 1
ATOM 5846 C CA . PHE B 1 263 ? 28.734 -19.203 4.973 1 98.25 263 PHE B CA 1
ATOM 5847 C C . PHE B 1 263 ? 28.766 -18.734 3.521 1 98.25 263 PHE B C 1
ATOM 5849 O O . PHE B 1 263 ? 29.188 -17.625 3.232 1 98.25 263 PHE B O 1
ATOM 5856 N N . ILE B 1 264 ? 28.344 -19.625 2.584 1 98.56 264 ILE B N 1
ATOM 5857 C CA . ILE B 1 264 ? 28.422 -19.312 1.162 1 98.56 264 ILE B CA 1
ATOM 5858 C C . ILE B 1 264 ? 27.031 -19.359 0.544 1 98.56 264 ILE B C 1
ATOM 5860 O O . ILE B 1 264 ? 26.312 -20.359 0.666 1 98.56 264 ILE B O 1
ATOM 5864 N N . ILE B 1 265 ? 26.625 -18.234 -0.051 1 98.69 265 ILE B N 1
ATOM 5865 C CA . ILE B 1 265 ? 25.438 -18.219 -0.896 1 98.69 265 ILE B CA 1
ATOM 5866 C C . ILE B 1 265 ? 25.844 -18.219 -2.365 1 98.69 265 ILE B C 1
ATOM 5868 O O . ILE B 1 265 ? 26.531 -17.297 -2.818 1 98.69 265 ILE B O 1
ATOM 5872 N N . VAL B 1 266 ? 25.438 -19.219 -3.102 1 98.56 266 VAL B N 1
ATOM 5873 C CA . VAL B 1 266 ? 25.766 -19.344 -4.516 1 98.56 266 VAL B CA 1
ATOM 5874 C C . VAL B 1 266 ? 24.578 -18.875 -5.363 1 98.56 266 VAL B C 1
ATOM 5876 O O . VAL B 1 266 ? 23.469 -19.406 -5.25 1 98.56 266 VAL B O 1
ATOM 5879 N N . SER B 1 267 ? 24.844 -17.891 -6.172 1 97.5 267 SER B N 1
ATOM 5880 C CA . SER B 1 267 ? 23.797 -17.375 -7.039 1 97.5 267 SER B CA 1
ATOM 5881 C C . SER B 1 267 ? 23.953 -17.891 -8.461 1 97.5 267 SER B C 1
ATOM 5883 O O . SER B 1 267 ? 25.062 -18.062 -8.945 1 97.5 267 SER B O 1
ATOM 5885 N N . GLY B 1 268 ? 22.875 -18.203 -9.109 1 95 268 GLY B N 1
ATOM 5886 C CA . GLY B 1 268 ? 22.844 -18.656 -10.492 1 95 268 GLY B CA 1
ATOM 5887 C C . GLY B 1 268 ? 21.438 -18.922 -10.992 1 95 268 GLY B C 1
ATOM 5888 O O . GLY B 1 268 ? 20.484 -18.953 -10.203 1 95 268 GLY B O 1
ATOM 5889 N N . GLU B 1 269 ? 21.266 -19.156 -12.289 1 92.75 269 GLU B N 1
ATOM 5890 C CA . GLU B 1 269 ? 19.938 -19.266 -12.883 1 92.75 269 GLU B CA 1
ATOM 5891 C C . GLU B 1 269 ? 19.547 -20.734 -13.094 1 92.75 269 GLU B C 1
ATOM 5893 O O . GLU B 1 269 ? 18.391 -21.094 -12.945 1 92.75 269 GLU B O 1
ATOM 5898 N N . GLN B 1 270 ? 20.547 -21.562 -13.367 1 94.69 270 GLN B N 1
ATOM 5899 C CA . GLN B 1 270 ? 20.234 -22.938 -13.766 1 94.69 270 GLN B CA 1
ATOM 5900 C C . GLN B 1 270 ? 20.328 -23.875 -12.57 1 94.69 270 GLN B C 1
ATOM 5902 O O . GLN B 1 270 ? 21.406 -24.094 -12.023 1 94.69 270 GLN B O 1
ATOM 5907 N N . PRO B 1 271 ? 19.234 -24.531 -12.211 1 97.38 271 PRO B N 1
ATOM 5908 C CA . PRO B 1 271 ? 19.203 -25.391 -11.031 1 97.38 271 PRO B CA 1
ATOM 5909 C C . PRO B 1 271 ? 20.25 -26.5 -11.086 1 97.38 271 PRO B C 1
ATOM 5911 O O . PRO B 1 271 ? 20.891 -26.797 -10.07 1 97.38 271 PRO B O 1
ATOM 5914 N N . GLU B 1 272 ? 20.484 -27.094 -12.234 1 97.06 272 GLU B N 1
ATOM 5915 C CA . GLU B 1 272 ? 21.438 -28.188 -12.367 1 97.06 272 GLU B CA 1
ATOM 5916 C C . GLU B 1 272 ? 22.875 -27.719 -12.125 1 97.06 272 GLU B C 1
ATOM 5918 O O . GLU B 1 272 ? 23.672 -28.406 -11.5 1 97.06 272 GLU B O 1
ATOM 5923 N N . GLU B 1 273 ? 23.141 -26.547 -12.641 1 96.5 273 GLU B N 1
ATOM 5924 C CA . GLU B 1 273 ? 24.469 -25.953 -12.414 1 96.5 273 GLU B CA 1
ATOM 5925 C C . GLU B 1 273 ? 24.688 -25.641 -10.938 1 96.5 273 GLU B C 1
ATOM 5927 O O . GLU B 1 273 ? 25.781 -25.844 -10.406 1 96.5 273 GLU B O 1
ATOM 5932 N N . LEU B 1 274 ? 23.672 -25.156 -10.297 1 97.88 274 LEU B N 1
ATOM 5933 C CA . LEU B 1 274 ? 23.734 -24.859 -8.875 1 97.88 274 LEU B CA 1
ATOM 5934 C C . LEU B 1 274 ? 23.938 -26.125 -8.055 1 97.88 274 LEU B C 1
ATOM 5936 O O . LEU B 1 274 ? 24.703 -26.141 -7.09 1 97.88 274 LEU B O 1
ATOM 5940 N N . ALA B 1 275 ? 23.234 -27.188 -8.461 1 97.75 275 ALA B N 1
ATOM 5941 C CA . ALA B 1 275 ? 23.375 -28.469 -7.773 1 97.75 275 ALA B CA 1
ATOM 5942 C C . ALA B 1 275 ? 24.812 -28.984 -7.852 1 97.75 275 ALA B C 1
ATOM 5944 O O . ALA B 1 275 ? 25.359 -29.469 -6.855 1 97.75 275 ALA B O 1
ATOM 5945 N N . LYS B 1 276 ? 25.391 -28.859 -9 1 97.38 276 LYS B N 1
ATOM 5946 C CA . LYS B 1 276 ? 26.766 -29.297 -9.195 1 97.38 276 LYS B CA 1
ATOM 5947 C C . LYS B 1 276 ? 27.719 -28.453 -8.336 1 97.38 276 LYS B C 1
ATOM 5949 O O . LYS B 1 276 ? 28.672 -29 -7.75 1 97.38 276 LYS B O 1
ATOM 5954 N N . ALA B 1 277 ? 27.484 -27.203 -8.305 1 97.25 277 ALA B N 1
ATOM 5955 C CA . ALA B 1 277 ? 28.328 -26.312 -7.512 1 97.25 277 ALA B CA 1
ATOM 5956 C C . ALA B 1 277 ? 28.25 -26.641 -6.023 1 97.25 277 ALA B C 1
ATOM 5958 O O . ALA B 1 277 ? 29.25 -26.656 -5.32 1 97.25 277 ALA B O 1
ATOM 5959 N N . VAL B 1 278 ? 27.062 -26.875 -5.531 1 97.81 278 VAL B N 1
ATOM 5960 C CA . VAL B 1 278 ? 26.844 -27.219 -4.125 1 97.81 278 VAL B CA 1
ATOM 5961 C C . VAL B 1 278 ? 27.594 -28.5 -3.783 1 97.81 278 VAL B C 1
ATOM 5963 O O . VAL B 1 278 ? 28.25 -28.594 -2.744 1 97.81 278 VAL B O 1
ATOM 5966 N N . GLU B 1 279 ? 27.469 -29.484 -4.629 1 97.06 279 GLU B N 1
ATOM 5967 C CA . GLU B 1 279 ? 28.156 -30.766 -4.41 1 97.06 279 GLU B CA 1
ATOM 5968 C C . GLU B 1 279 ? 29.672 -30.578 -4.367 1 97.06 279 GLU B C 1
ATOM 5970 O O . GLU B 1 279 ? 30.344 -31.141 -3.514 1 97.06 279 GLU B O 1
ATOM 5975 N N . SER B 1 280 ? 30.141 -29.797 -5.277 1 96.69 280 SER B N 1
ATOM 5976 C CA . SER B 1 280 ? 31.578 -29.531 -5.332 1 96.69 280 SER B CA 1
ATOM 5977 C C . SER B 1 280 ? 32.062 -28.828 -4.062 1 96.69 280 SER B C 1
ATOM 5979 O O . SER B 1 280 ? 33.125 -29.156 -3.535 1 96.69 280 SER B O 1
ATOM 5981 N N . LEU B 1 281 ? 31.281 -27.875 -3.611 1 97.31 281 LEU B N 1
ATOM 5982 C CA . LEU B 1 281 ? 31.641 -27.141 -2.402 1 97.31 281 LEU B CA 1
ATOM 5983 C C . LEU B 1 281 ? 31.641 -28.062 -1.186 1 97.31 281 LEU B C 1
ATOM 5985 O O . LEU B 1 281 ? 32.562 -28.016 -0.367 1 97.31 281 LEU B O 1
ATOM 5989 N N . ARG B 1 282 ? 30.672 -28.891 -1.085 1 95.31 282 ARG B N 1
ATOM 5990 C CA . ARG B 1 282 ? 30.578 -29.812 0.041 1 95.31 282 ARG B CA 1
ATOM 5991 C C . ARG B 1 282 ? 31.75 -30.781 0.063 1 95.31 282 ARG B C 1
ATOM 5993 O O . ARG B 1 282 ? 32.344 -31.031 1.118 1 95.31 282 ARG B O 1
ATOM 6000 N N . THR B 1 283 ? 32.031 -31.281 -1.083 1 95.06 283 THR B N 1
ATOM 6001 C CA . THR B 1 283 ? 33.125 -32.219 -1.198 1 95.06 283 THR B CA 1
ATOM 6002 C C . THR B 1 283 ? 34.438 -31.547 -0.824 1 95.06 283 THR B C 1
ATOM 6004 O O . THR B 1 283 ? 35.375 -32.188 -0.32 1 95.06 283 THR B O 1
ATOM 6007 N N . SER B 1 284 ? 34.5 -30.266 -1.062 1 95.5 284 SER B N 1
ATOM 6008 C CA . SER B 1 284 ? 35.719 -29.5 -0.786 1 95.5 284 SER B CA 1
ATOM 6009 C C . SER B 1 284 ? 35.75 -29.016 0.661 1 95.5 284 SER B C 1
ATOM 6011 O O . SER B 1 284 ? 36.656 -28.297 1.058 1 95.5 284 SER B O 1
ATOM 6013 N N . GLY B 1 285 ? 34.719 -29.266 1.429 1 94.44 285 GLY B N 1
ATOM 6014 C CA . GLY B 1 285 ? 34.75 -29 2.857 1 94.44 285 GLY B CA 1
ATOM 6015 C C . GLY B 1 285 ? 33.875 -27.844 3.285 1 94.44 285 GLY B C 1
ATOM 6016 O O . GLY B 1 285 ? 33.875 -27.484 4.461 1 94.44 285 GLY B O 1
ATOM 6017 N N . TYR B 1 286 ? 33.188 -27.25 2.404 1 96.19 286 TYR B N 1
ATOM 6018 C CA . TYR B 1 286 ? 32.25 -26.172 2.748 1 96.19 286 TYR B CA 1
ATOM 6019 C C . TYR B 1 286 ? 30.875 -26.734 3.078 1 96.19 286 TYR B C 1
ATOM 6021 O O . TYR B 1 286 ? 30.219 -27.328 2.221 1 96.19 286 TYR B O 1
ATOM 6029 N N . SER B 1 287 ? 30.422 -26.5 4.309 1 93.81 287 SER B N 1
ATOM 6030 C CA . SER B 1 287 ? 29.203 -27.156 4.746 1 93.81 287 SER B CA 1
ATOM 6031 C C . SER B 1 287 ? 28.062 -26.141 4.875 1 93.81 287 SER B C 1
ATOM 6033 O O . SER B 1 287 ? 26.891 -26.516 4.918 1 93.81 287 SER B O 1
ATOM 6035 N N . LYS B 1 288 ? 28.375 -24.875 5.055 1 98 288 LYS B N 1
ATOM 6036 C CA . LYS B 1 288 ? 27.359 -23.844 5.195 1 98 288 LYS B CA 1
ATOM 6037 C C . LYS B 1 288 ? 27.062 -23.172 3.854 1 98 288 LYS B C 1
ATOM 6039 O O . LYS B 1 288 ? 27.531 -22.062 3.582 1 98 288 LYS B O 1
ATOM 6044 N N . VAL B 1 289 ? 26.219 -23.906 3.035 1 98.44 289 VAL B N 1
ATOM 6045 C CA . VAL B 1 289 ? 25.969 -23.438 1.673 1 98.44 289 VAL B CA 1
ATOM 6046 C C . VAL B 1 289 ? 24.484 -23.219 1.462 1 98.44 289 VAL B C 1
ATOM 6048 O O . VAL B 1 289 ? 23.656 -24.062 1.837 1 98.44 289 VAL B O 1
ATOM 6051 N N . ALA B 1 290 ? 24.078 -22.062 0.989 1 98.69 290 ALA B N 1
ATOM 6052 C CA . ALA B 1 290 ? 22.75 -21.75 0.481 1 98.69 290 ALA B CA 1
ATOM 6053 C C . ALA B 1 290 ? 22.797 -21.375 -0.997 1 98.69 290 ALA B C 1
ATOM 6055 O O . ALA B 1 290 ? 23.875 -21.109 -1.541 1 98.69 290 ALA B O 1
ATOM 6056 N N . VAL B 1 291 ? 21.672 -21.438 -1.662 1 98.62 291 VAL B N 1
ATOM 6057 C CA . VAL B 1 291 ? 21.641 -21.156 -3.096 1 98.62 291 VAL B CA 1
ATOM 6058 C C . VAL B 1 291 ? 20.594 -20.094 -3.395 1 98.62 291 VAL B C 1
ATOM 6060 O O . VAL B 1 291 ? 19.531 -20.078 -2.773 1 98.62 291 VAL B O 1
ATOM 6063 N N . ASP B 1 292 ? 20.891 -19.188 -4.262 1 98.19 292 ASP B N 1
ATOM 6064 C CA . ASP B 1 292 ? 20 -18.156 -4.773 1 98.19 292 ASP B CA 1
ATOM 6065 C C . ASP B 1 292 ? 19.703 -18.375 -6.258 1 98.19 292 ASP B C 1
ATOM 6067 O O . ASP B 1 292 ? 20.422 -17.859 -7.117 1 98.19 292 ASP B O 1
ATOM 6071 N N . PRO B 1 293 ? 18.578 -19.156 -6.555 1 96.56 293 PRO B N 1
ATOM 6072 C CA . PRO B 1 293 ? 18.188 -19.219 -7.961 1 96.56 293 PRO B CA 1
ATOM 6073 C C . PRO B 1 293 ? 17.641 -17.891 -8.484 1 96.56 293 PRO B C 1
ATOM 6075 O O . PRO B 1 293 ? 16.438 -17.656 -8.43 1 96.56 293 PRO B O 1
ATOM 6078 N N . SER B 1 294 ? 18.344 -16.969 -8.719 1 91.94 294 SER B N 1
ATOM 6079 C CA . SER B 1 294 ? 18.078 -15.578 -9.109 1 91.94 294 SER B CA 1
ATOM 6080 C C . SER B 1 294 ? 16.688 -15.43 -9.727 1 91.94 294 SER B C 1
ATOM 6082 O O . SER B 1 294 ? 16.266 -16.281 -10.508 1 91.94 294 SER B O 1
ATOM 6084 N N . LEU B 1 295 ? 15.977 -14.484 -9.328 1 95.25 295 LEU B N 1
ATOM 6085 C CA . LEU B 1 295 ? 14.688 -14.125 -9.914 1 95.25 295 LEU B CA 1
ATOM 6086 C C . LEU B 1 295 ? 14.852 -12.992 -10.922 1 95.25 295 LEU B C 1
ATOM 6088 O O . LEU B 1 295 ? 15.633 -12.062 -10.703 1 95.25 295 LEU B O 1
ATOM 6092 N N . SER B 1 296 ? 14.109 -13.125 -11.984 1 90.75 296 SER B N 1
ATOM 6093 C CA . SER B 1 296 ? 14.07 -12.055 -12.977 1 90.75 296 SER B CA 1
ATOM 6094 C C . SER B 1 296 ? 13 -11.023 -12.633 1 90.75 296 SER B C 1
ATOM 6096 O O . SER B 1 296 ? 12.039 -11.32 -11.922 1 90.75 296 SER B O 1
ATOM 6098 N N . PRO B 1 297 ? 13.195 -9.781 -13.102 1 89.31 297 PRO B N 1
ATOM 6099 C CA . PRO B 1 297 ? 12.164 -8.766 -12.891 1 89.31 297 PRO B CA 1
ATOM 6100 C C . PRO B 1 297 ? 10.867 -9.062 -13.641 1 89.31 297 PRO B C 1
ATOM 6102 O O . PRO B 1 297 ? 10.867 -9.852 -14.586 1 89.31 297 PRO B O 1
ATOM 6105 N N . PRO B 1 298 ? 9.781 -8.422 -13.172 1 90.62 298 PRO B N 1
ATOM 6106 C CA . PRO B 1 298 ? 8.508 -8.586 -13.875 1 90.62 298 PRO B CA 1
ATOM 6107 C C . PRO B 1 298 ? 8.578 -8.148 -15.336 1 90.62 298 PRO B C 1
ATOM 6109 O O . PRO B 1 298 ? 9.219 -7.145 -15.656 1 90.62 298 PRO B O 1
ATOM 6112 N N . LEU B 1 299 ? 7.914 -8.883 -16.25 1 87.75 299 LEU B N 1
ATOM 6113 C CA . LEU B 1 299 ? 7.824 -8.672 -17.688 1 87.75 299 LEU B CA 1
ATOM 6114 C C . LEU B 1 299 ? 9.125 -9.055 -18.391 1 87.75 299 LEU B C 1
ATOM 6116 O O . LEU B 1 299 ? 9.203 -9.055 -19.625 1 87.75 299 LEU B O 1
ATOM 6120 N N . LEU B 1 300 ? 10.156 -9.438 -17.609 1 87.44 300 LEU B N 1
ATOM 6121 C CA . LEU B 1 300 ? 11.438 -9.867 -18.172 1 87.44 300 LEU B CA 1
ATOM 6122 C C . LEU B 1 300 ? 11.781 -11.281 -17.703 1 87.44 300 LEU B C 1
ATOM 6124 O O . LEU B 1 300 ? 12.945 -11.594 -17.453 1 87.44 300 LEU B O 1
ATOM 6128 N N . GLY B 1 301 ? 10.727 -12.07 -17.438 1 90 301 GLY B N 1
ATOM 6129 C CA . GLY B 1 301 ? 10.938 -13.477 -17.172 1 90 301 GLY B CA 1
ATOM 6130 C C . GLY B 1 301 ? 10.734 -13.836 -15.711 1 90 301 GLY B C 1
ATOM 6131 O O . GLY B 1 301 ? 11.336 -14.797 -15.211 1 90 301 GLY B O 1
ATOM 6132 N N . LEU B 1 302 ? 9.961 -13.047 -14.984 1 94.75 302 LEU B N 1
ATOM 6133 C CA . LEU B 1 302 ? 9.703 -13.344 -13.578 1 94.75 302 LEU B CA 1
ATOM 6134 C C . LEU B 1 302 ? 9.07 -14.719 -13.422 1 94.75 302 LEU B C 1
ATOM 6136 O O . LEU B 1 302 ? 9.523 -15.531 -12.602 1 94.75 302 LEU B O 1
ATOM 6140 N N . LEU B 1 303 ? 8.031 -15.047 -14.203 1 96.62 303 LEU B N 1
ATOM 6141 C CA . LEU B 1 303 ? 7.305 -16.312 -14.055 1 96.62 303 LEU B CA 1
ATOM 6142 C C . LEU B 1 303 ? 8.195 -17.5 -14.406 1 96.62 303 LEU B C 1
ATOM 6144 O O . LEU B 1 303 ? 8.164 -18.516 -13.727 1 96.62 303 LEU B O 1
ATOM 6148 N N . GLU B 1 304 ? 9.023 -17.328 -15.414 1 94.25 304 GLU B N 1
ATOM 6149 C CA . GLU B 1 304 ? 9.984 -18.375 -15.758 1 94.25 304 GLU B CA 1
ATOM 6150 C C . GLU B 1 304 ? 10.992 -18.594 -14.641 1 94.25 304 GLU B C 1
ATOM 6152 O O . GLU B 1 304 ? 11.375 -19.719 -14.352 1 94.25 304 GLU B O 1
ATOM 6157 N N . SER B 1 305 ? 11.453 -17.531 -14.102 1 96.38 305 SER B N 1
ATOM 6158 C CA . SER B 1 305 ? 12.43 -17.641 -13.023 1 96.38 305 SER B CA 1
ATOM 6159 C C . SER B 1 305 ? 11.82 -18.281 -11.789 1 96.38 305 SER B C 1
ATOM 6161 O O . SER B 1 305 ? 12.5 -19 -11.055 1 96.38 305 SER B O 1
ATOM 6163 N N . ILE B 1 306 ? 10.555 -18.047 -11.5 1 97.56 306 ILE B N 1
ATOM 6164 C CA . ILE B 1 306 ? 9.867 -18.688 -10.383 1 97.56 306 ILE B CA 1
ATOM 6165 C C . ILE B 1 306 ? 9.781 -20.203 -10.625 1 97.56 306 ILE B C 1
ATOM 6167 O O . ILE B 1 306 ? 9.945 -21 -9.695 1 97.56 306 ILE B O 1
ATOM 6171 N N . GLU B 1 307 ? 9.539 -20.578 -11.852 1 96.19 307 GLU B N 1
ATOM 6172 C CA . GLU B 1 307 ? 9.531 -21.984 -12.195 1 96.19 307 GLU B CA 1
ATOM 6173 C C . GLU B 1 307 ? 10.891 -22.625 -11.945 1 96.19 307 GLU B C 1
ATOM 6175 O O . GLU B 1 307 ? 10.977 -23.734 -11.422 1 96.19 307 GLU B O 1
ATOM 6180 N N . ARG B 1 308 ? 11.93 -21.922 -12.383 1 96.56 308 ARG B N 1
ATOM 6181 C CA . ARG B 1 308 ? 13.281 -22.406 -12.141 1 96.56 308 ARG B CA 1
ATOM 6182 C C . ARG B 1 308 ? 13.555 -22.531 -10.641 1 96.56 308 ARG B C 1
ATOM 6184 O O . ARG B 1 308 ? 14.203 -23.484 -10.203 1 96.56 308 ARG B O 1
ATOM 6191 N N . PHE B 1 309 ? 13.062 -21.609 -9.914 1 97.88 309 PHE B N 1
ATOM 6192 C CA . PHE B 1 309 ? 13.234 -21.609 -8.461 1 97.88 309 PHE B CA 1
ATOM 6193 C C . PHE B 1 309 ? 12.594 -22.859 -7.852 1 97.88 309 PHE B C 1
ATOM 6195 O O . PHE B 1 309 ? 13.195 -23.516 -7.004 1 97.88 309 PHE B O 1
ATOM 6202 N N . ARG B 1 310 ? 11.398 -23.156 -8.281 1 97 310 ARG B N 1
ATOM 6203 C CA . ARG B 1 310 ? 10.695 -24.328 -7.766 1 97 310 ARG B CA 1
ATOM 6204 C C . ARG B 1 310 ? 11.43 -25.609 -8.125 1 97 310 ARG B C 1
ATOM 6206 O O . ARG B 1 310 ? 11.492 -26.547 -7.316 1 97 310 ARG B O 1
ATOM 6213 N N . ARG B 1 311 ? 11.977 -25.641 -9.297 1 96.75 311 ARG B N 1
ATOM 6214 C CA . ARG B 1 311 ? 12.789 -26.797 -9.703 1 96.75 311 ARG B CA 1
ATOM 6215 C C . ARG B 1 311 ? 14.008 -26.938 -8.812 1 96.75 311 ARG B C 1
ATOM 6217 O O . ARG B 1 311 ? 14.352 -28.062 -8.398 1 96.75 311 ARG B O 1
ATOM 6224 N N . ALA B 1 312 ? 14.625 -25.844 -8.516 1 97.88 312 ALA B N 1
ATOM 6225 C CA . ALA B 1 312 ? 15.781 -25.859 -7.625 1 97.88 312 ALA B CA 1
ATOM 6226 C C . ALA B 1 312 ? 15.398 -26.375 -6.242 1 97.88 312 ALA B C 1
ATOM 6228 O O . ALA B 1 312 ? 16.156 -27.125 -5.625 1 97.88 312 ALA B O 1
ATOM 6229 N N . SER B 1 313 ? 14.258 -25.953 -5.797 1 97.06 313 SER B N 1
ATOM 6230 C CA . SER B 1 313 ? 13.773 -26.344 -4.48 1 97.06 313 SER B CA 1
ATOM 6231 C C . SER B 1 313 ? 13.594 -27.859 -4.395 1 97.06 313 SER B C 1
ATOM 6233 O O . SER B 1 313 ? 13.805 -28.453 -3.336 1 97.06 313 SER B O 1
ATOM 6235 N N . ARG B 1 314 ? 13.258 -28.516 -5.48 1 94.44 314 ARG B N 1
ATOM 6236 C CA . ARG B 1 314 ? 13.062 -29.953 -5.52 1 94.44 314 ARG B CA 1
ATOM 6237 C C . ARG B 1 314 ? 14.398 -30.688 -5.66 1 94.44 314 ARG B C 1
ATOM 6239 O O . ARG B 1 314 ? 14.578 -31.781 -5.121 1 94.44 314 ARG B O 1
ATOM 6246 N N . LEU B 1 315 ? 15.289 -30.047 -6.309 1 96.25 315 LEU B N 1
ATOM 6247 C CA . LEU B 1 315 ? 16.547 -30.688 -6.68 1 96.25 315 LEU B CA 1
ATOM 6248 C C . LEU B 1 315 ? 17.578 -30.578 -5.562 1 96.25 315 LEU B C 1
ATOM 6250 O O . LEU B 1 315 ? 18.438 -31.438 -5.414 1 96.25 315 LEU B O 1
ATOM 6254 N N . LEU B 1 316 ? 17.484 -29.516 -4.812 1 96.88 316 LEU B N 1
ATOM 6255 C CA . LEU B 1 316 ? 18.562 -29.188 -3.883 1 96.88 316 LEU B CA 1
ATOM 6256 C C . LEU B 1 316 ? 18.109 -29.359 -2.438 1 96.88 316 LEU B C 1
ATOM 6258 O O . LEU B 1 316 ? 16.969 -29.031 -2.102 1 96.88 316 LEU B O 1
ATOM 6262 N N . ASN B 1 317 ? 18.969 -29.891 -1.648 1 95.69 317 ASN B N 1
ATOM 6263 C CA . ASN B 1 317 ? 18.719 -30.016 -0.216 1 95.69 317 ASN B CA 1
ATOM 6264 C C . ASN B 1 317 ? 19.562 -29.031 0.589 1 95.69 317 ASN B C 1
ATOM 6266 O O . ASN B 1 317 ? 20.297 -29.438 1.493 1 95.69 317 ASN B O 1
ATOM 6270 N N . VAL B 1 318 ? 19.5 -27.797 0.317 1 98.38 318 VAL B N 1
ATOM 6271 C CA . VAL B 1 318 ? 20.141 -26.656 0.993 1 98.38 318 VAL B CA 1
ATOM 6272 C C . VAL B 1 318 ? 19.156 -25.5 1.086 1 98.38 318 VAL B C 1
ATOM 6274 O O . VAL B 1 318 ? 18.172 -25.438 0.34 1 98.38 318 VAL B O 1
ATOM 6277 N N . PRO B 1 319 ? 19.328 -24.562 2.059 1 98.62 319 PRO B N 1
ATOM 6278 C CA . PRO B 1 319 ? 18.469 -23.375 2.104 1 98.62 319 PRO B CA 1
ATOM 6279 C C . PRO B 1 319 ? 18.484 -22.594 0.797 1 98.62 319 PRO B C 1
ATOM 6281 O O . PRO B 1 319 ? 19.531 -22.453 0.168 1 98.62 319 PRO B O 1
ATOM 6284 N N . LEU B 1 320 ? 17.359 -22.141 0.38 1 98.75 320 LEU B N 1
ATOM 6285 C CA . LEU B 1 320 ? 17.234 -21.328 -0.832 1 98.75 320 LEU B CA 1
ATOM 6286 C C . LEU B 1 320 ? 16.984 -19.875 -0.49 1 98.75 320 LEU B C 1
ATOM 6288 O O . LEU B 1 320 ? 16.297 -19.562 0.487 1 98.75 320 LEU B O 1
ATOM 6292 N N . VAL B 1 321 ? 17.562 -19 -1.302 1 98.75 321 VAL B N 1
ATOM 6293 C CA . VAL B 1 321 ? 17.391 -17.562 -1.161 1 98.75 321 VAL B CA 1
ATOM 6294 C C . VAL B 1 321 ? 16.422 -17.047 -2.227 1 98.75 321 VAL B C 1
ATOM 6296 O O . VAL B 1 321 ? 16.625 -17.281 -3.42 1 98.75 321 VAL B O 1
ATOM 6299 N N . PHE B 1 322 ? 15.328 -16.469 -1.794 1 98.62 322 PHE B N 1
ATOM 6300 C CA . PHE B 1 322 ? 14.391 -15.781 -2.674 1 98.62 322 PHE B CA 1
ATOM 6301 C C . PHE B 1 322 ? 14.773 -14.312 -2.818 1 98.62 322 PHE B C 1
ATOM 6303 O O . PHE B 1 322 ? 14.414 -13.492 -1.974 1 98.62 322 PHE B O 1
ATOM 6310 N N . SER B 1 323 ? 15.484 -13.984 -3.889 1 97.44 323 SER B N 1
ATOM 6311 C CA . SER B 1 323 ? 15.938 -12.617 -4.121 1 97.44 323 SER B CA 1
ATOM 6312 C C . SER B 1 323 ? 14.789 -11.719 -4.562 1 97.44 323 SER B C 1
ATOM 6314 O O . SER B 1 323 ? 14.688 -11.375 -5.742 1 97.44 323 SER B O 1
ATOM 6316 N N . ALA B 1 324 ? 14.023 -11.258 -3.637 1 97.88 324 ALA B N 1
ATOM 6317 C CA . ALA B 1 324 ? 12.859 -10.414 -3.887 1 97.88 324 ALA B CA 1
ATOM 6318 C C . ALA B 1 324 ? 13.281 -9.023 -4.355 1 97.88 324 ALA B C 1
ATOM 6320 O O . ALA B 1 324 ? 12.484 -8.289 -4.945 1 97.88 324 ALA B O 1
ATOM 6321 N N . ALA B 1 325 ? 14.539 -8.648 -4.066 1 93.75 325 ALA B N 1
ATOM 6322 C CA . ALA B 1 325 ? 15.062 -7.328 -4.406 1 93.75 325 ALA B CA 1
ATOM 6323 C C . ALA B 1 325 ? 14.891 -7.031 -5.895 1 93.75 325 ALA B C 1
ATOM 6325 O O . ALA B 1 325 ? 14.461 -5.941 -6.27 1 93.75 325 ALA B O 1
ATOM 6326 N N . ASN B 1 326 ? 15.141 -8.039 -6.754 1 85.62 326 ASN B N 1
ATOM 6327 C CA . ASN B 1 326 ? 15.07 -7.871 -8.203 1 85.62 326 ASN B CA 1
ATOM 6328 C C . ASN B 1 326 ? 13.641 -7.609 -8.664 1 85.62 326 ASN B C 1
ATOM 6330 O O . ASN B 1 326 ? 13.43 -6.973 -9.695 1 85.62 326 ASN B O 1
ATOM 6334 N N . VAL B 1 327 ? 12.711 -8.086 -7.934 1 94.12 327 VAL B N 1
ATOM 6335 C CA . VAL B 1 327 ? 11.305 -7.949 -8.305 1 94.12 327 VAL B CA 1
ATOM 6336 C C . VAL B 1 327 ? 10.727 -6.68 -7.688 1 94.12 327 VAL B C 1
ATOM 6338 O O . VAL B 1 327 ? 10.234 -5.801 -8.406 1 94.12 327 VAL B O 1
ATOM 6341 N N . ALA B 1 328 ? 10.898 -6.488 -6.348 1 95.56 328 ALA B N 1
ATOM 6342 C CA . ALA B 1 328 ? 10.281 -5.391 -5.605 1 95.56 328 ALA B CA 1
ATOM 6343 C C . ALA B 1 328 ? 10.805 -4.043 -6.082 1 95.56 328 ALA B C 1
ATOM 6345 O O . ALA B 1 328 ? 10.062 -3.057 -6.121 1 95.56 328 ALA B O 1
ATOM 6346 N N . GLU B 1 329 ? 12.07 -3.961 -6.52 1 89.06 329 GLU B N 1
ATOM 6347 C CA . GLU B 1 329 ? 12.672 -2.711 -6.969 1 89.06 329 GLU B CA 1
ATOM 6348 C C . GLU B 1 329 ? 12.094 -2.268 -8.312 1 89.06 329 GLU B C 1
ATOM 6350 O O . GLU B 1 329 ? 12.086 -1.077 -8.625 1 89.06 329 GLU B O 1
ATOM 6355 N N . GLU B 1 330 ? 11.594 -3.199 -9.016 1 86.31 330 GLU B N 1
ATOM 6356 C CA . GLU B 1 330 ? 11.148 -2.879 -10.375 1 86.31 330 GLU B CA 1
ATOM 6357 C C . GLU B 1 330 ? 9.648 -2.59 -10.406 1 86.31 330 GLU B C 1
ATOM 6359 O O . GLU B 1 330 ? 9.156 -1.957 -11.344 1 86.31 330 GLU B O 1
ATOM 6364 N N . VAL B 1 331 ? 8.891 -3.057 -9.445 1 91.81 331 VAL B N 1
ATOM 6365 C CA . VAL B 1 331 ? 7.457 -2.805 -9.398 1 91.81 331 VAL B CA 1
ATOM 6366 C C . VAL B 1 331 ? 7.199 -1.374 -8.922 1 91.81 331 VAL B C 1
ATOM 6368 O O . VAL B 1 331 ? 7.516 -1.023 -7.785 1 91.81 331 VAL B O 1
ATOM 6371 N N . GLN B 1 332 ? 6.641 -0.533 -9.758 1 88.5 332 GLN B N 1
ATOM 6372 C CA . GLN B 1 332 ? 6.367 0.861 -9.422 1 88.5 332 GLN B CA 1
ATOM 6373 C C . GLN B 1 332 ? 5.02 1.006 -8.727 1 88.5 332 GLN B C 1
ATOM 6375 O O . GLN B 1 332 ? 4.082 1.58 -9.281 1 88.5 332 GLN B O 1
ATOM 6380 N N . ALA B 1 333 ? 4.898 0.605 -7.535 1 93.12 333 ALA B N 1
ATOM 6381 C CA . ALA B 1 333 ? 3.73 0.65 -6.664 1 93.12 333 ALA B CA 1
ATOM 6382 C C . ALA B 1 333 ? 4.141 0.609 -5.191 1 93.12 333 ALA B C 1
ATOM 6384 O O . ALA B 1 333 ? 5.332 0.578 -4.875 1 93.12 333 ALA B O 1
ATOM 6385 N N . ASP B 1 334 ? 3.184 0.654 -4.324 1 93.88 334 ASP B N 1
ATOM 6386 C CA . ASP B 1 334 ? 3.463 0.546 -2.895 1 93.88 334 ASP B CA 1
ATOM 6387 C C . ASP B 1 334 ? 4.094 -0.803 -2.559 1 93.88 334 ASP B C 1
ATOM 6389 O O . ASP B 1 334 ? 3.486 -1.852 -2.787 1 93.88 334 ASP B O 1
ATOM 6393 N N . SER B 1 335 ? 5.234 -0.79 -1.915 1 94.69 335 SER B N 1
ATOM 6394 C CA . SER B 1 335 ? 6.059 -1.984 -1.761 1 94.69 335 SER B CA 1
ATOM 6395 C C . SER B 1 335 ? 5.5 -2.904 -0.679 1 94.69 335 SER B C 1
ATOM 6397 O O . SER B 1 335 ? 5.781 -4.105 -0.672 1 94.69 335 SER B O 1
ATOM 6399 N N . HIS B 1 336 ? 4.781 -2.416 0.303 1 93.94 336 HIS B N 1
ATOM 6400 C CA . HIS B 1 336 ? 4.359 -3.258 1.417 1 93.94 336 HIS B CA 1
ATOM 6401 C C . HIS B 1 336 ? 3.451 -4.387 0.94 1 93.94 336 HIS B C 1
ATOM 6403 O O . HIS B 1 336 ? 3.607 -5.535 1.364 1 93.94 336 HIS B O 1
ATOM 6409 N N . GLY B 1 337 ? 2.475 -4.09 -0.013 1 96.06 337 GLY B N 1
ATOM 6410 C CA . GLY B 1 337 ? 1.687 -5.164 -0.591 1 96.06 337 GLY B CA 1
ATOM 6411 C C . GLY B 1 337 ? 2.5 -6.094 -1.474 1 96.06 337 GLY B C 1
ATOM 6412 O O . GLY B 1 337 ? 2.262 -7.305 -1.496 1 96.06 337 GLY B O 1
ATOM 6413 N N . VAL B 1 338 ? 3.438 -5.559 -2.172 1 97.62 338 VAL B N 1
ATOM 6414 C CA . VAL B 1 338 ? 4.316 -6.332 -3.041 1 97.62 338 VAL B CA 1
ATOM 6415 C C . VAL B 1 338 ? 5.102 -7.344 -2.211 1 97.62 338 VAL B C 1
ATOM 6417 O O . VAL B 1 338 ? 5.137 -8.531 -2.541 1 97.62 338 VAL B O 1
ATOM 6420 N N . HIS B 1 339 ? 5.691 -6.852 -1.099 1 98.12 339 HIS B N 1
ATOM 6421 C CA . HIS B 1 339 ? 6.477 -7.73 -0.239 1 98.12 339 HIS B CA 1
ATOM 6422 C C . HIS B 1 339 ? 5.598 -8.805 0.398 1 98.12 339 HIS B C 1
ATOM 6424 O O . HIS B 1 339 ? 6.039 -9.938 0.594 1 98.12 339 HIS B O 1
ATOM 6430 N N . ALA B 1 340 ? 4.352 -8.461 0.746 1 96.56 340 ALA B N 1
ATOM 6431 C CA . ALA B 1 340 ? 3.457 -9.453 1.331 1 96.56 340 ALA B CA 1
ATOM 6432 C C . ALA B 1 340 ? 3.23 -10.617 0.373 1 96.56 340 ALA B C 1
ATOM 6434 O O . ALA B 1 340 ? 3.359 -11.781 0.76 1 96.56 340 ALA B O 1
ATOM 6435 N N . LEU B 1 341 ? 2.914 -10.336 -0.875 1 97.81 341 LEU B N 1
ATOM 6436 C CA . LEU B 1 341 ? 2.668 -11.375 -1.866 1 97.81 341 LEU B CA 1
ATOM 6437 C C . LEU B 1 341 ? 3.947 -12.148 -2.17 1 97.81 341 LEU B C 1
ATOM 6439 O O . LEU B 1 341 ? 3.934 -13.383 -2.234 1 97.81 341 LEU B O 1
ATOM 6443 N N . LEU B 1 342 ? 5.059 -11.453 -2.311 1 98.56 342 LEU B N 1
ATOM 6444 C CA . LEU B 1 342 ? 6.324 -12.109 -2.615 1 98.56 342 LEU B CA 1
ATOM 6445 C C . LEU B 1 342 ? 6.746 -13.039 -1.481 1 98.56 342 LEU B C 1
ATOM 6447 O O . LEU B 1 342 ? 7.289 -14.117 -1.727 1 98.56 342 LEU B O 1
ATOM 6451 N N . ALA B 1 343 ? 6.559 -12.602 -0.242 1 97.94 343 ALA B N 1
ATOM 6452 C CA . ALA B 1 343 ? 6.926 -13.438 0.896 1 97.94 343 ALA B CA 1
ATOM 6453 C C . ALA B 1 343 ? 6.109 -14.727 0.91 1 97.94 343 ALA B C 1
ATOM 6455 O O . ALA B 1 343 ? 6.641 -15.805 1.206 1 97.94 343 ALA B O 1
ATOM 6456 N N . LEU B 1 344 ? 4.801 -14.625 0.621 1 95.88 344 LEU B N 1
ATOM 6457 C CA . LEU B 1 344 ? 3.961 -15.82 0.543 1 95.88 344 LEU B CA 1
ATOM 6458 C C . LEU B 1 344 ? 4.434 -16.75 -0.573 1 95.88 344 LEU B C 1
ATOM 6460 O O . LEU B 1 344 ? 4.484 -17.969 -0.393 1 95.88 344 LEU B O 1
ATOM 6464 N N . MET B 1 345 ? 4.785 -16.172 -1.706 1 97.81 345 MET B N 1
ATOM 6465 C CA . MET B 1 345 ? 5.301 -16.953 -2.824 1 97.81 345 MET B CA 1
ATOM 6466 C C . MET B 1 345 ? 6.629 -17.609 -2.463 1 97.81 345 MET B C 1
ATOM 6468 O O . MET B 1 345 ? 6.879 -18.766 -2.824 1 97.81 345 MET B O 1
ATOM 6472 N N . ALA B 1 346 ? 7.484 -16.812 -1.763 1 98.31 346 ALA B N 1
ATOM 6473 C CA . ALA B 1 346 ? 8.773 -17.344 -1.324 1 98.31 346 ALA B CA 1
ATOM 6474 C C . ALA B 1 346 ? 8.586 -18.578 -0.443 1 98.31 346 ALA B C 1
ATOM 6476 O O . ALA B 1 346 ? 9.258 -19.594 -0.641 1 98.31 346 ALA B O 1
ATOM 6477 N N . LEU B 1 347 ? 7.699 -18.469 0.481 1 95.62 347 LEU B N 1
ATOM 6478 C CA . LEU B 1 347 ? 7.418 -19.594 1.373 1 95.62 347 LEU B CA 1
ATOM 6479 C C . LEU B 1 347 ? 6.902 -20.797 0.59 1 95.62 347 LEU B C 1
ATOM 6481 O O . LEU B 1 347 ? 7.324 -21.922 0.833 1 95.62 347 LEU B O 1
ATOM 6485 N N . GLU B 1 348 ? 5.988 -20.547 -0.29 1 94 348 GLU B N 1
ATOM 6486 C CA . GLU B 1 348 ? 5.414 -21.609 -1.102 1 94 348 GLU B CA 1
ATOM 6487 C C . GLU B 1 348 ? 6.48 -22.281 -1.966 1 94 348 GLU B C 1
ATOM 6489 O O . GLU B 1 348 ? 6.422 -23.5 -2.203 1 94 348 GLU B O 1
ATOM 6494 N N . ALA B 1 349 ? 7.465 -21.5 -2.426 1 97.31 349 ALA B N 1
ATOM 6495 C CA . ALA B 1 349 ? 8.516 -22.016 -3.301 1 97.31 349 ALA B CA 1
ATOM 6496 C C . ALA B 1 349 ? 9.586 -22.75 -2.504 1 97.31 349 ALA B C 1
ATOM 6498 O O . ALA B 1 349 ? 10.469 -23.391 -3.08 1 97.31 349 ALA B O 1
ATOM 6499 N N . GLY B 1 350 ? 9.562 -22.578 -1.202 1 96.62 350 GLY B N 1
ATOM 6500 C CA . GLY B 1 350 ? 10.492 -23.328 -0.363 1 96.62 350 GLY B CA 1
ATOM 6501 C C . GLY B 1 350 ? 11.719 -22.531 0.022 1 96.62 350 GLY B C 1
ATOM 6502 O O . GLY B 1 350 ? 12.758 -23.109 0.367 1 96.62 350 GLY B O 1
ATOM 6503 N N . ALA B 1 351 ? 11.594 -21.219 0.004 1 98.44 351 ALA B N 1
ATOM 6504 C CA . ALA B 1 351 ? 12.742 -20.375 0.315 1 98.44 351 ALA B CA 1
ATOM 6505 C C . ALA B 1 351 ? 12.922 -20.234 1.823 1 98.44 351 ALA B C 1
ATOM 6507 O O . ALA B 1 351 ? 11.945 -20.078 2.564 1 98.44 351 ALA B O 1
ATOM 6508 N N . SER B 1 352 ? 14.172 -20.281 2.262 1 98.19 352 SER B N 1
ATOM 6509 C CA . SER B 1 352 ? 14.516 -20.062 3.666 1 98.19 352 SER B CA 1
ATOM 6510 C C . SER B 1 352 ? 14.891 -18.609 3.938 1 98.19 352 SER B C 1
ATOM 6512 O O . SER B 1 352 ? 14.82 -18.156 5.078 1 98.19 352 SER B O 1
ATOM 6514 N N . ILE B 1 353 ? 15.328 -17.969 2.904 1 98.69 353 ILE B N 1
ATOM 6515 C CA . ILE B 1 353 ? 15.852 -16.609 3.057 1 98.69 353 ILE B CA 1
ATOM 6516 C C . ILE B 1 353 ? 15.18 -15.68 2.049 1 98.69 353 ILE B C 1
ATOM 6518 O O . ILE B 1 353 ? 15.023 -16.031 0.877 1 98.69 353 ILE B O 1
ATOM 6522 N N . TYR B 1 354 ? 14.711 -14.586 2.518 1 98.75 354 TYR B N 1
ATOM 6523 C CA . TYR B 1 354 ? 14.102 -13.516 1.737 1 98.75 354 TYR B CA 1
ATOM 6524 C C . TYR B 1 354 ? 15.055 -12.328 1.613 1 98.75 354 TYR B C 1
ATOM 6526 O O . TYR B 1 354 ? 15.391 -11.695 2.613 1 98.75 354 TYR B O 1
ATOM 6534 N N . TYR B 1 355 ? 15.516 -12.023 0.388 1 98.69 355 TYR B N 1
ATOM 6535 C CA . TYR B 1 355 ? 16.562 -11.031 0.143 1 98.69 355 TYR B CA 1
ATOM 6536 C C . TYR B 1 355 ? 15.961 -9.734 -0.381 1 98.69 355 TYR B C 1
ATOM 6538 O O . TYR B 1 355 ? 15.305 -9.719 -1.422 1 98.69 355 TYR B O 1
ATOM 6546 N N . VAL B 1 356 ? 16.172 -8.578 0.347 1 98.12 356 VAL B N 1
ATOM 6547 C CA . VAL B 1 356 ? 15.57 -7.301 -0.009 1 98.12 356 VAL B CA 1
ATOM 6548 C C . VAL B 1 356 ? 16.656 -6.219 -0.079 1 98.12 356 VAL B C 1
ATOM 6550 O O . VAL B 1 356 ? 17.75 -6.398 0.452 1 98.12 356 VAL B O 1
ATOM 6553 N N . VAL B 1 357 ? 16.359 -5.125 -0.8 1 95.75 357 VAL B N 1
ATOM 6554 C CA . VAL B 1 357 ? 17.281 -3.992 -0.918 1 95.75 357 VAL B CA 1
ATOM 6555 C C . VAL B 1 357 ? 16.469 -2.691 -0.98 1 95.75 357 VAL B C 1
ATOM 6557 O O . VAL B 1 357 ? 15.305 -2.691 -1.366 1 95.75 357 VAL B O 1
ATOM 6560 N N . GLU B 1 358 ? 17 -1.643 -0.439 1 94.88 358 GLU B N 1
ATOM 6561 C CA . GLU B 1 358 ? 16.438 -0.299 -0.56 1 94.88 358 GLU B CA 1
ATOM 6562 C C . GLU B 1 358 ? 17.297 0.573 -1.474 1 94.88 358 GLU B C 1
ATOM 6564 O O . GLU B 1 358 ? 17.859 1.581 -1.034 1 94.88 358 GLU B O 1
ATOM 6569 N N . ASP B 1 359 ? 17.344 0.22 -2.709 1 88.69 359 ASP B N 1
ATOM 6570 C CA . ASP B 1 359 ? 18.219 0.892 -3.658 1 88.69 359 ASP B CA 1
ATOM 6571 C C . ASP B 1 359 ? 17.625 2.213 -4.129 1 88.69 359 ASP B C 1
ATOM 6573 O O . ASP B 1 359 ? 18.312 3.227 -4.211 1 88.69 359 ASP B O 1
ATOM 6577 N N . SER B 1 360 ? 16.406 2.221 -4.523 1 86.12 360 SER B N 1
ATOM 6578 C CA . SER B 1 360 ? 15.68 3.438 -4.883 1 86.12 360 SER B CA 1
ATOM 6579 C C . SER B 1 360 ? 14.758 3.887 -3.756 1 86.12 360 SER B C 1
ATOM 6581 O O . SER B 1 360 ? 14.445 3.111 -2.85 1 86.12 360 SER B O 1
ATOM 6583 N N . TYR B 1 361 ? 14.297 5.152 -3.797 1 89.12 361 TYR B N 1
ATOM 6584 C CA . TYR B 1 361 ? 13.477 5.688 -2.715 1 89.12 361 TYR B CA 1
ATOM 6585 C C . TYR B 1 361 ? 12.094 5.047 -2.707 1 89.12 361 TYR B C 1
ATOM 6587 O O . TYR B 1 361 ? 11.391 5.082 -1.694 1 89.12 361 TYR B O 1
ATOM 6595 N N . LYS B 1 362 ? 11.688 4.496 -3.824 1 87.5 362 LYS B N 1
ATOM 6596 C CA . LYS B 1 362 ? 10.414 3.777 -3.836 1 87.5 362 LYS B CA 1
ATOM 6597 C C . LYS B 1 362 ? 10.422 2.635 -2.824 1 87.5 362 LYS B C 1
ATOM 6599 O O . LYS B 1 362 ? 9.367 2.232 -2.33 1 87.5 362 LYS B O 1
ATOM 6604 N N . SER B 1 363 ? 11.594 2.182 -2.551 1 92.62 363 SER B N 1
ATOM 6605 C CA . SER B 1 363 ? 11.75 1.055 -1.637 1 92.62 363 SER B CA 1
ATOM 6606 C C . SER B 1 363 ? 12.094 1.525 -0.229 1 92.62 363 SER B C 1
ATOM 6608 O O . SER B 1 363 ? 12.633 0.758 0.572 1 92.62 363 SER B O 1
ATOM 6610 N N . TYR B 1 364 ? 11.82 2.822 0.047 1 93.25 364 TYR B N 1
ATOM 6611 C CA . TYR B 1 364 ? 12.062 3.377 1.373 1 93.25 364 TYR B CA 1
ATOM 6612 C C . TYR B 1 364 ? 11.445 2.498 2.455 1 93.25 364 TYR B C 1
ATOM 6614 O O . TYR B 1 364 ? 10.242 2.256 2.453 1 93.25 364 TYR B O 1
ATOM 6622 N N . ARG B 1 365 ? 12.312 1.922 3.393 1 95.81 365 ARG B N 1
ATOM 6623 C CA . ARG B 1 365 ? 11.945 1.125 4.559 1 95.81 365 ARG B CA 1
ATOM 6624 C C . ARG B 1 365 ? 11.438 -0.252 4.141 1 95.81 365 ARG B C 1
ATOM 6626 O O . ARG B 1 365 ? 10.664 -0.881 4.867 1 95.81 365 ARG B O 1
ATOM 6633 N N . SER B 1 366 ? 11.82 -0.722 3.01 1 96.62 366 SER B N 1
ATOM 6634 C CA . SER B 1 366 ? 11.43 -2.039 2.514 1 96.62 366 SER B CA 1
ATOM 6635 C C . SER B 1 366 ? 11.922 -3.146 3.439 1 96.62 366 SER B C 1
ATOM 6637 O O . SER B 1 366 ? 11.336 -4.23 3.488 1 96.62 366 SER B O 1
ATOM 6639 N N . THR B 1 367 ? 13.008 -2.861 4.164 1 97.94 367 THR B N 1
ATOM 6640 C CA . THR B 1 367 ? 13.484 -3.854 5.117 1 97.94 367 THR B CA 1
ATOM 6641 C C . THR B 1 367 ? 12.422 -4.152 6.168 1 97.94 367 THR B C 1
ATOM 6643 O O . THR B 1 367 ? 12.125 -5.316 6.445 1 97.94 367 THR B O 1
ATOM 6646 N N . ALA B 1 368 ? 11.836 -3.115 6.727 1 96.75 368 ALA B N 1
ATOM 6647 C CA . ALA B 1 368 ? 10.773 -3.291 7.715 1 96.75 368 ALA B CA 1
ATOM 6648 C C . ALA B 1 368 ? 9.555 -3.977 7.102 1 96.75 368 ALA B C 1
ATOM 6650 O O . ALA B 1 368 ? 8.938 -4.836 7.73 1 96.75 368 ALA B O 1
ATOM 6651 N N . GLU B 1 369 ? 9.227 -3.562 5.918 1 96.5 369 GLU B N 1
ATOM 6652 C CA . GLU B 1 369 ? 8.094 -4.152 5.207 1 96.5 369 GLU B CA 1
ATOM 6653 C C . GLU B 1 369 ? 8.336 -5.633 4.922 1 96.5 369 GLU B C 1
ATOM 6655 O O . GLU B 1 369 ? 7.445 -6.461 5.109 1 96.5 369 GLU B O 1
ATOM 6660 N N . ALA B 1 370 ? 9.531 -5.949 4.48 1 97.81 370 ALA B N 1
ATOM 6661 C CA . ALA B 1 370 ? 9.914 -7.332 4.203 1 97.81 370 ALA B CA 1
ATOM 6662 C C . ALA B 1 370 ? 9.883 -8.172 5.477 1 97.81 370 ALA B C 1
ATOM 6664 O O . ALA B 1 370 ? 9.445 -9.328 5.457 1 97.81 370 ALA B O 1
ATOM 6665 N N . ALA B 1 371 ? 10.422 -7.613 6.551 1 95.88 371 ALA B N 1
ATOM 6666 C CA . ALA B 1 371 ? 10.422 -8.328 7.824 1 95.88 371 ALA B CA 1
ATOM 6667 C C . ALA B 1 371 ? 8.992 -8.648 8.273 1 95.88 371 ALA B C 1
ATOM 6669 O O . ALA B 1 371 ? 8.711 -9.773 8.688 1 95.88 371 ALA B O 1
ATOM 6670 N N . GLU B 1 372 ? 8.117 -7.652 8.172 1 93.06 372 GLU B N 1
ATOM 6671 C CA . GLU B 1 372 ? 6.711 -7.879 8.508 1 93.06 372 GLU B CA 1
ATOM 6672 C C . GLU B 1 372 ? 6.086 -8.922 7.586 1 93.06 372 GLU B C 1
ATOM 6674 O O . GLU B 1 372 ? 5.344 -9.797 8.039 1 93.06 372 GLU B O 1
ATOM 6679 N N . ALA B 1 373 ? 6.348 -8.852 6.328 1 95.56 373 ALA B N 1
ATOM 6680 C CA . ALA B 1 373 ? 5.824 -9.789 5.336 1 95.56 373 ALA B CA 1
ATOM 6681 C C . ALA B 1 373 ? 6.312 -11.203 5.613 1 95.56 373 ALA B C 1
ATOM 6683 O O . ALA B 1 373 ? 5.547 -12.164 5.496 1 95.56 373 ALA B O 1
ATOM 6684 N N . ALA B 1 374 ? 7.613 -11.32 5.93 1 95.44 374 ALA B N 1
ATOM 6685 C CA . ALA B 1 374 ? 8.188 -12.633 6.234 1 95.44 374 ALA B CA 1
ATOM 6686 C C . ALA B 1 374 ? 7.531 -13.25 7.461 1 95.44 374 ALA B C 1
ATOM 6688 O O . ALA B 1 374 ? 7.23 -14.445 7.477 1 95.44 374 ALA B O 1
ATOM 6689 N N . ARG B 1 375 ? 7.309 -12.453 8.516 1 91.38 375 ARG B N 1
ATOM 6690 C CA . ARG B 1 375 ? 6.617 -12.938 9.703 1 91.38 375 ARG B CA 1
ATOM 6691 C C . ARG B 1 375 ? 5.191 -13.367 9.375 1 91.38 375 ARG B C 1
ATOM 6693 O O . ARG B 1 375 ? 4.727 -14.406 9.844 1 91.38 375 ARG B O 1
ATOM 6700 N N . TYR B 1 376 ? 4.523 -12.562 8.594 1 91.75 376 TYR B N 1
ATOM 6701 C CA . TYR B 1 376 ? 3.166 -12.859 8.156 1 91.75 376 TYR B CA 1
ATOM 6702 C C . TYR B 1 376 ? 3.111 -14.18 7.395 1 91.75 376 TYR B C 1
ATOM 6704 O O . TYR B 1 376 ? 2.301 -15.055 7.707 1 91.75 376 TYR B O 1
ATOM 6712 N N . ALA B 1 377 ? 3.969 -14.336 6.43 1 93.12 377 ALA B N 1
ATOM 6713 C CA . ALA B 1 377 ? 3.988 -15.547 5.609 1 93.12 377 ALA B CA 1
ATOM 6714 C C . ALA B 1 377 ? 4.301 -16.781 6.453 1 93.12 377 ALA B C 1
ATOM 6716 O O . ALA B 1 377 ? 3.68 -17.828 6.281 1 93.12 377 ALA B O 1
ATOM 6717 N N . SER B 1 378 ? 5.266 -16.625 7.355 1 92.12 378 SER B N 1
ATOM 6718 C CA . SER B 1 378 ? 5.637 -17.734 8.227 1 92.12 378 SER B CA 1
ATOM 6719 C C . SER B 1 378 ? 4.477 -18.141 9.133 1 92.12 378 SER B C 1
ATOM 6721 O O . SER B 1 378 ? 4.211 -19.328 9.32 1 92.12 378 SER B O 1
ATOM 6723 N N . ALA B 1 379 ? 3.785 -17.125 9.664 1 85.56 379 ALA B N 1
ATOM 6724 C CA . ALA B 1 379 ? 2.629 -17.391 10.516 1 85.56 379 ALA B CA 1
ATOM 6725 C C . ALA B 1 379 ? 1.5 -18.047 9.727 1 85.56 379 ALA B C 1
ATOM 6727 O O . ALA B 1 379 ? 0.874 -19 10.195 1 85.56 379 ALA B O 1
ATOM 6728 N N . ALA B 1 380 ? 1.248 -17.516 8.531 1 83.69 380 ALA B N 1
ATOM 6729 C CA . ALA B 1 380 ? 0.192 -18.031 7.668 1 83.69 380 ALA B CA 1
ATOM 6730 C C . ALA B 1 380 ? 0.425 -19.516 7.352 1 83.69 380 ALA B C 1
ATOM 6732 O O . ALA B 1 380 ? -0.513 -20.312 7.367 1 83.69 380 ALA B O 1
ATOM 6733 N N . ARG B 1 381 ? 1.652 -19.844 7.098 1 84.5 381 ARG B N 1
ATOM 6734 C CA . ARG B 1 381 ? 2 -21.234 6.805 1 84.5 381 ARG B CA 1
ATOM 6735 C C . ARG B 1 381 ? 1.809 -22.125 8.031 1 84.5 381 ARG B C 1
ATOM 6737 O O . ARG B 1 381 ? 1.335 -23.25 7.918 1 84.5 381 ARG B O 1
ATOM 6744 N N . THR B 1 382 ? 2.201 -21.578 9.117 1 77.5 382 THR B N 1
ATOM 6745 C CA . THR B 1 382 ? 2.105 -22.328 10.359 1 77.5 382 THR B CA 1
ATOM 6746 C C . THR B 1 382 ? 0.647 -22.609 10.719 1 77.5 382 THR B C 1
ATOM 6748 O O . THR B 1 382 ? 0.315 -23.688 11.195 1 77.5 382 THR B O 1
ATOM 6751 N N . LEU B 1 383 ? -0.224 -21.672 10.383 1 70.69 383 LEU B N 1
ATOM 6752 C CA . LEU B 1 383 ? -1.634 -21.781 10.742 1 70.69 383 LEU B CA 1
ATOM 6753 C C . LEU B 1 383 ? -2.441 -22.375 9.602 1 70.69 383 LEU B C 1
ATOM 6755 O O . LEU B 1 383 ? -3.648 -22.594 9.734 1 70.69 383 LEU B O 1
ATOM 6759 N N . PHE B 1 384 ? -1.758 -22.594 8.477 1 68.25 384 PHE B N 1
ATOM 6760 C CA . PHE B 1 384 ? -2.404 -23.078 7.262 1 68.25 384 PHE B CA 1
ATOM 6761 C C . PHE B 1 384 ? -3.586 -22.203 6.883 1 68.25 384 PHE B C 1
ATOM 6763 O O . PHE B 1 384 ? -4.66 -22.703 6.551 1 68.25 384 PHE B O 1
ATOM 6770 N N . SER B 1 385 ? -3.365 -20.875 7.211 1 68.88 385 SER B N 1
ATOM 6771 C CA . SER B 1 385 ? -4.367 -19.891 6.84 1 68.88 385 SER B CA 1
ATOM 6772 C C . SER B 1 385 ? -3.725 -18.531 6.582 1 68.88 385 SER B C 1
ATOM 6774 O O . SER B 1 385 ? -2.965 -18.031 7.414 1 68.88 385 SER B O 1
ATOM 6776 N N . PRO B 1 386 ? -4.062 -17.969 5.457 1 68.44 386 PRO B N 1
ATOM 6777 C CA . PRO B 1 386 ? -3.529 -16.625 5.234 1 68.44 386 PRO B CA 1
ATOM 6778 C C . PRO B 1 386 ? -4.215 -15.562 6.098 1 68.44 386 PRO B C 1
ATOM 6780 O O . PRO B 1 386 ? -3.715 -14.445 6.223 1 68.44 386 PRO B O 1
ATOM 6783 N N . ARG B 1 387 ? -5.34 -15.891 6.645 1 69.69 387 ARG B N 1
ATOM 6784 C CA . ARG B 1 387 ? -6.062 -14.945 7.488 1 69.69 387 ARG B CA 1
ATOM 6785 C C . ARG B 1 387 ? -5.727 -15.156 8.961 1 69.69 387 ARG B C 1
ATOM 6787 O O . ARG B 1 387 ? -6.094 -16.172 9.547 1 69.69 387 ARG B O 1
ATOM 6794 N N . ILE B 1 388 ? -4.938 -14.289 9.453 1 70.38 388 ILE B N 1
ATOM 6795 C CA . ILE B 1 388 ? -4.512 -14.336 10.844 1 70.38 388 ILE B CA 1
ATOM 6796 C C . ILE B 1 388 ? -5.27 -13.281 11.648 1 70.38 388 ILE B C 1
ATOM 6798 O O . ILE B 1 388 ? -5.301 -12.102 11.273 1 70.38 388 ILE B O 1
ATOM 6802 N N . PRO B 1 389 ? -5.902 -13.688 12.656 1 65.38 389 PRO B N 1
ATOM 6803 C CA . PRO B 1 389 ? -6.652 -12.719 13.461 1 65.38 389 PRO B CA 1
ATOM 6804 C C . PRO B 1 389 ? -5.781 -11.57 13.969 1 65.38 389 PRO B C 1
ATOM 6806 O O . PRO B 1 389 ? -4.625 -11.789 14.336 1 65.38 389 PRO B O 1
ATOM 6809 N N . LEU B 1 390 ? -6.348 -10.453 14.039 1 64 390 LEU B N 1
ATOM 6810 C CA . LEU B 1 390 ? -5.762 -9.258 14.633 1 64 390 LEU B CA 1
ATOM 6811 C C . LEU B 1 390 ? -4.52 -8.82 13.867 1 64 390 LEU B C 1
ATOM 6813 O O . LEU B 1 390 ? -3.656 -8.133 14.414 1 64 390 LEU B O 1
ATOM 6817 N N . THR B 1 391 ? -4.348 -9.359 12.711 1 68.12 391 THR B N 1
ATOM 6818 C CA . THR B 1 391 ? -3.193 -8.93 11.93 1 68.12 391 THR B CA 1
ATOM 6819 C C . THR B 1 391 ? -3.514 -7.664 11.141 1 68.12 391 THR B C 1
ATOM 6821 O O . THR B 1 391 ? -4.57 -7.57 10.508 1 68.12 391 THR B O 1
ATOM 6824 N N . ARG B 1 392 ? -2.643 -6.762 11.344 1 73.31 392 ARG B N 1
ATOM 6825 C CA . ARG B 1 392 ? -2.758 -5.543 10.547 1 73.31 392 ARG B CA 1
ATOM 6826 C C . ARG B 1 392 ? -2.451 -5.816 9.078 1 73.31 392 ARG B C 1
ATOM 6828 O O . ARG B 1 392 ? -1.696 -6.738 8.758 1 73.31 392 ARG B O 1
ATOM 6835 N N . LEU B 1 393 ? -3.129 -5.062 8.266 1 78.88 393 LEU B N 1
ATOM 6836 C CA . LEU B 1 393 ? -2.887 -5.16 6.828 1 78.88 393 LEU B CA 1
ATOM 6837 C C . LEU B 1 393 ? -1.853 -4.133 6.379 1 78.88 393 LEU B C 1
ATOM 6839 O O . LEU B 1 393 ? -2.088 -3.379 5.434 1 78.88 393 LEU B O 1
ATOM 6843 N N . PHE B 1 394 ? -0.748 -4.043 7.238 1 85.31 394 PHE B N 1
ATOM 6844 C CA . PHE B 1 394 ? 0.477 -3.285 7.008 1 85.31 394 PHE B CA 1
ATOM 6845 C C . PHE B 1 394 ? 0.232 -1.791 7.188 1 85.31 394 PHE B C 1
ATOM 6847 O O . PHE B 1 394 ? 0.364 -1.264 8.297 1 85.31 394 PHE B O 1
ATOM 6854 N N . VAL B 1 395 ? -0.414 -1.062 6.133 1 88 395 VAL B N 1
ATOM 6855 C CA . VAL B 1 395 ? -0.384 0.385 6.328 1 88 395 VAL B CA 1
ATOM 6856 C C . VAL B 1 395 ? -1.773 0.968 6.086 1 88 395 VAL B C 1
ATOM 6858 O O . VAL B 1 395 ? -2.332 1.643 6.953 1 88 395 VAL B O 1
ATOM 6861 N N . VAL B 1 396 ? -2.426 0.662 4.988 1 91.31 396 VAL B N 1
ATOM 6862 C CA . VAL B 1 396 ? -3.574 1.431 4.52 1 91.31 396 VAL B CA 1
ATOM 6863 C C . VAL B 1 396 ? -4.859 0.646 4.773 1 91.31 396 VAL B C 1
ATOM 6865 O O . VAL B 1 396 ? -5.824 1.183 5.328 1 91.31 396 VAL B O 1
ATOM 6868 N N . LYS B 1 397 ? -4.887 -0.597 4.5 1 90.81 397 LYS B N 1
ATOM 6869 C CA . LYS B 1 397 ? -6.117 -1.386 4.484 1 90.81 397 LYS B CA 1
ATOM 6870 C C . LYS B 1 397 ? -6.445 -1.914 5.879 1 90.81 397 LYS B C 1
ATOM 6872 O O . LYS B 1 397 ? -5.594 -1.908 6.77 1 90.81 397 LYS B O 1
ATOM 6877 N N . GLN B 1 398 ? -7.695 -2.223 6.082 1 87 398 GLN B N 1
ATOM 6878 C CA . GLN B 1 398 ? -8.164 -2.865 7.305 1 87 398 GLN B CA 1
ATOM 6879 C C . GLN B 1 398 ? -9.164 -3.977 7 1 87 398 GLN B C 1
ATOM 6881 O O . GLN B 1 398 ? -9.773 -3.988 5.93 1 87 398 GLN B O 1
ATOM 6886 N N . PRO B 1 399 ? -9.352 -4.887 7.844 1 81.75 399 PRO B N 1
ATOM 6887 C CA . PRO B 1 399 ? -10.102 -6.102 7.527 1 81.75 399 PRO B CA 1
ATOM 6888 C C . PRO B 1 399 ? -11.609 -5.902 7.621 1 81.75 399 PRO B C 1
ATOM 6890 O O . PRO B 1 399 ? -12.375 -6.684 7.051 1 81.75 399 PRO B O 1
ATOM 6893 N N . ARG B 1 400 ? -12.039 -4.836 8.328 1 82.25 400 ARG B N 1
ATOM 6894 C CA . ARG B 1 400 ? -13.469 -4.668 8.555 1 82.25 400 ARG B CA 1
ATOM 6895 C C . ARG B 1 400 ? -13.914 -3.252 8.211 1 82.25 400 ARG B C 1
ATOM 6897 O O . ARG B 1 400 ? -13.133 -2.305 8.312 1 82.25 400 ARG B O 1
ATOM 6904 N N . ARG B 1 401 ? -15.148 -3.215 7.859 1 85.75 401 ARG B N 1
ATOM 6905 C CA . ARG B 1 401 ? -15.75 -1.921 7.559 1 85.75 401 ARG B CA 1
ATOM 6906 C C . ARG B 1 401 ? -15.75 -1.017 8.789 1 85.75 401 ARG B C 1
ATOM 6908 O O . ARG B 1 401 ? -15.984 -1.479 9.906 1 85.75 401 ARG B O 1
ATOM 6915 N N . PRO B 1 402 ? -15.523 0.327 8.547 1 86.62 402 PRO B N 1
ATOM 6916 C CA . PRO B 1 402 ? -15.688 1.248 9.672 1 86.62 402 PRO B CA 1
ATOM 6917 C C . PRO B 1 402 ? -17.094 1.213 10.266 1 86.62 402 PRO B C 1
ATOM 6919 O O . PRO B 1 402 ? -18.078 1.073 9.531 1 86.62 402 PRO B O 1
ATOM 6922 N N . PRO B 1 403 ? -17.172 1.323 11.562 1 78.81 403 PRO B N 1
ATOM 6923 C CA . PRO B 1 403 ? -18.5 1.365 12.188 1 78.81 403 PRO B CA 1
ATOM 6924 C C . PRO B 1 403 ? -19.297 2.607 11.797 1 78.81 403 PRO B C 1
ATOM 6926 O O . PRO B 1 403 ? -18.719 3.652 11.5 1 78.81 403 PRO B O 1
ATOM 6929 N N . ASN B 1 404 ? -20.609 2.426 11.852 1 82.62 404 ASN B N 1
ATOM 6930 C CA . ASN B 1 404 ? -21.469 3.586 11.641 1 82.62 404 ASN B CA 1
ATOM 6931 C C . ASN B 1 404 ? -21.344 4.598 12.781 1 82.62 404 ASN B C 1
ATOM 6933 O O . ASN B 1 404 ? -21.203 4.215 13.938 1 82.62 404 ASN B O 1
ATOM 6937 N N . PRO B 1 405 ? -21.375 5.867 12.445 1 84.12 405 PRO B N 1
ATOM 6938 C CA . PRO B 1 405 ? -21.328 6.867 13.516 1 84.12 405 PRO B CA 1
ATOM 6939 C C . PRO B 1 405 ? -22.578 6.859 14.383 1 84.12 405 PRO B C 1
ATOM 6941 O O . PRO B 1 405 ? -23.641 6.418 13.938 1 84.12 405 PRO B O 1
ATOM 6944 N N . VAL B 1 406 ? -22.359 7.301 15.578 1 77.88 406 VAL B N 1
ATOM 6945 C CA . VAL B 1 406 ? -23.484 7.5 16.484 1 77.88 406 VAL B CA 1
ATOM 6946 C C . VAL B 1 406 ? -24.188 8.82 16.156 1 77.88 406 VAL B C 1
ATOM 6948 O O . VAL B 1 406 ? -23.531 9.836 15.922 1 77.88 406 VAL B O 1
ATOM 6951 N N . GLU B 1 407 ? -25.484 8.758 16.125 1 84.81 407 GLU B N 1
ATOM 6952 C CA . GLU B 1 407 ? -26.234 9.984 15.859 1 84.81 407 GLU B CA 1
ATOM 6953 C C . GLU B 1 407 ? -25.984 11.031 16.938 1 84.81 407 GLU B C 1
ATOM 6955 O O . GLU B 1 407 ? -26.266 10.789 18.125 1 84.81 407 GLU B O 1
ATOM 6960 N N . PRO B 1 408 ? -25.453 12.117 16.516 1 83.75 408 PRO B N 1
ATOM 6961 C CA . PRO B 1 408 ? -25.172 13.133 17.531 1 83.75 408 PRO B CA 1
ATOM 6962 C C . PRO B 1 408 ? -26.438 13.852 18 1 83.75 408 PRO B C 1
ATOM 6964 O O . PRO B 1 408 ? -27.391 13.992 17.25 1 83.75 408 PRO B O 1
ATOM 6967 N N . PRO B 1 409 ? -26.375 14.273 19.219 1 84.5 409 PRO B N 1
ATOM 6968 C CA . PRO B 1 409 ? -27.5 15.055 19.734 1 84.5 409 PRO B CA 1
ATOM 6969 C C . PRO B 1 409 ? -27.484 16.516 19.266 1 84.5 409 PRO B C 1
ATOM 6971 O O . PRO B 1 409 ? -26.469 16.969 18.734 1 84.5 409 PRO B O 1
ATOM 6974 N N . GLY B 1 410 ? -28.641 17.156 19.375 1 92 410 GLY B N 1
ATOM 6975 C CA . GLY B 1 410 ? -28.719 18.594 19.188 1 92 410 GLY B CA 1
ATOM 6976 C C . GLY B 1 410 ? -28.906 19 17.734 1 92 410 GLY B C 1
ATOM 6977 O O . GLY B 1 410 ? -29.484 18.25 16.938 1 92 410 GLY B O 1
ATOM 6978 N N . GLU B 1 411 ? -28.5 20.172 17.469 1 94.94 411 GLU B N 1
ATOM 6979 C CA . GLU B 1 411 ? -28.656 20.781 16.156 1 94.94 411 GLU B CA 1
ATOM 6980 C C . GLU B 1 411 ? -27.656 20.203 15.148 1 94.94 411 GLU B C 1
ATOM 6982 O O . GLU B 1 411 ? -26.5 19.953 15.492 1 94.94 411 GLU B O 1
ATOM 6987 N N . ARG B 1 412 ? -28.172 20.062 13.891 1 96 412 ARG B N 1
ATOM 6988 C CA . ARG B 1 412 ? -27.312 19.625 12.797 1 96 412 ARG B CA 1
ATOM 6989 C C . ARG B 1 412 ? -27.203 20.703 11.719 1 96 412 ARG B C 1
ATOM 6991 O O . ARG B 1 412 ? -28.219 21.297 11.336 1 96 412 ARG B O 1
ATOM 6998 N N . VAL B 1 413 ? -26.031 20.953 11.344 1 97.19 413 VAL B N 1
ATOM 6999 C CA . VAL B 1 413 ? -25.781 22 10.352 1 97.19 413 VAL B CA 1
ATOM 7000 C C . VAL B 1 413 ? -24.969 21.422 9.203 1 97.19 413 VAL B C 1
ATOM 7002 O O . VAL B 1 413 ? -23.844 20.938 9.398 1 97.19 413 VAL B O 1
ATOM 7005 N N . ASN B 1 414 ? -25.484 21.422 7.969 1 96.88 414 ASN B N 1
ATOM 7006 C CA . ASN B 1 414 ? -24.719 21.062 6.781 1 96.88 414 ASN B CA 1
ATOM 7007 C C . ASN B 1 414 ? -23.797 22.203 6.344 1 96.88 414 ASN B C 1
ATOM 7009 O O . ASN B 1 414 ? -24.25 23.328 6.164 1 96.88 414 ASN B O 1
ATOM 7013 N N . VAL B 1 415 ? -22.531 21.891 6.211 1 96.62 415 VAL B N 1
ATOM 7014 C CA . VAL B 1 415 ? -21.547 22.938 5.934 1 96.62 415 VAL B CA 1
ATOM 7015 C C . VAL B 1 415 ? -20.984 22.75 4.523 1 96.62 415 VAL B C 1
ATOM 7017 O O . VAL B 1 415 ? -20.375 21.719 4.219 1 96.62 415 VAL B O 1
ATOM 7020 N N . ASP B 1 416 ? -21.125 23.656 3.686 1 92.88 416 ASP B N 1
ATOM 7021 C CA . ASP B 1 416 ? -20.484 23.719 2.371 1 92.88 416 ASP B CA 1
ATOM 7022 C C . ASP B 1 416 ? -19.141 24.438 2.443 1 92.88 416 ASP B C 1
ATOM 7024 O O . ASP B 1 416 ? -18.578 24.625 3.529 1 92.88 416 ASP B O 1
ATOM 7028 N N . TYR B 1 417 ? -18.703 24.734 1.325 1 89.94 417 TYR B N 1
ATOM 7029 C CA . TYR B 1 417 ? -17.391 25.375 1.277 1 89.94 417 TYR B CA 1
ATOM 7030 C C . TYR B 1 417 ? -17.453 26.781 1.879 1 89.94 417 TYR B C 1
ATOM 7032 O O . TYR B 1 417 ? -18.312 27.578 1.505 1 89.94 417 TYR B O 1
ATOM 7040 N N . ILE B 1 418 ? -16.625 27.078 2.859 1 91 418 ILE B N 1
ATOM 7041 C CA . ILE B 1 418 ? -16.422 28.391 3.453 1 91 418 ILE B CA 1
ATOM 7042 C C . ILE B 1 418 ? -15.016 28.891 3.158 1 91 418 ILE B C 1
ATOM 7044 O O . ILE B 1 418 ? -14.031 28.281 3.596 1 91 418 ILE B O 1
ATOM 7048 N N . PRO B 1 419 ? -14.828 29.922 2.406 1 84.94 419 PRO B N 1
ATOM 7049 C CA . PRO B 1 419 ? -13.492 30.438 2.09 1 84.94 419 PRO B CA 1
ATOM 7050 C C . PRO B 1 419 ? -12.734 30.906 3.326 1 84.94 419 PRO B C 1
ATOM 7052 O O . PRO B 1 419 ? -13.352 31.359 4.297 1 84.94 419 PRO B O 1
ATOM 7055 N N . PRO B 1 420 ? -11.422 30.812 3.26 1 82.38 420 PRO B N 1
ATOM 7056 C CA . PRO B 1 420 ? -10.617 31.25 4.402 1 82.38 420 PRO B CA 1
ATOM 7057 C C . PRO B 1 420 ? -10.57 32.75 4.551 1 82.38 420 PRO B C 1
ATOM 7059 O O . PRO B 1 420 ? -10.742 33.5 3.568 1 82.38 420 PRO B O 1
ATOM 7062 N N . SER B 1 421 ? -10.406 33.156 5.848 1 80.56 421 SER B N 1
ATOM 7063 C CA . SER B 1 421 ? -10.125 34.562 6.145 1 80.56 421 SER B CA 1
ATOM 7064 C C . SER B 1 421 ? -8.656 34.75 6.504 1 80.56 421 SER B C 1
ATOM 7066 O O . SER B 1 421 ? -8.07 33.969 7.227 1 80.56 421 SER B O 1
ATOM 7068 N N . MET B 1 422 ? -8.109 35.781 5.91 1 73.94 422 MET B N 1
ATOM 7069 C CA . MET B 1 422 ? -6.691 36.031 6.172 1 73.94 422 MET B CA 1
ATOM 7070 C C . MET B 1 422 ? -6.488 36.531 7.602 1 73.94 422 MET B C 1
ATOM 7072 O O . MET B 1 422 ? -7.258 37.344 8.094 1 73.94 422 MET B O 1
ATOM 7076 N N . ASP B 1 423 ? -5.566 35.906 8.266 1 79.06 423 ASP B N 1
ATOM 7077 C CA . ASP B 1 423 ? -5.184 36.344 9.602 1 79.06 423 ASP B CA 1
ATOM 7078 C C . ASP B 1 423 ? -4.219 37.531 9.539 1 79.06 423 ASP B C 1
ATOM 7080 O O . ASP B 1 423 ? -3.109 37.406 9.008 1 79.06 423 ASP B O 1
ATOM 7084 N N . ARG B 1 424 ? -4.516 38.562 10.117 1 82.81 424 ARG B N 1
ATOM 7085 C CA . ARG B 1 424 ? -3.709 39.781 10.047 1 82.81 424 ARG B CA 1
ATOM 7086 C C . ARG B 1 424 ? -2.479 39.688 10.945 1 82.81 424 ARG B C 1
ATOM 7088 O O . ARG B 1 424 ? -1.548 40.469 10.828 1 82.81 424 ARG B O 1
ATOM 7095 N N . THR B 1 425 ? -2.533 38.656 11.727 1 87.94 425 THR B N 1
ATOM 7096 C CA . THR B 1 425 ? -1.436 38.531 12.672 1 87.94 425 THR B CA 1
ATOM 7097 C C . THR B 1 425 ? -0.192 37.969 11.992 1 87.94 425 THR B C 1
ATOM 7099 O O . THR B 1 425 ? 0.921 38.125 12.5 1 87.94 425 THR B O 1
ATOM 7102 N N . GLY B 1 426 ? -0.303 37.312 10.93 1 89.19 426 GLY B N 1
ATOM 7103 C CA . GLY B 1 426 ? 0.831 36.719 10.242 1 89.19 426 GLY B CA 1
ATOM 7104 C C . GLY B 1 426 ? 0.469 35.469 9.461 1 89.19 426 GLY B C 1
ATOM 7105 O O . GLY B 1 426 ? -0.711 35.156 9.266 1 89.19 426 GLY B O 1
ATOM 7106 N N . TYR B 1 427 ? 1.487 34.812 8.953 1 85.12 427 TYR B N 1
ATOM 7107 C CA . TYR B 1 427 ? 1.264 33.562 8.234 1 85.12 427 TYR B CA 1
ATOM 7108 C C . TYR B 1 427 ? 2.25 32.5 8.68 1 85.12 427 TYR B C 1
ATOM 7110 O O . TYR B 1 427 ? 3.281 32.812 9.281 1 85.12 427 TYR B O 1
ATOM 7118 N N . ALA B 1 428 ? 1.856 31.266 8.445 1 90.75 428 ALA B N 1
ATOM 7119 C CA . ALA B 1 428 ? 2.66 30.125 8.867 1 90.75 428 ALA B CA 1
ATOM 7120 C C . ALA B 1 428 ? 3.168 29.344 7.664 1 90.75 428 ALA B C 1
ATOM 7122 O O . ALA B 1 428 ? 2.451 29.172 6.676 1 90.75 428 ALA B O 1
ATOM 7123 N N . HIS B 1 429 ? 4.375 28.906 7.727 1 87.81 429 HIS B N 1
ATOM 7124 C CA . HIS B 1 429 ? 5 28.016 6.75 1 87.81 429 HIS B CA 1
ATOM 7125 C C . HIS B 1 429 ? 5.512 26.75 7.41 1 87.81 429 HIS B C 1
ATOM 7127 O O . HIS B 1 429 ? 6.316 26.812 8.344 1 87.81 429 HIS B O 1
ATOM 7133 N N . ILE B 1 430 ? 5.027 25.625 6.898 1 93.38 430 ILE B N 1
ATOM 7134 C CA . ILE B 1 430 ? 5.363 24.344 7.508 1 93.38 430 ILE B CA 1
ATOM 7135 C C . ILE B 1 430 ? 6.254 23.547 6.562 1 93.38 430 ILE B C 1
ATOM 7137 O O . ILE B 1 430 ? 6.004 23.5 5.359 1 93.38 430 ILE B O 1
ATOM 7141 N N . GLN B 1 431 ? 7.332 23 7.078 1 90 431 GLN B N 1
ATOM 7142 C CA . GLN B 1 431 ? 8.234 22.109 6.355 1 90 431 GLN B CA 1
ATOM 7143 C C . GLN B 1 431 ? 8.523 20.844 7.16 1 90 431 GLN B C 1
ATOM 7145 O O . GLN B 1 431 ? 8.281 20.797 8.375 1 90 431 GLN B O 1
ATOM 7150 N N . VAL B 1 432 ? 8.953 19.844 6.449 1 93.94 432 VAL B N 1
ATOM 7151 C CA . VAL B 1 432 ? 9.336 18.594 7.102 1 93.94 432 VAL B CA 1
ATOM 7152 C C . VAL B 1 432 ? 10.805 18.297 6.812 1 93.94 432 VAL B C 1
ATOM 7154 O O . VAL B 1 432 ? 11.234 18.297 5.652 1 93.94 432 VAL B O 1
ATOM 7157 N N . ASP B 1 433 ? 11.586 18.156 7.836 1 93.69 433 ASP B N 1
ATOM 7158 C CA . ASP B 1 433 ? 12.977 17.719 7.727 1 93.69 433 ASP B CA 1
ATOM 7159 C C . ASP B 1 433 ? 13.102 16.219 7.969 1 93.69 433 ASP B C 1
ATOM 7161 O O . ASP B 1 433 ? 13.203 15.773 9.117 1 93.69 433 ASP B O 1
ATOM 7165 N N . HIS B 1 434 ? 13.164 15.461 6.945 1 92.25 434 HIS B N 1
ATOM 7166 C CA . HIS B 1 434 ? 13.18 14 7.047 1 92.25 434 HIS B CA 1
ATOM 7167 C C . HIS B 1 434 ? 14.516 13.508 7.59 1 92.25 434 HIS B C 1
ATOM 7169 O O . HIS B 1 434 ? 14.57 12.461 8.242 1 92.25 434 HIS B O 1
ATOM 7175 N N . GLU B 1 435 ? 15.547 14.188 7.336 1 89.38 435 GLU B N 1
ATOM 7176 C CA . GLU B 1 435 ? 16.859 13.766 7.82 1 89.38 435 GLU B CA 1
ATOM 7177 C C . GLU B 1 435 ? 16.938 13.828 9.344 1 89.38 435 GLU B C 1
ATOM 7179 O O . GLU B 1 435 ? 17.406 12.898 9.984 1 89.38 435 GLU B O 1
ATOM 7184 N N . ARG B 1 436 ? 16.406 14.984 9.852 1 93.38 436 ARG B N 1
ATOM 7185 C CA . ARG B 1 436 ? 16.438 15.172 11.297 1 93.38 436 ARG B CA 1
ATOM 7186 C C . ARG B 1 436 ? 15.219 14.539 11.961 1 93.38 436 ARG B C 1
ATOM 7188 O O . ARG B 1 436 ? 15.18 14.383 13.18 1 93.38 436 ARG B O 1
ATOM 7195 N N . GLY B 1 437 ? 14.211 14.242 11.18 1 93.88 437 GLY B N 1
ATOM 7196 C CA . GLY B 1 437 ? 12.992 13.633 11.695 1 93.88 437 GLY B CA 1
ATOM 7197 C C . GLY B 1 437 ? 12.133 14.602 12.477 1 93.88 437 GLY B C 1
ATOM 7198 O O . GLY B 1 437 ? 11.57 14.242 13.516 1 93.88 437 GLY B O 1
ATOM 7199 N N . VAL B 1 438 ? 12.086 15.875 12.016 1 96.12 438 VAL B N 1
ATOM 7200 C CA . VAL B 1 438 ? 11.297 16.859 12.75 1 96.12 438 VAL B CA 1
ATOM 7201 C C . VAL B 1 438 ? 10.445 17.672 11.773 1 96.12 438 VAL B C 1
ATOM 7203 O O . VAL B 1 438 ? 10.719 17.703 10.578 1 96.12 438 VAL B O 1
ATOM 7206 N N . ILE B 1 439 ? 9.391 18.25 12.289 1 97.56 439 ILE B N 1
ATOM 7207 C CA . ILE B 1 439 ? 8.555 19.219 11.586 1 97.56 439 ILE B CA 1
ATOM 7208 C C . ILE B 1 439 ? 9 20.641 11.953 1 97.56 439 ILE B C 1
ATOM 7210 O O . ILE B 1 439 ? 9.312 20.922 13.109 1 97.56 439 ILE B O 1
ATOM 7214 N N . MET B 1 440 ? 9.07 21.5 10.977 1 96.19 440 MET B N 1
ATOM 7215 C CA . MET B 1 440 ? 9.438 22.891 11.172 1 96.19 440 MET B CA 1
ATOM 7216 C C . MET B 1 440 ? 8.242 23.812 10.898 1 96.19 440 MET B C 1
ATOM 7218 O O . MET B 1 440 ? 7.762 23.891 9.773 1 96.19 440 MET B O 1
ATOM 7222 N N . LEU B 1 441 ? 7.734 24.438 11.914 1 97.56 441 LEU B N 1
ATOM 7223 C CA . LEU B 1 441 ? 6.664 25.422 11.844 1 97.56 441 LEU B CA 1
ATOM 7224 C C . LEU B 1 441 ? 7.211 26.844 11.992 1 97.56 441 LEU B C 1
ATOM 7226 O O . LEU B 1 441 ? 7.535 27.266 13.102 1 97.56 441 LEU B O 1
ATOM 7230 N N . THR B 1 442 ? 7.273 27.531 10.891 1 94 442 THR B N 1
ATOM 7231 C CA . THR B 1 442 ? 7.766 28.906 10.906 1 94 442 THR B CA 1
ATOM 7232 C C . THR B 1 442 ? 6.602 29.906 10.875 1 94 442 THR B C 1
ATOM 7234 O O . THR B 1 442 ? 5.742 29.828 10 1 94 442 THR B O 1
ATOM 7237 N N . PHE B 1 443 ? 6.543 30.75 11.836 1 94.5 443 PHE B N 1
ATOM 7238 C CA . PHE B 1 443 ? 5.535 31.797 11.852 1 94.5 443 PHE B CA 1
ATOM 7239 C C . PHE B 1 443 ? 6.156 33.156 11.508 1 94.5 443 PHE B C 1
ATOM 7241 O O . PHE B 1 443 ? 7.176 33.531 12.078 1 94.5 443 PHE B O 1
ATOM 7248 N N . TYR B 1 444 ? 5.559 33.812 10.523 1 88.25 444 TYR B N 1
ATOM 7249 C CA . TYR B 1 444 ? 5.934 35.156 10.109 1 88.25 444 TYR B CA 1
ATOM 7250 C C . TYR B 1 444 ? 4.926 36.188 10.609 1 88.25 444 TYR B C 1
ATOM 7252 O O . TYR B 1 444 ? 3.893 36.406 9.977 1 88.25 444 TYR B O 1
ATOM 7260 N N . PRO B 1 445 ? 5.301 36.812 11.664 1 91.56 445 PRO B N 1
ATOM 7261 C CA . PRO B 1 445 ? 4.363 37.812 12.18 1 91.56 445 PRO B CA 1
ATOM 7262 C C . PRO B 1 445 ? 4.297 39.062 11.312 1 91.56 445 PRO B C 1
ATOM 7264 O O . PRO B 1 445 ? 5.234 39.344 10.562 1 91.56 445 PRO B O 1
ATOM 7267 N N . ALA B 1 446 ? 3.021 39.719 11.227 1 86.62 446 ALA B N 1
ATOM 7268 C CA . ALA B 1 446 ? 2.869 40.969 10.477 1 86.62 446 ALA B CA 1
ATOM 7269 C C . ALA B 1 446 ? 3.92 42 10.898 1 86.62 446 ALA B C 1
ATOM 7271 O O . ALA B 1 446 ? 4.434 42.75 10.062 1 86.62 446 ALA B O 1
ATOM 7272 N N . GLY B 1 447 ? 4.32 42.031 12.086 1 81.62 447 GLY B N 1
ATOM 7273 C CA . GLY B 1 447 ? 5.379 42.875 12.617 1 81.62 447 GLY B CA 1
ATOM 7274 C C . GLY B 1 447 ? 6.363 42.125 13.492 1 81.62 447 GLY B C 1
ATOM 7275 O O . GLY B 1 447 ? 5.965 41.312 14.328 1 81.62 447 GLY B O 1
ATOM 7276 N N . GLY B 1 448 ? 7.625 42.094 13.039 1 85.75 448 GLY B N 1
ATOM 7277 C CA . GLY B 1 448 ? 8.633 41.438 13.844 1 85.75 448 GLY B CA 1
ATOM 7278 C C . GLY B 1 448 ? 9.438 40.406 13.055 1 85.75 448 GLY B C 1
ATOM 7279 O O . GLY B 1 448 ? 9.352 40.344 11.828 1 85.75 448 GLY B O 1
ATOM 7280 N N . GLU B 1 449 ? 10.172 39.562 13.82 1 92.56 449 GLU B N 1
ATOM 7281 C CA . GLU B 1 449 ? 11.047 38.562 13.227 1 92.56 449 GLU B CA 1
ATOM 7282 C C . GLU B 1 449 ? 10.383 37.188 13.188 1 92.56 449 GLU B C 1
ATOM 7284 O O . GLU B 1 449 ? 9.68 36.812 14.125 1 92.56 449 GLU B O 1
ATOM 7289 N N . PRO B 1 450 ? 10.609 36.469 12.141 1 92.81 450 PRO B N 1
ATOM 7290 C CA . PRO B 1 450 ? 10.07 35.094 12.062 1 92.81 450 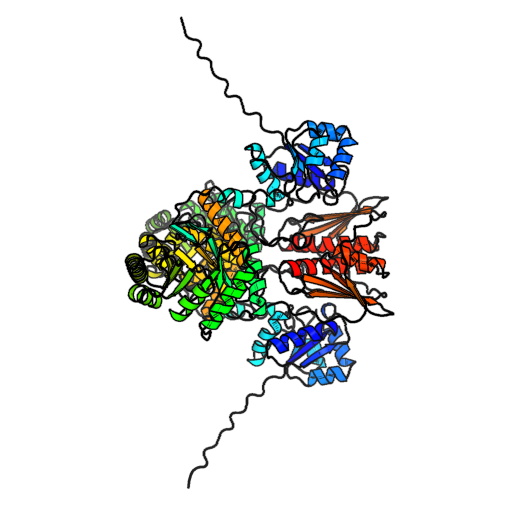PRO B CA 1
ATOM 7291 C C . PRO B 1 450 ? 10.625 34.188 13.141 1 92.81 450 PRO B C 1
ATOM 7293 O O . PRO B 1 450 ? 11.766 34.375 13.578 1 92.81 450 PRO B O 1
ATOM 7296 N N . VAL B 1 451 ? 9.828 33.281 13.578 1 96.69 451 VAL B N 1
ATOM 7297 C CA . VAL B 1 451 ? 10.219 32.281 14.555 1 96.69 451 VAL B CA 1
ATOM 7298 C C . VAL B 1 451 ? 9.867 30.891 14.023 1 96.69 451 VAL B C 1
ATOM 7300 O O . VAL B 1 451 ? 8.766 30.672 13.523 1 96.69 451 VAL B O 1
ATOM 7303 N N . THR B 1 452 ? 10.852 29.969 14.109 1 96.94 452 THR B N 1
ATOM 7304 C CA . THR B 1 452 ? 10.625 28.594 13.695 1 96.94 452 THR B CA 1
ATOM 7305 C C . THR B 1 452 ? 10.562 27.656 14.906 1 96.94 452 THR B C 1
ATOM 7307 O O . THR B 1 452 ? 11.531 27.562 15.664 1 96.94 452 THR B O 1
ATOM 7310 N N . PHE B 1 453 ? 9.445 27.062 15.109 1 98.12 453 PHE B N 1
ATOM 7311 C CA . PHE B 1 453 ? 9.273 26 16.094 1 98.12 453 PHE B CA 1
ATOM 7312 C C . PHE B 1 453 ? 9.547 24.641 15.492 1 98.12 453 PHE B C 1
ATOM 7314 O O . PHE B 1 453 ? 8.945 24.266 14.484 1 98.12 453 PHE B O 1
ATOM 7321 N N . GLU B 1 454 ? 10.453 23.844 16.016 1 97.44 454 GLU B N 1
ATOM 7322 C CA . GLU B 1 454 ? 10.828 22.547 15.461 1 97.44 454 GLU B CA 1
ATOM 7323 C C . GLU B 1 454 ? 10.625 21.438 16.484 1 97.44 454 GLU B C 1
ATOM 7325 O O . GLU B 1 454 ? 10.906 21.609 17.672 1 97.44 454 GLU B O 1
ATOM 7330 N N . GLY B 1 455 ? 10.039 20.359 16.062 1 96.25 455 GLY B N 1
ATOM 7331 C CA . GLY B 1 455 ? 9.789 19.219 16.922 1 96.25 455 GLY B CA 1
ATOM 7332 C C . GLY B 1 455 ? 9.039 18.094 16.219 1 96.25 455 GLY B C 1
ATOM 7333 O O . GLY B 1 455 ? 8.805 18.156 15.016 1 96.25 455 GLY B O 1
ATOM 7334 N N . ARG B 1 456 ? 8.703 17.047 16.969 1 94 456 ARG B N 1
ATOM 7335 C CA . ARG B 1 456 ? 8.117 15.844 16.391 1 94 456 ARG B CA 1
ATOM 7336 C C . ARG B 1 456 ? 6.617 15.781 16.656 1 94 456 ARG B C 1
ATOM 7338 O O . ARG B 1 456 ? 5.891 15.047 15.992 1 94 456 ARG B O 1
ATOM 7345 N N . LYS B 1 457 ? 6.16 16.547 17.594 1 94.12 457 LYS B N 1
ATOM 7346 C CA . LYS B 1 457 ? 4.758 16.484 18 1 94.12 457 LYS B CA 1
ATOM 7347 C C . LYS B 1 457 ? 3.988 17.703 17.484 1 94.12 457 LYS B C 1
ATOM 7349 O O . LYS B 1 457 ? 4.133 18.797 18.031 1 94.12 457 LYS B O 1
ATOM 7354 N N . PRO B 1 458 ? 3.082 17.5 16.562 1 96.12 458 PRO B N 1
ATOM 7355 C CA . PRO B 1 458 ? 2.375 18.625 15.938 1 96.12 458 PRO B CA 1
ATOM 7356 C C . PRO B 1 458 ? 1.597 19.469 16.953 1 96.12 458 PRO B C 1
ATOM 7358 O O . PRO B 1 458 ? 1.623 20.703 16.891 1 96.12 458 PRO B O 1
ATOM 7361 N N . THR B 1 459 ? 0.937 18.844 17.906 1 93.88 459 THR B N 1
ATOM 7362 C CA . THR B 1 459 ? 0.109 19.578 18.859 1 93.88 459 THR B CA 1
ATOM 7363 C C . THR B 1 459 ? 0.975 20.422 19.797 1 93.88 459 THR B C 1
ATOM 7365 O O . THR B 1 459 ? 0.578 21.516 20.203 1 93.88 459 THR B O 1
ATOM 7368 N N . SER B 1 460 ? 2.141 19.938 20.094 1 96.25 460 SER B N 1
ATOM 7369 C CA . SER B 1 460 ? 3.066 20.734 20.891 1 96.25 460 SER B CA 1
ATOM 7370 C C . SER B 1 460 ? 3.59 21.938 20.109 1 96.25 460 SER B C 1
ATOM 7372 O O . SER B 1 460 ? 3.75 23.016 20.672 1 96.25 460 SER B O 1
ATOM 7374 N N . LEU B 1 461 ? 3.887 21.703 18.859 1 97.75 461 LEU B N 1
ATOM 7375 C CA . LEU B 1 461 ? 4.312 22.812 18.016 1 97.75 461 LEU B CA 1
ATOM 7376 C C . LEU B 1 461 ? 3.246 23.906 17.953 1 97.75 461 LEU B C 1
ATOM 7378 O O . LEU B 1 461 ? 3.561 25.094 18.062 1 97.75 461 LEU B O 1
ATOM 7382 N N . LEU B 1 462 ? 2.039 23.469 17.812 1 97 462 LEU B N 1
ATOM 7383 C CA . LEU B 1 462 ? 0.908 24.391 17.766 1 97 462 LEU B CA 1
ATOM 7384 C C . LEU B 1 462 ? 0.784 25.156 19.078 1 97 462 LEU B C 1
ATOM 7386 O O . LEU B 1 462 ? 0.552 26.359 19.078 1 97 462 LEU B O 1
ATOM 7390 N N . ARG B 1 463 ? 0.958 24.516 20.172 1 96.56 463 ARG B N 1
ATOM 7391 C CA . ARG B 1 463 ? 0.848 25.156 21.484 1 96.56 463 ARG B CA 1
ATOM 7392 C C . ARG B 1 463 ? 1.986 26.141 21.703 1 96.56 463 ARG B C 1
ATOM 7394 O O . ARG B 1 463 ? 1.787 27.203 22.312 1 96.56 463 ARG B O 1
ATOM 7401 N N . ALA B 1 464 ? 3.117 25.734 21.281 1 97.38 464 ALA B N 1
ATOM 7402 C CA . ALA B 1 464 ? 4.234 26.672 21.359 1 97.38 464 ALA B CA 1
ATOM 7403 C C . ALA B 1 464 ? 3.938 27.953 20.562 1 97.38 464 ALA B C 1
ATOM 7405 O O . ALA B 1 464 ? 4.199 29.047 21.047 1 97.38 464 ALA B O 1
ATOM 7406 N N . LEU B 1 465 ? 3.381 27.812 19.422 1 97.12 465 LEU B N 1
ATOM 7407 C CA . LEU B 1 465 ? 3.047 28.938 18.562 1 97.12 465 LEU B CA 1
ATOM 7408 C C . LEU B 1 465 ? 1.976 29.812 19.203 1 97.12 465 LEU B C 1
ATOM 7410 O O . LEU B 1 465 ? 2.139 31.031 19.312 1 97.12 465 LEU B O 1
ATOM 7414 N N . THR B 1 466 ? 0.877 29.219 19.688 1 95.5 466 THR B N 1
ATOM 7415 C CA . THR B 1 466 ? -0.278 29.969 20.156 1 95.5 466 THR B CA 1
ATOM 7416 C C . THR B 1 466 ? 0.019 30.625 21.516 1 95.5 466 THR B C 1
ATOM 7418 O O . THR B 1 466 ? -0.649 31.578 21.906 1 95.5 466 THR B O 1
ATOM 7421 N N . SER B 1 467 ? 0.966 30.094 22.203 1 95.19 467 SER B N 1
ATOM 7422 C CA . SER B 1 467 ? 1.375 30.719 23.469 1 95.19 467 SER B CA 1
ATOM 7423 C C . SER B 1 467 ? 2.189 31.984 23.219 1 95.19 467 SER B C 1
ATOM 7425 O O . SER B 1 467 ? 2.207 32.906 24.047 1 95.19 467 SER B O 1
ATOM 7427 N N . ARG B 1 468 ? 2.799 32.094 22.141 1 95.06 468 ARG B N 1
ATOM 7428 C CA . ARG B 1 468 ? 3.729 33.188 21.859 1 95.06 468 ARG B CA 1
ATOM 7429 C C . ARG B 1 468 ? 3.084 34.25 20.984 1 95.06 468 ARG B C 1
ATOM 7431 O O . ARG B 1 468 ? 3.414 35.438 21.078 1 95.06 468 ARG B O 1
ATOM 7438 N N . PHE B 1 469 ? 2.219 33.812 20.078 1 95.06 469 PHE B N 1
ATOM 7439 C CA . PHE B 1 469 ? 1.613 34.75 19.125 1 95.06 469 PHE B CA 1
ATOM 7440 C C . PHE B 1 469 ? 0.093 34.688 19.203 1 95.06 469 PHE B C 1
ATOM 7442 O O . PHE B 1 469 ? -0.485 33.625 19.406 1 95.06 469 PHE B O 1
ATOM 7449 N N . PRO B 1 470 ? -0.543 35.781 18.984 1 93.81 470 PRO B N 1
ATOM 7450 C CA . PRO B 1 470 ? -2.006 35.844 19.031 1 93.81 470 PRO B CA 1
ATOM 7451 C C . PRO B 1 470 ? -2.658 35.375 17.734 1 93.81 470 PRO B C 1
ATOM 7453 O O . PRO B 1 470 ? -3.41 36.125 17.109 1 93.81 470 PRO B O 1
ATOM 7456 N N . VAL B 1 471 ? -2.463 34.188 17.406 1 94.31 471 VAL B N 1
ATOM 7457 C CA . VAL B 1 471 ? -3.037 33.594 16.203 1 94.31 471 VAL B CA 1
ATOM 7458 C C . VAL B 1 471 ? -4.539 33.375 16.406 1 94.31 471 VAL B C 1
ATOM 7460 O O . VAL B 1 471 ? -4.977 32.938 17.469 1 94.31 471 VAL B O 1
ATOM 7463 N N . SER B 1 472 ? -5.324 33.781 15.43 1 94.56 472 SER B N 1
ATOM 7464 C CA . SER B 1 472 ? -6.77 33.562 15.5 1 94.56 472 SER B CA 1
ATOM 7465 C C . SER B 1 472 ? -7.121 32.094 15.594 1 94.56 472 SER B C 1
ATOM 7467 O O . SER B 1 472 ? -6.32 31.234 15.219 1 94.56 472 SER B O 1
ATOM 7469 N N . SER B 1 473 ? -8.32 31.781 16.094 1 95.12 473 SER B N 1
ATOM 7470 C CA . SER B 1 473 ? -8.781 30.406 16.203 1 95.12 473 SER B CA 1
ATOM 7471 C C . SER B 1 473 ? -8.859 29.734 14.828 1 95.12 473 SER B C 1
ATOM 7473 O O . SER B 1 473 ? -8.453 28.594 14.664 1 95.12 473 SER B O 1
ATOM 7475 N N . GLU B 1 474 ? -9.328 30.438 13.891 1 94.38 474 GLU B N 1
ATOM 7476 C CA . GLU B 1 474 ? -9.43 29.906 12.539 1 94.38 474 GLU B CA 1
ATOM 7477 C C . GLU B 1 474 ? -8.047 29.547 11.984 1 94.38 474 GLU B C 1
ATOM 7479 O O . GLU B 1 474 ? -7.855 28.469 11.422 1 94.38 474 GLU B O 1
ATOM 7484 N N . HIS B 1 475 ? -7.148 30.5 12.117 1 94.62 475 HIS B N 1
ATOM 7485 C CA . HIS B 1 475 ? -5.797 30.281 11.609 1 94.62 475 HIS B CA 1
ATOM 7486 C C . HIS B 1 475 ? -5.113 29.125 12.344 1 94.62 475 HIS B C 1
ATOM 7488 O O . HIS B 1 475 ? -4.441 28.297 11.727 1 94.62 475 HIS B O 1
ATOM 7494 N N . ALA B 1 476 ? -5.273 29.078 13.617 1 96.44 476 ALA B N 1
ATOM 7495 C CA . ALA B 1 476 ? -4.723 27.969 14.406 1 96.44 476 ALA B CA 1
ATOM 7496 C C . ALA B 1 476 ? -5.273 26.625 13.938 1 96.44 476 ALA B C 1
ATOM 7498 O O . ALA B 1 476 ? -4.543 25.641 13.867 1 96.44 476 ALA B O 1
ATOM 7499 N N . GLY B 1 477 ? -6.555 26.625 13.672 1 96.62 477 GLY B N 1
ATOM 7500 C CA . GLY B 1 477 ? -7.168 25.422 13.133 1 96.62 477 GLY B CA 1
ATOM 7501 C C . GLY B 1 477 ? -6.551 24.969 11.82 1 96.62 477 GLY B C 1
ATOM 7502 O O . GLY B 1 477 ? -6.266 23.781 11.633 1 96.62 477 GLY B O 1
ATOM 7503 N N . TYR B 1 478 ? -6.352 25.891 10.953 1 94.31 478 TYR B N 1
ATOM 7504 C CA . TYR B 1 478 ? -5.695 25.609 9.68 1 94.31 478 TYR B CA 1
ATOM 7505 C C . TYR B 1 478 ? -4.297 25.047 9.906 1 94.31 478 TYR B C 1
ATOM 7507 O O . TYR B 1 478 ? -3.9 24.078 9.258 1 94.31 478 TYR B O 1
ATOM 7515 N N . ILE B 1 479 ? -3.59 25.688 10.758 1 96.62 479 ILE B N 1
ATOM 7516 C CA . ILE B 1 479 ? -2.227 25.25 11.039 1 96.62 479 ILE B CA 1
ATOM 7517 C C . ILE B 1 479 ? -2.238 23.828 11.602 1 96.62 479 ILE B C 1
ATOM 7519 O O . ILE B 1 479 ? -1.427 23 11.203 1 96.62 479 ILE B O 1
ATOM 7523 N N . GLY B 1 480 ? -3.152 23.547 12.539 1 97.88 480 GLY B N 1
ATOM 7524 C CA . GLY B 1 480 ? -3.303 22.203 13.039 1 97.88 480 GLY B CA 1
ATOM 7525 C C . GLY B 1 480 ? -3.59 21.188 11.945 1 97.88 480 GLY B C 1
ATOM 7526 O O . GLY B 1 480 ? -3.016 20.094 11.938 1 97.88 480 GLY B O 1
ATOM 7527 N N . TYR B 1 481 ? -4.457 21.547 11.07 1 97.44 481 TYR B N 1
ATOM 7528 C CA . TYR B 1 481 ? -4.812 20.734 9.914 1 97.44 481 TYR B CA 1
ATOM 7529 C C . TYR B 1 481 ? -3.574 20.375 9.094 1 97.44 481 TYR B C 1
ATOM 7531 O O . TYR B 1 481 ? -3.359 19.219 8.75 1 97.44 481 TYR B O 1
ATOM 7539 N N . GLU B 1 482 ? -2.746 21.297 8.828 1 95.56 482 GLU B N 1
ATOM 7540 C CA . GLU B 1 482 ? -1.544 21.109 8.023 1 95.56 482 GLU B CA 1
ATOM 7541 C C . GLU B 1 482 ? -0.482 20.328 8.789 1 95.56 482 GLU B C 1
ATOM 7543 O O . GLU B 1 482 ? 0.253 19.531 8.203 1 95.56 482 GLU B O 1
ATOM 7548 N N . LEU B 1 483 ? -0.41 20.578 10.047 1 98.06 483 LEU B N 1
ATOM 7549 C CA . LEU B 1 483 ? 0.579 19.875 10.859 1 98.06 483 LEU B CA 1
ATOM 7550 C C . LEU B 1 483 ? 0.297 18.375 10.891 1 98.06 483 LEU B C 1
ATOM 7552 O O . LEU B 1 483 ? 1.226 17.562 10.945 1 98.06 483 LEU B O 1
ATOM 7556 N N . ALA B 1 484 ? -0.984 18.016 10.883 1 97.56 484 ALA B N 1
ATOM 7557 C CA . ALA B 1 484 ? -1.331 16.609 10.812 1 97.56 484 ALA B CA 1
ATOM 7558 C C . ALA B 1 484 ? -0.79 15.969 9.539 1 97.56 484 ALA B C 1
ATOM 7560 O O . ALA B 1 484 ? -0.233 14.867 9.57 1 97.56 484 ALA B O 1
ATOM 7561 N N . LYS B 1 485 ? -0.938 16.641 8.469 1 95.69 485 LYS B N 1
ATOM 7562 C CA . LYS B 1 485 ? -0.425 16.172 7.191 1 95.69 485 LYS B CA 1
ATOM 7563 C C . LYS B 1 485 ? 1.097 16.047 7.215 1 95.69 485 LYS B C 1
ATOM 7565 O O . LYS B 1 485 ? 1.66 15.086 6.688 1 95.69 485 LYS B O 1
ATOM 7570 N N . ALA B 1 486 ? 1.712 17.047 7.805 1 96.69 486 ALA B N 1
ATOM 7571 C CA . ALA B 1 486 ? 3.168 17.031 7.926 1 96.69 486 ALA B CA 1
ATOM 7572 C C . ALA B 1 486 ? 3.635 15.828 8.734 1 96.69 486 ALA B C 1
ATOM 7574 O O . ALA B 1 486 ? 4.641 15.195 8.398 1 96.69 486 ALA B O 1
ATOM 7575 N N . GLU B 1 487 ? 2.922 15.555 9.781 1 96.75 487 GLU B N 1
ATOM 7576 C CA . GLU B 1 487 ? 3.252 14.406 10.617 1 96.75 487 GLU B CA 1
ATOM 7577 C C . GLU B 1 487 ? 3.174 13.109 9.82 1 96.75 487 GLU B C 1
ATOM 7579 O O . GLU B 1 487 ? 4.055 12.25 9.93 1 96.75 487 GLU B O 1
ATOM 7584 N N . ILE B 1 488 ? 2.141 12.961 9.086 1 95.75 488 ILE B N 1
ATOM 7585 C CA . ILE B 1 488 ? 1.933 11.766 8.281 1 95.75 488 ILE B CA 1
ATOM 7586 C C . ILE B 1 488 ? 3.029 11.656 7.223 1 95.75 488 ILE B C 1
ATOM 7588 O O . ILE B 1 488 ? 3.572 10.57 6.988 1 95.75 488 ILE B O 1
ATOM 7592 N N . ALA B 1 489 ? 3.354 12.781 6.598 1 94.56 489 ALA B N 1
ATOM 7593 C CA . ALA B 1 489 ? 4.434 12.805 5.613 1 94.56 489 ALA B CA 1
ATOM 7594 C C . ALA B 1 489 ? 5.75 12.352 6.238 1 94.56 489 ALA B C 1
ATOM 7596 O O . ALA B 1 489 ? 6.484 11.555 5.645 1 94.56 489 ALA B O 1
ATOM 7597 N N . LEU B 1 490 ? 6.031 12.867 7.398 1 95.44 490 LEU B N 1
ATOM 7598 C CA . LEU B 1 490 ? 7.25 12.5 8.102 1 95.44 490 LEU B CA 1
ATOM 7599 C C . LEU B 1 490 ? 7.266 11.008 8.43 1 95.44 490 LEU B C 1
ATOM 7601 O O . LEU B 1 490 ? 8.266 10.328 8.188 1 95.44 490 LEU B O 1
ATOM 7605 N N . ALA B 1 491 ? 6.172 10.492 8.875 1 93.94 491 ALA B N 1
ATOM 7606 C CA . ALA B 1 491 ? 6.074 9.094 9.297 1 93.94 491 ALA B CA 1
ATOM 7607 C C . ALA B 1 491 ? 6.254 8.156 8.109 1 93.94 491 ALA B C 1
ATOM 7609 O O . ALA B 1 491 ? 6.867 7.094 8.242 1 93.94 491 ALA B O 1
ATOM 7610 N N . LEU B 1 492 ? 5.77 8.531 6.93 1 93.81 492 LEU B N 1
ATOM 7611 C CA . LEU B 1 492 ? 5.738 7.641 5.773 1 93.81 492 LEU B CA 1
ATOM 7612 C C . LEU B 1 492 ? 6.918 7.91 4.848 1 93.81 492 LEU B C 1
ATOM 7614 O O . LEU B 1 492 ? 7.133 7.18 3.879 1 93.81 492 LEU B O 1
ATOM 7618 N N . GLY B 1 493 ? 7.68 9 5.137 1 93 493 GLY B N 1
ATOM 7619 C CA . GLY B 1 493 ? 8.75 9.383 4.23 1 93 493 GLY B CA 1
ATOM 7620 C C . GLY B 1 493 ? 8.242 10.023 2.953 1 93 493 GLY B C 1
ATOM 7621 O O . GLY B 1 493 ? 8.852 9.883 1.894 1 93 493 GLY B O 1
ATOM 7622 N N . LYS B 1 494 ? 7.094 10.641 3.008 1 91.62 494 LYS B N 1
ATOM 7623 C CA . LYS B 1 494 ? 6.512 11.312 1.848 1 91.62 494 LYS B CA 1
ATOM 7624 C C . LYS B 1 494 ? 6.855 12.797 1.84 1 91.62 494 LYS B C 1
ATOM 7626 O O . LYS B 1 494 ? 7.117 13.383 2.893 1 91.62 494 LYS B O 1
ATOM 7631 N N . THR B 1 495 ? 6.766 13.344 0.657 1 85.88 495 THR B N 1
ATOM 7632 C CA . THR B 1 495 ? 6.941 14.789 0.529 1 85.88 495 THR B CA 1
ATOM 7633 C C . THR B 1 495 ? 5.707 15.531 1.04 1 85.88 495 THR B C 1
ATOM 7635 O O . THR B 1 495 ? 4.578 15.172 0.703 1 85.88 495 THR B O 1
ATOM 7638 N N . TYR B 1 496 ? 5.98 16.438 1.895 1 90.31 496 TYR B N 1
ATOM 7639 C CA . TYR B 1 496 ? 4.918 17.328 2.365 1 90.31 496 TYR B CA 1
ATOM 7640 C C . TYR B 1 496 ? 4.891 18.625 1.561 1 90.31 496 TYR B C 1
ATOM 7642 O O . TYR B 1 496 ? 5.926 19.266 1.361 1 90.31 496 TYR B O 1
ATOM 7650 N N . VAL B 1 497 ? 3.738 18.906 1.081 1 78.56 497 VAL B N 1
ATOM 7651 C CA . VAL B 1 497 ? 3.475 20.188 0.417 1 78.56 497 VAL B CA 1
ATOM 7652 C C . VAL B 1 497 ? 2.262 20.859 1.056 1 78.56 497 VAL B C 1
ATOM 7654 O O . VAL B 1 497 ? 1.157 20.312 1.037 1 78.56 497 VAL B O 1
ATOM 7657 N N . GLN B 1 498 ? 2.498 22.031 1.663 1 82.69 498 GLN B N 1
ATOM 7658 C CA . GLN B 1 498 ? 1.433 22.766 2.328 1 82.69 498 GLN B CA 1
ATOM 7659 C C . GLN B 1 498 ? 0.286 23.062 1.367 1 82.69 498 GLN B C 1
ATOM 7661 O O . GLN B 1 498 ? 0.516 23.453 0.22 1 82.69 498 GLN B O 1
ATOM 7666 N N . ASP B 1 499 ? -0.99 22.812 1.795 1 78.62 499 ASP B N 1
ATOM 7667 C CA . ASP B 1 499 ? -2.227 23.078 1.067 1 78.62 499 ASP B CA 1
ATOM 7668 C C . ASP B 1 499 ? -2.457 22.031 -0.027 1 78.62 499 ASP B C 1
ATOM 7670 O O . ASP B 1 499 ? -3.211 22.281 -0.972 1 78.62 499 ASP B O 1
ATOM 7674 N N . SER B 1 500 ? -1.688 20.906 0.049 1 78.19 500 SER B N 1
ATOM 7675 C CA . SER B 1 500 ? -1.903 19.766 -0.845 1 78.19 500 SER B CA 1
ATOM 7676 C C . SER B 1 500 ? -2.168 18.484 -0.06 1 78.19 500 SER B C 1
ATOM 7678 O O . SER B 1 500 ? -1.67 18.328 1.056 1 78.19 500 SER B O 1
ATOM 7680 N N . PRO B 1 501 ? -2.932 17.641 -0.693 1 84.75 501 PRO B N 1
ATOM 7681 C CA . PRO B 1 501 ? -3.139 16.359 -0.003 1 84.75 501 PRO B CA 1
ATOM 7682 C C . PRO B 1 501 ? -1.853 15.555 0.133 1 84.75 501 PRO B C 1
ATOM 7684 O O . PRO B 1 501 ? -1.018 15.555 -0.774 1 84.75 501 PRO B O 1
ATOM 7687 N N . VAL B 1 502 ? -1.651 14.961 1.262 1 89.38 502 VAL B N 1
ATOM 7688 C CA . VAL B 1 502 ? -0.457 14.156 1.503 1 89.38 502 VAL B CA 1
ATOM 7689 C C . VAL B 1 502 ? -0.65 12.758 0.923 1 89.38 502 VAL B C 1
ATOM 7691 O O . VAL B 1 502 ? 0.318 12.102 0.528 1 89.38 502 VAL B O 1
ATOM 7694 N N . LEU B 1 503 ? -1.893 12.281 0.886 1 90.38 503 LEU B N 1
ATOM 7695 C CA . LEU B 1 503 ? -2.264 10.984 0.324 1 90.38 503 LEU B CA 1
ATOM 7696 C C . LEU B 1 503 ? -3.457 11.125 -0.614 1 90.38 503 LEU B C 1
ATOM 7698 O O . LEU B 1 503 ? -4.438 11.789 -0.282 1 90.38 503 LEU B O 1
ATOM 7702 N N . VAL B 1 504 ? -3.322 10.57 -1.754 1 84.94 504 VAL B N 1
ATOM 7703 C CA . VAL B 1 504 ? -4.41 10.516 -2.729 1 84.94 504 VAL B CA 1
ATOM 7704 C C . VAL B 1 504 ? -4.629 9.07 -3.178 1 84.94 504 VAL B C 1
ATOM 7706 O O . VAL B 1 504 ? -3.734 8.453 -3.754 1 84.94 504 VAL B O 1
ATOM 7709 N N . PRO B 1 505 ? -5.785 8.539 -2.836 1 89.62 505 PRO B N 1
ATOM 7710 C CA . PRO B 1 505 ? -6.047 7.18 -3.316 1 89.62 505 PRO B CA 1
ATOM 7711 C C . PRO B 1 505 ? -6.137 7.098 -4.84 1 89.62 505 PRO B C 1
ATOM 7713 O O . PRO B 1 505 ? -6.234 8.133 -5.512 1 89.62 505 PRO B O 1
ATOM 7716 N N . VAL B 1 506 ? -6.133 5.945 -5.371 1 87.56 506 VAL B N 1
ATOM 7717 C CA . VAL B 1 506 ? -6.09 5.75 -6.816 1 87.56 506 VAL B CA 1
ATOM 7718 C C . VAL B 1 506 ? -7.422 6.176 -7.434 1 87.56 506 VAL B C 1
ATOM 7720 O O . VAL B 1 506 ? -7.492 6.473 -8.625 1 87.56 506 VAL B O 1
ATOM 7723 N N . TRP B 1 507 ? -8.492 6.18 -6.645 1 87.44 507 TRP B N 1
ATOM 7724 C CA . TRP B 1 507 ? -9.805 6.57 -7.16 1 87.44 507 TRP B CA 1
ATOM 7725 C C . TRP B 1 507 ? -10.039 8.062 -6.969 1 87.44 507 TRP B C 1
ATOM 7727 O O . TRP B 1 507 ? -11.141 8.562 -7.223 1 87.44 507 TRP B O 1
ATOM 7737 N N . GLY B 1 508 ? -9.078 8.773 -6.582 1 79.25 508 GLY B N 1
ATOM 7738 C CA . GLY B 1 508 ? -9.164 10.227 -6.52 1 79.25 508 GLY B CA 1
ATOM 7739 C C . GLY B 1 508 ? -9.539 10.742 -5.145 1 79.25 508 GLY B C 1
ATOM 7740 O O . GLY B 1 508 ? -9.914 9.961 -4.262 1 79.25 508 GLY B O 1
ATOM 7741 N N . GLY B 1 509 ? -9.406 12.062 -4.984 1 66.56 509 GLY B N 1
ATOM 7742 C CA . GLY B 1 509 ? -9.664 12.719 -3.711 1 66.56 509 GLY B CA 1
ATOM 7743 C C . GLY B 1 509 ? -11.133 13.047 -3.502 1 66.56 509 GLY B C 1
ATOM 7744 O O . GLY B 1 509 ? -11.969 12.734 -4.348 1 66.56 509 GLY B O 1
ATOM 7745 N N . LEU B 1 510 ? -11.508 13.438 -2.283 1 54.59 510 LEU B N 1
ATOM 7746 C CA . LEU B 1 510 ? -12.875 13.758 -1.867 1 54.59 510 LEU B CA 1
ATOM 7747 C C . LEU B 1 510 ? -13.438 14.914 -2.686 1 54.59 510 LEU B C 1
ATOM 7749 O O . LEU B 1 510 ? -14.656 15.031 -2.84 1 54.59 510 LEU B O 1
ATOM 7753 N N . ASP B 1 511 ? -12.617 15.914 -3.15 1 54.25 511 ASP B N 1
ATOM 7754 C CA . ASP B 1 511 ? -13.125 17.094 -3.852 1 54.25 511 ASP B CA 1
ATOM 7755 C C . ASP B 1 511 ? -13.625 16.719 -5.25 1 54.25 511 ASP B C 1
ATOM 7757 O O . ASP B 1 511 ? -14.469 17.422 -5.812 1 54.25 511 ASP B O 1
ATOM 7761 N N . GLU B 1 512 ? -13.109 15.797 -5.91 1 42.88 512 GLU B N 1
ATOM 7762 C CA . GLU B 1 512 ? -13.492 15.547 -7.301 1 42.88 512 GLU B CA 1
ATOM 7763 C C . GLU B 1 512 ? -14.898 14.961 -7.391 1 42.88 512 GLU B C 1
ATOM 7765 O O . GLU B 1 512 ? -15.57 15.117 -8.414 1 42.88 512 GLU B O 1
ATOM 7770 N N . GLU B 1 513 ? -15.406 14.18 -6.57 1 39.38 513 GLU B N 1
ATOM 7771 C CA . GLU B 1 513 ? -16.766 13.688 -6.781 1 39.38 513 GLU B CA 1
ATOM 7772 C C . GLU B 1 513 ? -17.797 14.766 -6.484 1 39.38 513 GLU B C 1
ATOM 7774 O O . GLU B 1 513 ? -18.953 14.672 -6.922 1 39.38 513 GLU B O 1
ATOM 7779 N N . GLY B 1 514 ? -17.734 15.688 -5.523 1 29.86 514 GLY B N 1
ATOM 7780 C CA . GLY B 1 514 ? -18.734 16.672 -5.16 1 29.86 514 GLY B CA 1
ATOM 7781 C C . GLY B 1 514 ? -18.5 18.031 -5.785 1 29.86 514 GLY B C 1
ATOM 7782 O O . GLY B 1 514 ? -19.047 19.031 -5.324 1 29.86 514 GLY B O 1
ATOM 7783 N N . CYS B 1 515 ? -17.578 18.375 -6.59 1 23.8 515 CYS B N 1
ATOM 7784 C CA . CYS B 1 515 ? -17.828 19.719 -7.105 1 23.8 515 CYS B CA 1
ATOM 7785 C C . CYS B 1 515 ? -19.109 19.75 -7.934 1 23.8 515 CYS B C 1
ATOM 7787 O O . CYS B 1 515 ? -19.391 18.828 -8.695 1 23.8 515 CYS B O 1
#

Solvent-accessible surface area (backbone atoms only — not comparable to full-atom values): 53122 Å² total; per-residue (Å²): 136,82,80,81,75,80,77,74,71,77,74,72,76,77,78,73,42,38,25,40,46,43,13,53,68,44,40,58,41,52,51,49,52,28,58,76,66,72,50,81,63,48,77,44,55,43,101,37,70,61,49,49,81,35,38,27,65,54,51,32,51,51,37,71,73,32,65,72,57,34,51,57,59,49,70,29,59,35,36,30,34,50,18,62,38,40,57,46,25,56,59,31,18,69,73,52,73,36,58,34,23,18,27,39,71,54,72,76,42,48,65,42,52,51,52,38,46,64,72,69,46,79,71,30,35,66,41,23,28,65,70,57,57,31,51,53,71,54,43,74,70,60,79,57,58,68,64,46,67,56,82,89,43,72,40,28,33,40,45,49,57,42,40,29,34,32,36,44,49,50,83,58,52,78,87,47,41,28,62,49,40,34,48,38,46,74,34,46,29,56,28,40,29,38,44,60,44,94,83,57,50,37,65,54,47,18,51,52,43,39,44,29,54,72,42,41,90,79,51,43,38,30,29,50,17,83,40,69,63,30,39,50,30,26,44,74,46,61,30,55,27,35,33,28,40,48,71,45,45,47,48,38,34,72,65,55,86,61,69,47,79,41,31,37,36,36,31,44,68,53,45,69,62,50,48,52,34,51,52,43,25,42,74,56,52,35,74,42,54,33,35,22,44,49,47,34,32,73,75,64,44,27,70,59,23,51,52,39,32,40,51,29,47,73,72,41,96,46,23,27,36,34,46,45,32,47,35,59,73,45,51,67,33,25,47,56,12,35,31,35,53,50,29,29,50,31,47,61,44,38,17,14,30,39,32,40,48,55,75,52,45,41,28,66,66,37,50,20,31,39,28,51,16,21,37,45,32,27,25,18,60,74,65,72,33,59,77,55,80,58,59,70,16,58,50,70,36,43,74,54,70,56,68,69,59,67,85,74,66,67,48,78,41,83,46,65,91,54,81,86,76,87,55,78,57,38,52,75,50,69,46,52,34,72,90,81,59,31,36,37,43,31,38,39,40,69,73,75,73,30,39,28,38,32,32,74,50,52,70,23,46,50,44,55,47,53,73,74,40,86,55,50,30,58,55,28,14,52,49,21,25,50,35,40,44,39,50,51,16,58,66,68,64,38,62,70,51,79,90,49,80,71,65,46,50,76,78,51,57,77,65,73,78,69,110,136,81,76,80,74,80,75,74,72,75,72,71,76,76,76,73,41,38,26,39,45,44,13,53,68,44,40,59,44,52,52,48,53,29,58,76,65,73,50,81,61,47,76,45,56,42,102,38,71,60,49,52,82,36,37,27,66,55,52,32,50,52,36,70,72,31,66,70,56,34,51,57,60,50,71,29,58,34,37,30,34,50,19,62,36,42,56,47,25,55,59,31,18,70,73,52,74,33,59,34,22,16,27,38,71,54,71,78,42,48,65,44,52,50,52,39,46,66,72,68,46,80,70,30,34,66,40,24,30,63,70,59,58,32,51,54,71,54,44,75,69,59,79,56,59,66,64,47,66,56,83,89,43,74,39,28,33,40,45,48,56,44,40,30,35,32,35,44,49,50,83,59,52,77,86,47,41,28,61,48,40,33,49,37,46,74,35,46,30,56,27,39,30,40,45,61,45,95,82,57,51,38,66,53,47,18,52,52,43,38,43,28,54,73,42,41,89,78,53,44,39,30,29,50,17,84,41,69,62,30,38,51,31,25,43,72,45,62,30,55,27,34,34,28,40,46,72,46,45,46,48,39,36,73,64,56,85,61,69,47,80,42,31,36,34,37,30,44,67,52,46,68,61,50,48,52,35,50,51,44,25,43,74,58,52,35,74,41,54,34,36,24,45,49,46,34,31,73,75,64,43,26,70,60,23,52,52,40,32,40,51,29,47,73,73,41,96,45,23,26,35,36,44,45,30,49,35,60,74,46,52,66,32,26,48,56,13,35,33,34,53,50,30,28,49,30,47,62,43,38,18,14,29,39,31,40,49,55,76,52,45,44,30,66,65,36,50,22,32,40,29,52,16,21,38,45,32,27,24,19,60,74,66,72,32,59,77,55,80,56,59,70,17,58,50,70,37,43,73,53,70,54,70,69,60,67,84,72,65,68,47,78,42,84,47,65,93,53,82,87,76,87,56,79,56,37,52,75,48,70,46,51,34,71,90,80,61,30,37,36,44,30,39,40,40,70,72,74,73,31,37,27,38,32,31,74,50,53,69,24,47,51,43,57,47,53,73,74,41,86,56,49,30,60,54,28,14,52,51,21,24,50,36,40,44,40,49,53,16,58,66,67,64,38,62,70,50,80,90,49,81,72,65,47,50,74,76,51,56,76,66,72,77,70,110

Organism: Aeropyrum pernix (strain ATCC 700893 / DSM 11879 / JCM 9820 / NBRC 100138 / K1) (NCBI:txid272557)

pLDDT: mean 88.68, std 13.76, range [23.02, 98.75]

Nearest PDB structures (foldseek):
  2wjz-assembly2_E  TM=6.676E-01  e=2.643E-06  Thermotoga maritima
  4g9p-assembly1_A  TM=6.698E-01  e=4.397E-06  Thermus thermophilus HB27
  5an7-assembly1_A  TM=5.611E-01  e=5.010E-05  Saccharolobus solfataricus
  6tf8-assembly1_A  TM=5.782E-01  e=7.879E-05  Saccharolobus solfataricus P2
  6tf8-assembly4_D  TM=5.808E-01  e=1.046E-04  Saccharolobus solfataricus P2

Secondary structure (DSSP, 8-state):
-----------------EEEEEEHHHHHHHHHHHHHHT---EEEEES-S-STT-BHHHHHHHHHH-HHHHHHHHTSSEEEE-TTSBS-THHHHHHHTS-EEE--SSGGGHHHHHHHHHTT---BSSS-HHHHS-HHHHHTT----EEEEETTEEEESSSSS-EEEEEE-TTS-HHHHHHHHHHHHHTT-SEEEE---TT--HHHHHHHHHHHHHH-SS--EEEE-SSHHHHHHHHHTT-SEEEEEHHHHHHHHHH--S-TT-EEEEEES-HHHHHHHHHHHHHTT---EEEEE-PPPTTTTHHHHHHHHHHHHHH--S-BEE-THHHHTT--S-HHHHHHHHHHHHHHHT-SEEEEE--SGGGTTHHHHHHHHHHHHHHHHHHT-S--TT--BTTTB-SSPPPPPPPPPSEEEE---------TTEEEEEEEETTTTEEEEEEEESSS--EEEEES-HHHHHHHHHHHS---HHHHHHHHHHHHHHHHHHHHTPPP-TTS-S---TT--HHHHH-/-----------------EEEEEEHHHHHHHHHHHHHHT---EEEEES-S-STT-BHHHHHHHHHH-HHHHHHHHTSSEEEE-TTSBS-THHHHHHHTS-EEE--SSGGGHHHHHHHHHTT---BSSS-HHHHS-HHHHHTT----EEEEETTEEEESSSSS-EEEEEE-TTS-HHHHHHHHHHHHHHT-SEEEE---TT--HHHHHHHHHHHHHH-SS--EEEE-SSHHHHHHHHHHT-SEEEEEHHHHHHHHHH--S-TT-EEEEEES-HHHHHHHHHHHHHTT---EEEEE-PPPTTTTHHHHHHHHHHHHHH--S-BEEETHHHHTT--S-HHHHHHHHHHHHHHHT-SEEEEE--SGGGTTHHHHHHHHHHHHHHHHHHT-S--TT--BTTTB-SSPPPPPPPPPSEEEE---------TTEEEEEEEETTTTEEEEEEEESSS--EEEEES-HHHHHHHHHHHS---HHHHHHHHHHHHHHHHHHHHTPPP-TTS-S---TT--HHHH--

Foldseek 3Di:
DDPPPPPPPPPPPPQFAEEEEEAPQCQVLLVQLCVVLVHDYHYQHFPDHHQLPAALQRVLVSLQVDVVSLVSLLVGQEYEYAQNHADFNVSNCVSNVHHYAYEYNASNQVSLVSVCVRVVHDHGRHGYRLVGPALVVLQVPDDADFQDDQQPRTFGLFDPQAAEEEEDAPPDDLVCLLVVLLVLVVLFHQAYEYEDDPPDDLQNLLSSLLSSVVNDDGHAYEYEDAAPSNQVSNVVSPGQAYEYELVRLLVCLVVVPDDQRRAYEYEDQALVSVQVSVVSSVVSRRRRYEYENDAAEPPGQRVVSLVRLLVNLVRDRGAYEDECQNHLVPDQDQSLVVLLVSLLSCNVSGHRYYYHYCPDCSCPSVSSSNSSSSSLNRSCVSVVHSDDRSHDPPPDDDDDDRGDRDDDDDDDDDDDDDDDDDWQQWAWDWAADLVVLKIWIWTDGNDDDIDIDIGQDQVVSLVVVVVVTVTDPRRSVLSSVLSVLSNVCSVVVFGRDRPDHRDADPVGDPPVVPD/DPPPPPPPPPPPPPQFAEEEEEAPQCQVVLVQLCVVLVHDYHYQHFPDHHQLPAALQRVLVSLQVDVVSLVSLLVGQEYEYAQNHADFNVSNCVSNVHHYAYEYNDSNQVSLVSVCVRVVHDHGRHGYRLVGPALVVLQVPDDADFQDDQQPRTFGLFDPQAAEEEEDAQPDDQVCLLVVLLVLVVLFHQAYEYEDDPPDDLQNLLSSLLSSVVNDDGHAYEYEDAAPSNQVSNVVSPGQAYEYELVRLLVCLVPVPDDQRRAYEYEDQALVSVQVSVVSSVVSRRRRYEYENDAAEPPGCRVVSLVRLLVNLVRDRGAYEDECQNHLVPDQDQSLVVLLVSLLSCNVSGHRYYYHYCPDCSCPSVSSSNSSSSSLNRSCVSVVHSDDRSHDPPPPDDDDDRGDRDDDDDDDDDDDDDDDDDWQQWAWDWAADLVVLKIWIWTDGNDDDIDIDIGQDQVVSLVVVVVVTVTDPRRSVLSSVLSVLSNVCSVVVFGRDRPDHRDADPVGDPVVVPD

Radius of gyration: 30.9 Å; Cα contacts (8 Å, |Δi|>4): 2324; chains: 2; bounding box: 75×99×104 Å